Protein AF-A0A7R8WV50-F1 (afdb_monomer)

Secondary structure (DSSP, 8-state):
-PPPPPPPPPSEEEEE---HHHHHHTTT--HHHHHHHHHHHHHHHHHHHHHHT-SEEEEEEEEGGGGGS-HHHHHHHHHHHHHHHHHHHHHHHHTTEEEEEES-GGGS-HHHHHHHHHHHHHHTT--SEEEEEEEEE-HHHHHHHHHHHHHHHHHTTSS-GGG--HHHHHHHSTTTTSPPPSEEEE-SS--S-TTSSTTGGGGPEEEE-SPPTTT--HHHHHHHHHHHHTHHHHHHHHTTS-HHHHHHHHHHHHHHHHHHHHHHTT--SHHHHHHHHHHHHHHHHHHHTS-IIIIIHHHHHHHHHHHHHHHHHHHHHTT-SS-HHHHHHHHHHHHHHHHHHHHHHHHHHHHH-HHHHHHHHHHHHHHHHHHHHHHHHH--SEEETTTEEEEEHHHHHHHHHHHHHHHHHHHHHTT--HHHHHHHHHHHHHHHHHHHHHHHHHHHHHHHTT-S-S-SSSTTSS-SGGGTHHHHHHHHHHHHHHHTT-----HHHHHHHHHHHT-TTT----EEEESS-HHHHHHHHHHH--SEEEESSGGGHHHHHHHHHHTT-TTSEEEEHHHHHHHHHH-TT--EEEE---SGGGHHHHHHHHHTT-EEEE--HHHHHHHHHHHHHHHHHHT-EEEE-SHHHHHHHHHS-SS--S-GGGGTEEEEEEEE---TTTTS-GGGGGG--HHHHH--SS----HHHHHHHHTTHHHHHHHHHHHHHTT--GGGEEEEE-TT--EEEEEEETTS-EEEEE--S-THHHHHHHHHTTS-----PPPP-GGG------B---TTT-THHHHHHHHHHH-TTHHHHHHHHHHHHHHHHHTTSS-TTHHHHHHHHHHHT-------SHHHHHHHHHHHHHHHHHHHHHHTS-SEEEEE-TTS-EEEEE--TT---EEES-S------GGGGGG-S----

Solvent-accessible surface area (backbone atoms only — not comparable to full-atom values): 48234 Å² total; per-residue (Å²): 141,80,84,79,81,82,73,54,74,59,50,19,38,31,37,42,70,32,29,19,47,59,50,13,50,79,67,79,40,59,48,66,57,14,50,59,48,30,54,56,31,50,49,52,52,52,55,48,39,47,74,71,63,25,46,29,39,37,36,54,74,34,49,56,70,52,76,78,50,59,65,73,59,49,52,49,52,50,53,50,50,44,53,48,48,69,69,41,35,66,56,33,34,75,67,26,24,19,47,45,78,32,53,59,57,85,82,48,58,68,72,45,48,50,51,50,53,54,40,28,63,66,6,63,86,32,81,50,27,38,35,33,39,28,35,42,25,36,22,70,59,35,53,53,50,20,52,54,50,50,53,52,33,34,77,69,71,75,40,62,74,92,69,68,45,73,66,62,50,45,48,51,28,80,64,32,92,50,78,59,34,49,33,34,40,29,30,37,62,49,95,68,68,82,53,51,54,60,74,50,48,43,83,25,43,81,43,70,36,66,52,30,19,41,75,51,49,69,68,60,46,49,52,55,41,47,69,60,23,52,59,72,54,47,63,57,48,46,57,67,44,61,62,71,60,35,43,52,56,52,45,54,52,52,27,52,21,38,34,27,50,30,47,41,37,68,34,54,56,70,66,44,24,50,48,49,13,51,52,44,40,50,49,35,59,55,53,72,66,33,20,60,95,18,38,45,50,51,42,17,49,52,35,38,51,47,54,55,47,52,63,59,44,62,78,62,56,89,76,66,97,86,49,67,76,61,51,31,52,50,51,49,55,47,50,66,46,29,52,40,24,15,55,51,29,44,45,48,31,33,66,76,39,42,65,53,32,56,46,54,54,51,34,53,53,30,18,54,54,30,16,52,54,30,14,74,75,61,42,79,49,63,66,41,63,90,66,39,69,77,42,16,54,44,5,53,56,28,8,37,53,32,20,50,53,51,47,51,54,48,37,62,72,69,68,50,55,68,86,56,39,53,61,48,49,53,43,48,48,49,33,38,56,39,26,59,50,26,46,48,53,54,40,43,45,27,56,76,52,72,38,92,49,60,46,66,89,42,75,70,49,39,14,61,42,70,73,45,42,33,43,40,39,23,31,13,43,51,53,54,53,57,66,74,75,72,62,39,80,58,68,62,64,52,40,50,52,54,31,41,70,73,40,58,94,80,54,79,61,58,62,49,76,34,43,54,27,38,67,59,50,49,54,50,40,72,77,58,62,24,52,30,38,28,20,49,38,53,87,38,32,67,59,36,46,50,53,32,44,78,68,76,38,71,77,42,44,68,35,39,24,67,68,30,46,26,48,63,44,41,35,87,91,50,65,68,42,79,34,63,43,74,46,70,80,30,30,63,30,48,50,32,16,23,58,57,34,20,36,37,37,38,52,30,57,50,31,47,38,44,38,38,68,52,51,52,48,34,23,67,76,39,63,23,43,82,35,46,32,42,58,38,56,26,18,35,59,72,44,51,71,82,84,79,81,78,47,46,64,82,74,42,38,60,33,36,38,47,40,39,52,43,37,55,46,62,87,55,61,63,90,52,42,60,71,53,39,48,29,56,28,46,56,38,85,87,56,94,67,60,67,66,59,24,38,25,31,32,40,34,35,44,58,14,51,49,49,43,32,46,30,57,78,54,61,50,54,76,90,38,51,46,67,34,26,22,64,79,44,35,60,31,12,26,31,31,32,74,87,72,50,72,38,67,31,71,44,59,91,51,70,35,52,28,44,28,38,51,75,38,54,98,48,78,62,74,35,90,70,74,82,71,61,74,89,77,56,94,71,88,58,78,45,74,71,54,62,86,70,29,51,27,39,57,51,31,53,48,24,56,74,71,36,55,35,36,34,18,25,41,50,28,13,39,55,48,29,48,54,34,25,38,46,64,57,33,42,55,58,40,31,50,52,36,27,49,50,31,65,76,70,51,82,91,44,70,41,85,44,72,68,49,31,52,49,39,25,52,53,19,38,54,48,27,53,54,48,46,53,71,72,57,48,71,61,54,50,79,48,71,47,48,81,73,50,51,33,52,47,40,71,48,96,94,64,67,60,79,55,78,75,82,69,87,73,71,85,75,55,81,91,52,56,91,77,54,91,77,89,75,134

InterPro domains:
  IPR000374 Phosphatidate cytidylyltransferase [PS01315] (443-469)
  IPR001441 Decaprenyl diphosphate synthase-like [MF_01139] (9-237)
  IPR001441 Decaprenyl diphosphate synthase-like [PF01255] (16-232)
  IPR001441 Decaprenyl diphosphate synthase-like [TIGR00055] (9-233)
  IPR001441 Decaprenyl diphosphate synthase-like [cd00475] (12-230)
  IPR003821 1-deox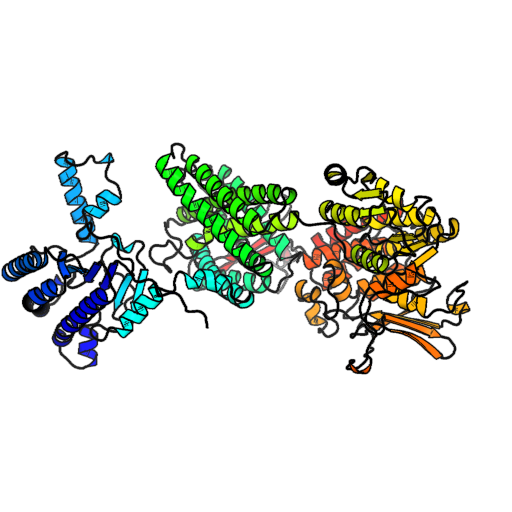y-D-xylulose 5-phosphate reductoisomerase [MF_00183] (483-867)
  IPR003821 1-deoxy-D-xylulose 5-phosphate reductoisomerase [PTHR30525] (485-868)
  IPR003821 1-deoxy-D-xylulose 5-phosphate reductoisomerase [TIGR00243] (485-868)
  IPR013512 1-deoxy-D-xylulose 5-phosphate reductoisomerase, N-terminal [PF02670] (485-612)
  IPR013644 1-deoxy-D-xylulose 5-phosphate reductoisomerase, C-terminal [PF08436] (626-714)
  IPR018520 Di-trans-poly-cis-decaprenylcistransferase-like, conserved site [PS01066] (182-199)
  IPR026877 DXP reductoisomerase, C-terminal domain [PF13288] (746-862)
  IPR036169 DXP reductoisomerase, C-terminal domain superfamily [SSF69055] (777-870)
  IPR036291 NAD(P)-binding domain superfamily [SSF51735] (484-630)
  IPR036424 Decaprenyl diphosphate synthase-like superfamily [G3DSA:3.40.1180.10] (1-231)
  IPR036424 Decaprenyl diphosphate synthase-like superfamily [SSF64005] (8-231)

Radius of gyration: 37.75 Å; Cα contacts (8 Å, |Δi|>4): 1512; chains: 1; bounding box: 99×75×97 Å

Organism: NCBI:txid163714

Nearest PDB structures (foldseek):
  3r0i-assembly1_B  TM=9.668E-01  e=1.989E-35  Escherichia coli K-12
  3r0i-assembly1_A  TM=9.668E-01  e=4.224E-35  Escherichia coli K-12
  1x07-assembly1_A  TM=9.832E-01  e=1.249E-21  Escherichia coli
  1x09-assembly1_A  TM=9.628E-01  e=3.774E-22  Escherichia coli
  6szg-assembly1_A  TM=9.791E-01  e=2.656E-20  Acinetobacter baumannii

Mean predicted aligned error: 19.86 Å

Sequence (921 aa):
MQKQPSPTIPQHVAIIMDGNGRWARSRMLPRTAGHKQGVSSAKKAIEYCSAKGVKALTLFAFSSENWKRPESEVSTLMELFMSALKREARHMAANNIKLRVVGDISRFPESLQATIAETQALTEGATGLRLQIAANYGGRADILQATKKLAKKALNGAVDIETIDEELFGRELYVGDLPDPDLFIRTGGETRISNFLLWQLAYTELYFTEVLWPAFGSENMDDAFEVFANRASLVLGIGFLETPWLALGLAFLFFIGSWEWAALTGVVGLYRRATYAGSVALLMMVLYFAPQWRLGGLFFSLATLCWLGILLFESAYEQSDDSAPRWQMVLRVTGFLLLPAAWLAMVELHRQHPSFLLFLLAISAAADSFAYFAGKRFGRTKLAPELSPGKSREGVLGGLAGVFLITLLFIVYMNMPLDRAIPFVLLCLLCGLVSVVGDLFESLMKREAGVKDSGWIIPGHGGILDRFDSHIAVAPVFVVGLQWIAGATGTIGVNTLDVISRNKDRFRVEALTANQNWQKLHQQCKEWRPRFAVLADETYAPALQKALVDSGLDDVQVLAGSAGLEHVASLPSVDQVMAGIVGAAGLLPTLAAARAGKRVLLANKEALVMSGSLFKQAIKTHGAELLPIDSEHNAIFQCLPFPHEGCLPQLGVERILLTGSGGPFRTVPVETLAKVTPEQACAHPNWVMGRKISVDSASMMNKGLEFIEACYLFGTTPSAIEIVVHPESIVHSMVSYEDGSVLAQMGNPDMRTPIAHAMAWPDRMQAGVEPLDFYSLSGLHFERPDPQRFPCLDLAQRAFSEGGSASAVLNAANEIAVQSFLDGEIPFTGIPETISNALDHRTQAEADSLEEILRADEESRMLSRRYIENTYKPLWKKVSGPDQTEYAIAAIPLGGYVKMLDEREADVPVAEQNRAFNRKP

pLDDT: mean 83.54, std 15.44, range [25.7, 98.19]

Foldseek 3Di:
DDDDDDFDFWQEEEEEQFFLQVVCVVVVHHSLVSLLLLLVLVVQVQVLCLVVQHAEYEYEQAELVCVPPPPVVVVSSLVSLLVSLVVCLVVCQVSLEQEAEFADCVPHDPSSVVSRVVSNVSNVPRRTYHYYYYHSDFLVVQLVQLVVVVVVCCVVVNDPPVPDDLLSSLCSGRVSVDQQTQEYEYEQQDDDPRRPPVSSCLNHHYHYYNHHPPSDHSVNVVVRSNVSGCVVVVVVVLLPPDLVSNLVVLLVLLLFVQLLLCLLLPQDDPVLSNVRSVLLSVVLVVCQLFDDVAQLLVLLVVLQVVLVVLVVVVVVVPPDDPCLNVVSVVSSVNSSRLSSNLSSLLSVLVVVPSVSNVLLVQLLVQLQVQLQVQQVVPFPAADDCVLDVSGGPSSLVRSLVSLLVSLVVVCVVVVPDPLLSVLLSVLSSVLSVQLVSLVSVVSVSCVSSVHDASDPPRRSQSGSCSVCSSSSRRSSSNSNSVVVRDDWQDDVLVLLVVQCVQVVVQDAAQEAETAAPLVVLLVVCVVRVHQEYEYQAQVCQVVNCVSCVVVVSNSYHYYYHLVSLLDVLLDPPAAEDEQPDEAPSSQNNQLSNLLSQHAYADPHLNNCLLQQPVSVCSNVVRVHHYAYLQLQVLFVVVQFDPPDDDACVVSQWQAKEQEAQLALCNPPDLVCQLPDHLSSLQPGPQDNDDSLVSNCSPLVLVVLSVLSSNCRVRVHAPVRYAYKYKNQCQFRIWIAGNVGDIDTDGDRPDSLQSSQPSVQPVDGDDSVGDGDDPVPDPDIDIDHRDCSSRVSNVQSNVLSVVAASSSLLLSLQLVLQSSCRSNVLGGSVVNNVLSVQSSVPFDRDGSNDPVVSVVSSVVSNVSSVVCSCVPRPDQWDWDAGSVRFIWIWGDDPPDTDIDTPPDPDDDDPPVCVVPDPDDDD

Structure (mmCIF, N/CA/C/O backbone):
data_AF-A0A7R8WV50-F1
#
_entry.id   AF-A0A7R8WV50-F1
#
loop_
_atom_site.group_PDB
_atom_site.id
_atom_site.type_symbol
_atom_site.label_atom_id
_atom_site.label_alt_id
_atom_site.label_comp_id
_atom_site.label_asym_id
_atom_site.label_entity_id
_atom_site.label_seq_id
_atom_site.pdbx_PDB_ins_code
_atom_site.Cartn_x
_atom_site.Cartn_y
_atom_site.Cartn_z
_atom_site.occupancy
_atom_site.B_iso_or_equiv
_atom_site.auth_seq_id
_atom_site.auth_comp_id
_atom_site.auth_asym_id
_atom_site.auth_atom_id
_atom_site.pdbx_PDB_model_num
ATOM 1 N N . MET A 1 1 ? -34.521 6.502 -8.819 1.00 30.41 1 MET A N 1
ATOM 2 C CA . MET A 1 1 ? -35.240 6.889 -7.584 1.00 30.41 1 MET A CA 1
ATOM 3 C C . MET A 1 1 ? -35.641 5.626 -6.829 1.00 30.41 1 MET A C 1
ATOM 5 O O . MET A 1 1 ? -36.692 5.065 -7.106 1.00 30.41 1 MET A O 1
ATOM 9 N N . GLN A 1 2 ? -34.780 5.130 -5.940 1.00 25.70 2 GLN A N 1
ATOM 10 C CA . GLN A 1 2 ? -35.126 4.053 -5.004 1.00 25.70 2 GLN A CA 1
ATOM 11 C C . GLN A 1 2 ? -35.484 4.692 -3.654 1.00 25.70 2 GLN A C 1
ATOM 13 O O . GLN A 1 2 ? -34.800 5.611 -3.210 1.00 25.70 2 GLN A O 1
ATOM 18 N N . LYS A 1 3 ? -36.610 4.269 -3.065 1.00 29.69 3 LYS A N 1
ATOM 19 C CA . LYS A 1 3 ? -37.169 4.782 -1.802 1.00 29.69 3 LYS A CA 1
ATOM 20 C C . LYS A 1 3 ? -36.171 4.602 -0.650 1.00 29.69 3 LYS A C 1
ATOM 22 O O . LYS A 1 3 ? -35.746 3.478 -0.401 1.00 29.69 3 LYS A O 1
ATOM 27 N N . GLN A 1 4 ? -35.858 5.686 0.063 1.00 25.70 4 GLN A N 1
ATOM 28 C CA . GLN A 1 4 ? -35.146 5.628 1.344 1.00 25.70 4 GLN A CA 1
ATOM 29 C C . GLN A 1 4 ? -35.989 4.871 2.396 1.00 25.70 4 GLN A C 1
ATOM 31 O O . GLN A 1 4 ? -37.218 5.002 2.390 1.00 25.70 4 GLN A O 1
ATOM 36 N N . PRO A 1 5 ? -35.367 4.070 3.282 1.00 33.59 5 PRO A N 1
ATOM 37 C CA . PRO A 1 5 ? -36.057 3.403 4.387 1.00 33.59 5 PRO A CA 1
ATOM 38 C C . PRO A 1 5 ? -36.622 4.419 5.397 1.00 33.59 5 PRO A C 1
ATOM 40 O O . PRO A 1 5 ? -36.073 5.503 5.574 1.00 33.59 5 PRO A O 1
ATOM 43 N N . SER A 1 6 ? -37.737 4.077 6.053 1.00 41.94 6 SER A N 1
ATOM 44 C CA . SER A 1 6 ? -38.395 4.933 7.051 1.00 41.94 6 SER A CA 1
ATOM 45 C C . SER A 1 6 ? -37.529 5.118 8.309 1.00 41.94 6 SER A C 1
ATOM 47 O O . SER A 1 6 ? -36.989 4.119 8.789 1.00 41.94 6 SER A O 1
ATOM 49 N N . PRO A 1 7 ? -37.444 6.335 8.881 1.00 53.47 7 PRO A N 1
ATOM 50 C CA . PRO A 1 7 ? -36.626 6.611 10.063 1.00 53.47 7 PRO A CA 1
ATOM 51 C C . PRO A 1 7 ? -37.070 5.797 11.294 1.00 53.47 7 PRO A C 1
ATOM 53 O O . PRO A 1 7 ? -38.265 5.638 11.551 1.00 53.47 7 PRO A O 1
ATOM 56 N N . THR A 1 8 ? -36.106 5.282 12.061 1.00 74.62 8 THR A N 1
ATOM 57 C CA . THR A 1 8 ? -36.300 4.579 13.342 1.00 74.62 8 THR A CA 1
ATOM 58 C C . THR A 1 8 ? -36.869 5.519 14.414 1.00 74.62 8 THR A C 1
ATOM 60 O O . THR A 1 8 ? -36.314 6.583 14.663 1.00 74.62 8 THR A O 1
ATOM 63 N N . ILE A 1 9 ? -37.972 5.134 15.071 1.00 86.81 9 ILE A N 1
ATOM 64 C CA . ILE A 1 9 ? -38.672 5.943 16.094 1.00 86.81 9 ILE A CA 1
ATOM 65 C C . ILE A 1 9 ? -38.293 5.455 17.507 1.00 86.81 9 ILE A C 1
ATOM 67 O O . ILE A 1 9 ? -38.348 4.239 17.737 1.00 86.81 9 ILE A O 1
ATOM 71 N N . PRO A 1 10 ? -37.953 6.349 18.464 1.00 91.56 10 PRO A N 1
ATOM 72 C CA . PRO A 1 10 ? -37.599 5.947 19.828 1.00 91.56 10 PRO A CA 1
ATOM 73 C C . PRO A 1 10 ? -38.803 5.330 20.556 1.00 91.56 10 PRO A C 1
ATOM 75 O O . PRO A 1 10 ? -39.929 5.825 20.461 1.00 91.56 10 PRO A O 1
ATOM 78 N N . GLN A 1 11 ? -38.583 4.244 21.296 1.00 93.94 11 GLN A N 1
ATOM 79 C CA . GLN A 1 11 ? -39.619 3.562 22.076 1.00 93.94 11 GLN A CA 1
ATOM 80 C C . GLN A 1 11 ? -39.887 4.270 23.407 1.00 93.94 11 GLN A C 1
ATOM 82 O O . GLN A 1 11 ? -41.048 4.349 23.817 1.00 93.94 11 GLN A O 1
ATOM 87 N N . HIS A 1 12 ? -38.861 4.810 24.067 1.00 96.25 12 HIS A N 1
ATOM 88 C CA . HIS A 1 12 ? -38.993 5.590 25.294 1.00 96.25 12 HIS A CA 1
ATOM 89 C C . HIS A 1 12 ? -38.264 6.936 25.185 1.00 96.25 12 HIS A C 1
ATOM 91 O O . HIS A 1 12 ? -37.058 6.993 24.967 1.00 96.25 12 HIS A O 1
ATOM 97 N N . VAL A 1 13 ? -39.003 8.034 25.364 1.00 97.31 13 VAL A N 1
ATOM 98 C CA . VAL A 1 13 ? -38.464 9.401 25.350 1.00 97.31 13 VAL A CA 1
ATOM 99 C C . VAL A 1 13 ? -38.528 10.014 26.751 1.00 97.31 13 VAL A C 1
ATOM 101 O O . VAL A 1 13 ? -39.569 9.960 27.399 1.00 97.31 13 VAL A O 1
ATOM 104 N N . ALA A 1 14 ? -37.456 10.640 27.228 1.00 97.81 14 ALA A N 1
ATOM 105 C CA . ALA A 1 14 ? -37.427 11.389 28.486 1.00 97.81 14 ALA A CA 1
ATOM 106 C C . ALA A 1 14 ? -37.185 12.881 28.216 1.00 97.81 14 ALA A C 1
ATOM 108 O O . ALA A 1 14 ? -36.289 13.216 27.456 1.00 97.81 14 ALA A O 1
ATOM 109 N N . ILE A 1 15 ? -37.946 13.802 28.819 1.00 97.56 15 ILE A N 1
ATOM 110 C CA . ILE A 1 15 ? -37.840 15.242 28.515 1.00 97.56 15 ILE A CA 1
ATOM 111 C C . ILE A 1 15 ? -37.695 16.091 29.780 1.00 97.56 15 ILE A C 1
ATOM 113 O O . ILE A 1 15 ? -38.551 16.061 30.667 1.00 97.56 15 ILE A O 1
ATOM 117 N N . ILE A 1 16 ? -36.659 16.934 29.823 1.00 96.62 16 ILE A N 1
ATOM 118 C CA . ILE A 1 16 ? -36.549 18.056 30.764 1.00 96.62 16 ILE A CA 1
ATOM 119 C C . ILE A 1 16 ? -37.072 19.328 30.096 1.00 96.62 16 ILE A C 1
ATOM 121 O O . ILE A 1 16 ? -36.431 19.895 29.210 1.00 96.62 16 ILE A O 1
ATOM 125 N N . MET A 1 17 ? -38.216 19.808 30.583 1.00 94.69 17 MET A N 1
ATOM 126 C CA . MET A 1 17 ? -38.926 20.986 30.072 1.00 94.69 17 MET A CA 1
ATOM 127 C C . MET A 1 17 ? -38.371 22.300 30.664 1.00 94.69 17 MET A C 1
ATOM 129 O O . MET A 1 17 ? -39.077 23.046 31.355 1.00 94.69 17 MET A O 1
ATOM 133 N N . ASP A 1 18 ? -37.084 22.585 30.450 1.00 92.50 18 ASP A N 1
ATOM 134 C CA . ASP A 1 18 ? -36.416 23.781 30.982 1.00 92.50 18 ASP A CA 1
ATOM 135 C C . ASP A 1 18 ? -36.512 25.003 30.039 1.00 92.50 18 ASP A C 1
ATOM 137 O O . ASP A 1 18 ? -36.657 24.893 28.822 1.00 92.50 18 ASP A O 1
ATOM 141 N N . GLY A 1 19 ? -36.476 26.205 30.618 1.00 91.75 19 GLY A N 1
ATOM 142 C CA . GLY A 1 19 ? -36.563 27.477 29.892 1.00 91.75 19 GLY A CA 1
ATOM 143 C C . GLY A 1 19 ? -37.815 28.309 30.182 1.00 91.75 19 GLY A C 1
ATOM 144 O O . GLY A 1 19 ? -37.794 29.506 29.905 1.00 91.75 19 GLY A O 1
ATOM 145 N N . ASN A 1 20 ? -38.838 27.745 30.843 1.00 91.00 20 ASN A N 1
ATOM 146 C CA . ASN A 1 20 ? -40.138 28.397 31.109 1.00 91.00 20 ASN A CA 1
ATOM 147 C C . ASN A 1 20 ? -40.016 29.850 31.597 1.00 91.00 20 ASN A C 1
ATOM 149 O O . ASN A 1 20 ? -40.611 30.778 31.048 1.00 91.00 20 ASN A O 1
ATOM 153 N N . GLY A 1 21 ? -39.205 30.066 32.633 1.00 89.44 21 GLY A N 1
ATOM 154 C CA . GLY A 1 21 ? -39.032 31.395 33.208 1.00 89.44 21 GLY A CA 1
ATOM 155 C C . GLY A 1 21 ? -38.160 32.340 32.381 1.00 89.44 21 GLY A C 1
ATOM 156 O O . GLY A 1 21 ? -38.382 33.548 32.417 1.00 89.44 21 GLY A O 1
ATOM 157 N N . ARG A 1 22 ? -37.188 31.808 31.627 1.00 92.62 22 ARG A N 1
ATOM 158 C CA . ARG A 1 22 ? -36.354 32.593 30.701 1.00 92.62 22 ARG A CA 1
ATOM 159 C C . ARG A 1 22 ? -37.180 33.057 29.499 1.00 92.62 22 ARG A C 1
ATOM 161 O O . ARG A 1 22 ? -37.076 34.215 29.112 1.00 92.62 22 ARG A O 1
ATOM 168 N N . TRP A 1 23 ? -38.067 32.199 28.998 1.00 95.06 23 TRP A N 1
ATOM 169 C CA . TRP A 1 23 ? -39.014 32.520 27.932 1.00 95.06 23 TRP A CA 1
ATOM 170 C C . TRP A 1 23 ? -40.013 33.608 28.341 1.00 95.06 23 TRP A C 1
ATOM 172 O O . TRP A 1 23 ? -40.304 34.503 27.550 1.00 95.06 23 TRP A O 1
ATOM 182 N N . ALA A 1 24 ? -40.511 33.563 29.582 1.00 92.19 24 ALA A N 1
ATOM 183 C CA . ALA A 1 24 ? -41.388 34.608 30.107 1.00 92.19 24 ALA A CA 1
ATOM 184 C C . ALA A 1 24 ? -40.639 35.941 30.262 1.00 92.19 24 ALA A C 1
ATOM 186 O O . ALA A 1 24 ? -41.128 36.980 29.823 1.00 92.19 24 ALA A O 1
ATOM 187 N N . ARG A 1 25 ? -39.415 35.901 30.813 1.00 91.12 25 ARG A N 1
ATOM 188 C CA . ARG A 1 25 ? -38.573 37.091 31.002 1.00 91.12 25 ARG A CA 1
ATOM 189 C C . ARG A 1 25 ? -38.247 37.783 29.679 1.00 91.12 25 ARG A C 1
ATOM 191 O O . ARG A 1 25 ? -38.365 39.001 29.612 1.00 91.12 25 ARG A O 1
ATOM 198 N N . SER A 1 26 ? -37.889 37.034 28.632 1.00 91.50 26 SER A N 1
ATOM 199 C CA . SER A 1 26 ? -37.591 37.618 27.313 1.00 91.50 26 SER A CA 1
ATOM 200 C C . SER A 1 26 ? -38.800 38.285 26.649 1.00 91.50 26 SER A C 1
ATOM 202 O O . SER A 1 26 ? -38.633 39.055 25.711 1.00 91.50 26 SER A O 1
ATOM 204 N N . ARG A 1 27 ? -40.011 38.030 27.158 1.00 93.12 27 ARG A N 1
ATOM 205 C CA . ARG A 1 27 ? -41.277 38.628 26.708 1.00 93.12 27 ARG A CA 1
ATOM 206 C C . ARG A 1 27 ? -41.862 39.627 27.706 1.00 93.12 27 ARG A C 1
ATOM 208 O O . ARG A 1 27 ? -43.009 40.025 27.549 1.00 93.12 27 ARG A O 1
ATOM 215 N N . MET A 1 28 ? -41.100 40.010 28.734 1.00 92.88 28 MET A N 1
ATOM 216 C CA . MET A 1 28 ? -41.555 40.896 29.816 1.00 92.88 28 MET A CA 1
ATOM 217 C C . MET A 1 28 ? -42.817 40.385 30.540 1.00 92.88 28 MET A C 1
ATOM 219 O O . MET A 1 28 ? -43.615 41.166 31.053 1.00 92.88 28 MET A O 1
ATOM 223 N N . LEU A 1 29 ? -43.000 39.063 30.606 1.00 91.50 29 LEU A N 1
ATOM 224 C CA . LEU A 1 29 ? -44.106 38.419 31.313 1.00 91.50 29 LEU A CA 1
ATOM 225 C C . LEU A 1 29 ? -43.658 37.895 32.690 1.00 91.50 29 LEU A C 1
ATOM 227 O O . LEU A 1 29 ? -42.493 37.519 32.864 1.00 91.50 29 LEU A O 1
ATOM 231 N N . PRO A 1 30 ? -44.579 37.778 33.668 1.00 85.00 30 PRO A N 1
ATOM 232 C CA . PRO A 1 30 ? -44.301 37.093 34.926 1.00 85.00 30 PRO A CA 1
ATOM 233 C C . PRO A 1 30 ? -43.836 35.650 34.691 1.00 85.00 30 PRO A C 1
ATOM 235 O O . PRO A 1 30 ? -44.359 34.950 33.824 1.00 85.00 30 PRO A O 1
ATOM 238 N N . ARG A 1 31 ? -42.903 35.155 35.514 1.00 82.62 31 ARG A N 1
ATOM 239 C CA . ARG A 1 31 ? -42.351 33.787 35.411 1.00 82.62 31 ARG A CA 1
ATOM 240 C C . ARG A 1 31 ? -43.440 32.701 35.391 1.00 82.62 31 ARG A C 1
ATOM 242 O O . ARG A 1 31 ? -43.314 31.705 34.681 1.00 82.62 31 ARG A O 1
ATOM 249 N N . THR A 1 32 ? -44.531 32.924 36.123 1.00 82.62 32 THR A N 1
ATOM 250 C CA . THR A 1 32 ? -45.709 32.045 36.193 1.00 82.62 32 THR A CA 1
ATOM 251 C C . THR A 1 32 ? -46.451 31.917 34.859 1.00 82.62 32 THR A C 1
ATOM 253 O O . THR A 1 32 ? -47.003 30.855 34.576 1.00 82.62 32 THR A O 1
ATOM 256 N N . ALA A 1 33 ? -46.424 32.944 34.001 1.00 86.75 33 ALA A N 1
ATOM 257 C CA . ALA A 1 33 ? -47.000 32.883 32.657 1.00 86.75 33 ALA A CA 1
ATOM 258 C C . ALA A 1 33 ? -46.249 31.882 31.764 1.00 86.75 33 ALA A C 1
ATOM 260 O O . ALA A 1 33 ? -46.875 31.140 31.010 1.00 86.75 33 ALA A O 1
ATOM 261 N N . GLY A 1 34 ? -44.921 31.795 31.915 1.00 88.94 34 GLY A N 1
ATOM 262 C CA . GLY A 1 34 ? -44.101 30.790 31.237 1.00 88.94 34 GLY A CA 1
ATOM 263 C C . GLY A 1 34 ? -44.505 29.369 31.618 1.00 88.94 34 GLY A C 1
ATOM 264 O O . GLY A 1 34 ? -44.779 28.561 30.741 1.00 88.94 34 GLY A O 1
ATOM 265 N N . HIS A 1 35 ? -44.647 29.090 32.919 1.00 86.56 35 HIS A N 1
ATOM 266 C CA . HIS A 1 35 ? -45.087 27.778 33.411 1.00 86.56 35 HIS A CA 1
ATOM 267 C C . HIS A 1 35 ? -46.504 27.401 32.948 1.00 86.56 35 HIS A C 1
ATOM 269 O O . HIS A 1 35 ? -46.731 26.253 32.570 1.00 86.56 35 HIS A O 1
ATOM 275 N N . LYS A 1 36 ? -47.442 28.359 32.911 1.00 87.50 36 LYS A N 1
ATOM 276 C CA . LYS A 1 36 ? -48.792 28.148 32.354 1.00 87.50 36 LYS A CA 1
ATOM 277 C C . LYS A 1 36 ? -48.743 27.723 30.888 1.00 87.50 36 LYS A C 1
ATOM 279 O O . LYS A 1 36 ? -49.382 26.743 30.514 1.00 87.50 36 LYS A O 1
ATOM 284 N N . GLN A 1 37 ? -47.959 28.428 30.075 1.00 89.81 37 GLN A N 1
ATOM 285 C CA . GLN A 1 37 ? -47.778 28.079 28.669 1.00 89.81 37 GLN A CA 1
ATOM 286 C C . GLN A 1 37 ? -47.025 26.747 28.508 1.00 89.81 37 GLN A C 1
ATOM 288 O O . GLN A 1 37 ? -47.336 25.970 27.607 1.00 89.81 37 GLN A O 1
ATOM 293 N N . GLY A 1 38 ? -46.104 26.439 29.424 1.00 90.81 38 GLY A N 1
ATOM 294 C CA . GLY A 1 38 ? -45.378 25.173 29.485 1.00 90.81 38 GLY A CA 1
ATOM 295 C C . GLY A 1 38 ? -46.272 23.940 29.564 1.00 90.81 38 GLY A C 1
ATOM 296 O O . GLY A 1 38 ? -45.954 22.934 28.934 1.00 90.81 38 GLY A O 1
ATOM 297 N N . VAL A 1 39 ? -47.413 24.027 30.255 1.00 90.00 39 VAL A N 1
ATOM 298 C CA . VAL A 1 39 ? -48.407 22.939 30.311 1.00 90.00 39 VAL A CA 1
ATOM 299 C C . VAL A 1 39 ? -48.997 22.647 28.927 1.00 90.00 39 VAL A C 1
ATOM 301 O O . VAL A 1 39 ? -49.196 21.487 28.574 1.00 90.00 39 VAL A O 1
ATOM 304 N N . SER A 1 40 ? -49.246 23.683 28.120 1.00 88.81 40 SER A N 1
ATOM 305 C CA . SER A 1 40 ? -49.772 23.524 26.757 1.00 88.81 40 SER A CA 1
ATOM 306 C C . SER A 1 40 ? -48.763 22.824 25.843 1.00 88.81 40 SER A C 1
ATOM 308 O O . SER A 1 40 ? -49.121 21.898 25.118 1.00 88.81 40 SER A O 1
ATOM 310 N N . SER A 1 41 ? -47.483 23.193 25.925 1.00 91.75 41 SER A N 1
ATOM 311 C CA . SER A 1 41 ? -46.432 22.510 25.159 1.00 91.75 41 SER A CA 1
ATOM 312 C C . SER A 1 41 ? -46.223 21.066 25.617 1.00 91.75 41 SER A C 1
ATOM 314 O O . SER A 1 41 ? -45.968 20.201 24.785 1.00 91.75 41 SER A O 1
ATOM 316 N N . ALA A 1 42 ? -46.415 20.769 26.909 1.00 92.62 42 ALA A N 1
ATOM 317 C CA . ALA A 1 42 ? -46.307 19.401 27.424 1.00 92.62 42 ALA A CA 1
ATOM 318 C C . ALA A 1 42 ? -47.402 18.512 26.835 1.00 92.62 42 ALA A C 1
ATOM 320 O O . ALA A 1 42 ? -47.118 17.415 26.364 1.00 92.62 42 ALA A O 1
ATOM 321 N N . LYS A 1 43 ? -48.633 19.031 26.771 1.00 91.56 43 LYS A N 1
ATOM 322 C CA . LYS A 1 43 ? -49.747 18.366 26.092 1.00 91.56 43 LYS A CA 1
ATOM 323 C C . LYS A 1 43 ? -49.421 18.057 24.628 1.00 91.56 43 LYS A C 1
ATOM 325 O O . LYS A 1 43 ? -49.562 16.912 24.213 1.00 91.56 43 LYS A O 1
ATOM 330 N N . LYS A 1 44 ? -48.919 19.043 23.878 1.00 91.56 44 LYS A N 1
ATOM 331 C CA . LYS A 1 44 ? -48.532 18.849 22.471 1.00 91.56 44 LYS A CA 1
ATOM 332 C C . LYS A 1 44 ? -47.451 17.782 22.312 1.00 91.56 44 LYS A C 1
ATOM 334 O O . LYS A 1 44 ? -47.552 16.954 21.417 1.00 91.56 44 LYS A O 1
ATOM 339 N N . ALA A 1 45 ? -46.446 17.768 23.187 1.00 93.12 45 ALA A N 1
ATOM 340 C CA . ALA A 1 45 ? -45.396 16.752 23.164 1.00 93.12 45 ALA A CA 1
ATOM 341 C C . ALA A 1 45 ? -45.942 15.341 23.451 1.00 93.12 45 ALA A C 1
ATOM 343 O O . ALA A 1 45 ? -45.543 14.388 22.784 1.00 93.12 45 ALA A O 1
ATOM 344 N N . ILE A 1 46 ? -46.880 15.209 24.396 1.00 94.81 46 ILE A N 1
ATOM 345 C CA . ILE A 1 46 ? -47.555 13.942 24.718 1.00 94.81 46 ILE A CA 1
ATOM 346 C C . ILE A 1 46 ? -48.350 13.426 23.512 1.00 94.81 46 ILE A C 1
ATOM 348 O O . ILE A 1 46 ? -48.174 12.277 23.106 1.00 94.81 46 ILE A O 1
ATOM 352 N N . GLU A 1 47 ? -49.194 14.276 22.923 1.00 92.44 47 GLU A N 1
ATOM 353 C CA . GLU A 1 47 ? -50.007 13.940 21.745 1.00 92.44 47 GLU A CA 1
ATOM 354 C C . GLU A 1 47 ? -49.126 13.546 20.560 1.00 92.44 47 GLU A C 1
ATOM 356 O O . GLU A 1 47 ? -49.378 12.548 19.889 1.00 92.44 47 GLU A O 1
ATOM 361 N N . TYR A 1 48 ? -48.046 14.292 20.352 1.00 93.75 48 TYR A N 1
ATOM 362 C CA . TYR A 1 48 ? -47.088 14.031 19.296 1.00 93.75 48 TYR A CA 1
ATOM 363 C C . TYR A 1 48 ? -46.375 12.681 19.460 1.00 93.75 48 TYR A C 1
ATOM 365 O O . TYR A 1 48 ? -46.332 11.887 18.520 1.00 93.75 48 TYR A O 1
ATOM 373 N N . CYS A 1 49 ? -45.856 12.386 20.658 1.00 94.31 49 CYS A N 1
ATOM 374 C CA . CYS A 1 49 ? -45.201 11.105 20.943 1.00 94.31 49 CYS A CA 1
ATOM 375 C C . CYS A 1 49 ? -46.176 9.934 20.772 1.00 94.31 49 CYS A C 1
ATOM 377 O O . CYS A 1 49 ? -45.825 8.917 20.173 1.00 94.31 49 CYS A O 1
ATOM 379 N N . SER A 1 50 ? -47.415 10.100 21.241 1.00 92.62 50 SER A N 1
ATOM 380 C CA . SER A 1 50 ? -48.478 9.114 21.048 1.00 92.62 50 SER A CA 1
ATOM 381 C C . SER A 1 50 ? -48.756 8.870 19.558 1.00 92.62 50 SER A C 1
ATOM 383 O O . SER A 1 50 ? -48.767 7.717 19.126 1.00 92.62 50 SER A O 1
ATOM 385 N N . ALA A 1 51 ? -48.880 9.933 18.754 1.00 90.94 51 ALA A N 1
ATOM 386 C CA . ALA A 1 51 ? -49.152 9.844 17.319 1.00 90.94 51 ALA A CA 1
ATOM 387 C C . ALA A 1 51 ? -48.008 9.198 16.516 1.00 90.94 51 ALA A C 1
ATOM 389 O O . ALA A 1 51 ? -48.265 8.449 15.575 1.00 90.94 51 ALA A O 1
ATOM 390 N N . LYS A 1 52 ? -46.747 9.450 16.892 1.00 90.38 52 LYS A N 1
ATOM 391 C CA . LYS A 1 52 ? -45.571 8.820 16.264 1.00 90.38 52 LYS A CA 1
ATOM 392 C C . LYS A 1 52 ? -45.346 7.371 16.719 1.00 90.38 52 LYS A C 1
ATOM 394 O O . LYS A 1 52 ? -44.502 6.691 16.151 1.00 90.38 52 LYS A O 1
ATOM 399 N N . GLY A 1 53 ? -46.094 6.875 17.706 1.00 92.12 53 GLY A N 1
ATOM 400 C CA . GLY A 1 53 ? -46.003 5.487 18.166 1.00 92.12 53 GLY A CA 1
ATOM 401 C C . GLY A 1 53 ? -44.935 5.223 19.231 1.00 92.12 53 GLY A C 1
ATOM 402 O O . GLY A 1 53 ? -44.575 4.063 19.444 1.00 92.12 53 GLY A O 1
ATOM 403 N N . VAL A 1 54 ? -44.466 6.265 19.925 1.00 94.56 54 VAL A N 1
ATOM 404 C CA . VAL A 1 54 ? -43.609 6.134 21.113 1.00 94.56 54 VAL A CA 1
ATOM 405 C C . VAL A 1 54 ? -44.367 5.346 22.189 1.00 94.56 54 VAL A C 1
ATOM 407 O O . VAL A 1 54 ? -45.556 5.573 22.424 1.00 94.56 54 VAL A O 1
ATOM 410 N N . LYS A 1 55 ? -43.700 4.396 22.851 1.00 95.38 55 LYS A N 1
ATOM 411 C CA . LYS A 1 55 ? -44.322 3.501 23.844 1.00 95.38 55 LYS A CA 1
ATOM 412 C C . LYS A 1 55 ? -44.291 4.061 25.257 1.00 95.38 55 LYS A C 1
ATOM 414 O O . LYS A 1 55 ? -45.191 3.761 26.044 1.00 95.38 55 LYS A O 1
ATOM 419 N N . ALA A 1 56 ? -43.285 4.862 25.588 1.00 97.25 56 ALA A N 1
ATOM 420 C CA . ALA A 1 56 ? -43.166 5.511 26.883 1.00 97.25 56 ALA A CA 1
ATOM 421 C C . ALA A 1 56 ? -42.643 6.948 26.763 1.00 97.25 56 ALA A C 1
ATOM 423 O O . ALA A 1 56 ? -41.769 7.241 25.952 1.00 97.25 56 ALA A O 1
ATOM 424 N N . LEU A 1 57 ? -43.168 7.851 27.589 1.00 97.56 57 LEU A N 1
ATOM 425 C CA . LEU A 1 57 ? -42.729 9.244 27.665 1.00 97.56 57 LEU A CA 1
ATOM 426 C C . LEU A 1 57 ? -42.565 9.639 29.130 1.00 97.56 57 LEU A C 1
ATOM 428 O O . LEU A 1 57 ? -43.536 9.578 29.876 1.00 97.56 57 LEU A O 1
ATOM 432 N N . THR A 1 58 ? -41.382 10.092 29.538 1.00 98.00 58 THR A N 1
ATOM 433 C CA . THR A 1 58 ? -41.111 10.521 30.917 1.00 98.00 58 THR A CA 1
ATOM 434 C C . THR A 1 58 ? -40.789 12.013 30.975 1.00 98.00 58 THR A C 1
ATOM 436 O O . THR A 1 58 ? -39.753 12.456 30.491 1.00 98.00 58 THR A O 1
ATOM 439 N N . LEU A 1 59 ? -41.670 12.819 31.569 1.00 97.12 59 LEU A N 1
ATOM 440 C CA . LEU A 1 59 ? -41.529 14.278 31.652 1.00 97.12 59 LEU A CA 1
ATOM 441 C C . LEU A 1 59 ? -41.034 14.715 33.033 1.00 97.12 59 LEU A C 1
ATOM 443 O O . LEU A 1 59 ? -41.643 14.375 34.050 1.00 97.12 59 LEU A O 1
ATOM 447 N N . PHE A 1 60 ? -39.984 15.539 33.084 1.00 95.25 60 PHE A N 1
ATOM 448 C CA . PHE A 1 60 ? -39.503 16.118 34.337 1.00 95.25 60 PHE A CA 1
ATOM 449 C C . PHE A 1 60 ? -40.282 17.387 34.693 1.00 95.25 60 PHE A C 1
ATOM 451 O O . PHE A 1 60 ? -39.988 18.475 34.194 1.00 95.25 60 PHE A O 1
ATOM 458 N N . ALA A 1 61 ? -41.301 17.246 35.543 1.00 89.75 61 ALA A N 1
ATOM 459 C CA . ALA A 1 61 ? -42.229 18.329 35.864 1.00 89.75 61 ALA A CA 1
ATOM 460 C C . ALA A 1 61 ? -41.833 19.126 37.115 1.00 89.75 61 ALA A C 1
ATOM 462 O O . ALA A 1 61 ? -41.953 20.352 37.122 1.00 89.75 61 ALA A O 1
ATOM 463 N N . PHE A 1 62 ? -41.361 18.457 38.173 1.00 89.44 62 PHE A N 1
ATOM 464 C CA . PHE A 1 62 ? -40.971 19.125 39.418 1.00 89.44 62 PHE A CA 1
ATOM 465 C C . PHE A 1 62 ? -39.810 18.394 40.099 1.00 89.44 62 PHE A C 1
ATOM 467 O O . PHE A 1 62 ? -39.950 17.253 40.541 1.00 89.44 62 PHE A O 1
ATOM 474 N N . SER A 1 63 ? -38.665 19.064 40.220 1.00 89.94 63 SER A N 1
ATOM 475 C CA . SER A 1 63 ? -37.484 18.514 40.889 1.00 89.94 63 SER A CA 1
ATOM 476 C C . SER A 1 63 ? -37.619 18.604 42.408 1.00 89.94 63 SER A C 1
ATOM 478 O O . SER A 1 63 ? -38.121 19.599 42.933 1.00 89.94 63 SER A O 1
ATOM 480 N N . SER A 1 64 ? -37.069 17.629 43.134 1.00 86.31 64 SER A N 1
ATOM 481 C CA . SER A 1 64 ? -36.944 17.688 44.596 1.00 86.31 64 SER A CA 1
ATOM 482 C C . SER A 1 64 ? -36.126 18.889 45.096 1.00 86.31 64 SER A C 1
ATOM 484 O O . SER A 1 64 ? -36.225 19.280 46.256 1.00 86.31 64 SER A O 1
ATOM 486 N N . GLU A 1 65 ? -35.335 19.530 44.236 1.00 85.56 65 GLU A N 1
ATOM 487 C CA . GLU A 1 65 ? -34.601 20.755 44.570 1.00 85.56 65 GLU A CA 1
ATOM 488 C C . GLU A 1 65 ? -35.471 22.018 44.461 1.00 85.56 65 GLU A C 1
ATOM 490 O O . GLU A 1 65 ? -35.099 23.077 44.968 1.00 85.56 65 GLU A O 1
ATOM 495 N N . ASN A 1 66 ? -36.647 21.936 43.826 1.00 86.06 66 ASN A N 1
ATOM 496 C CA . ASN A 1 66 ? -37.530 23.089 43.628 1.00 86.06 66 ASN A CA 1
ATOM 497 C C . ASN A 1 66 ? -38.216 23.560 44.914 1.00 86.06 66 ASN A C 1
ATOM 499 O O . ASN A 1 66 ? -38.660 24.701 44.957 1.00 86.06 66 ASN A O 1
ATOM 503 N N . TRP A 1 67 ? -38.196 22.764 45.985 1.00 87.12 67 TRP A N 1
ATOM 504 C CA . TRP A 1 67 ? -38.629 23.202 47.317 1.00 87.12 67 TRP A CA 1
ATOM 505 C C . TRP A 1 67 ? -37.807 24.366 47.887 1.00 87.12 67 TRP A C 1
ATOM 507 O O . TRP A 1 67 ? -38.256 25.015 48.821 1.00 87.12 67 TRP A O 1
ATOM 517 N N . LYS A 1 68 ? -36.617 24.648 47.337 1.00 86.94 68 LYS A N 1
ATOM 518 C CA . LYS A 1 68 ? -35.789 25.802 47.730 1.00 86.94 68 LYS A CA 1
ATOM 519 C C . LYS A 1 68 ? -36.256 27.130 47.110 1.00 86.94 68 LYS A C 1
ATOM 521 O O . LYS A 1 68 ? -35.660 28.167 47.387 1.00 86.94 68 LYS A O 1
ATOM 526 N N . ARG A 1 69 ? -37.250 27.105 46.215 1.00 85.50 69 ARG A N 1
ATOM 527 C CA . ARG A 1 69 ? -37.800 28.304 45.560 1.00 85.50 69 ARG A CA 1
ATOM 528 C C . ARG A 1 69 ? -38.755 29.059 46.497 1.00 85.50 69 ARG A C 1
ATOM 530 O O . ARG A 1 69 ? -39.207 28.474 47.479 1.00 85.50 69 ARG A O 1
ATOM 537 N N . PRO A 1 70 ? -39.093 30.329 46.196 1.00 84.94 70 PRO A N 1
ATOM 538 C CA . PRO A 1 70 ? -40.078 31.075 46.975 1.00 84.94 70 PRO A CA 1
ATOM 539 C C . PRO A 1 70 ? -41.406 30.319 47.097 1.00 84.94 70 PRO A C 1
ATOM 541 O O . PRO A 1 70 ? -41.892 29.752 46.118 1.00 84.94 70 PRO A O 1
ATOM 544 N N . GLU A 1 71 ? -42.011 30.349 48.285 1.00 84.44 71 GLU A N 1
ATOM 545 C CA . GLU A 1 71 ? -43.232 29.598 48.612 1.00 84.44 71 GLU A CA 1
ATOM 546 C C . GLU A 1 71 ? -44.389 29.904 47.649 1.00 84.44 71 GLU A C 1
ATOM 548 O O . GLU A 1 71 ? -45.067 28.996 47.177 1.00 84.44 71 GLU A O 1
ATOM 553 N N . SER A 1 72 ? -44.544 31.168 47.247 1.00 80.62 72 SER A N 1
ATOM 554 C CA . SER A 1 72 ? -45.544 31.586 46.258 1.00 80.62 72 SER A CA 1
ATOM 555 C C . SER A 1 72 ? -45.345 30.946 44.875 1.00 80.62 72 SER A C 1
ATOM 557 O O . SER A 1 72 ? -46.326 30.626 44.199 1.00 80.62 72 SER A O 1
ATOM 559 N N . GLU A 1 73 ? -44.098 30.711 44.447 1.00 80.25 73 GLU A N 1
ATOM 560 C CA . GLU A 1 73 ? -43.792 30.008 43.193 1.00 80.25 73 GLU A CA 1
ATOM 561 C C . GLU A 1 73 ? -44.120 28.517 43.318 1.00 80.25 73 GLU A C 1
ATOM 563 O O . GLU A 1 73 ? -44.737 27.950 42.416 1.00 80.25 73 GLU A O 1
ATOM 568 N N . VAL A 1 74 ? -43.756 27.892 44.442 1.00 86.44 74 VAL A N 1
ATOM 569 C CA . VAL A 1 74 ? -44.034 26.471 44.695 1.00 86.44 74 VAL A CA 1
ATOM 570 C C . VAL A 1 74 ? -45.540 26.210 44.743 1.00 86.44 74 VAL A C 1
ATOM 572 O O . VAL A 1 74 ? -46.014 25.333 44.021 1.00 86.44 74 VAL A O 1
ATOM 575 N N . SER A 1 75 ? -46.304 27.006 45.497 1.00 85.94 75 SER A N 1
ATOM 576 C CA . SER A 1 75 ? -47.767 26.887 45.579 1.00 85.94 75 SER A CA 1
ATOM 577 C C . SER A 1 75 ? -48.429 27.051 44.209 1.00 85.94 75 SER A C 1
ATOM 579 O O . SER A 1 75 ? -49.268 26.236 43.827 1.00 85.94 75 SER A O 1
ATOM 581 N N . THR A 1 76 ? -47.969 28.018 43.406 1.00 84.31 76 THR A N 1
ATOM 582 C CA . THR A 1 76 ? -48.464 28.203 42.032 1.00 84.31 76 THR A CA 1
ATOM 583 C C . THR A 1 76 ? -48.185 26.979 41.149 1.00 84.31 76 THR A C 1
ATOM 585 O O . THR A 1 76 ? -49.040 26.579 40.360 1.00 84.31 76 THR A O 1
ATOM 588 N N . LEU A 1 77 ? -47.002 26.362 41.255 1.00 86.25 77 LEU A N 1
ATOM 589 C CA . LEU A 1 77 ? -46.671 25.152 40.491 1.00 86.25 77 LEU A CA 1
ATOM 590 C C . LEU A 1 77 ? -47.550 23.960 40.896 1.00 86.25 77 LEU A C 1
ATOM 592 O O . LEU A 1 77 ? -47.984 23.215 40.018 1.00 86.25 77 LEU A O 1
ATOM 596 N N . MET A 1 78 ? -47.857 23.808 42.189 1.00 90.38 78 MET A N 1
ATOM 597 C CA . MET A 1 78 ? -48.758 22.757 42.680 1.00 90.38 78 MET A CA 1
ATOM 598 C C . MET A 1 78 ? -50.187 22.945 42.161 1.00 90.38 78 MET A C 1
ATOM 600 O O . MET A 1 78 ? -50.792 21.991 41.671 1.00 90.38 78 MET A O 1
ATOM 604 N N . GLU A 1 79 ? -50.713 24.173 42.199 1.00 88.75 79 GLU A N 1
ATOM 605 C CA . GLU A 1 79 ? -52.033 24.495 41.643 1.00 88.75 79 GLU A CA 1
ATOM 606 C C . GLU A 1 79 ? -52.102 24.236 40.135 1.00 88.75 79 GLU A C 1
ATOM 608 O O . GLU A 1 79 ? -53.068 23.642 39.646 1.00 88.75 79 GLU A O 1
ATOM 613 N N . LEU A 1 80 ? -51.064 24.633 39.389 1.00 88.19 80 LEU A N 1
ATOM 614 C CA . LEU A 1 80 ? -50.973 24.372 37.953 1.00 88.19 80 LEU A CA 1
ATOM 615 C C . LEU A 1 80 ? -50.925 22.876 37.650 1.00 88.19 80 LEU A C 1
ATOM 617 O O . LEU A 1 80 ? -51.602 22.432 36.722 1.00 88.19 80 LEU A O 1
ATOM 621 N N . PHE A 1 81 ? -50.170 22.102 38.431 1.00 90.38 81 PHE A N 1
ATOM 622 C CA . PHE A 1 81 ? -50.085 20.658 38.253 1.00 90.38 81 PHE A CA 1
ATOM 623 C C . PHE A 1 81 ? -51.429 19.978 38.547 1.00 90.38 81 PHE A C 1
ATOM 625 O O . PHE A 1 81 ? -51.922 19.217 37.715 1.00 90.38 81 PHE A O 1
ATOM 632 N N . MET A 1 82 ? -52.086 20.336 39.657 1.00 91.25 82 MET A N 1
ATOM 633 C CA . MET A 1 82 ? -53.426 19.843 39.996 1.00 91.25 82 MET A CA 1
ATOM 634 C C . MET A 1 82 ? -54.451 20.180 38.903 1.00 91.25 82 MET A C 1
ATOM 636 O O . MET A 1 82 ? -55.235 19.323 38.493 1.00 91.25 82 MET A O 1
ATOM 640 N N . SER A 1 83 ? -54.445 21.423 38.412 1.00 89.62 83 SER A N 1
ATOM 641 C CA . SER A 1 83 ? -55.350 21.879 37.351 1.00 89.62 83 SER A CA 1
ATOM 642 C C . SER A 1 83 ? -55.111 21.135 36.033 1.00 89.62 83 SER A C 1
ATOM 644 O O . SER A 1 83 ? -56.070 20.730 35.372 1.00 89.62 83 SER A O 1
ATOM 646 N N . ALA A 1 84 ? -53.843 20.913 35.668 1.00 90.00 84 ALA A N 1
ATOM 647 C CA . ALA A 1 84 ? -53.473 20.164 34.473 1.00 90.00 84 ALA A CA 1
ATOM 648 C C . ALA A 1 84 ? -53.948 18.705 34.549 1.00 90.00 84 ALA A C 1
ATOM 650 O O . ALA A 1 84 ? -54.588 18.237 33.611 1.00 90.00 84 ALA A O 1
ATOM 651 N N . LEU A 1 85 ? -53.721 18.018 35.676 1.00 91.06 85 LEU A N 1
ATOM 652 C CA . LEU A 1 85 ? -54.177 16.638 35.872 1.00 91.06 85 LEU A CA 1
ATOM 653 C C . LEU A 1 85 ? -55.699 16.522 35.732 1.00 91.06 85 LEU A C 1
ATOM 655 O O . LEU A 1 85 ? -56.175 15.733 34.920 1.00 91.06 85 LEU A O 1
ATOM 659 N N . LYS A 1 86 ? -56.466 17.371 36.432 1.00 88.81 86 LYS A N 1
ATOM 660 C CA . LYS A 1 86 ? -57.941 17.350 36.371 1.00 88.81 86 LYS A CA 1
ATOM 661 C C . LYS A 1 86 ? -58.480 17.579 34.961 1.00 88.81 86 LYS A C 1
ATOM 663 O O . LYS A 1 86 ? -59.450 16.936 34.564 1.00 88.81 86 LYS A O 1
ATOM 668 N N . ARG A 1 87 ? -57.870 18.499 34.209 1.00 89.12 87 ARG A N 1
ATOM 669 C CA . ARG A 1 87 ? -58.321 18.840 32.855 1.00 89.12 87 ARG A CA 1
ATOM 670 C C . ARG A 1 87 ? -57.987 17.746 31.843 1.00 89.12 87 ARG A C 1
ATOM 672 O O . ARG A 1 87 ? -58.817 17.442 30.991 1.00 89.12 87 ARG A O 1
ATOM 679 N N . GLU A 1 88 ? -56.795 17.164 31.931 1.00 89.19 88 GLU A N 1
ATOM 680 C CA . GLU A 1 88 ? -56.311 16.219 30.923 1.00 89.19 88 GLU A CA 1
ATOM 681 C C . GLU A 1 88 ? -56.653 14.752 31.251 1.00 89.19 88 GLU A C 1
ATOM 683 O O . GLU A 1 88 ? -56.556 13.910 30.364 1.00 89.19 88 GLU A O 1
ATOM 688 N N . ALA A 1 89 ? -57.104 14.426 32.471 1.00 86.56 89 ALA A N 1
ATOM 689 C CA . ALA A 1 89 ? -57.398 13.056 32.917 1.00 86.56 89 ALA A CA 1
ATOM 690 C C . ALA A 1 89 ? -58.261 12.249 31.928 1.00 86.56 89 ALA A C 1
ATOM 692 O O . ALA A 1 89 ? -57.867 11.175 31.471 1.00 86.56 89 ALA A O 1
ATOM 693 N N . ARG A 1 90 ? -59.429 12.787 31.546 1.00 87.31 90 ARG A N 1
ATOM 694 C CA . ARG A 1 90 ? -60.342 12.126 30.594 1.00 87.31 90 ARG A CA 1
ATOM 695 C C . ARG A 1 90 ? -59.771 12.075 29.180 1.00 87.31 90 ARG A C 1
ATOM 697 O O . ARG A 1 90 ? -60.002 11.108 28.464 1.00 87.31 90 ARG A O 1
ATOM 704 N N . HIS A 1 91 ? -59.030 13.109 28.789 1.00 89.06 91 HIS A N 1
ATOM 705 C CA . HIS A 1 91 ? -58.399 13.184 27.477 1.00 89.06 91 HIS A CA 1
ATOM 706 C C . HIS A 1 91 ? -57.310 12.117 27.320 1.00 89.06 91 HIS A C 1
ATOM 708 O O . HIS A 1 91 ? -57.244 11.461 26.286 1.00 89.06 91 HIS A O 1
ATOM 714 N N . MET A 1 92 ? -56.494 11.899 28.353 1.00 90.69 92 MET A N 1
ATOM 715 C CA . MET A 1 92 ? -55.475 10.847 28.365 1.00 90.69 92 MET A CA 1
ATOM 716 C C . MET A 1 92 ? -56.108 9.457 28.250 1.00 90.69 92 MET A C 1
ATOM 718 O O . MET A 1 92 ? -55.710 8.688 27.379 1.00 90.69 92 MET A O 1
ATOM 722 N N . ALA A 1 93 ? -57.154 9.172 29.034 1.00 88.50 93 ALA A N 1
ATOM 723 C CA . ALA A 1 93 ? -57.874 7.900 28.946 1.00 88.50 93 ALA A CA 1
ATOM 724 C C . ALA A 1 93 ? -58.482 7.665 27.547 1.00 88.50 93 ALA A C 1
ATOM 726 O O . ALA A 1 93 ? -58.332 6.584 26.982 1.00 88.50 93 ALA A O 1
ATOM 727 N N . ALA A 1 94 ? -59.105 8.690 26.951 1.00 89.25 94 ALA A N 1
ATOM 728 C CA . ALA A 1 94 ? -59.702 8.603 25.616 1.00 89.25 94 ALA A CA 1
ATOM 729 C C . ALA A 1 94 ? -58.670 8.388 24.492 1.00 89.25 94 ALA A C 1
ATOM 731 O O . ALA A 1 94 ? -58.978 7.731 23.502 1.00 89.25 94 ALA A O 1
ATOM 732 N N . ASN A 1 95 ? -57.446 8.901 24.651 1.00 89.81 95 ASN A N 1
ATOM 733 C CA . ASN A 1 95 ? -56.353 8.740 23.685 1.00 89.81 95 ASN A CA 1
ATOM 734 C C . ASN A 1 95 ? -55.431 7.553 24.008 1.00 89.81 95 ASN A C 1
ATOM 736 O O . ASN A 1 95 ? -54.313 7.477 23.502 1.00 89.81 95 ASN A O 1
ATOM 740 N N . ASN A 1 96 ? -55.892 6.617 24.845 1.00 92.62 96 ASN A N 1
ATOM 741 C CA . ASN A 1 96 ? -55.149 5.414 25.214 1.00 92.62 96 ASN A CA 1
ATOM 742 C C . ASN A 1 96 ? -53.771 5.720 25.846 1.00 92.62 96 ASN A C 1
ATOM 744 O O . ASN A 1 96 ? -52.785 5.039 25.569 1.00 92.62 96 ASN A O 1
ATOM 748 N N . ILE A 1 97 ? -53.695 6.744 26.701 1.00 95.75 97 ILE A N 1
ATOM 749 C CA . ILE A 1 97 ? -52.478 7.151 27.417 1.00 95.75 97 ILE A CA 1
ATOM 750 C C . ILE A 1 97 ? -52.605 6.757 28.888 1.00 95.75 97 ILE A C 1
ATOM 752 O O . ILE A 1 97 ? -53.515 7.218 29.579 1.00 95.75 97 ILE A O 1
ATOM 756 N N . LYS A 1 98 ? -51.668 5.938 29.373 1.00 95.75 98 LYS A N 1
ATOM 757 C CA . LYS A 1 98 ? -51.577 5.526 30.778 1.00 95.75 98 LYS A CA 1
ATOM 758 C C . LYS A 1 98 ? -50.672 6.485 31.538 1.00 95.75 98 LYS A C 1
ATOM 760 O O . LYS A 1 98 ? -49.479 6.534 31.245 1.00 95.75 98 LYS A O 1
ATOM 765 N N . LEU A 1 99 ? -51.213 7.235 32.499 1.00 95.25 99 LEU A N 1
ATOM 766 C CA . LEU A 1 99 ? -50.437 8.163 33.320 1.00 95.25 99 LEU A CA 1
ATOM 767 C C . LEU A 1 99 ? -49.966 7.488 34.609 1.00 95.25 99 LEU A C 1
ATOM 769 O O . LEU A 1 99 ? -50.754 6.865 35.317 1.00 95.25 99 LEU A O 1
ATOM 773 N N . ARG A 1 100 ? -48.714 7.741 34.988 1.00 95.56 100 ARG A N 1
ATOM 774 C CA . ARG A 1 100 ? -48.214 7.513 36.342 1.00 95.56 100 ARG A CA 1
ATOM 775 C C . ARG A 1 100 ? -47.320 8.672 36.789 1.00 95.56 100 ARG A C 1
ATOM 777 O O . ARG A 1 100 ? -46.525 9.212 36.027 1.00 95.56 100 ARG A O 1
ATOM 784 N N . VAL A 1 101 ? -47.496 9.115 38.029 1.00 95.56 101 VAL A N 1
ATOM 785 C CA . VAL A 1 101 ? -46.666 10.145 38.657 1.00 95.56 101 VAL A CA 1
ATOM 786 C C . VAL A 1 101 ? -45.599 9.447 39.487 1.00 95.56 101 VAL A C 1
ATOM 788 O O . VAL A 1 101 ? -45.894 8.555 40.283 1.00 95.56 101 VAL A O 1
ATOM 791 N N . VAL A 1 102 ? -44.348 9.841 39.283 1.00 94.19 102 VAL A N 1
ATOM 792 C CA . VAL A 1 102 ? -43.175 9.203 39.884 1.00 94.19 102 VAL A CA 1
ATOM 793 C C . VAL A 1 102 ? -42.371 10.205 40.710 1.00 94.19 102 VAL A C 1
ATOM 795 O O . VAL A 1 102 ? -42.206 11.355 40.310 1.00 94.19 102 VAL A O 1
ATOM 798 N N . GLY A 1 103 ? -41.871 9.773 41.869 1.00 92.62 103 GLY A N 1
ATOM 799 C CA . GLY A 1 103 ? -41.229 10.633 42.868 1.00 92.62 103 GLY A CA 1
ATOM 800 C C . GLY A 1 103 ? -41.921 10.576 44.232 1.00 92.62 103 GLY A C 1
ATOM 801 O O . GLY A 1 103 ? -42.847 9.792 44.446 1.00 92.62 103 GLY A O 1
ATOM 802 N N . ASP A 1 104 ? -41.449 11.392 45.175 1.00 91.81 104 ASP A N 1
ATOM 803 C CA . ASP A 1 104 ? -41.986 11.420 46.539 1.00 91.81 104 ASP A CA 1
ATOM 804 C C . ASP A 1 104 ? -43.203 12.354 46.638 1.00 91.81 104 ASP A C 1
ATOM 806 O O . ASP A 1 104 ? -43.079 13.556 46.866 1.00 91.81 104 ASP A O 1
ATOM 810 N N . ILE A 1 105 ? -44.406 11.810 46.485 1.00 90.88 105 ILE A N 1
ATOM 811 C CA . ILE A 1 105 ? -45.638 12.612 46.537 1.00 90.88 105 ILE A CA 1
ATOM 812 C C . ILE A 1 105 ? -46.090 12.970 47.961 1.00 90.88 105 ILE A C 1
ATOM 814 O O . ILE A 1 105 ? -46.995 13.787 48.111 1.00 90.88 105 ILE A O 1
ATOM 818 N N . SER A 1 106 ? -45.467 12.411 49.007 1.00 89.75 106 SER A N 1
ATOM 819 C CA . SER A 1 106 ? -45.913 12.598 50.401 1.00 89.75 106 SER A CA 1
ATOM 820 C C . SER A 1 106 ? -45.845 14.054 50.870 1.00 89.75 106 SER A C 1
ATOM 822 O O . SER A 1 106 ? -46.574 14.462 51.771 1.00 89.75 106 SER A O 1
ATOM 824 N N . ARG A 1 107 ? -44.986 14.855 50.229 1.00 88.31 107 ARG A N 1
ATOM 825 C CA . ARG A 1 107 ? -44.807 16.284 50.508 1.00 88.31 107 ARG A CA 1
ATOM 826 C C . ARG A 1 107 ? -45.806 17.189 49.784 1.00 88.31 107 ARG A C 1
ATOM 828 O O . ARG A 1 107 ? -45.778 18.399 49.998 1.00 88.31 107 ARG A O 1
ATOM 835 N N . PHE A 1 108 ? -46.644 16.647 48.904 1.00 92.50 108 PHE A N 1
ATOM 836 C CA . PHE A 1 108 ? -47.674 17.424 48.219 1.00 92.50 108 PHE A CA 1
ATOM 837 C C . PHE A 1 108 ? -48.920 17.611 49.092 1.00 92.50 108 PHE A C 1
ATOM 839 O O . PHE A 1 108 ? -49.186 16.774 49.953 1.00 92.50 108 PHE A O 1
ATOM 846 N N . PRO A 1 109 ? -49.722 18.669 48.864 1.00 92.38 109 PRO A N 1
ATOM 847 C CA . PRO A 1 109 ? -51.016 18.818 49.526 1.00 92.38 109 PRO A CA 1
ATOM 848 C C . PRO A 1 109 ? -51.907 17.589 49.306 1.00 92.38 109 PRO A C 1
ATOM 850 O O . PRO A 1 109 ? -51.930 17.038 48.203 1.00 92.38 109 PRO A O 1
ATOM 853 N N . GLU A 1 110 ? -52.682 17.190 50.318 1.00 92.88 110 GLU A N 1
ATOM 854 C CA . GLU A 1 110 ? -53.568 16.011 50.249 1.00 92.88 110 GLU A CA 1
ATOM 855 C C . GLU A 1 110 ? -54.526 16.065 49.050 1.00 92.88 110 GLU A C 1
ATOM 857 O O . GLU A 1 110 ? -54.763 15.059 48.385 1.00 92.88 110 GLU A O 1
ATOM 862 N N . SER A 1 111 ? -55.010 17.260 48.703 1.00 92.12 111 SER A N 1
ATOM 863 C CA . SER A 1 111 ? -55.861 17.487 47.531 1.00 92.12 111 SER A CA 1
ATOM 864 C C . SER A 1 111 ? -55.179 17.133 46.202 1.00 92.12 111 SER A C 1
ATOM 866 O O . SER A 1 111 ? -55.824 16.595 45.297 1.00 92.12 111 SER A O 1
ATOM 868 N N . LEU A 1 112 ? -53.875 17.396 46.074 1.00 93.06 112 LEU A N 1
ATOM 869 C CA . LEU A 1 112 ? -53.083 17.017 44.904 1.00 93.06 112 LEU A CA 1
ATOM 870 C C . LEU A 1 112 ? -52.769 15.516 44.920 1.00 93.06 112 LEU A C 1
ATOM 872 O O . LEU A 1 112 ? -52.875 14.882 43.874 1.00 93.06 112 LEU A O 1
ATOM 876 N N . GLN A 1 113 ? -52.463 14.932 46.083 1.00 94.69 113 GLN A N 1
ATOM 877 C CA . GLN A 1 113 ? -52.260 13.481 46.212 1.00 94.69 113 GLN A CA 1
ATOM 878 C C . GLN A 1 113 ? -53.512 12.695 45.786 1.00 94.69 113 GLN A C 1
ATOM 880 O O . GLN A 1 113 ? -53.412 11.777 44.972 1.00 94.69 113 GLN A O 1
ATOM 885 N N . ALA A 1 114 ? -54.696 13.110 46.253 1.00 93.25 114 ALA A N 1
ATOM 886 C CA . ALA A 1 114 ? -55.974 12.526 45.846 1.00 93.25 114 ALA A CA 1
ATOM 887 C C . ALA A 1 114 ? -56.208 12.670 44.332 1.00 93.25 114 ALA A C 1
ATOM 889 O O . ALA A 1 114 ? -56.533 11.696 43.657 1.00 93.25 114 ALA A O 1
ATOM 890 N N . THR A 1 115 ? -55.941 13.857 43.773 1.00 94.31 115 THR A N 1
ATOM 891 C CA . THR A 1 115 ? -56.073 14.107 42.325 1.00 94.31 115 THR A CA 1
ATOM 892 C C . THR A 1 115 ? -55.144 13.208 41.495 1.00 94.31 115 THR A C 1
ATOM 894 O O . THR A 1 115 ? -55.546 12.708 40.442 1.00 94.31 115 THR A O 1
ATOM 897 N N . ILE A 1 116 ? -53.904 12.989 41.947 1.00 94.94 116 ILE A N 1
ATOM 898 C CA . ILE A 1 116 ? -52.951 12.077 41.296 1.00 94.94 116 ILE A CA 1
ATOM 899 C C . ILE A 1 116 ? -53.504 10.647 41.306 1.00 94.94 116 ILE A C 1
ATOM 901 O O . ILE A 1 116 ? -53.549 10.013 40.252 1.00 94.94 116 ILE A O 1
ATOM 905 N N . ALA A 1 117 ? -53.967 10.163 42.463 1.00 94.12 117 ALA A N 1
ATOM 906 C CA . ALA A 1 117 ? -54.515 8.815 42.606 1.00 94.12 117 ALA A CA 1
ATOM 907 C C . ALA A 1 117 ? -55.743 8.588 41.705 1.00 94.12 117 ALA A C 1
ATOM 909 O O . ALA A 1 117 ? -55.790 7.602 40.969 1.00 94.12 117 ALA A O 1
ATOM 910 N N . GLU A 1 118 ? -56.688 9.533 41.695 1.00 93.62 118 GLU A N 1
ATOM 911 C CA . GLU A 1 118 ? -57.870 9.496 40.824 1.00 93.62 118 GLU A CA 1
ATOM 912 C C . GLU A 1 118 ? -57.488 9.469 39.335 1.00 93.62 118 GLU A C 1
ATOM 914 O O . GLU A 1 118 ? -58.044 8.689 38.560 1.00 93.62 118 GLU A O 1
ATOM 919 N N . THR A 1 119 ? -56.513 10.288 38.925 1.00 93.44 119 THR A N 1
ATOM 920 C CA . THR A 1 119 ? -56.093 10.377 37.516 1.00 93.44 119 THR A CA 1
ATOM 921 C C . THR A 1 119 ? -55.371 9.109 37.052 1.00 93.44 119 THR A C 1
ATOM 923 O O . THR A 1 119 ? -55.613 8.630 35.942 1.00 93.44 119 THR A O 1
ATOM 926 N N . GLN A 1 120 ? -54.507 8.534 37.894 1.00 95.56 120 GLN A N 1
ATOM 927 C CA . GLN A 1 120 ? -53.848 7.262 37.590 1.00 95.56 120 GLN A CA 1
ATOM 928 C C . GLN A 1 120 ? -54.870 6.128 37.465 1.00 95.56 120 GLN A C 1
ATOM 930 O O . GLN A 1 120 ? -54.853 5.410 36.471 1.00 95.56 120 GLN A O 1
ATOM 935 N N . ALA A 1 121 ? -55.820 6.029 38.402 1.00 93.94 121 ALA A N 1
ATOM 936 C CA . ALA A 1 121 ? -56.875 5.017 38.352 1.00 93.94 121 ALA A CA 1
ATOM 937 C C . ALA A 1 121 ? -57.732 5.126 37.078 1.00 93.94 121 ALA A C 1
ATOM 939 O O . ALA A 1 121 ? -58.058 4.113 36.462 1.00 93.94 121 ALA A O 1
ATOM 940 N N . LEU A 1 122 ? -58.047 6.350 36.638 1.00 93.38 122 LEU A N 1
ATOM 941 C CA . LEU A 1 122 ? -58.817 6.583 35.413 1.00 93.38 122 LEU A CA 1
ATOM 942 C C . LEU A 1 122 ? -58.077 6.134 34.140 1.00 93.38 122 LEU A C 1
ATOM 944 O O . LEU A 1 122 ? -58.716 5.762 33.158 1.00 93.38 122 LEU A O 1
ATOM 948 N N . THR A 1 123 ? -56.743 6.176 34.144 1.00 94.38 123 THR A N 1
ATOM 949 C CA . THR A 1 123 ? -55.908 5.836 32.978 1.00 94.38 123 THR A CA 1
ATOM 950 C C . THR A 1 123 ? -55.295 4.432 33.052 1.00 94.38 123 THR A C 1
ATOM 952 O O . THR A 1 123 ? -54.623 4.010 32.114 1.00 94.38 123 THR A O 1
ATOM 955 N N . GLU A 1 124 ? -55.559 3.674 34.120 1.00 91.75 124 GLU A N 1
ATOM 956 C CA . GLU A 1 124 ? -54.924 2.379 34.407 1.00 91.75 124 GLU A CA 1
ATOM 957 C C . GLU A 1 124 ? -55.136 1.331 33.299 1.00 91.75 124 GLU A C 1
ATOM 959 O O . GLU A 1 124 ? -54.225 0.551 33.007 1.00 91.75 124 GLU A O 1
ATOM 964 N N . GLY A 1 125 ? -56.318 1.347 32.665 1.00 88.44 125 GLY A N 1
ATOM 965 C CA . GLY A 1 125 ? -56.706 0.435 31.582 1.00 88.44 125 GLY A CA 1
ATOM 966 C C . GLY A 1 125 ? -56.168 0.800 30.193 1.00 88.44 125 GLY A C 1
ATOM 967 O O . GLY A 1 125 ? -56.386 0.046 29.246 1.00 88.44 125 GLY A O 1
ATOM 968 N N . ALA A 1 126 ? -55.482 1.937 30.046 1.00 91.06 126 ALA A N 1
ATOM 969 C CA . ALA A 1 126 ? -54.868 2.318 28.781 1.00 91.06 126 ALA A CA 1
ATOM 970 C C . ALA A 1 126 ? -53.631 1.453 28.476 1.00 91.06 126 ALA A C 1
ATOM 972 O O . ALA A 1 126 ? -52.805 1.168 29.343 1.00 91.06 126 ALA A O 1
ATOM 973 N N . THR A 1 127 ? -53.494 1.056 27.213 1.00 89.44 127 THR A N 1
ATOM 974 C CA . THR A 1 127 ? -52.432 0.176 26.690 1.00 89.44 127 THR A CA 1
ATOM 975 C C . THR A 1 127 ? -51.493 0.873 25.705 1.00 89.44 127 THR A C 1
ATOM 977 O O . THR A 1 127 ? -50.533 0.261 25.242 1.00 89.44 127 THR A O 1
ATOM 980 N N . GLY A 1 128 ? -51.776 2.131 25.353 1.00 91.06 128 GLY A N 1
ATOM 981 C CA . GLY A 1 128 ? -50.985 2.920 24.411 1.00 91.06 128 GLY A CA 1
ATOM 982 C C . GLY A 1 128 ? -49.768 3.561 25.077 1.00 91.06 128 GLY A C 1
ATOM 983 O O . GLY A 1 128 ? -48.931 2.869 25.654 1.00 91.06 128 GLY A O 1
ATOM 984 N N . LEU A 1 129 ? -49.627 4.885 24.971 1.00 95.94 129 LEU A N 1
ATOM 985 C CA . LEU A 1 129 ? -48.455 5.590 25.501 1.00 95.94 129 LEU A CA 1
ATOM 986 C C . LEU A 1 129 ? -48.423 5.511 27.037 1.00 95.94 129 LEU A C 1
ATOM 988 O O . LEU A 1 129 ? -49.356 5.958 27.703 1.00 95.94 129 LEU A O 1
ATOM 992 N N . ARG A 1 130 ? -47.323 5.009 27.607 1.00 97.19 130 ARG A N 1
ATOM 993 C CA . ARG A 1 130 ? -47.059 5.052 29.054 1.00 97.19 130 ARG A CA 1
ATOM 994 C C . ARG A 1 130 ? -46.394 6.382 29.420 1.00 97.19 130 ARG A C 1
ATOM 996 O O . ARG A 1 130 ? -45.197 6.558 29.211 1.00 97.19 130 ARG A O 1
ATOM 1003 N N . LEU A 1 131 ? -47.175 7.326 29.933 1.00 96.69 131 LEU A N 1
ATOM 1004 C CA . LEU A 1 131 ? -46.721 8.649 30.354 1.00 96.69 131 LEU A CA 1
ATOM 1005 C C . LEU A 1 131 ? -46.310 8.637 31.831 1.00 96.69 131 LEU A C 1
ATOM 1007 O O . LEU A 1 131 ? -47.144 8.431 32.710 1.00 96.69 131 LEU A O 1
ATOM 1011 N N . GLN A 1 132 ? -45.047 8.941 32.108 1.00 96.69 132 GLN A N 1
ATOM 1012 C CA . GLN A 1 132 ? -44.529 9.161 33.452 1.00 96.69 132 GLN A CA 1
ATOM 1013 C C . GLN A 1 132 ? -44.329 10.656 33.696 1.00 96.69 132 GLN A C 1
ATOM 1015 O O . GLN A 1 132 ? -43.637 11.334 32.936 1.00 96.69 132 GLN A O 1
ATOM 1020 N N . ILE A 1 133 ? -44.889 11.190 34.778 1.00 96.06 133 ILE A N 1
ATOM 1021 C CA . ILE A 1 133 ? -44.613 12.562 35.217 1.00 96.06 133 ILE A CA 1
ATOM 1022 C C . ILE A 1 133 ? -43.749 12.506 36.471 1.00 96.06 133 ILE A C 1
ATOM 1024 O O . ILE A 1 133 ? -44.220 12.146 37.548 1.00 96.06 133 ILE A O 1
ATOM 1028 N N . ALA A 1 134 ? -42.484 12.893 36.339 1.00 95.62 134 ALA A N 1
ATOM 1029 C CA . ALA A 1 134 ? -41.560 12.967 37.457 1.00 95.62 134 ALA A CA 1
ATOM 1030 C C . ALA A 1 134 ? -41.789 14.254 38.263 1.00 95.62 134 ALA A C 1
ATOM 1032 O O . ALA A 1 134 ? -41.484 15.363 37.804 1.00 95.62 134 ALA A O 1
ATOM 1033 N N . ALA A 1 135 ? -42.346 14.099 39.464 1.00 93.25 135 ALA A N 1
ATOM 1034 C CA . ALA A 1 135 ? -42.771 15.182 40.342 1.00 93.25 135 ALA A CA 1
ATOM 1035 C C . ALA A 1 135 ? -42.269 14.956 41.775 1.00 93.25 135 ALA A C 1
ATOM 1037 O O . ALA A 1 135 ? -42.389 13.869 42.328 1.00 93.25 135 ALA A O 1
ATOM 1038 N N . ASN A 1 136 ? -41.672 15.996 42.365 1.00 93.19 136 ASN A N 1
ATOM 1039 C CA . ASN A 1 136 ? -40.815 15.878 43.551 1.00 93.19 136 ASN A CA 1
ATOM 1040 C C . ASN A 1 136 ? -39.796 14.736 43.397 1.00 93.19 136 ASN A C 1
ATOM 1042 O O . ASN A 1 136 ? -39.598 13.896 44.277 1.00 93.19 136 ASN A O 1
ATOM 1046 N N . TYR A 1 137 ? -39.179 14.701 42.219 1.00 94.69 137 TYR A N 1
ATOM 1047 C CA . TYR A 1 137 ? -38.263 13.651 41.813 1.00 94.69 137 TYR A CA 1
ATOM 1048 C C . TYR A 1 137 ? -36.819 14.163 41.807 1.00 94.69 137 TYR A C 1
ATOM 1050 O O . TYR A 1 137 ? -36.547 15.311 41.442 1.00 94.69 137 TYR A O 1
ATOM 1058 N N . GLY A 1 138 ? -35.887 13.287 42.170 1.00 94.12 138 GLY A N 1
ATOM 1059 C CA . GLY A 1 138 ? -34.458 13.466 41.942 1.00 94.12 138 GLY A CA 1
ATOM 1060 C C . GLY A 1 138 ? -33.781 12.101 41.874 1.00 94.12 138 GLY A C 1
ATOM 1061 O O . GLY A 1 138 ? -34.036 11.253 42.723 1.00 94.12 138 GLY A O 1
ATOM 1062 N N . GLY A 1 139 ? -32.908 11.880 40.897 1.00 94.31 139 GLY A N 1
ATOM 1063 C CA . GLY A 1 139 ? -32.279 10.586 40.631 1.00 94.31 139 GLY A CA 1
ATOM 1064 C C . GLY A 1 139 ? -31.452 10.064 41.805 1.00 94.31 139 GLY A C 1
ATOM 1065 O O . GLY A 1 139 ? -31.520 8.885 42.125 1.00 94.31 139 GLY A O 1
ATOM 1066 N N . ARG A 1 140 ? -30.759 10.938 42.546 1.00 94.62 140 ARG A N 1
ATOM 1067 C CA . ARG A 1 140 ? -30.088 10.550 43.803 1.00 94.62 140 ARG A CA 1
ATOM 1068 C C . ARG A 1 140 ? -31.077 10.049 44.859 1.00 94.62 140 ARG A C 1
ATOM 1070 O O . ARG A 1 140 ? -30.773 9.107 45.583 1.00 94.62 140 ARG A O 1
ATOM 1077 N N . ALA A 1 141 ? -32.250 10.676 44.955 1.00 91.56 141 ALA A N 1
ATOM 1078 C CA . ALA A 1 141 ? -33.302 10.237 45.868 1.00 91.56 141 ALA A CA 1
ATOM 1079 C C . ALA A 1 141 ? -33.968 8.937 45.384 1.00 91.56 141 ALA A C 1
ATOM 1081 O O . ALA A 1 141 ? -34.354 8.120 46.215 1.00 91.56 141 ALA A O 1
ATOM 1082 N N . ASP A 1 142 ? -34.059 8.731 44.067 1.00 94.75 142 ASP A N 1
ATOM 1083 C CA . ASP A 1 142 ? -34.568 7.505 43.445 1.00 94.75 142 ASP A CA 1
ATOM 1084 C C . ASP A 1 142 ? -33.657 6.296 43.728 1.00 94.75 142 ASP A C 1
ATOM 1086 O O . ASP A 1 142 ? -34.105 5.271 44.237 1.00 94.75 142 ASP A O 1
ATOM 1090 N N . ILE A 1 143 ? -32.346 6.456 43.530 1.00 96.00 143 ILE A N 1
ATOM 1091 C CA . ILE A 1 143 ? -31.346 5.441 43.898 1.00 96.00 143 ILE A CA 1
ATOM 1092 C C . ILE A 1 143 ? -31.442 5.140 45.399 1.00 96.00 143 ILE A C 1
ATOM 1094 O O . ILE A 1 143 ? -31.568 3.986 45.797 1.00 96.00 143 ILE A O 1
ATOM 1098 N N . LEU A 1 144 ? -31.475 6.177 46.245 1.00 95.31 144 LEU A N 1
ATOM 1099 C CA . LEU A 1 144 ? -31.570 5.999 47.694 1.00 95.31 144 LEU A CA 1
ATOM 1100 C C . LEU A 1 144 ? -32.855 5.266 48.122 1.00 95.31 144 LEU A C 1
ATOM 1102 O O . LEU A 1 144 ? -32.809 4.454 49.050 1.00 95.31 144 LEU A O 1
ATOM 1106 N N . GLN A 1 145 ? -34.006 5.548 47.500 1.00 93.75 145 GLN A N 1
ATOM 1107 C CA . GLN A 1 145 ? -35.252 4.853 47.843 1.00 93.75 145 GLN A CA 1
ATOM 1108 C C . GLN A 1 145 ? -35.244 3.397 47.371 1.00 93.75 145 GLN A C 1
ATOM 1110 O O . GLN A 1 145 ? -35.685 2.534 48.132 1.00 93.75 145 GLN A O 1
ATOM 1115 N N . ALA A 1 146 ? -34.677 3.110 46.195 1.00 95.50 146 ALA A N 1
ATOM 1116 C CA . ALA A 1 146 ? -34.510 1.747 45.695 1.00 95.50 146 ALA A CA 1
ATOM 1117 C C . ALA A 1 146 ? -33.602 0.930 46.627 1.00 95.50 146 ALA A C 1
ATOM 1119 O O . ALA A 1 146 ? -33.993 -0.147 47.080 1.00 95.50 146 ALA A O 1
ATOM 1120 N N . THR A 1 147 ? -32.463 1.494 47.050 1.00 95.94 147 THR A N 1
ATOM 1121 C CA . THR A 1 147 ? -31.582 0.867 48.049 1.00 95.94 147 THR A CA 1
ATOM 1122 C C . THR A 1 147 ? -32.323 0.585 49.358 1.00 95.94 147 THR A C 1
ATOM 1124 O O . THR A 1 147 ? -32.232 -0.516 49.897 1.00 95.94 147 THR A O 1
ATOM 1127 N N . LYS A 1 148 ? -33.110 1.544 49.870 1.00 94.81 148 LYS A N 1
ATOM 1128 C CA . LYS A 1 148 ? -33.908 1.344 51.094 1.00 94.81 148 LYS A CA 1
ATOM 1129 C C . LYS A 1 148 ? -34.975 0.257 50.930 1.00 94.81 148 LYS A C 1
ATOM 1131 O O . LYS A 1 148 ? -35.236 -0.467 51.891 1.00 94.81 148 LYS A O 1
ATOM 1136 N N . LYS A 1 149 ? -35.607 0.141 49.757 1.00 94.00 149 LYS A N 1
ATOM 1137 C CA . LYS A 1 149 ? -36.578 -0.924 49.457 1.00 94.00 149 LYS A CA 1
ATOM 1138 C C . LYS A 1 149 ? -35.908 -2.291 49.435 1.00 94.00 149 LYS A C 1
ATOM 1140 O O . LYS A 1 149 ? -36.393 -3.191 50.114 1.00 94.00 149 LYS A O 1
ATOM 1145 N N . LEU A 1 150 ? -34.786 -2.423 48.733 1.00 94.75 150 LEU A N 1
ATOM 1146 C CA . LEU A 1 150 ? -34.025 -3.670 48.672 1.00 94.75 150 LEU A CA 1
ATOM 1147 C C . LEU A 1 150 ? -33.511 -4.092 50.042 1.00 94.75 150 LEU A C 1
ATOM 1149 O O . LEU A 1 150 ? -33.714 -5.235 50.427 1.00 94.75 150 LEU A O 1
ATOM 1153 N N . ALA A 1 151 ? -32.960 -3.161 50.824 1.00 94.19 151 ALA A N 1
ATOM 1154 C CA . ALA A 1 151 ? -32.519 -3.447 52.186 1.00 94.19 151 ALA A CA 1
ATOM 1155 C C . ALA A 1 151 ? -33.670 -3.972 53.062 1.00 94.19 151 ALA A C 1
ATOM 1157 O O . ALA A 1 151 ? -33.500 -4.945 53.789 1.00 94.19 151 ALA A O 1
ATOM 1158 N N . LYS A 1 152 ? -34.871 -3.382 52.960 1.00 94.81 152 LYS A N 1
ATOM 1159 C CA . LYS A 1 152 ? -36.064 -3.888 53.663 1.00 94.81 152 LYS A CA 1
ATOM 1160 C C . LYS A 1 152 ? -36.496 -5.268 53.166 1.00 94.81 152 LYS A C 1
ATOM 1162 O O . LYS A 1 152 ? -36.872 -6.103 53.981 1.00 94.81 152 LYS A O 1
ATOM 1167 N N . LYS A 1 153 ? -36.455 -5.516 51.853 1.00 93.56 153 LYS A N 1
ATOM 1168 C CA . LYS A 1 153 ? -36.777 -6.832 51.280 1.00 93.56 153 LYS A CA 1
ATOM 1169 C C . LYS A 1 153 ? -35.782 -7.896 51.741 1.00 93.56 153 LYS A C 1
ATOM 1171 O O . LYS A 1 153 ? -36.217 -8.975 52.123 1.00 93.56 153 LYS A O 1
ATOM 1176 N N . ALA A 1 154 ? -34.495 -7.564 51.791 1.00 92.69 154 ALA A N 1
ATOM 1177 C CA . ALA A 1 154 ? -33.449 -8.443 52.293 1.00 92.69 154 ALA A CA 1
ATOM 1178 C C . ALA A 1 154 ? -33.608 -8.748 53.788 1.00 92.69 154 ALA A C 1
ATOM 1180 O O . ALA A 1 154 ? -33.617 -9.912 54.178 1.00 92.69 154 ALA A O 1
ATOM 1181 N N . LEU A 1 155 ? -33.847 -7.726 54.620 1.00 93.44 155 LEU A N 1
ATOM 1182 C CA . LEU A 1 155 ? -34.116 -7.906 56.055 1.00 93.44 155 LEU A CA 1
ATOM 1183 C C . LEU A 1 155 ? -35.342 -8.790 56.326 1.00 93.44 155 LEU A C 1
ATOM 1185 O O . LEU A 1 155 ? -35.366 -9.524 57.308 1.00 93.44 155 LEU A O 1
ATOM 1189 N N . ASN A 1 156 ? -36.343 -8.737 55.447 1.00 93.69 156 ASN A N 1
ATOM 1190 C CA . ASN A 1 156 ? -37.558 -9.543 55.552 1.00 93.69 156 ASN A CA 1
ATOM 1191 C C . ASN A 1 156 ? -37.436 -10.921 54.868 1.00 93.69 156 ASN A C 1
ATOM 1193 O O . ASN A 1 156 ? -38.439 -11.624 54.758 1.00 93.69 156 ASN A O 1
ATOM 1197 N N . GLY A 1 157 ? -36.250 -11.297 54.371 1.00 90.19 157 GLY A N 1
ATOM 1198 C CA . GLY A 1 157 ? -36.006 -12.569 53.682 1.00 90.19 157 GLY A CA 1
ATOM 1199 C C . GLY A 1 157 ? -36.671 -12.701 52.305 1.00 90.19 157 GLY A C 1
ATOM 1200 O O . GLY A 1 157 ? -36.752 -13.802 51.771 1.00 90.19 157 GLY A O 1
ATOM 1201 N N . ALA A 1 158 ? -37.168 -11.604 51.724 1.00 90.56 158 ALA A N 1
ATOM 1202 C CA . ALA A 1 158 ? -37.842 -11.598 50.423 1.00 90.56 158 ALA A CA 1
ATOM 1203 C C . ALA A 1 158 ? -36.871 -11.532 49.229 1.00 90.56 158 ALA A C 1
ATOM 1205 O O . ALA A 1 158 ? -37.276 -11.813 48.103 1.00 90.56 158 ALA A O 1
ATOM 1206 N N . VAL A 1 159 ? -35.620 -11.126 49.460 1.00 91.50 159 VAL A N 1
ATOM 1207 C CA . VAL A 1 159 ? -34.538 -11.057 48.465 1.00 91.50 159 VAL A CA 1
ATOM 1208 C C . VAL A 1 159 ? -33.240 -11.473 49.151 1.00 91.50 159 VAL A C 1
ATOM 1210 O O . VAL A 1 159 ? -32.963 -11.002 50.251 1.00 91.50 159 VAL A O 1
ATOM 1213 N N . ASP A 1 160 ? -32.444 -12.326 48.515 1.00 91.31 160 ASP A N 1
ATOM 1214 C CA . ASP A 1 160 ? -31.096 -12.642 48.990 1.00 91.31 160 ASP A CA 1
ATOM 1215 C C . ASP A 1 160 ? -30.123 -11.533 48.558 1.00 91.31 160 ASP A C 1
ATOM 1217 O O . ASP A 1 160 ? -30.133 -11.114 47.398 1.00 91.31 160 ASP A O 1
ATOM 1221 N N . ILE A 1 161 ? -29.292 -11.049 49.484 1.00 91.19 161 ILE A N 1
ATOM 1222 C CA . ILE A 1 161 ? -28.336 -9.957 49.245 1.00 91.19 161 ILE A CA 1
ATOM 1223 C C . ILE A 1 161 ? -27.361 -10.330 48.125 1.00 91.19 161 ILE A C 1
ATOM 1225 O O . ILE A 1 161 ? -27.065 -9.487 47.280 1.00 91.19 161 ILE A O 1
ATOM 1229 N N . GLU A 1 162 ? -26.944 -11.595 48.066 1.00 91.50 162 GLU A N 1
ATOM 1230 C CA . GLU A 1 162 ? -26.022 -12.100 47.040 1.00 91.50 162 GLU A CA 1
ATOM 1231 C C . GLU A 1 162 ? -26.655 -12.140 45.637 1.00 91.50 162 GLU A C 1
ATOM 1233 O O . GLU A 1 162 ? -25.956 -12.259 44.633 1.00 91.50 162 GLU A O 1
ATOM 1238 N N . THR A 1 163 ? -27.984 -12.023 45.550 1.00 88.62 163 THR A N 1
ATOM 1239 C CA . THR A 1 163 ? -28.737 -12.035 44.284 1.00 88.62 163 THR A CA 1
ATOM 1240 C C . THR A 1 163 ? -29.112 -10.641 43.784 1.00 88.62 163 THR A C 1
ATOM 1242 O O . THR A 1 163 ? -29.768 -10.521 42.750 1.00 88.62 163 THR A O 1
ATOM 1245 N N . ILE A 1 164 ? -28.725 -9.578 44.499 1.00 91.75 164 ILE A N 1
ATOM 1246 C CA . ILE A 1 164 ? -28.991 -8.201 44.072 1.00 91.75 164 ILE A CA 1
ATOM 1247 C C . ILE A 1 164 ? -28.032 -7.830 42.938 1.00 91.75 164 ILE A C 1
ATOM 1249 O O . ILE A 1 164 ? -26.857 -7.552 43.165 1.00 91.75 164 ILE A O 1
ATOM 1253 N N . ASP A 1 165 ? -28.563 -7.779 41.720 1.00 90.38 165 ASP A N 1
ATOM 1254 C CA . ASP A 1 165 ? -27.864 -7.345 40.512 1.00 90.38 165 ASP A CA 1
ATOM 1255 C C . ASP A 1 165 ? -28.448 -6.036 39.939 1.00 90.38 165 ASP A C 1
ATOM 1257 O O . ASP A 1 165 ? -29.363 -5.430 40.506 1.00 90.38 165 ASP A O 1
ATOM 1261 N N . GLU A 1 166 ? -27.891 -5.558 38.820 1.00 88.88 166 GLU A N 1
ATOM 1262 C CA . GLU A 1 166 ? -28.323 -4.315 38.160 1.00 88.88 166 GLU A CA 1
ATOM 1263 C C . GLU A 1 166 ? -29.789 -4.357 37.709 1.00 88.88 166 GLU A C 1
ATOM 1265 O O . GLU A 1 166 ? -30.480 -3.338 37.769 1.00 88.88 166 GLU A O 1
ATOM 1270 N N . GLU A 1 167 ? -30.283 -5.524 37.286 1.00 89.06 167 GLU A N 1
ATOM 1271 C CA . GLU A 1 167 ? -31.659 -5.688 36.820 1.00 89.06 167 GLU A CA 1
ATOM 1272 C C . GLU A 1 167 ? -32.637 -5.595 37.992 1.00 89.06 167 GLU A C 1
ATOM 1274 O O . GLU A 1 167 ? -33.612 -4.835 37.941 1.00 89.06 167 GLU A O 1
ATOM 1279 N N . LEU A 1 168 ? -32.363 -6.326 39.076 1.00 90.56 168 LEU A N 1
ATOM 1280 C CA . LEU A 1 168 ? -33.172 -6.258 40.285 1.00 90.56 168 LEU A CA 1
ATOM 1281 C C . LEU A 1 168 ? -33.135 -4.851 40.886 1.00 90.56 168 LEU A C 1
ATOM 1283 O O . LEU A 1 168 ? -34.175 -4.345 41.304 1.00 90.56 168 LEU A O 1
ATOM 1287 N N . PHE A 1 169 ? -31.974 -4.193 40.884 1.00 94.44 169 PHE A N 1
ATOM 1288 C CA . PHE A 1 169 ? -31.854 -2.811 41.336 1.00 94.44 169 PHE A CA 1
ATOM 1289 C C . PHE A 1 169 ? -32.678 -1.845 40.477 1.00 94.44 169 PHE A C 1
ATOM 1291 O O . PHE A 1 169 ? -33.456 -1.051 41.015 1.00 94.44 169 PHE A O 1
ATOM 1298 N N . GLY A 1 170 ? -32.561 -1.949 39.149 1.00 92.12 170 GLY A N 1
ATOM 1299 C CA . GLY A 1 170 ? -33.289 -1.119 38.192 1.00 92.12 170 GLY A CA 1
ATOM 1300 C C . GLY A 1 170 ? -34.808 -1.209 38.360 1.00 92.12 170 GLY A C 1
ATOM 1301 O O . GLY A 1 170 ? -35.492 -0.183 38.350 1.00 92.12 170 GLY A O 1
ATOM 1302 N N . ARG A 1 171 ? -35.335 -2.413 38.627 1.00 91.56 171 ARG A N 1
ATOM 1303 C CA . ARG A 1 171 ? -36.771 -2.656 38.874 1.00 91.56 171 ARG A CA 1
ATOM 1304 C C . ARG A 1 171 ? -37.318 -1.949 40.120 1.00 91.56 171 ARG A C 1
ATOM 1306 O O . ARG A 1 171 ? -38.520 -1.697 40.195 1.00 91.56 171 ARG A O 1
ATOM 1313 N N . GLU A 1 172 ? -36.474 -1.619 41.097 1.00 94.50 172 GLU A N 1
ATOM 1314 C CA . GLU A 1 172 ? -36.895 -0.963 42.347 1.00 94.50 172 GLU A CA 1
ATOM 1315 C C . GLU A 1 172 ? -36.905 0.573 42.268 1.00 94.50 172 GLU A C 1
ATOM 1317 O O . GLU A 1 172 ? -37.433 1.249 43.169 1.00 94.50 172 GLU A O 1
ATOM 1322 N N . LEU A 1 173 ? -36.355 1.135 41.188 1.00 95.25 173 LEU A N 1
ATOM 1323 C CA . LEU A 1 173 ? -36.438 2.560 40.874 1.00 95.25 173 LEU A CA 1
ATOM 1324 C C . LEU A 1 173 ? -37.874 2.955 40.513 1.00 95.25 173 LEU A C 1
ATOM 1326 O O . LEU A 1 173 ? -38.706 2.122 40.148 1.00 95.25 173 LEU A O 1
ATOM 1330 N N . TYR A 1 174 ? -38.193 4.246 40.601 1.00 92.44 174 TYR A N 1
ATOM 1331 C CA . TYR A 1 174 ? -39.569 4.706 40.402 1.00 92.44 174 TYR A CA 1
ATOM 1332 C C . TYR A 1 174 ? -40.165 4.359 39.026 1.00 92.44 174 TYR A C 1
ATOM 1334 O O . TYR A 1 174 ? -41.373 4.129 38.950 1.00 92.44 174 TYR A O 1
ATOM 1342 N N . VAL A 1 175 ? -39.338 4.324 37.975 1.00 91.69 175 VAL A N 1
ATOM 1343 C CA . VAL A 1 175 ? -39.729 3.969 36.595 1.00 91.69 175 VAL A CA 1
ATOM 1344 C C . VAL A 1 175 ? -39.211 2.591 36.157 1.00 91.69 175 VAL A C 1
ATOM 1346 O O . VAL A 1 175 ? -39.113 2.332 34.964 1.00 91.69 175 VAL A O 1
ATOM 1349 N N . GLY A 1 176 ? -38.874 1.704 37.102 1.00 87.88 176 GLY A N 1
ATOM 1350 C CA . GLY A 1 176 ? -38.276 0.388 36.822 1.00 87.88 176 GLY A CA 1
ATOM 1351 C C . GLY A 1 176 ? -39.160 -0.606 36.047 1.00 87.88 176 GLY A C 1
ATOM 1352 O O . GLY A 1 176 ? -38.704 -1.687 35.693 1.00 87.88 176 GLY A O 1
ATOM 1353 N N . ASP A 1 177 ? -40.424 -0.263 35.786 1.00 88.69 177 ASP A N 1
ATOM 1354 C CA . ASP A 1 177 ? -41.372 -1.006 34.941 1.00 88.69 177 ASP A CA 1
ATOM 1355 C C . ASP A 1 177 ? -41.332 -0.599 33.453 1.00 88.69 177 ASP A C 1
ATOM 1357 O O . ASP A 1 177 ? -42.029 -1.181 32.609 1.00 88.69 177 ASP A O 1
ATOM 1361 N N . LEU A 1 178 ? -40.547 0.426 33.119 1.00 90.94 178 LEU A N 1
ATOM 1362 C CA . LEU A 1 178 ? -40.277 0.849 31.751 1.00 90.94 178 LEU A CA 1
ATOM 1363 C C . LEU A 1 178 ? -38.884 0.381 31.315 1.00 90.94 178 LEU A C 1
ATOM 1365 O O . LEU A 1 178 ? -37.999 0.270 32.160 1.00 90.94 178 LEU A O 1
ATOM 1369 N N . PRO A 1 179 ? -38.662 0.151 30.006 1.00 88.25 179 PRO A N 1
ATOM 1370 C CA . PRO A 1 179 ? -37.297 0.107 29.493 1.00 88.25 179 PRO A CA 1
ATOM 1371 C C . PRO A 1 179 ? -36.611 1.452 29.753 1.00 88.25 179 PRO A C 1
ATOM 1373 O O . PRO A 1 179 ? -37.288 2.473 29.915 1.00 88.25 179 PRO A O 1
ATOM 1376 N N . ASP A 1 180 ? -35.284 1.473 29.747 1.00 92.81 180 ASP A N 1
ATOM 1377 C CA . ASP A 1 180 ? -34.536 2.727 29.802 1.00 92.81 180 ASP A CA 1
ATOM 1378 C C . ASP A 1 180 ? -34.912 3.643 28.618 1.00 92.81 180 ASP A C 1
ATOM 1380 O O . ASP A 1 180 ? -35.359 3.153 27.575 1.00 92.81 180 ASP A O 1
ATOM 1384 N N . PRO A 1 181 ? -34.837 4.979 28.763 1.00 95.19 181 PRO A N 1
ATOM 1385 C CA . PRO A 1 181 ? -35.115 5.879 27.653 1.00 95.19 181 PRO A CA 1
ATOM 1386 C C . PRO A 1 181 ? -34.151 5.641 26.484 1.00 95.19 181 PRO A C 1
ATOM 1388 O O . PRO A 1 181 ? -32.941 5.569 26.679 1.00 95.19 181 PRO A O 1
ATOM 1391 N N . ASP A 1 182 ? -34.669 5.600 25.260 1.00 93.56 182 ASP A N 1
ATOM 1392 C CA . ASP A 1 182 ? -33.839 5.596 24.051 1.00 93.56 182 ASP A CA 1
ATOM 1393 C C . ASP A 1 182 ? -33.331 7.007 23.741 1.00 93.56 182 ASP A C 1
ATOM 1395 O O . ASP A 1 182 ? -32.211 7.184 23.274 1.00 93.56 182 ASP A O 1
ATOM 1399 N N . LEU A 1 183 ? -34.161 8.023 24.017 1.00 95.00 183 LEU A N 1
ATOM 1400 C CA . LEU A 1 183 ? -33.874 9.425 23.728 1.00 95.00 183 LEU A CA 1
ATOM 1401 C C . LEU A 1 183 ? -34.235 10.320 24.917 1.00 95.00 183 LEU A C 1
ATOM 1403 O O . LEU A 1 183 ? -35.379 10.377 25.362 1.00 95.00 183 LEU A O 1
ATOM 1407 N N . PHE A 1 184 ? -33.269 11.088 25.391 1.00 96.88 184 PHE A N 1
ATOM 1408 C CA . PHE A 1 184 ? -33.428 12.166 26.351 1.00 96.88 184 PHE A CA 1
ATOM 1409 C C . PHE A 1 184 ? -33.390 13.507 25.624 1.00 96.88 184 PHE A C 1
ATOM 1411 O O . PHE A 1 184 ? -32.492 13.767 24.834 1.00 96.88 184 PHE A O 1
ATOM 1418 N N . ILE A 1 185 ? -34.328 14.394 25.929 1.00 96.81 185 ILE A N 1
ATOM 1419 C CA . ILE A 1 185 ? -34.418 15.738 25.365 1.00 96.81 185 ILE A CA 1
ATOM 1420 C C . ILE A 1 185 ? -34.345 16.744 26.506 1.00 96.81 185 ILE A C 1
ATOM 1422 O O . ILE A 1 185 ? -35.124 16.689 27.460 1.00 96.81 185 ILE A O 1
ATOM 1426 N N . ARG A 1 186 ? -33.458 17.726 26.393 1.00 96.31 186 ARG A N 1
ATOM 1427 C CA . ARG A 1 186 ? -33.421 18.860 27.314 1.00 96.31 186 ARG A CA 1
ATOM 1428 C C . ARG A 1 186 ? -33.460 20.181 26.576 1.00 96.31 186 ARG A C 1
ATOM 1430 O O . ARG A 1 186 ? -32.621 20.470 25.727 1.00 96.31 186 ARG A O 1
ATOM 1437 N N . THR A 1 187 ? -34.410 21.012 26.983 1.00 95.31 187 THR A N 1
ATOM 1438 C CA . THR A 1 187 ? -34.621 22.341 26.417 1.00 95.31 187 THR A CA 1
ATOM 1439 C C . THR A 1 187 ? -33.899 23.435 27.204 1.00 95.31 187 THR A C 1
ATOM 1441 O O . THR A 1 187 ? -33.541 23.267 28.370 1.00 95.31 187 THR A O 1
ATOM 1444 N N . GLY A 1 188 ? -33.706 24.587 26.568 1.00 88.62 188 GLY A N 1
ATOM 1445 C CA . GLY A 1 188 ? -33.175 25.800 27.178 1.00 88.62 188 GLY A CA 1
ATOM 1446 C C . GLY A 1 188 ? -31.657 25.870 27.369 1.00 88.62 188 GLY A C 1
ATOM 1447 O O . GLY A 1 188 ? -31.210 26.506 28.322 1.00 88.62 188 GLY A O 1
ATOM 1448 N N . GLY A 1 189 ? -30.869 25.249 26.493 1.00 82.19 189 GLY A N 1
ATOM 1449 C CA . GLY A 1 189 ? -29.427 25.528 26.349 1.00 82.19 189 GLY A CA 1
ATOM 1450 C C . GLY A 1 189 ? -28.537 25.016 27.486 1.00 82.19 189 GLY A C 1
ATOM 1451 O O . GLY A 1 189 ? -27.392 25.420 27.632 1.00 82.19 189 GLY A O 1
ATOM 1452 N N . GLU A 1 190 ? -29.059 24.140 28.341 1.00 83.75 190 GLU A N 1
ATOM 1453 C CA . GLU A 1 190 ? -28.308 23.551 29.451 1.00 83.75 190 GLU A CA 1
ATOM 1454 C C . GLU A 1 190 ? -27.871 22.129 29.088 1.00 83.75 190 GLU A C 1
ATOM 1456 O O . GLU A 1 190 ? -28.711 21.299 28.755 1.00 83.75 190 GLU A O 1
ATOM 1461 N N . THR A 1 191 ? -26.582 21.815 29.222 1.00 86.94 191 THR A N 1
ATOM 1462 C CA . THR A 1 191 ? -25.967 20.546 28.779 1.00 86.94 191 THR A CA 1
ATOM 1463 C C . THR A 1 191 ? -25.726 19.559 29.927 1.00 86.94 191 THR A C 1
ATOM 1465 O O . THR A 1 191 ? -24.681 18.927 30.044 1.00 86.94 191 THR A O 1
ATOM 1468 N N . ARG A 1 192 ? -26.703 19.433 30.833 1.00 85.50 192 ARG A N 1
ATOM 1469 C CA . ARG A 1 192 ? -26.652 18.505 31.980 1.00 85.50 192 ARG A CA 1
ATOM 1470 C C . ARG A 1 192 ? -27.972 17.773 32.160 1.00 85.50 192 ARG A C 1
ATOM 1472 O O . ARG A 1 192 ? -29.020 18.285 31.791 1.00 85.50 192 ARG A O 1
ATOM 1479 N N . ILE A 1 193 ? -27.966 16.631 32.835 1.00 89.88 193 ILE A N 1
ATOM 1480 C CA . ILE A 1 193 ? -29.194 15.862 33.120 1.00 89.88 193 ILE A CA 1
ATOM 1481 C C . ILE A 1 193 ? -29.941 16.331 34.384 1.00 89.88 193 ILE A C 1
ATOM 1483 O O . ILE A 1 193 ? -31.037 15.873 34.662 1.00 89.88 193 ILE A O 1
ATOM 1487 N N . SER A 1 194 ? -29.380 17.269 35.162 1.00 90.38 194 SER A N 1
ATOM 1488 C CA . SER A 1 194 ? -29.996 17.866 36.371 1.00 90.38 194 SER A CA 1
ATOM 1489 C C . SER A 1 194 ? -30.660 16.872 37.330 1.00 90.38 194 SER A C 1
ATOM 1491 O O . SER A 1 194 ? -31.790 17.091 37.765 1.00 90.38 194 SER A O 1
ATOM 1493 N N . ASN A 1 195 ? -29.939 15.808 37.701 1.00 92.44 195 ASN A N 1
ATOM 1494 C CA . ASN A 1 195 ? -30.428 14.828 38.674 1.00 92.44 195 ASN A CA 1
ATOM 1495 C C . ASN A 1 195 ? -31.760 14.180 38.227 1.00 92.44 195 ASN A C 1
ATOM 1497 O O . ASN A 1 195 ? -32.615 13.887 39.057 1.00 92.44 195 ASN A O 1
ATOM 1501 N N . PHE A 1 196 ? -31.958 13.985 36.922 1.00 95.69 196 PHE A N 1
ATOM 1502 C CA . PHE A 1 196 ? -33.107 13.291 36.341 1.00 95.69 196 PHE A CA 1
ATOM 1503 C C . PHE A 1 196 ? -32.661 11.921 35.822 1.00 95.69 196 PHE A C 1
ATOM 1505 O O . PHE A 1 196 ? -31.639 11.859 35.149 1.00 95.69 196 PHE A O 1
ATOM 1512 N N . LEU A 1 197 ? -33.389 10.851 36.176 1.00 95.00 197 LEU A N 1
ATOM 1513 C CA . LEU A 1 197 ? -33.180 9.474 35.698 1.00 95.00 197 LEU A CA 1
ATOM 1514 C C . LEU A 1 197 ? -31.707 9.003 35.695 1.00 95.00 197 LEU A C 1
ATOM 1516 O O . LEU A 1 197 ? -31.235 8.415 34.732 1.00 95.00 197 LEU A O 1
ATOM 1520 N N . LEU A 1 198 ? -30.957 9.279 36.773 1.00 93.19 198 LEU A N 1
ATOM 1521 C CA . LEU A 1 198 ? -29.498 9.056 36.824 1.00 93.19 198 LEU A CA 1
ATOM 1522 C C . LEU A 1 198 ? -29.060 7.630 36.468 1.00 93.19 198 LEU A C 1
ATOM 1524 O O . LEU A 1 198 ? -27.976 7.459 35.925 1.00 93.19 198 LEU A O 1
ATOM 1528 N N . TRP A 1 199 ? -29.871 6.634 36.823 1.00 93.56 199 TRP A N 1
ATOM 1529 C CA . TRP A 1 199 ? -29.589 5.233 36.529 1.00 93.56 199 TRP A CA 1
ATOM 1530 C C . TRP A 1 199 ? -29.979 4.882 35.092 1.00 93.56 199 TRP A C 1
ATOM 1532 O O . TRP A 1 199 ? -29.174 4.340 34.348 1.00 93.56 199 TRP A O 1
ATOM 1542 N N . GLN A 1 200 ? -31.198 5.250 34.690 1.00 93.94 200 GLN A N 1
ATOM 1543 C CA . GLN A 1 200 ? -31.772 4.866 33.401 1.00 93.94 200 GLN A CA 1
ATOM 1544 C C . GLN A 1 200 ? -31.109 5.578 32.216 1.00 93.94 200 GLN A C 1
ATOM 1546 O O . GLN A 1 200 ? -31.127 5.065 31.108 1.00 93.94 200 GLN A O 1
ATOM 1551 N N . LEU A 1 201 ? -30.505 6.754 32.432 1.00 92.25 201 LEU A N 1
ATOM 1552 C CA . LEU A 1 201 ? -29.831 7.509 31.371 1.00 92.25 201 LEU A CA 1
ATOM 1553 C C . LEU A 1 201 ? -28.431 6.990 31.016 1.00 92.25 201 LEU A C 1
ATOM 1555 O O . LEU A 1 201 ? -27.760 7.617 30.201 1.00 92.25 201 LEU A O 1
ATOM 1559 N N . ALA A 1 202 ? -27.972 5.883 31.611 1.00 86.44 202 ALA A N 1
ATOM 1560 C CA . ALA A 1 202 ? -26.614 5.373 31.414 1.00 86.44 202 ALA A CA 1
ATOM 1561 C C . ALA A 1 202 ? -26.267 5.119 29.935 1.00 86.44 202 ALA A C 1
ATOM 1563 O O . ALA A 1 202 ? -25.144 5.401 29.525 1.00 86.44 202 ALA A O 1
ATOM 1564 N N . TYR A 1 203 ? -27.239 4.659 29.142 1.00 82.00 203 TYR A N 1
ATOM 1565 C CA . TYR A 1 203 ? -27.085 4.359 27.711 1.00 82.00 203 TYR A CA 1
ATOM 1566 C C . TYR A 1 203 ? -28.107 5.101 26.832 1.00 82.00 203 TYR A C 1
ATOM 1568 O O . TYR A 1 203 ? -28.329 4.734 25.682 1.00 82.00 203 TYR A O 1
ATOM 1576 N N . THR A 1 204 ? -28.754 6.135 27.376 1.00 86.44 204 THR A N 1
ATOM 1577 C CA . THR A 1 204 ? -29.747 6.940 26.655 1.00 86.44 204 THR A CA 1
ATOM 1578 C C . THR A 1 204 ? -29.074 7.972 25.764 1.00 86.44 204 THR A C 1
ATOM 1580 O O . THR A 1 204 ? -28.145 8.665 26.184 1.00 86.44 204 THR A O 1
ATOM 1583 N N . GLU A 1 205 ? -29.626 8.187 24.574 1.00 90.19 205 GLU A N 1
ATOM 1584 C CA . GLU A 1 205 ? -29.152 9.240 23.687 1.00 90.19 205 GLU A CA 1
ATOM 1585 C C . GLU A 1 205 ? -29.563 10.626 24.158 1.00 90.19 205 GLU A C 1
ATOM 1587 O O . GLU A 1 205 ? -30.740 10.889 24.381 1.00 90.19 205 GLU A O 1
ATOM 1592 N N . LEU A 1 206 ? -28.605 11.542 24.294 1.00 92.00 206 LEU A N 1
ATOM 1593 C CA . LEU A 1 206 ? -28.872 12.871 24.836 1.00 92.00 206 LEU A CA 1
ATOM 1594 C C . LEU A 1 206 ? -28.990 13.912 23.717 1.00 92.00 206 LEU A C 1
ATOM 1596 O O . LEU A 1 206 ? -28.042 14.167 22.978 1.00 92.00 206 LEU A O 1
ATOM 1600 N N . TYR A 1 207 ? -30.142 14.567 23.638 1.00 93.25 207 TYR A N 1
ATOM 1601 C CA . TYR A 1 207 ? -30.413 15.686 22.747 1.00 93.25 207 TYR A CA 1
ATOM 1602 C C . TYR A 1 207 ? -30.615 16.968 23.564 1.00 93.25 207 TYR A C 1
ATOM 1604 O O . TYR A 1 207 ? -31.530 17.080 24.385 1.00 93.25 207 TYR A O 1
ATOM 1612 N N . PHE A 1 208 ? -29.757 17.960 23.333 1.00 92.62 208 PHE A N 1
ATOM 1613 C CA . PHE A 1 208 ? -29.810 19.265 23.991 1.00 92.62 208 PHE A CA 1
ATOM 1614 C C . PHE A 1 208 ? -30.162 20.343 22.971 1.00 92.62 208 PHE A C 1
ATOM 1616 O O . PHE A 1 208 ? -29.596 20.375 21.882 1.00 92.62 208 PHE A O 1
ATOM 1623 N N . THR A 1 209 ? -31.067 21.252 23.330 1.00 90.94 209 THR A N 1
ATOM 1624 C CA . THR A 1 209 ? -31.464 22.354 22.449 1.00 90.94 209 THR A CA 1
ATOM 1625 C C . THR A 1 209 ? -31.511 23.688 23.182 1.00 90.94 209 THR A C 1
ATOM 1627 O O . THR A 1 209 ? -31.977 23.781 24.320 1.00 90.94 209 THR A O 1
ATOM 1630 N N . GLU A 1 210 ? -31.063 24.744 22.504 1.00 93.38 210 GLU A N 1
ATOM 1631 C CA . GLU A 1 210 ? -31.177 26.143 22.941 1.00 93.38 210 GLU A CA 1
ATOM 1632 C C . GLU A 1 210 ? -32.637 26.622 22.995 1.00 93.38 210 GLU A C 1
ATOM 1634 O O . GLU A 1 210 ? -32.959 27.601 23.675 1.00 93.38 210 GLU A O 1
ATOM 1639 N N . VAL A 1 211 ? -33.554 25.919 22.318 1.00 95.06 211 VAL A N 1
ATOM 1640 C CA . VAL A 1 211 ? -34.976 26.269 22.301 1.00 95.06 211 VAL A CA 1
ATOM 1641 C C . VAL A 1 211 ? -35.521 26.228 23.727 1.00 95.06 211 VAL A C 1
ATOM 1643 O O . VAL A 1 211 ? -35.526 25.191 24.386 1.00 95.06 211 VAL A O 1
ATOM 1646 N N . LEU A 1 212 ? -35.983 27.374 24.227 1.00 95.56 212 LEU A N 1
ATOM 1647 C CA . LEU A 1 212 ? -36.579 27.487 25.557 1.00 95.56 212 LEU A CA 1
ATOM 1648 C C . LEU A 1 212 ? -37.954 26.815 25.570 1.00 95.56 212 LEU A C 1
ATOM 1650 O O . LEU A 1 212 ? -38.797 27.135 24.733 1.00 95.56 212 LEU A O 1
ATOM 1654 N N . TRP A 1 213 ? -38.264 25.997 26.575 1.00 94.94 213 TRP A N 1
ATOM 1655 C CA . TRP A 1 213 ? -39.664 25.668 26.857 1.00 94.94 213 TRP A CA 1
ATOM 1656 C C . TRP A 1 213 ? -40.411 26.950 27.247 1.00 94.94 213 TRP A C 1
ATOM 1658 O O . TRP A 1 213 ? -39.854 27.733 28.025 1.00 94.94 213 TRP A O 1
ATOM 1668 N N . PRO A 1 214 ? -41.639 27.226 26.772 1.00 93.06 214 PRO A N 1
ATOM 1669 C CA . PRO A 1 214 ? -42.568 26.421 25.963 1.00 93.06 214 PRO A CA 1
ATOM 1670 C C . PRO A 1 214 ? -42.421 26.497 24.430 1.00 93.06 214 PRO A C 1
ATOM 1672 O O . PRO A 1 214 ? -43.269 25.943 23.736 1.00 93.06 214 PRO A O 1
ATOM 1675 N N . ALA A 1 215 ? -41.435 27.207 23.876 1.00 93.06 215 ALA A N 1
ATOM 1676 C CA . ALA A 1 215 ? -41.306 27.373 22.421 1.00 93.06 215 ALA A CA 1
ATOM 1677 C C . ALA A 1 215 ? -40.980 26.065 21.677 1.00 93.06 215 ALA A C 1
ATOM 1679 O O . ALA A 1 215 ? -41.212 25.991 20.477 1.00 93.06 215 ALA A O 1
ATOM 1680 N N . PHE A 1 216 ? -40.489 25.048 22.388 1.00 93.81 216 PHE A N 1
ATOM 1681 C CA . PHE A 1 216 ? -40.236 23.717 21.845 1.00 93.81 216 PHE A CA 1
ATOM 1682 C C . PHE A 1 216 ? -41.539 23.055 21.366 1.00 93.81 216 PHE A C 1
ATOM 1684 O O . PHE A 1 216 ? -42.464 22.844 22.158 1.00 93.81 216 PHE A O 1
ATOM 1691 N N . GLY A 1 217 ? -41.611 22.764 20.065 1.00 90.75 217 GLY A N 1
ATOM 1692 C CA . GLY A 1 217 ? -42.795 22.235 19.382 1.00 90.75 217 GLY A CA 1
ATOM 1693 C C . GLY A 1 217 ? -42.549 20.915 18.646 1.00 90.75 217 GLY A C 1
ATOM 1694 O O . GLY A 1 217 ? -41.538 20.253 18.853 1.00 90.75 217 GLY A O 1
ATOM 1695 N N . SER A 1 218 ? -43.492 20.532 17.779 1.00 89.00 218 SER A N 1
ATOM 1696 C CA . SER A 1 218 ? -43.419 19.297 16.983 1.00 89.00 218 SER A CA 1
ATOM 1697 C C . SER A 1 218 ? -42.237 19.277 16.018 1.00 89.00 218 SER A C 1
ATOM 1699 O O . SER A 1 218 ? -41.594 18.246 15.914 1.00 89.00 218 SER A O 1
ATOM 1701 N N . GLU A 1 219 ? -41.907 20.408 15.387 1.00 87.06 219 GLU A N 1
ATOM 1702 C CA . GLU A 1 219 ? -40.744 20.522 14.489 1.00 87.06 219 GLU A CA 1
ATOM 1703 C C . GLU A 1 219 ? -39.442 20.201 15.231 1.00 87.06 219 GLU A C 1
ATOM 1705 O O . GLU A 1 219 ? -38.658 19.374 14.791 1.00 87.06 219 GLU A O 1
ATOM 1710 N N . ASN A 1 220 ? -39.268 20.746 16.439 1.00 92.25 220 ASN A N 1
ATOM 1711 C CA . ASN A 1 220 ? -38.091 20.445 17.258 1.00 92.25 220 ASN A CA 1
ATOM 1712 C C . ASN A 1 220 ? -38.073 18.995 17.766 1.00 92.25 220 ASN A C 1
ATOM 1714 O O . ASN A 1 220 ? -37.016 18.467 18.108 1.00 92.25 220 ASN A O 1
ATOM 1718 N N . MET A 1 221 ? -39.242 18.356 17.858 1.00 90.75 221 MET A N 1
ATOM 1719 C CA . MET A 1 221 ? -39.345 16.938 18.186 1.00 90.75 221 MET A CA 1
ATOM 1720 C C . MET A 1 221 ? -39.007 16.056 16.977 1.00 90.75 221 MET A C 1
ATOM 1722 O O . MET A 1 221 ? -38.358 15.031 17.162 1.00 90.75 221 MET A O 1
ATOM 1726 N N . ASP A 1 222 ? -39.413 16.445 15.761 1.00 89.50 222 ASP A N 1
ATOM 1727 C CA . ASP A 1 222 ? -38.955 15.820 14.512 1.00 89.50 222 ASP A CA 1
ATOM 1728 C C . ASP A 1 222 ? -37.426 15.922 14.402 1.00 89.50 222 ASP A C 1
ATOM 1730 O O . ASP A 1 222 ? -36.796 14.891 14.194 1.00 89.50 222 ASP A O 1
ATOM 1734 N N . ASP A 1 223 ? -36.822 17.087 14.675 1.00 85.81 223 ASP A N 1
ATOM 1735 C CA . ASP A 1 223 ? -35.356 17.250 14.685 1.00 85.81 223 ASP A CA 1
ATOM 1736 C C . ASP A 1 223 ? -34.684 16.264 15.659 1.00 85.81 223 ASP A C 1
ATOM 1738 O O . ASP A 1 223 ? -33.709 15.585 15.325 1.00 85.81 223 ASP A O 1
ATOM 1742 N N . ALA A 1 224 ? -35.218 16.153 16.880 1.00 87.94 224 ALA A N 1
ATOM 1743 C CA . ALA A 1 224 ? -34.695 15.233 17.887 1.00 87.94 224 ALA A CA 1
ATOM 1744 C C . ALA A 1 224 ? -34.847 13.760 17.460 1.00 87.94 224 ALA A C 1
ATOM 1746 O O . ALA A 1 224 ? -33.957 12.944 17.710 1.00 87.94 224 ALA A O 1
ATOM 1747 N N . PHE A 1 225 ? -35.955 13.413 16.798 1.00 90.88 225 PHE A N 1
ATOM 1748 C CA . PHE A 1 225 ? -36.218 12.058 16.309 1.00 90.88 225 PHE A CA 1
ATOM 1749 C C . PHE A 1 225 ? -35.402 11.731 15.057 1.00 90.88 225 PHE A C 1
ATOM 1751 O O . PHE A 1 225 ? -34.998 10.588 14.892 1.00 90.88 225 PHE A O 1
ATOM 1758 N N . GLU A 1 226 ? -35.109 12.704 14.200 1.00 83.19 226 GLU A N 1
ATOM 1759 C CA . GLU A 1 226 ? -34.261 12.526 13.023 1.00 83.19 226 GLU A CA 1
ATOM 1760 C C . GLU A 1 226 ? -32.797 12.299 13.424 1.00 83.19 226 GLU A C 1
ATOM 1762 O O . GLU A 1 226 ? -32.151 11.375 12.920 1.00 83.19 226 GLU A O 1
ATOM 1767 N N . VAL A 1 227 ? -32.299 13.057 14.409 1.00 75.62 227 VAL A N 1
ATOM 1768 C CA . VAL A 1 227 ? -30.990 12.802 15.036 1.00 75.62 227 VAL A CA 1
ATOM 1769 C C . VAL A 1 227 ? -30.951 11.413 15.679 1.00 75.62 227 VAL A C 1
ATOM 1771 O O . VAL A 1 227 ? -29.915 10.749 15.659 1.00 75.62 227 VAL A O 1
ATOM 1774 N N . PHE A 1 228 ? -32.067 10.935 16.233 1.00 80.75 228 PHE A N 1
ATOM 1775 C CA . PHE A 1 228 ? -32.191 9.558 16.714 1.00 80.75 228 PHE A CA 1
ATOM 1776 C C . PHE A 1 228 ? -32.231 8.523 15.566 1.00 80.75 228 PHE A C 1
ATOM 1778 O O . PHE A 1 228 ? -31.597 7.474 15.656 1.00 80.75 228 PHE A O 1
ATOM 1785 N N . ALA A 1 229 ? -32.918 8.817 14.463 1.00 73.31 229 ALA A N 1
ATOM 1786 C CA . ALA A 1 229 ? -33.172 7.870 13.381 1.00 73.31 229 ALA A CA 1
ATOM 1787 C C . ALA A 1 229 ? -31.986 7.645 12.429 1.00 73.31 229 ALA A C 1
ATOM 1789 O O . ALA A 1 229 ? -31.751 6.522 11.981 1.00 73.31 229 ALA A O 1
ATOM 1790 N N . ASN A 1 230 ? -31.201 8.682 12.128 1.00 60.31 230 ASN A N 1
ATOM 1791 C CA . ASN A 1 230 ? -30.108 8.625 11.143 1.00 60.31 230 ASN A CA 1
ATOM 1792 C C . ASN A 1 230 ? -28.853 7.870 11.624 1.00 60.31 230 ASN A C 1
ATOM 1794 O O . ASN A 1 230 ? -27.769 7.988 11.053 1.00 60.31 230 ASN A O 1
ATOM 1798 N N . ARG A 1 231 ? -28.988 7.050 12.667 1.00 54.28 231 ARG A N 1
ATOM 1799 C CA . ARG A 1 231 ? -27.869 6.394 13.348 1.00 54.28 231 ARG A CA 1
ATOM 1800 C C . ARG A 1 231 ? -27.436 5.081 12.696 1.00 54.28 231 ARG A C 1
ATOM 1802 O O . ARG A 1 231 ? -26.274 4.714 12.818 1.00 54.28 231 ARG A O 1
ATOM 1809 N N . ALA A 1 232 ? -28.311 4.430 11.922 1.00 43.22 232 ALA A N 1
ATOM 1810 C CA . ALA A 1 232 ? -27.941 3.252 11.123 1.00 43.22 232 ALA A CA 1
ATOM 1811 C C . ALA A 1 232 ? -27.323 3.618 9.756 1.00 43.22 232 ALA A C 1
ATOM 1813 O O . ALA A 1 232 ? -26.523 2.864 9.206 1.00 43.22 232 ALA A O 1
ATOM 1814 N N . SER A 1 233 ? -27.662 4.789 9.213 1.00 45.38 233 SER A N 1
ATOM 1815 C CA . SER A 1 233 ? -27.168 5.291 7.926 1.00 45.38 233 SER A CA 1
ATOM 1816 C C . SER A 1 233 ? -25.878 6.101 8.049 1.00 45.38 233 SER A C 1
ATOM 1818 O O . SER A 1 233 ? -25.138 6.164 7.072 1.00 45.38 233 SER A O 1
ATOM 1820 N N . LEU A 1 234 ? -25.556 6.667 9.220 1.00 41.81 234 LEU A N 1
ATOM 1821 C CA . LEU A 1 234 ? -24.294 7.390 9.387 1.00 41.81 234 LEU A CA 1
ATOM 1822 C C . LEU A 1 234 ? -23.086 6.447 9.345 1.00 41.81 234 LEU A C 1
ATOM 1824 O O . LEU A 1 234 ? -22.141 6.728 8.627 1.00 41.81 234 LEU A O 1
ATOM 1828 N N . VAL A 1 235 ? -23.112 5.308 10.045 1.00 41.62 235 VAL A N 1
ATOM 1829 C CA . VAL A 1 235 ? -21.940 4.409 10.129 1.00 41.62 235 VAL A CA 1
ATOM 1830 C C . VAL A 1 235 ? -21.683 3.679 8.805 1.00 41.62 235 VAL A C 1
ATOM 1832 O O . VAL A 1 235 ? -20.539 3.605 8.360 1.00 41.62 235 VAL A O 1
ATOM 1835 N N . LEU A 1 236 ? -22.740 3.213 8.125 1.00 46.66 236 LEU A N 1
ATOM 1836 C CA . LEU A 1 236 ? -22.612 2.624 6.787 1.00 46.66 236 LEU A CA 1
ATOM 1837 C C . LEU A 1 236 ? -22.325 3.696 5.726 1.00 46.66 236 LEU A C 1
ATOM 1839 O O . LEU A 1 236 ? -21.451 3.495 4.897 1.00 46.66 236 LEU A O 1
ATOM 1843 N N . GLY A 1 237 ? -22.990 4.855 5.776 1.00 46.94 237 GLY A N 1
ATOM 1844 C CA . GLY A 1 237 ? -22.774 5.956 4.832 1.00 46.94 237 GLY A CA 1
ATOM 1845 C C . GLY A 1 237 ? -21.381 6.585 4.928 1.00 46.94 237 GLY A C 1
ATOM 1846 O O . GLY A 1 237 ? -20.796 6.890 3.894 1.00 46.94 237 GLY A O 1
ATOM 1847 N N . ILE A 1 238 ? -20.817 6.710 6.138 1.00 51.00 238 ILE A N 1
ATOM 1848 C CA . ILE A 1 238 ? -19.437 7.168 6.373 1.00 51.00 238 ILE A CA 1
ATOM 1849 C C . ILE A 1 238 ? -18.439 6.178 5.768 1.00 51.00 238 ILE A C 1
ATOM 1851 O O . ILE A 1 238 ? -17.508 6.600 5.090 1.00 51.00 238 ILE A O 1
ATOM 1855 N N . GLY A 1 239 ? -18.676 4.872 5.926 1.00 50.59 239 GLY A N 1
ATOM 1856 C CA . GLY A 1 239 ? -17.861 3.821 5.313 1.00 50.59 239 GLY A CA 1
ATOM 1857 C C . GLY A 1 239 ? -17.941 3.740 3.783 1.00 50.59 239 GLY A C 1
ATOM 1858 O O . GLY A 1 239 ? -17.185 2.970 3.209 1.00 50.59 239 GLY A O 1
ATOM 1859 N N . PHE A 1 240 ? -18.829 4.502 3.129 1.00 59.47 240 PHE A N 1
ATOM 1860 C CA . PHE A 1 240 ? -18.919 4.634 1.666 1.00 59.47 240 PHE A CA 1
ATOM 1861 C C . PHE A 1 240 ? -18.633 6.063 1.168 1.00 59.47 240 PHE A C 1
ATOM 1863 O O . PHE A 1 240 ? -18.826 6.349 -0.015 1.00 59.47 240 PHE A O 1
ATOM 1870 N N . LEU A 1 241 ? -18.183 6.972 2.043 1.00 66.50 241 LEU A N 1
ATOM 1871 C CA . LEU A 1 241 ? -17.648 8.262 1.611 1.00 66.50 241 LEU A CA 1
ATOM 1872 C C . LEU A 1 241 ? -16.399 8.043 0.755 1.00 66.50 241 LEU A C 1
ATOM 1874 O O . LEU A 1 241 ? -15.661 7.080 0.951 1.00 66.50 241 LEU A O 1
ATOM 1878 N N . GLU A 1 242 ? -16.104 8.967 -0.160 1.00 76.12 242 GLU A N 1
ATOM 1879 C CA . GLU A 1 242 ? -14.793 8.957 -0.811 1.00 76.12 242 GLU A CA 1
ATOM 1880 C C . GLU A 1 242 ? -13.695 9.033 0.264 1.00 76.12 242 GLU A C 1
ATOM 1882 O O . GLU A 1 242 ? -13.816 9.782 1.240 1.00 76.12 242 GLU A O 1
ATOM 1887 N N . THR A 1 243 ? -12.614 8.266 0.083 1.00 79.88 243 THR A N 1
ATOM 1888 C CA . THR A 1 243 ? -11.532 8.095 1.070 1.00 79.88 243 THR A CA 1
ATOM 1889 C C . THR A 1 243 ? -11.041 9.402 1.719 1.00 79.88 243 THR A C 1
ATOM 1891 O O . THR A 1 243 ? -10.813 9.382 2.929 1.00 79.88 243 THR A O 1
ATOM 1894 N N . PRO A 1 244 ? -10.928 10.549 1.013 1.00 81.44 244 PRO A N 1
ATOM 1895 C CA . PRO A 1 244 ? -10.540 11.814 1.642 1.00 81.44 244 PRO A CA 1
ATOM 1896 C C . PRO A 1 244 ? -11.511 12.325 2.713 1.00 81.44 244 PRO A C 1
ATOM 1898 O O . PRO A 1 244 ? -11.074 12.819 3.753 1.00 81.44 244 PRO A O 1
ATOM 1901 N N . TRP A 1 245 ? -12.821 12.183 2.500 1.00 82.31 245 TRP A N 1
ATOM 1902 C CA . TRP A 1 245 ? -13.839 12.646 3.447 1.00 82.31 245 TRP A CA 1
ATOM 1903 C C . TRP A 1 245 ? -13.939 11.729 4.664 1.00 82.31 245 TRP A C 1
ATOM 1905 O O . TRP A 1 245 ? -14.049 12.211 5.793 1.00 82.31 245 TRP A O 1
ATOM 1915 N N . LEU A 1 246 ? -13.823 10.416 4.450 1.00 83.69 246 LEU A N 1
ATOM 1916 C CA . LEU A 1 246 ? -13.723 9.448 5.539 1.00 83.69 246 LEU A CA 1
ATOM 1917 C C . LEU A 1 246 ? -12.458 9.680 6.379 1.00 83.69 246 LEU A C 1
ATOM 1919 O O . LEU A 1 246 ? -12.539 9.700 7.606 1.00 83.69 246 LEU A O 1
ATOM 1923 N N . ALA A 1 247 ? -11.303 9.886 5.738 1.00 84.25 247 ALA A N 1
ATOM 1924 C CA . ALA A 1 247 ? -10.043 10.139 6.433 1.00 84.25 247 ALA A CA 1
ATOM 1925 C C . ALA A 1 247 ? -10.123 11.394 7.309 1.00 84.25 247 ALA A C 1
ATOM 1927 O O . ALA A 1 247 ? -9.689 11.362 8.461 1.00 84.25 247 ALA A O 1
ATOM 1928 N N . LEU A 1 248 ? -10.747 12.463 6.802 1.00 85.25 248 LEU A N 1
ATOM 1929 C CA . LEU A 1 248 ? -10.991 13.690 7.559 1.00 85.25 248 LEU A CA 1
ATOM 1930 C C . LEU A 1 248 ? -11.918 13.453 8.764 1.00 85.25 248 LEU A C 1
ATOM 1932 O O . LEU A 1 248 ? -11.620 13.910 9.868 1.00 85.25 248 LEU A O 1
ATOM 1936 N N . GLY A 1 249 ? -13.011 12.706 8.575 1.00 84.62 249 GLY A N 1
ATOM 1937 C CA . GLY A 1 249 ? -13.937 12.350 9.654 1.00 84.62 249 GLY A CA 1
ATOM 1938 C C . GLY A 1 249 ? -13.280 11.498 10.745 1.00 84.62 249 GLY A C 1
ATOM 1939 O O . GLY A 1 249 ? -13.401 11.803 11.931 1.00 84.62 249 GLY A O 1
ATOM 1940 N N . LEU A 1 250 ? -12.513 10.477 10.352 1.00 86.44 250 LEU A N 1
ATOM 1941 C CA . LEU A 1 250 ? -11.740 9.655 11.284 1.00 86.44 250 LEU A CA 1
ATOM 1942 C C . LEU A 1 250 ? -10.645 10.477 11.984 1.00 86.44 250 LEU A C 1
ATOM 1944 O O . LEU A 1 250 ? -10.426 10.295 13.177 1.00 86.44 250 LEU A O 1
ATOM 1948 N N . ALA A 1 251 ? -9.996 11.423 11.296 1.00 86.75 251 ALA A N 1
ATOM 1949 C CA . ALA A 1 251 ? -8.950 12.257 11.896 1.00 86.75 251 ALA A CA 1
ATOM 1950 C C . ALA A 1 251 ? -9.513 13.148 13.008 1.00 86.75 251 ALA A C 1
ATOM 1952 O O . ALA A 1 251 ? -8.867 13.341 14.036 1.00 86.75 251 ALA A O 1
ATOM 1953 N N . PHE A 1 252 ? -10.738 13.648 12.834 1.00 88.94 252 PHE A N 1
ATOM 1954 C CA . PHE A 1 252 ? -11.431 14.409 13.868 1.00 88.94 252 PHE A CA 1
ATOM 1955 C C . PHE A 1 252 ? -11.700 13.566 15.126 1.00 88.94 252 PHE A C 1
ATOM 1957 O O . PHE A 1 252 ? -11.431 14.021 16.237 1.00 88.94 252 PHE A O 1
ATOM 1964 N N . LEU A 1 253 ? -12.160 12.319 14.969 1.00 87.25 253 LEU A N 1
ATOM 1965 C CA . LEU A 1 253 ? -12.379 11.404 16.097 1.00 87.25 253 LEU A CA 1
ATOM 1966 C C . LEU A 1 253 ? -11.070 11.075 16.822 1.00 87.25 253 LEU A C 1
ATOM 1968 O O . LEU A 1 253 ? -10.984 11.174 18.045 1.00 87.25 253 LEU A O 1
ATOM 1972 N N . PHE A 1 254 ? -10.024 10.749 16.069 1.00 89.88 254 PHE A N 1
ATOM 1973 C CA . PHE A 1 254 ? -8.724 10.416 16.634 1.00 89.88 254 PHE A CA 1
ATOM 1974 C C . PHE A 1 254 ? -8.003 11.623 17.263 1.00 89.88 254 PHE A C 1
ATOM 1976 O O . PHE A 1 254 ? -7.282 11.456 18.249 1.00 89.88 254 PHE A O 1
ATOM 1983 N N . PHE A 1 255 ? -8.239 12.846 16.776 1.00 90.25 255 PHE A N 1
ATOM 1984 C CA . PHE A 1 255 ? -7.801 14.075 17.444 1.00 90.25 255 PHE A CA 1
ATOM 1985 C C . PHE A 1 255 ? -8.418 14.187 18.840 1.00 90.25 255 PHE A C 1
ATOM 1987 O O . PHE A 1 255 ? -7.712 14.449 19.816 1.00 90.25 255 PHE A O 1
ATOM 1994 N N . ILE A 1 256 ? -9.716 13.919 18.968 1.00 88.44 256 ILE A N 1
ATOM 1995 C CA . ILE A 1 256 ? -10.368 13.944 20.276 1.00 88.44 256 ILE A CA 1
ATOM 1996 C C . ILE A 1 256 ? -9.865 12.798 21.168 1.00 88.44 256 ILE A C 1
ATOM 1998 O O . ILE A 1 256 ? -9.545 13.035 22.331 1.00 88.44 256 ILE A O 1
ATOM 2002 N N . GLY A 1 257 ? -9.682 11.591 20.628 1.00 88.56 257 GLY A N 1
ATOM 2003 C CA . GLY A 1 257 ? -9.097 10.488 21.397 1.00 88.56 257 GLY A CA 1
ATOM 2004 C C . GLY A 1 257 ? -7.680 10.797 21.891 1.00 88.56 257 GLY A C 1
ATOM 2005 O O . GLY A 1 257 ? -7.327 10.508 23.028 1.00 88.56 257 GLY A O 1
ATOM 2006 N N . SER A 1 258 ? -6.869 11.491 21.094 1.00 88.81 258 SER A N 1
ATOM 2007 C CA . SER A 1 258 ? -5.532 11.912 21.526 1.00 88.81 258 SER A CA 1
ATOM 2008 C C . SER A 1 258 ? -5.552 12.953 22.649 1.00 88.81 258 SER A C 1
ATOM 2010 O O . SER A 1 258 ? -4.669 12.959 23.507 1.00 88.81 258 SER A O 1
ATOM 2012 N N . TRP A 1 259 ? -6.584 13.798 22.702 1.00 89.06 259 TRP A N 1
ATOM 2013 C CA . TRP A 1 259 ? -6.802 14.709 23.822 1.00 89.06 259 TRP A CA 1
ATOM 2014 C C . TRP A 1 259 ? -7.080 13.952 25.127 1.00 89.06 259 TRP A C 1
ATOM 2016 O O . TRP A 1 259 ? -6.537 14.299 26.180 1.00 89.06 259 TRP A O 1
ATOM 2026 N N . GLU A 1 260 ? -7.908 12.911 25.058 1.00 89.31 260 GLU A N 1
ATOM 2027 C CA . GLU A 1 260 ? -8.223 12.030 26.189 1.00 89.31 260 GLU A CA 1
ATOM 2028 C C . GLU A 1 260 ? -7.001 11.198 26.604 1.00 89.31 260 GLU A C 1
ATOM 2030 O O . GLU A 1 260 ? -6.686 11.113 27.791 1.00 89.31 260 GLU A O 1
ATOM 2035 N N . TRP A 1 261 ? -6.216 10.706 25.642 1.00 89.56 261 TRP A N 1
ATOM 2036 C CA . TRP A 1 261 ? -4.964 9.986 25.899 1.00 89.56 261 TRP A CA 1
ATOM 2037 C C . TRP A 1 261 ? -3.959 10.867 26.645 1.00 89.56 261 TRP A C 1
ATOM 2039 O O . TRP A 1 261 ? -3.322 10.446 27.614 1.00 89.56 261 TRP A O 1
ATOM 2049 N N . ALA A 1 262 ? -3.843 12.135 26.244 1.00 84.94 262 ALA A N 1
ATOM 2050 C CA . ALA A 1 262 ? -3.023 13.108 26.953 1.00 84.94 262 ALA A CA 1
ATOM 2051 C C . ALA A 1 262 ? -3.502 13.283 28.404 1.00 84.94 262 ALA A C 1
ATOM 2053 O O . ALA A 1 262 ? -2.700 13.322 29.337 1.00 84.94 262 ALA A O 1
ATOM 2054 N N . ALA A 1 263 ? -4.817 13.369 28.609 1.00 85.06 263 ALA A N 1
ATOM 2055 C CA . ALA A 1 263 ? -5.390 13.509 29.939 1.00 85.06 263 ALA A CA 1
ATOM 2056 C C . ALA A 1 263 ? -5.085 12.296 30.834 1.00 85.06 263 ALA A C 1
ATOM 2058 O O . ALA A 1 263 ? -4.627 12.500 31.960 1.00 85.06 263 ALA A O 1
ATOM 2059 N N . LEU A 1 264 ? -5.270 11.075 30.320 1.00 82.56 264 LEU A N 1
ATOM 2060 C CA . LEU A 1 264 ? -4.977 9.817 31.020 1.00 82.56 264 LEU A CA 1
ATOM 2061 C C . LEU A 1 264 ? -3.503 9.688 31.389 1.00 82.56 264 LEU A C 1
ATOM 2063 O O . LEU A 1 264 ? -3.143 9.206 32.453 1.00 82.56 264 LEU A O 1
ATOM 2067 N N . THR A 1 265 ? -2.622 10.196 30.543 1.00 83.44 265 THR A N 1
ATOM 2068 C CA . THR A 1 265 ? -1.186 10.109 30.793 1.00 83.44 265 THR A CA 1
ATOM 2069 C C . THR A 1 265 ? -0.649 11.251 31.654 1.00 83.44 265 THR A C 1
ATOM 2071 O O . THR A 1 265 ? 0.560 11.460 31.714 1.00 83.44 265 THR A O 1
ATOM 2074 N N . GLY A 1 266 ? -1.512 12.022 32.323 1.00 74.94 266 GLY A N 1
ATOM 2075 C CA . GLY A 1 266 ? -1.108 13.069 33.264 1.00 74.94 266 GLY A CA 1
ATOM 2076 C C . GLY A 1 266 ? -0.693 14.393 32.611 1.00 74.94 266 GLY A C 1
ATOM 2077 O O . GLY A 1 266 ? -0.016 15.200 33.247 1.00 74.94 266 GLY A O 1
ATOM 2078 N N . VAL A 1 267 ? -1.070 14.654 31.350 1.00 78.62 267 VAL A N 1
ATOM 2079 C CA . VAL A 1 267 ? -0.852 15.965 30.714 1.00 78.62 267 VAL A CA 1
ATOM 2080 C C . VAL A 1 267 ? -1.844 16.969 31.302 1.00 78.62 267 VAL A C 1
ATOM 2082 O O . VAL A 1 267 ? -3.054 16.833 31.117 1.00 78.62 267 VAL A O 1
ATOM 2085 N N . VAL A 1 268 ? -1.363 17.990 32.018 1.00 74.50 268 VAL A N 1
ATOM 2086 C CA . VAL A 1 268 ? -2.212 18.981 32.706 1.00 74.50 268 VAL A CA 1
ATOM 2087 C C . VAL A 1 268 ? -2.147 20.342 32.008 1.00 74.50 268 VAL A C 1
ATOM 2089 O O . VAL A 1 268 ? -1.074 20.830 31.663 1.00 74.50 268 VAL A O 1
ATOM 2092 N N . GLY A 1 269 ? -3.307 20.979 31.831 1.00 74.69 269 GLY A N 1
ATOM 2093 C CA . GLY A 1 269 ? -3.438 22.307 31.226 1.00 74.69 269 GLY A CA 1
ATOM 2094 C C . GLY A 1 269 ? -3.931 22.268 29.778 1.00 74.69 269 GLY A C 1
ATOM 2095 O O . GLY A 1 269 ? -3.467 21.470 28.964 1.00 74.69 269 GLY A O 1
ATOM 2096 N N . LEU A 1 270 ? -4.875 23.165 29.464 1.00 80.38 270 LEU A N 1
ATOM 2097 C CA . LEU A 1 270 ? -5.560 23.239 28.168 1.00 80.38 270 LEU A CA 1
ATOM 2098 C C . LEU A 1 270 ? -4.568 23.305 27.000 1.00 80.38 270 LEU A C 1
ATOM 2100 O O . LEU A 1 270 ? -4.687 22.545 26.046 1.00 80.38 270 LEU A O 1
ATOM 2104 N N . TYR A 1 271 ? -3.557 24.168 27.114 1.00 75.75 271 TYR A N 1
ATOM 2105 C CA . TYR A 1 271 ? -2.561 24.367 26.067 1.00 75.75 271 TYR A CA 1
ATOM 2106 C C . TYR A 1 271 ? -1.728 23.115 25.809 1.00 75.75 271 TYR A C 1
ATOM 2108 O O . TYR A 1 271 ? -1.592 22.732 24.660 1.00 75.75 271 TYR A O 1
ATOM 2116 N N . ARG A 1 272 ? -1.237 22.417 26.844 1.00 74.81 272 ARG A N 1
ATOM 2117 C CA . ARG A 1 272 ? -0.404 21.216 26.647 1.00 74.81 272 ARG A CA 1
ATOM 2118 C C . ARG A 1 272 ? -1.196 20.032 26.095 1.00 74.81 272 ARG A C 1
ATOM 2120 O O . ARG A 1 272 ? -0.662 19.279 25.286 1.00 74.81 272 ARG A O 1
ATOM 2127 N N . ARG A 1 273 ? -2.475 19.896 26.463 1.00 82.94 273 ARG A N 1
ATOM 2128 C CA . ARG A 1 273 ? -3.374 18.903 25.847 1.00 82.94 273 ARG A CA 1
ATOM 2129 C C . ARG A 1 273 ? -3.687 19.244 24.393 1.00 82.94 273 ARG A C 1
ATOM 2131 O O . ARG A 1 273 ? -3.620 18.359 23.549 1.00 82.94 273 ARG A O 1
ATOM 2138 N N . ALA A 1 274 ? -3.932 20.520 24.087 1.00 80.94 274 ALA A N 1
ATOM 2139 C CA . ALA A 1 274 ? -4.108 20.989 22.713 1.00 80.94 274 ALA A CA 1
ATOM 2140 C C . ALA A 1 274 ? -2.844 20.763 21.883 1.00 80.94 274 ALA A C 1
ATOM 2142 O O . ALA A 1 274 ? -2.934 20.354 20.731 1.00 80.94 274 ALA A O 1
ATOM 2143 N N . THR A 1 275 ? -1.668 20.969 22.480 1.00 78.75 275 THR A N 1
ATOM 2144 C CA . THR A 1 275 ? -0.384 20.680 21.845 1.00 78.75 275 THR A CA 1
ATOM 2145 C C . THR A 1 275 ? -0.221 19.186 21.595 1.00 78.75 275 THR A C 1
ATOM 2147 O O . THR A 1 275 ? 0.162 18.823 20.489 1.00 78.75 275 THR A O 1
ATOM 2150 N N . TYR A 1 276 ? -0.550 18.316 22.556 1.00 84.50 276 TYR A N 1
ATOM 2151 C CA . TYR A 1 276 ? -0.491 16.865 22.353 1.00 84.50 276 TYR A CA 1
ATOM 2152 C C . TYR A 1 276 ? -1.428 16.425 21.224 1.00 84.50 276 TYR A C 1
ATOM 2154 O O . TYR A 1 276 ? -0.977 15.836 20.244 1.00 84.50 276 TYR A O 1
ATOM 2162 N N . ALA A 1 277 ? -2.710 16.785 21.313 1.00 85.31 277 ALA A N 1
ATOM 2163 C CA . ALA A 1 277 ? -3.705 16.379 20.330 1.00 85.31 277 ALA A CA 1
ATOM 2164 C C . ALA A 1 277 ? -3.433 16.974 18.943 1.00 85.31 277 ALA A C 1
ATOM 2166 O O . ALA A 1 277 ? -3.498 16.281 17.930 1.00 85.31 277 ALA A O 1
ATOM 2167 N N . GLY A 1 278 ? -3.031 18.246 18.896 1.00 81.88 278 GLY A N 1
ATOM 2168 C CA . GLY A 1 278 ? -2.593 18.914 17.673 1.00 81.88 278 GLY A CA 1
ATOM 2169 C C . GLY A 1 278 ? -1.365 18.250 17.058 1.00 81.88 278 GLY A C 1
ATOM 2170 O O . GLY A 1 278 ? -1.291 18.137 15.840 1.00 81.88 278 GLY A O 1
ATOM 2171 N N . SER A 1 279 ? -0.446 17.737 17.881 1.00 78.00 279 SER A N 1
ATOM 2172 C CA . SER A 1 279 ? 0.728 16.997 17.406 1.00 78.00 279 SER A CA 1
ATOM 2173 C C . SER A 1 279 ? 0.351 15.621 16.848 1.00 78.00 279 SER A C 1
ATOM 2175 O O . SER A 1 279 ? 0.931 15.190 15.855 1.00 78.00 279 SER A O 1
ATOM 2177 N N . VAL A 1 280 ? -0.649 14.950 17.429 1.00 86.69 280 VAL A N 1
ATOM 2178 C CA . VAL A 1 280 ? -1.180 13.680 16.907 1.00 86.69 280 VAL A CA 1
ATOM 2179 C C . VAL A 1 280 ? -1.947 13.885 15.594 1.00 86.69 280 VAL A C 1
ATOM 2181 O O . VAL A 1 280 ? -1.708 13.151 14.639 1.00 86.69 280 VAL A O 1
ATOM 2184 N N . ALA A 1 281 ? -2.799 14.909 15.483 1.00 85.69 281 ALA A N 1
ATOM 2185 C CA . ALA A 1 281 ? -3.496 15.220 14.227 1.00 85.69 281 ALA A CA 1
ATOM 2186 C C . ALA A 1 281 ? -2.549 15.711 13.126 1.00 85.69 281 ALA A C 1
ATOM 2188 O O . ALA A 1 281 ? -2.729 15.367 11.958 1.00 85.69 281 ALA A O 1
ATOM 2189 N N . LEU A 1 282 ? -1.512 16.469 13.492 1.00 82.00 282 LEU A N 1
ATOM 2190 C CA . LEU A 1 282 ? -0.445 16.827 12.564 1.00 82.00 282 LEU A CA 1
ATOM 2191 C C . LEU A 1 282 ? 0.261 15.566 12.051 1.00 82.00 282 LEU A C 1
ATOM 2193 O O . LEU A 1 282 ? 0.486 15.451 10.849 1.00 82.00 282 LEU A O 1
ATOM 2197 N N . LEU A 1 283 ? 0.542 14.599 12.932 1.00 80.62 283 LEU A N 1
ATOM 2198 C CA . LEU A 1 283 ? 1.135 13.317 12.552 1.00 80.62 283 LEU A CA 1
ATOM 2199 C C . LEU A 1 283 ? 0.210 12.504 11.630 1.00 80.62 283 LEU A C 1
ATOM 2201 O O . LEU A 1 283 ? 0.679 11.954 10.642 1.00 80.62 283 LEU A O 1
ATOM 2205 N N . MET A 1 284 ? -1.102 12.499 11.869 1.00 86.56 284 MET A N 1
ATOM 2206 C CA . MET A 1 284 ? -2.084 11.887 10.961 1.00 86.56 284 MET A CA 1
ATOM 2207 C C . MET A 1 284 ? -2.096 12.564 9.584 1.00 86.56 284 MET A C 1
ATOM 2209 O O . MET A 1 284 ? -1.965 11.897 8.562 1.00 86.56 284 MET A O 1
ATOM 2213 N N . MET A 1 285 ? -2.170 13.895 9.527 1.00 82.31 285 MET A N 1
ATOM 2214 C CA . MET A 1 285 ? -2.147 14.629 8.257 1.00 82.31 285 MET A CA 1
ATOM 2215 C C . MET A 1 285 ? -0.866 14.349 7.461 1.00 82.31 285 MET A C 1
ATOM 2217 O O . MET A 1 285 ? -0.931 14.135 6.252 1.00 82.31 285 MET A O 1
ATOM 2221 N N . VAL A 1 286 ? 0.282 14.298 8.145 1.00 76.00 286 VAL A N 1
ATOM 2222 C CA . VAL A 1 286 ? 1.566 13.930 7.535 1.00 76.00 286 VAL A CA 1
ATOM 2223 C C . VAL A 1 286 ? 1.513 12.508 6.977 1.00 76.00 286 VAL A C 1
ATOM 2225 O O . VAL A 1 286 ? 1.918 12.299 5.839 1.00 76.00 286 VAL A O 1
ATOM 2228 N N . LEU A 1 287 ? 0.971 11.550 7.733 1.00 78.31 287 LEU A N 1
ATOM 2229 C CA . LEU A 1 287 ? 0.895 10.146 7.330 1.00 78.31 287 LEU A CA 1
ATOM 2230 C C . LEU A 1 287 ? -0.094 9.867 6.182 1.00 78.31 287 LEU A C 1
ATOM 2232 O O . LEU A 1 287 ? 0.062 8.880 5.475 1.00 78.31 287 LEU A O 1
ATOM 2236 N N . TYR A 1 288 ? -1.105 10.708 5.962 1.00 76.44 288 TYR A N 1
ATOM 2237 C CA . TYR A 1 288 ? -2.117 10.492 4.915 1.00 76.44 288 TYR A CA 1
ATOM 2238 C C . TYR A 1 288 ? -1.680 10.852 3.499 1.00 76.44 288 TYR A C 1
ATOM 2240 O O . TYR A 1 288 ? -2.153 10.242 2.542 1.00 76.44 288 TYR A O 1
ATOM 2248 N N . PHE A 1 289 ? -0.779 11.824 3.378 1.00 73.81 289 PHE A N 1
ATOM 2249 C CA . PHE A 1 289 ? -0.074 12.134 2.133 1.00 73.81 289 PHE A CA 1
ATOM 2250 C C . PHE A 1 289 ? 1.303 11.439 2.088 1.00 73.81 289 PHE A C 1
ATOM 2252 O O . PHE A 1 289 ? 2.163 11.814 1.272 1.00 73.81 289 PHE A O 1
ATOM 2259 N N . ALA A 1 290 ? 1.514 10.467 3.002 1.00 61.72 290 ALA A N 1
ATOM 2260 C CA . ALA A 1 290 ? 2.709 9.644 3.080 1.00 61.72 290 ALA A CA 1
ATOM 2261 C C . ALA A 1 290 ? 2.599 8.208 2.472 1.00 61.72 290 ALA A C 1
ATOM 2263 O O . ALA A 1 290 ? 1.729 7.421 2.841 1.00 61.72 290 ALA A O 1
ATOM 2264 N N . PRO A 1 291 ? 3.576 7.822 1.631 1.00 49.69 291 PRO A N 1
ATOM 2265 C CA . PRO A 1 291 ? 3.671 6.639 0.742 1.00 49.69 291 PRO A CA 1
ATOM 2266 C C . PRO A 1 291 ? 3.318 5.243 1.272 1.00 49.69 291 PRO A C 1
ATOM 2268 O O . PRO A 1 291 ? 4.171 4.565 1.844 1.00 49.69 291 PRO A O 1
ATOM 2271 N N . GLN A 1 292 ? 2.184 4.700 0.829 1.00 52.00 292 GLN A N 1
ATOM 2272 C CA . GLN A 1 292 ? 1.615 3.338 0.975 1.00 52.00 292 GLN A CA 1
ATOM 2273 C C . GLN A 1 292 ? 2.588 2.163 1.341 1.00 52.00 292 GLN A C 1
ATOM 2275 O O . GLN A 1 292 ? 2.830 1.951 2.520 1.00 52.00 292 GLN A O 1
ATOM 2280 N N . TRP A 1 293 ? 3.170 1.375 0.400 1.00 48.28 293 TRP A N 1
ATOM 2281 C CA . TRP A 1 293 ? 4.229 0.331 0.633 1.00 48.28 293 TRP A CA 1
ATOM 2282 C C . TRP A 1 293 ? 5.419 0.642 1.546 1.00 48.28 293 TRP A C 1
ATOM 2284 O O . TRP A 1 293 ? 6.187 -0.294 1.733 1.00 48.28 293 TRP A O 1
ATOM 2294 N N . ARG A 1 294 ? 5.631 1.839 2.108 1.00 45.94 294 ARG A N 1
ATOM 2295 C CA . ARG A 1 294 ? 6.816 2.012 2.952 1.00 45.94 294 ARG A CA 1
ATOM 2296 C C . ARG A 1 294 ? 6.642 2.813 4.247 1.00 45.94 294 ARG A C 1
ATOM 2298 O O . ARG A 1 294 ? 6.983 2.293 5.303 1.00 45.94 294 ARG A O 1
ATOM 2305 N N . LEU A 1 295 ? 5.985 3.975 4.241 1.00 47.88 295 LEU A N 1
ATOM 2306 C CA . LEU A 1 295 ? 5.674 4.680 5.499 1.00 47.88 295 LEU A CA 1
ATOM 2307 C C . LEU A 1 295 ? 4.455 4.078 6.210 1.00 47.88 295 LEU A C 1
ATOM 2309 O O . LEU A 1 295 ? 4.476 3.916 7.425 1.00 47.88 295 LEU A O 1
ATOM 2313 N N . GLY A 1 296 ? 3.436 3.652 5.459 1.00 56.56 296 GLY A N 1
ATOM 2314 C CA . GLY A 1 296 ? 2.304 2.915 6.025 1.00 56.56 296 GLY A CA 1
ATOM 2315 C C . GLY A 1 296 ? 2.735 1.555 6.580 1.00 56.56 296 GLY A C 1
ATOM 2316 O O . GLY A 1 296 ? 2.510 1.266 7.750 1.00 56.56 296 GLY A O 1
ATOM 2317 N N . GLY A 1 297 ? 3.433 0.747 5.772 1.00 60.03 297 GLY A N 1
ATOM 2318 C CA . GLY A 1 297 ? 3.871 -0.607 6.148 1.00 60.03 297 GLY A CA 1
ATOM 2319 C C . GLY A 1 297 ? 4.779 -0.667 7.386 1.00 60.03 297 GLY A C 1
ATOM 2320 O O . GLY A 1 297 ? 4.523 -1.466 8.294 1.00 60.03 297 GLY A O 1
ATOM 2321 N N . LEU A 1 298 ? 5.798 0.200 7.475 1.00 63.91 298 LEU A N 1
ATOM 2322 C CA . LEU A 1 298 ? 6.691 0.264 8.640 1.00 63.91 298 LEU A CA 1
ATOM 2323 C C . LEU A 1 298 ? 5.962 0.782 9.886 1.00 63.91 298 LEU A C 1
ATOM 2325 O O . LEU A 1 298 ? 6.172 0.265 10.980 1.00 63.91 298 LEU A O 1
ATOM 2329 N N . PHE A 1 299 ? 5.067 1.758 9.735 1.00 71.00 299 PHE A N 1
ATOM 2330 C CA . PHE A 1 299 ? 4.317 2.319 10.855 1.00 71.00 299 PHE A CA 1
ATOM 2331 C C . PHE A 1 299 ? 3.290 1.329 11.419 1.00 71.00 299 PHE A C 1
ATOM 2333 O O . PHE A 1 299 ? 3.160 1.204 12.638 1.00 71.00 299 PHE A O 1
ATOM 2340 N N . PHE A 1 300 ? 2.648 0.535 10.557 1.00 68.56 300 PHE A N 1
ATOM 2341 C CA . PHE A 1 300 ? 1.814 -0.581 10.999 1.00 68.56 300 PHE A CA 1
ATOM 2342 C C . PHE A 1 300 ? 2.635 -1.677 11.683 1.00 68.56 300 PHE A C 1
ATOM 2344 O O . PHE A 1 300 ? 2.196 -2.227 12.693 1.00 68.56 300 PHE A O 1
ATOM 2351 N N . SER A 1 301 ? 3.849 -1.949 11.194 1.00 75.06 301 SER A N 1
ATOM 2352 C CA . SER A 1 301 ? 4.763 -2.933 11.790 1.00 75.06 301 SER A CA 1
ATOM 2353 C C . SER A 1 301 ? 5.295 -2.477 13.156 1.00 75.06 301 SER A C 1
ATOM 2355 O O . SER A 1 301 ? 5.308 -3.264 14.097 1.00 75.06 301 SER A O 1
ATOM 2357 N N . LEU A 1 302 ? 5.656 -1.199 13.312 1.00 74.06 302 LEU A N 1
ATOM 2358 C CA . LEU A 1 302 ? 6.093 -0.613 14.586 1.00 74.06 302 LEU A CA 1
ATOM 2359 C C . LEU A 1 302 ? 4.955 -0.524 15.603 1.00 74.06 302 LEU A C 1
ATOM 2361 O O . LEU A 1 302 ? 5.170 -0.825 16.775 1.00 74.06 302 LEU A O 1
ATOM 2365 N N . ALA A 1 303 ? 3.743 -0.167 15.176 1.00 77.69 303 ALA A N 1
ATOM 2366 C CA . ALA A 1 303 ? 2.571 -0.217 16.046 1.00 77.69 303 ALA A CA 1
ATOM 2367 C C . ALA A 1 303 ? 2.255 -1.661 16.475 1.00 77.69 303 ALA A C 1
ATOM 2369 O O . ALA A 1 303 ? 2.027 -1.909 17.656 1.00 77.69 303 ALA A O 1
ATOM 2370 N N . THR A 1 304 ? 2.342 -2.626 15.553 1.00 75.12 304 THR A N 1
ATOM 2371 C CA . THR A 1 304 ? 2.182 -4.062 15.846 1.00 75.12 304 THR A CA 1
ATOM 2372 C C . THR A 1 304 ? 3.226 -4.557 16.854 1.00 75.12 304 THR A C 1
ATOM 2374 O O . THR A 1 304 ? 2.881 -5.214 17.834 1.00 75.12 304 THR A O 1
ATOM 2377 N N . LEU A 1 305 ? 4.500 -4.195 16.670 1.00 76.94 305 LEU A N 1
ATOM 2378 C CA . LEU A 1 305 ? 5.586 -4.536 17.596 1.00 76.94 305 LEU A CA 1
ATOM 2379 C C . LEU A 1 305 ? 5.443 -3.833 18.952 1.00 76.94 305 LEU A C 1
ATOM 2381 O O . LEU A 1 305 ? 5.776 -4.416 19.979 1.00 76.94 305 LEU A O 1
ATOM 2385 N N . CYS A 1 306 ? 4.918 -2.607 18.978 1.00 79.25 306 CYS A N 1
ATOM 2386 C CA . CYS A 1 306 ? 4.623 -1.889 20.215 1.00 79.25 306 CYS A CA 1
ATOM 2387 C C . CYS A 1 306 ? 3.534 -2.602 21.026 1.00 79.25 306 CYS A C 1
ATOM 2389 O O . CYS A 1 306 ? 3.703 -2.775 22.231 1.00 79.25 306 CYS A O 1
ATOM 2391 N N . TRP A 1 307 ? 2.486 -3.109 20.372 1.00 76.38 307 TRP A N 1
ATOM 2392 C CA . TRP A 1 307 ? 1.463 -3.932 21.022 1.00 76.38 307 TRP A CA 1
ATOM 2393 C C . TRP A 1 307 ? 2.008 -5.264 21.553 1.00 76.38 307 TRP A C 1
ATOM 2395 O O . TRP A 1 307 ? 1.658 -5.671 22.660 1.00 76.38 307 TRP A O 1
ATOM 2405 N N . LEU A 1 308 ? 2.936 -5.900 20.829 1.00 69.94 308 LEU A N 1
ATOM 2406 C CA . LEU A 1 308 ? 3.673 -7.070 21.326 1.00 69.94 308 LEU A CA 1
ATOM 2407 C C . LEU A 1 308 ? 4.587 -6.724 22.518 1.00 69.94 308 LEU A C 1
ATOM 2409 O O . LEU A 1 308 ? 4.737 -7.529 23.432 1.00 69.94 308 LEU A O 1
ATOM 2413 N N . GLY A 1 309 ? 5.172 -5.525 22.543 1.00 65.44 309 GLY A N 1
ATOM 2414 C CA . GLY A 1 309 ? 5.977 -5.035 23.664 1.00 65.44 309 GLY A CA 1
ATOM 2415 C C . GLY A 1 309 ? 5.147 -4.725 24.912 1.00 65.44 309 GLY A C 1
ATOM 2416 O O . GLY A 1 309 ? 5.556 -5.072 26.016 1.00 65.44 309 GLY A O 1
ATOM 2417 N N . ILE A 1 310 ? 3.963 -4.135 24.740 1.00 69.69 310 ILE A N 1
ATOM 2418 C CA . ILE A 1 310 ? 3.005 -3.860 25.821 1.00 69.69 310 ILE A CA 1
ATOM 2419 C C . ILE A 1 310 ? 2.543 -5.169 26.481 1.00 69.69 310 ILE A C 1
ATOM 2421 O O . ILE A 1 310 ? 2.563 -5.269 27.705 1.00 69.69 310 ILE A O 1
ATOM 2425 N N . LEU A 1 311 ? 2.242 -6.194 25.674 1.00 61.81 311 LEU A N 1
ATOM 2426 C CA . LEU A 1 311 ? 1.935 -7.558 26.127 1.00 61.81 311 LEU A CA 1
ATOM 2427 C C . LEU A 1 311 ? 3.009 -8.159 27.040 1.00 61.81 311 LEU A C 1
ATOM 2429 O O . LEU A 1 311 ? 2.703 -8.826 28.026 1.00 61.81 311 LEU A O 1
ATOM 2433 N N . LEU A 1 312 ? 4.278 -7.958 26.685 1.00 62.84 312 LEU A N 1
ATOM 2434 C CA . LEU A 1 312 ? 5.412 -8.503 27.430 1.00 62.84 312 LEU A CA 1
ATOM 2435 C C . LEU A 1 312 ? 5.718 -7.672 28.684 1.00 62.84 312 LEU A C 1
ATOM 2437 O O . LEU A 1 312 ? 6.110 -8.232 29.706 1.00 62.84 312 LEU A O 1
ATOM 2441 N N . PHE A 1 313 ? 5.512 -6.354 28.629 1.00 60.00 313 PHE A N 1
ATOM 2442 C CA . PHE A 1 313 ? 5.785 -5.435 29.734 1.00 60.00 313 PHE A CA 1
ATOM 2443 C C . PHE A 1 313 ? 4.764 -5.545 30.876 1.00 60.00 313 PHE A C 1
ATOM 2445 O O . PHE A 1 313 ? 5.157 -5.462 32.039 1.00 60.00 313 PHE A O 1
ATOM 2452 N N . GLU A 1 314 ? 3.487 -5.811 30.575 1.00 56.00 314 GLU A N 1
ATOM 2453 C CA . GLU A 1 314 ? 2.444 -6.036 31.594 1.00 56.00 314 GLU A CA 1
ATOM 2454 C C . GLU A 1 314 ? 2.835 -7.175 32.555 1.00 56.00 314 GLU A C 1
ATOM 2456 O O . GLU A 1 314 ? 2.685 -7.045 33.766 1.00 56.00 314 GLU A O 1
ATOM 2461 N N . SER A 1 315 ? 3.468 -8.238 32.042 1.00 54.47 315 SER A N 1
ATOM 2462 C CA . SER A 1 315 ? 3.935 -9.372 32.856 1.00 54.47 315 SER A CA 1
ATOM 2463 C C . SER A 1 315 ? 5.095 -9.052 33.816 1.00 54.47 315 SER A C 1
ATOM 2465 O O . SER A 1 315 ? 5.382 -9.842 34.714 1.00 54.47 315 SER A O 1
ATOM 2467 N N . ALA A 1 316 ? 5.770 -7.911 33.631 1.00 52.72 316 ALA A N 1
ATOM 2468 C CA . ALA A 1 316 ? 6.950 -7.501 34.396 1.00 52.72 316 ALA A CA 1
ATOM 2469 C C . ALA A 1 316 ? 6.703 -6.290 35.320 1.00 52.72 316 ALA A C 1
ATOM 2471 O O . ALA A 1 316 ? 7.475 -6.072 36.255 1.00 52.72 316 ALA A O 1
ATOM 2472 N N . TYR A 1 317 ? 5.652 -5.498 35.073 1.00 57.06 317 TYR A N 1
ATOM 2473 C CA . TYR A 1 317 ? 5.378 -4.242 35.784 1.00 57.06 317 TYR A CA 1
ATOM 2474 C C . TYR A 1 317 ? 4.759 -4.426 37.182 1.00 57.06 317 TYR A C 1
ATOM 2476 O O . TYR A 1 317 ? 4.903 -3.543 38.023 1.00 57.06 317 TYR A O 1
ATOM 2484 N N . GLU A 1 318 ? 4.181 -5.594 37.490 1.00 53.50 318 GLU A N 1
ATOM 2485 C CA . GLU A 1 318 ? 3.603 -5.934 38.809 1.00 53.50 318 GLU A CA 1
ATOM 2486 C C . GLU A 1 318 ? 4.603 -5.888 39.998 1.00 53.50 318 GLU A C 1
ATOM 2488 O O . GLU A 1 318 ? 4.223 -6.181 41.129 1.00 53.50 318 GLU A O 1
ATOM 2493 N N . GLN A 1 319 ? 5.878 -5.519 39.796 1.00 49.91 319 GLN A N 1
ATOM 2494 C CA . GLN A 1 319 ? 6.932 -5.592 40.823 1.00 49.91 319 GLN A CA 1
ATOM 2495 C C . GLN A 1 319 ? 7.636 -4.267 41.199 1.00 49.91 319 GLN A C 1
ATOM 2497 O O . GLN A 1 319 ? 8.608 -4.324 41.954 1.00 49.91 319 GLN A O 1
ATOM 2502 N N . SER A 1 320 ? 7.207 -3.075 40.748 1.00 49.75 320 SER A N 1
ATOM 2503 C CA . SER A 1 320 ? 7.902 -1.816 41.119 1.00 49.75 320 SER A CA 1
ATOM 2504 C C . SER A 1 320 ? 6.982 -0.685 41.602 1.00 49.75 320 SER A C 1
ATOM 2506 O O . SER A 1 320 ? 6.157 -0.203 40.835 1.00 49.75 320 SER A O 1
ATOM 2508 N N . ASP A 1 321 ? 7.195 -0.210 42.835 1.00 51.97 321 ASP A N 1
ATOM 2509 C CA . ASP A 1 321 ? 6.363 0.799 43.529 1.00 51.97 321 ASP A CA 1
ATOM 2510 C C . ASP A 1 321 ? 6.855 2.262 43.329 1.00 51.97 321 ASP A C 1
ATOM 2512 O O . ASP A 1 321 ? 6.223 3.209 43.782 1.00 51.97 321 ASP A O 1
ATOM 2516 N N . ASP A 1 322 ? 7.980 2.483 42.625 1.00 48.62 322 ASP A N 1
ATOM 2517 C CA . ASP A 1 322 ? 8.714 3.774 42.632 1.00 48.62 322 ASP A CA 1
ATOM 2518 C C . ASP A 1 322 ? 8.908 4.422 41.232 1.00 48.62 322 ASP A C 1
ATOM 2520 O O . ASP A 1 322 ? 9.742 5.310 41.039 1.00 48.62 322 ASP A O 1
ATOM 2524 N N . SER A 1 323 ? 8.172 3.973 40.201 1.00 55.19 323 SER A N 1
ATOM 2525 C CA . SER A 1 323 ? 8.444 4.309 38.782 1.00 55.19 323 SER A CA 1
ATOM 2526 C C . SER A 1 323 ? 7.361 5.128 38.049 1.00 55.19 323 SER A C 1
ATOM 2528 O O . SER A 1 323 ? 7.536 5.468 36.870 1.00 55.19 323 SER A O 1
ATOM 2530 N N . ALA A 1 324 ? 6.293 5.540 38.741 1.00 57.28 324 ALA A N 1
ATOM 2531 C CA . ALA A 1 324 ? 5.092 6.148 38.148 1.00 57.28 324 ALA A CA 1
ATOM 2532 C C . ALA A 1 324 ? 5.327 7.340 37.175 1.00 57.28 324 ALA A C 1
ATOM 2534 O O . ALA A 1 324 ? 4.699 7.368 36.112 1.00 57.28 324 ALA A O 1
ATOM 2535 N N . PRO A 1 325 ? 6.246 8.304 37.424 1.00 57.12 325 PRO A N 1
ATOM 2536 C CA . PRO A 1 325 ? 6.471 9.425 36.498 1.00 57.12 325 PRO A CA 1
ATOM 2537 C C . PRO A 1 325 ? 7.121 9.006 35.169 1.00 57.12 325 PRO A C 1
ATOM 2539 O O . PRO A 1 325 ? 6.860 9.607 34.125 1.00 57.12 325 PRO A O 1
ATOM 2542 N N . ARG A 1 326 ? 7.972 7.968 35.192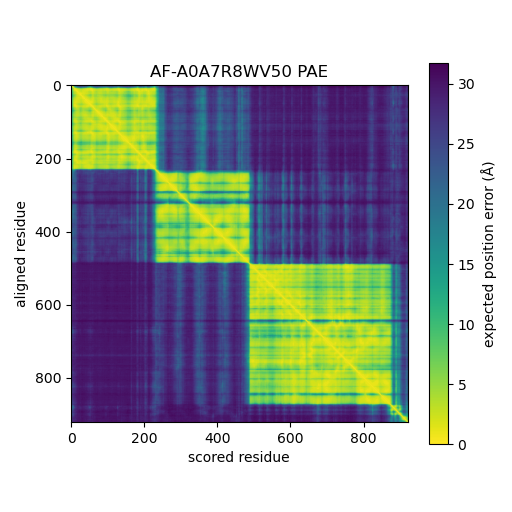 1.00 65.75 326 ARG A N 1
ATOM 2543 C CA . ARG A 1 326 ? 8.652 7.448 33.992 1.00 65.75 326 ARG A CA 1
ATOM 2544 C C . ARG A 1 326 ? 7.682 6.670 33.117 1.00 65.75 326 ARG A C 1
ATOM 2546 O O . ARG A 1 326 ? 7.722 6.794 31.896 1.00 65.75 326 ARG A O 1
ATOM 2553 N N . TRP A 1 327 ? 6.778 5.928 33.739 1.00 72.19 327 TRP A N 1
ATOM 2554 C CA . TRP A 1 327 ? 5.781 5.145 33.030 1.00 72.19 327 TRP A CA 1
ATOM 2555 C C . TRP A 1 327 ? 4.721 6.013 32.332 1.00 72.19 327 TRP A C 1
ATOM 2557 O O . TRP A 1 327 ? 4.446 5.814 31.150 1.00 72.19 327 TRP A O 1
ATOM 2567 N N . GLN A 1 328 ? 4.245 7.091 32.966 1.00 73.31 328 GLN A N 1
ATOM 2568 C CA . GLN A 1 328 ? 3.363 8.062 32.298 1.00 73.31 328 GLN A CA 1
ATOM 2569 C C . GLN A 1 328 ? 4.012 8.701 31.059 1.00 73.31 328 GLN A C 1
ATOM 2571 O O . GLN A 1 328 ? 3.336 8.977 30.067 1.00 73.31 328 GLN A O 1
ATOM 2576 N N . MET A 1 329 ? 5.331 8.916 31.080 1.00 71.38 329 MET A N 1
ATOM 2577 C CA . MET A 1 329 ? 6.076 9.391 29.912 1.00 71.38 329 MET A CA 1
ATOM 2578 C C . MET A 1 329 ? 6.105 8.344 28.787 1.00 71.38 329 MET A C 1
ATOM 2580 O O . MET A 1 329 ? 5.923 8.705 27.624 1.00 71.38 329 MET A O 1
ATOM 2584 N N . VAL A 1 330 ? 6.256 7.058 29.120 1.00 77.00 330 VAL A N 1
ATOM 2585 C CA . VAL A 1 330 ? 6.171 5.943 28.158 1.00 77.00 330 VAL A CA 1
ATOM 2586 C C . VAL A 1 330 ? 4.774 5.861 27.536 1.00 77.00 330 VAL A C 1
ATOM 2588 O O . VAL A 1 330 ? 4.654 5.758 26.314 1.00 77.00 330 VAL A O 1
ATOM 2591 N N . LEU A 1 331 ? 3.715 6.003 28.337 1.00 78.69 331 LEU A N 1
ATOM 2592 C CA . LEU A 1 331 ? 2.332 6.022 27.853 1.00 78.69 331 LEU A CA 1
ATOM 2593 C C . LEU A 1 331 ? 2.046 7.215 26.917 1.00 78.69 331 LEU A C 1
ATOM 2595 O O . LEU A 1 331 ? 1.358 7.076 25.905 1.00 78.69 331 LEU A O 1
ATOM 2599 N N . ARG A 1 332 ? 2.612 8.401 27.192 1.00 81.69 332 ARG A N 1
ATOM 2600 C CA . ARG A 1 332 ? 2.499 9.568 26.285 1.00 81.69 332 ARG A CA 1
ATOM 2601 C C . ARG A 1 332 ? 3.114 9.271 24.925 1.00 81.69 332 ARG A C 1
ATOM 2603 O O . ARG A 1 332 ? 2.512 9.598 23.903 1.00 81.69 332 ARG A O 1
ATOM 2610 N N . VAL A 1 333 ? 4.307 8.677 24.928 1.00 78.00 333 VAL A N 1
ATOM 2611 C CA . VAL A 1 333 ? 5.079 8.361 23.719 1.00 78.00 333 VAL A CA 1
ATOM 2612 C C . VAL A 1 333 ? 4.419 7.242 22.914 1.00 78.00 333 VAL A C 1
ATOM 2614 O O . VAL A 1 333 ? 4.378 7.328 21.690 1.00 78.00 333 VAL A O 1
ATOM 2617 N N . THR A 1 334 ? 3.848 6.234 23.571 1.00 82.62 334 THR A N 1
ATOM 2618 C CA . THR A 1 334 ? 3.116 5.155 22.886 1.00 82.62 334 THR A CA 1
ATOM 2619 C C . THR A 1 334 ? 1.843 5.665 22.210 1.00 82.62 334 THR A C 1
ATOM 2621 O O . THR A 1 334 ? 1.606 5.311 21.059 1.00 82.62 334 THR A O 1
ATOM 2624 N N . GLY A 1 335 ? 1.090 6.590 22.815 1.00 82.75 335 GLY A N 1
ATOM 2625 C CA . GLY A 1 335 ? -0.071 7.215 22.154 1.00 82.75 335 GLY A CA 1
ATOM 2626 C C . GLY A 1 335 ? 0.261 7.934 20.840 1.00 82.75 335 GLY A C 1
ATOM 2627 O O . GLY A 1 335 ? -0.529 7.894 19.898 1.00 82.75 335 GLY A O 1
ATOM 2628 N N . PHE A 1 336 ? 1.466 8.507 20.726 1.00 81.25 336 PHE A N 1
ATOM 2629 C CA . PHE A 1 336 ? 1.961 9.115 19.483 1.00 81.25 336 PHE A CA 1
ATOM 2630 C C . PHE A 1 336 ? 2.245 8.106 18.366 1.00 81.25 336 PHE A C 1
ATOM 2632 O O . PHE A 1 336 ? 2.290 8.495 17.202 1.00 81.25 336 PHE A O 1
ATOM 2639 N N . LEU A 1 337 ? 2.453 6.835 18.701 1.00 84.06 337 LEU A N 1
ATOM 2640 C CA . LEU A 1 337 ? 2.663 5.765 17.730 1.00 84.06 337 LEU A CA 1
ATOM 2641 C C . LEU A 1 337 ? 1.339 5.083 17.382 1.00 84.06 337 LEU A C 1
ATOM 2643 O O . LEU A 1 337 ? 1.008 4.906 16.215 1.00 84.06 337 LEU A O 1
ATOM 2647 N N . LEU A 1 338 ? 0.570 4.725 18.404 1.00 88.38 338 LEU A N 1
ATOM 2648 C CA . LEU A 1 338 ? -0.566 3.831 18.256 1.00 88.38 338 LEU A CA 1
ATOM 2649 C C . LEU A 1 338 ? -1.797 4.527 17.655 1.00 88.38 338 LEU A C 1
ATOM 2651 O O . LEU A 1 338 ? -2.419 3.983 16.741 1.00 88.38 338 LEU A O 1
ATOM 2655 N N . LEU A 1 339 ? -2.120 5.750 18.096 1.00 89.75 339 LEU A N 1
ATOM 2656 C CA . LEU A 1 339 ? -3.312 6.469 17.624 1.00 89.75 339 LEU A CA 1
ATOM 2657 C C . LEU A 1 339 ? -3.247 6.797 16.122 1.00 89.75 339 LEU A C 1
ATOM 2659 O O . LEU A 1 339 ? -4.193 6.471 15.404 1.00 89.75 339 LEU A O 1
ATOM 2663 N N . PRO A 1 340 ? -2.156 7.376 15.584 1.00 89.25 340 PRO A N 1
ATOM 2664 C CA . PRO A 1 340 ? -2.067 7.606 14.145 1.00 89.25 340 PRO A CA 1
ATOM 2665 C C . PRO A 1 340 ? -1.973 6.314 13.337 1.00 89.25 340 PRO A C 1
ATOM 2667 O O . PRO A 1 340 ? -2.438 6.295 12.200 1.00 89.25 340 PRO A O 1
ATOM 2670 N N . ALA A 1 341 ? -1.379 5.244 13.885 1.00 87.88 341 ALA A N 1
ATOM 2671 C CA . ALA A 1 341 ? -1.191 3.997 13.139 1.00 87.88 341 ALA A CA 1
ATOM 2672 C C . ALA A 1 341 ? -2.525 3.323 12.880 1.00 87.88 341 ALA A C 1
ATOM 2674 O O . ALA A 1 341 ? -2.797 2.865 11.774 1.00 87.88 341 ALA A O 1
ATOM 2675 N N . ALA A 1 342 ? -3.384 3.327 13.887 1.00 90.31 342 ALA A N 1
ATOM 2676 C CA . ALA A 1 342 ? -4.724 2.807 13.759 1.00 90.31 342 ALA A CA 1
ATOM 2677 C C . ALA A 1 342 ? -5.587 3.644 12.819 1.00 90.31 342 ALA A C 1
ATOM 2679 O O . ALA A 1 342 ? -6.230 3.086 11.932 1.00 90.31 342 ALA A O 1
ATOM 2680 N N . TRP A 1 343 ? -5.530 4.974 12.934 1.00 92.06 343 TRP A N 1
ATOM 2681 C CA . TRP A 1 343 ? -6.216 5.860 11.996 1.00 92.06 343 TRP A CA 1
ATOM 2682 C C . TRP A 1 343 ? -5.787 5.600 10.546 1.00 92.06 343 TRP A C 1
ATOM 2684 O O . TRP A 1 343 ? -6.628 5.384 9.672 1.00 92.06 343 TRP A O 1
ATOM 2694 N N . LEU A 1 344 ? -4.477 5.556 10.291 1.00 88.62 344 LEU A N 1
ATOM 2695 C CA . LEU A 1 344 ? -3.934 5.336 8.954 1.00 88.62 344 LEU A CA 1
ATOM 2696 C C . LEU A 1 344 ? -4.294 3.944 8.424 1.00 88.62 344 LEU A C 1
ATOM 2698 O O . LEU A 1 344 ? -4.621 3.813 7.248 1.00 88.62 344 LEU A O 1
ATOM 2702 N N . ALA A 1 345 ? -4.277 2.920 9.280 1.00 88.44 345 ALA A N 1
ATOM 2703 C CA . ALA A 1 345 ? -4.641 1.559 8.905 1.00 88.44 345 ALA A CA 1
ATOM 2704 C C . ALA A 1 345 ? -6.105 1.489 8.472 1.00 88.44 345 ALA A C 1
ATOM 2706 O O . ALA A 1 345 ? -6.427 0.885 7.453 1.00 88.44 345 ALA A O 1
ATOM 2707 N N . MET A 1 346 ? -6.994 2.170 9.194 1.00 90.06 346 MET A N 1
ATOM 2708 C CA . MET A 1 346 ? -8.409 2.241 8.837 1.00 90.06 346 MET A CA 1
ATOM 2709 C C . MET A 1 346 ? -8.630 2.965 7.502 1.00 90.06 346 MET A C 1
ATOM 2711 O O . MET A 1 346 ? -9.412 2.498 6.671 1.00 90.06 346 MET A O 1
ATOM 2715 N N . VAL A 1 347 ? -7.903 4.060 7.254 1.00 87.44 347 VAL A N 1
ATOM 2716 C CA . VAL A 1 347 ? -7.927 4.761 5.959 1.00 87.44 347 VAL A CA 1
ATOM 2717 C C . VAL A 1 347 ? -7.379 3.879 4.833 1.00 87.44 347 VAL A C 1
ATOM 2719 O O . VAL A 1 347 ? -7.930 3.873 3.734 1.00 87.44 347 VAL A O 1
ATOM 2722 N N . GLU A 1 348 ? -6.320 3.117 5.096 1.00 81.25 348 GLU A N 1
ATOM 2723 C CA . GLU A 1 348 ? -5.679 2.229 4.126 1.00 81.25 348 GLU A CA 1
ATOM 2724 C C . GLU A 1 348 ? -6.582 1.075 3.706 1.00 81.25 348 GLU A C 1
ATOM 2726 O O . GLU A 1 348 ? -6.753 0.812 2.517 1.00 81.25 348 GLU A O 1
ATOM 2731 N N . LEU A 1 349 ? -7.224 0.427 4.676 1.00 82.81 349 LEU A N 1
ATOM 2732 C CA . LEU A 1 349 ? -8.190 -0.630 4.401 1.00 82.81 349 LEU A CA 1
ATOM 2733 C C . LEU A 1 349 ? -9.327 -0.105 3.526 1.00 82.81 349 LEU A C 1
ATOM 2735 O O . LEU A 1 349 ? -9.706 -0.765 2.562 1.00 82.81 349 LEU A O 1
ATOM 2739 N N . HIS A 1 350 ? -9.811 1.109 3.799 1.00 86.19 350 HIS A N 1
ATOM 2740 C CA . HIS A 1 350 ? -10.826 1.744 2.965 1.00 86.19 350 HIS A CA 1
ATOM 2741 C C . HIS A 1 350 ? -10.320 2.073 1.552 1.00 86.19 350 HIS A C 1
ATOM 2743 O O . HIS A 1 350 ? -11.037 1.855 0.577 1.00 86.19 350 HIS A O 1
ATOM 2749 N N . ARG A 1 351 ? -9.081 2.567 1.430 1.00 76.56 351 ARG A N 1
ATOM 2750 C CA . ARG A 1 351 ? -8.438 2.885 0.147 1.00 76.56 351 ARG A CA 1
ATOM 2751 C C . ARG A 1 351 ? -8.260 1.645 -0.732 1.00 76.56 351 ARG A C 1
ATOM 2753 O O . ARG A 1 351 ? -8.420 1.750 -1.944 1.00 76.56 351 ARG A O 1
ATOM 2760 N N . GLN A 1 352 ? -7.957 0.494 -0.131 1.00 70.75 352 GLN A N 1
ATOM 2761 C CA . GLN A 1 352 ? -7.886 -0.785 -0.839 1.00 70.75 352 GLN A CA 1
ATOM 2762 C C . GLN A 1 352 ? -9.275 -1.258 -1.270 1.00 70.75 352 GLN A C 1
ATOM 2764 O O . GLN A 1 352 ? -9.480 -1.556 -2.445 1.00 70.75 352 GLN A O 1
ATOM 2769 N N . HIS A 1 353 ? -10.226 -1.323 -0.332 1.00 75.94 353 HIS A N 1
ATOM 2770 C CA . HIS A 1 353 ? -11.645 -1.522 -0.619 1.00 75.94 353 HIS A CA 1
ATOM 2771 C C . HIS A 1 353 ? -12.488 -1.240 0.645 1.00 75.94 353 HIS A C 1
ATOM 2773 O O . HIS A 1 353 ? -12.199 -1.825 1.692 1.00 75.94 353 HIS A O 1
ATOM 2779 N N . PRO A 1 354 ? -13.591 -0.466 0.581 1.00 80.81 354 PRO A N 1
ATOM 2780 C CA . PRO A 1 354 ? -14.409 -0.120 1.754 1.00 80.81 354 PRO A CA 1
ATOM 2781 C C . PRO A 1 354 ? -14.846 -1.308 2.629 1.00 80.81 354 PRO A C 1
ATOM 2783 O O . PRO A 1 354 ? -14.949 -1.195 3.852 1.00 80.81 354 PRO A O 1
ATOM 2786 N N . SER A 1 355 ? -15.050 -2.483 2.023 1.00 81.94 355 SER A N 1
ATOM 2787 C CA . SER A 1 355 ? -15.425 -3.703 2.748 1.00 81.94 355 SER A CA 1
ATOM 2788 C C . SER A 1 355 ? -14.367 -4.196 3.737 1.00 81.94 355 SER A C 1
ATOM 2790 O O . SER A 1 355 ? -14.746 -4.836 4.710 1.00 81.94 355 SER A O 1
ATOM 2792 N N . PHE A 1 356 ? -13.074 -3.913 3.534 1.00 84.19 356 PHE A N 1
ATOM 2793 C CA . PHE A 1 356 ? -12.026 -4.313 4.480 1.00 84.19 356 PHE A CA 1
ATOM 2794 C C . PHE A 1 356 ? -12.093 -3.512 5.781 1.00 84.19 356 PHE A C 1
ATOM 2796 O O . PHE A 1 356 ? -11.922 -4.086 6.855 1.00 84.19 356 PHE A O 1
ATOM 2803 N N . LEU A 1 357 ? -12.402 -2.213 5.704 1.00 87.50 357 LEU A N 1
ATOM 2804 C CA . LEU A 1 357 ? -12.628 -1.393 6.893 1.00 87.50 357 LEU A CA 1
ATOM 2805 C C . LEU A 1 357 ? -13.903 -1.833 7.628 1.00 87.50 357 LEU A C 1
ATOM 2807 O O . LEU A 1 357 ? -13.870 -2.046 8.836 1.00 87.50 357 LEU A O 1
ATOM 2811 N N . LEU A 1 358 ? -15.013 -2.021 6.907 1.00 86.25 358 LEU A N 1
ATOM 2812 C CA . LEU A 1 358 ? -16.270 -2.491 7.506 1.00 86.25 358 LEU A CA 1
ATOM 2813 C C . LEU A 1 358 ? -16.119 -3.875 8.151 1.00 86.25 358 LEU A C 1
ATOM 2815 O O . LEU A 1 358 ? -16.689 -4.134 9.209 1.00 86.25 358 LEU A O 1
ATOM 2819 N N . PHE A 1 359 ? -15.324 -4.750 7.537 1.00 89.69 359 PHE A N 1
ATOM 2820 C CA . PHE A 1 359 ? -15.000 -6.057 8.090 1.00 89.69 359 PHE A CA 1
ATOM 2821 C C . PHE A 1 359 ? -14.160 -5.963 9.365 1.00 89.69 359 PHE A C 1
ATOM 2823 O O . PHE A 1 359 ? -14.505 -6.620 10.344 1.00 89.69 359 PHE A O 1
ATOM 2830 N N . LEU A 1 360 ? -13.122 -5.117 9.387 1.00 89.56 360 LEU A N 1
ATOM 2831 C CA . LEU A 1 360 ? -12.319 -4.860 10.587 1.00 89.56 360 LEU A CA 1
ATOM 2832 C C . LEU A 1 360 ? -13.204 -4.411 11.765 1.00 89.56 360 LEU A C 1
ATOM 2834 O O . LEU A 1 360 ? -13.082 -4.938 12.867 1.00 89.56 360 LEU A O 1
ATOM 2838 N N . LEU A 1 361 ? -14.134 -3.482 11.521 1.00 88.56 361 LEU A N 1
ATOM 2839 C CA . LEU A 1 361 ? -15.082 -3.018 12.541 1.00 88.56 361 LEU A CA 1
ATOM 2840 C C . LEU A 1 361 ? -16.011 -4.150 13.020 1.00 88.56 361 LEU A C 1
ATOM 2842 O O . LEU A 1 361 ? -16.298 -4.267 14.212 1.00 88.56 361 LEU A O 1
ATOM 2846 N N . ALA A 1 362 ? -16.472 -5.005 12.101 1.00 87.25 362 ALA A N 1
ATOM 2847 C CA . ALA A 1 362 ? -17.360 -6.122 12.417 1.00 87.25 362 ALA A CA 1
ATOM 2848 C C . ALA A 1 362 ? -16.677 -7.210 13.262 1.00 87.25 362 ALA A C 1
ATOM 2850 O O . ALA A 1 362 ? -17.321 -7.773 14.151 1.00 87.25 362 ALA A O 1
ATOM 2851 N N . ILE A 1 363 ? -15.394 -7.506 13.017 1.00 88.81 363 ILE A N 1
ATOM 2852 C CA . ILE A 1 363 ? -14.664 -8.503 13.815 1.00 88.81 363 ILE A CA 1
ATOM 2853 C C . ILE A 1 363 ? -14.371 -8.001 15.234 1.00 88.81 363 ILE A C 1
ATOM 2855 O O . ILE A 1 363 ? -14.545 -8.782 16.166 1.00 88.81 363 ILE A O 1
ATOM 2859 N N . SER A 1 364 ? -14.026 -6.721 15.425 1.00 84.56 364 SER A N 1
ATOM 2860 C CA . SER A 1 364 ? -13.838 -6.142 16.767 1.00 84.56 364 SER A CA 1
ATOM 2861 C C . SER A 1 364 ? -15.152 -6.135 17.555 1.00 84.56 364 SER A C 1
ATOM 2863 O O . SER A 1 364 ? -15.211 -6.635 18.674 1.00 84.56 364 SER A O 1
ATOM 2865 N N . ALA A 1 365 ? -16.255 -5.695 16.935 1.00 85.06 365 ALA A N 1
ATOM 2866 C CA . ALA A 1 365 ? -17.571 -5.693 17.581 1.00 85.06 365 ALA A CA 1
ATOM 2867 C C . ALA A 1 365 ? -18.047 -7.107 17.974 1.00 85.06 365 ALA A C 1
ATOM 2869 O O . ALA A 1 365 ? -18.686 -7.302 19.017 1.00 85.06 365 ALA A O 1
ATOM 2870 N N . ALA A 1 366 ? -17.739 -8.110 17.144 1.00 85.31 366 ALA A N 1
ATOM 2871 C CA . ALA A 1 366 ? -18.030 -9.505 17.449 1.00 85.31 366 ALA A CA 1
ATOM 2872 C C . ALA A 1 366 ? -17.147 -10.053 18.578 1.00 85.31 366 ALA A C 1
ATOM 2874 O O . ALA A 1 366 ? -17.657 -10.805 19.412 1.00 85.31 366 ALA A O 1
ATOM 2875 N N . ALA A 1 367 ? -15.869 -9.664 18.639 1.00 86.38 367 ALA A N 1
ATOM 2876 C CA . ALA A 1 367 ? -14.964 -10.060 19.714 1.00 86.38 367 ALA A CA 1
ATOM 2877 C C . ALA A 1 367 ? -15.517 -9.639 21.087 1.00 86.38 367 ALA A C 1
ATOM 2879 O O . ALA A 1 367 ? -15.690 -10.494 21.959 1.00 86.38 367 ALA A O 1
ATOM 2880 N N . ASP A 1 368 ? -15.899 -8.370 21.245 1.00 82.44 368 ASP A N 1
ATOM 2881 C CA . ASP A 1 368 ? -16.375 -7.820 22.523 1.00 82.44 368 ASP A CA 1
ATOM 2882 C C . ASP A 1 368 ? -17.722 -8.410 22.946 1.00 82.44 368 ASP A C 1
ATOM 2884 O O . ASP A 1 368 ? -17.906 -8.847 24.088 1.00 82.44 368 ASP A O 1
ATOM 2888 N N . SER A 1 369 ? -18.663 -8.486 21.999 1.00 84.94 369 SER A N 1
ATOM 2889 C CA . SER A 1 369 ? -20.015 -8.991 22.253 1.00 84.94 369 SER A CA 1
ATOM 2890 C C . SER A 1 369 ? -19.981 -10.446 22.720 1.00 84.94 369 SER A C 1
ATOM 2892 O O . SER A 1 369 ? -20.580 -10.803 23.739 1.00 84.94 369 SER A O 1
ATOM 2894 N N . PHE A 1 370 ? -19.254 -11.302 21.999 1.00 88.38 370 PHE A N 1
ATOM 2895 C CA . PHE A 1 370 ? -19.164 -12.715 22.351 1.00 88.38 370 PHE A CA 1
ATOM 2896 C C . PHE A 1 370 ? -18.328 -12.934 23.616 1.00 88.38 370 PHE A C 1
ATOM 2898 O O . PHE A 1 370 ? -18.669 -13.815 24.413 1.00 88.38 370 PHE A O 1
ATOM 2905 N N . ALA A 1 371 ? -17.294 -12.118 23.851 1.00 86.38 371 ALA A N 1
ATOM 2906 C CA . ALA A 1 371 ? -16.514 -12.187 25.079 1.00 86.38 371 ALA A CA 1
ATOM 2907 C C . ALA A 1 371 ? -17.335 -11.834 26.324 1.00 86.38 371 ALA A C 1
ATOM 2909 O O . ALA A 1 371 ? -17.226 -12.528 27.342 1.00 86.38 371 ALA A O 1
ATOM 2910 N N . TYR A 1 372 ? -18.212 -10.829 26.238 1.00 84.75 372 TYR A N 1
ATOM 2911 C CA . TYR A 1 372 ? -19.132 -10.469 27.317 1.00 84.75 372 TYR A CA 1
ATOM 2912 C C . TYR A 1 372 ? -20.091 -11.616 27.665 1.00 84.75 372 TYR A C 1
ATOM 2914 O O . TYR A 1 372 ? -20.169 -12.032 28.826 1.00 84.75 372 TYR A O 1
ATOM 2922 N N . PHE A 1 373 ? -20.797 -12.177 26.675 1.00 85.38 373 PHE A N 1
ATOM 2923 C CA . PHE A 1 373 ? -21.776 -13.242 26.927 1.00 85.38 373 PHE A CA 1
ATOM 2924 C C . PHE A 1 373 ? -21.125 -14.524 27.452 1.00 85.38 373 PHE A C 1
ATOM 2926 O O . PHE A 1 373 ? -21.621 -15.118 28.415 1.00 85.38 373 PHE A O 1
ATOM 2933 N N . ALA A 1 374 ? -20.000 -14.938 26.863 1.00 86.00 374 ALA A N 1
ATOM 2934 C CA . ALA A 1 374 ? -19.271 -16.117 27.318 1.00 86.00 374 ALA A CA 1
ATOM 2935 C C . ALA A 1 374 ? -18.677 -15.907 28.718 1.00 86.00 374 ALA A C 1
ATOM 2937 O O . ALA A 1 374 ? -18.814 -16.778 29.579 1.00 86.00 374 ALA A O 1
ATOM 2938 N N . GLY A 1 375 ? -18.102 -14.731 28.985 1.00 85.81 375 GLY A N 1
ATOM 2939 C CA . GLY A 1 375 ? -17.546 -14.390 30.290 1.00 85.81 375 GLY A CA 1
ATOM 2940 C C . GLY A 1 375 ? -18.602 -14.317 31.393 1.00 85.81 375 GLY A C 1
ATOM 2941 O O . GLY A 1 375 ? -18.384 -14.845 32.480 1.00 85.81 375 GLY A O 1
ATOM 2942 N N . LYS A 1 376 ? -19.784 -13.754 31.117 1.00 83.75 376 LYS A N 1
ATOM 2943 C CA . LYS A 1 376 ? -20.897 -13.707 32.082 1.00 83.75 376 LYS A CA 1
ATOM 2944 C C . LYS A 1 376 ? -21.464 -15.098 32.387 1.00 83.75 376 LYS A C 1
ATOM 2946 O O . LYS A 1 376 ? -21.844 -15.376 33.520 1.00 83.75 376 LYS A O 1
ATOM 2951 N N . ARG A 1 377 ? -21.548 -15.971 31.377 1.00 85.50 377 ARG A N 1
ATOM 2952 C CA . ARG A 1 377 ? -22.180 -17.297 31.488 1.00 85.50 377 ARG A CA 1
ATOM 2953 C C . ARG A 1 377 ? -21.239 -18.370 32.047 1.00 85.50 377 ARG A C 1
ATOM 2955 O O . ARG A 1 377 ? -21.699 -19.252 32.771 1.00 85.50 377 ARG A O 1
ATOM 2962 N N . PHE A 1 378 ? -19.957 -18.312 31.686 1.00 85.31 378 PHE A N 1
ATOM 2963 C CA . PHE A 1 378 ? -18.978 -19.378 31.928 1.00 85.31 378 PHE A CA 1
ATOM 2964 C C . PHE A 1 378 ? -17.673 -18.896 32.578 1.00 85.31 378 PHE A C 1
ATOM 2966 O O . PHE A 1 378 ? -16.843 -19.734 32.923 1.00 85.31 378 PHE A O 1
ATOM 2973 N N . GLY A 1 379 ? -17.480 -17.586 32.760 1.00 83.19 379 GLY A N 1
ATOM 2974 C CA . GLY A 1 379 ? -16.245 -17.000 33.278 1.00 83.19 379 GLY A CA 1
ATOM 2975 C C . GLY A 1 379 ? -15.966 -17.382 34.724 1.00 83.19 379 GLY A C 1
ATOM 2976 O O . GLY A 1 379 ? -16.479 -16.760 35.654 1.00 83.19 379 GLY A O 1
ATOM 2977 N N . ARG A 1 380 ? -15.118 -18.394 34.911 1.00 81.31 380 ARG A N 1
ATOM 2978 C CA . ARG A 1 380 ? -14.637 -18.845 36.225 1.00 81.31 380 ARG A CA 1
ATOM 2979 C C . ARG A 1 380 ? -13.214 -18.372 36.477 1.00 81.31 380 ARG A C 1
ATOM 2981 O O . ARG A 1 380 ? -12.868 -18.066 37.615 1.00 81.31 380 ARG A O 1
ATOM 2988 N N . THR A 1 381 ? -12.413 -18.266 35.418 1.00 85.19 381 THR A N 1
ATOM 2989 C CA . THR A 1 381 ? -10.996 -17.926 35.516 1.00 85.19 381 THR A CA 1
ATOM 2990 C C . THR A 1 381 ? -10.783 -16.479 35.100 1.00 85.19 381 THR A C 1
ATOM 2992 O O . THR A 1 381 ? -10.833 -16.145 33.915 1.00 85.19 381 THR A O 1
ATOM 2995 N N . LYS A 1 382 ? -10.561 -15.598 36.075 1.00 83.12 382 LYS A N 1
ATOM 2996 C CA . LYS A 1 382 ? -10.324 -14.173 35.818 1.00 83.12 382 LYS A CA 1
ATOM 2997 C C . LYS A 1 382 ? -8.987 -13.959 35.109 1.00 83.12 382 LYS A C 1
ATOM 2999 O O . LYS A 1 382 ? -8.019 -14.660 35.392 1.00 83.12 382 LYS A O 1
ATOM 3004 N N . LEU A 1 383 ? -8.976 -13.029 34.154 1.00 76.81 383 LEU A N 1
ATOM 3005 C CA . LEU A 1 383 ? -7.809 -12.769 33.310 1.00 76.81 383 LEU A CA 1
ATOM 3006 C C . LEU A 1 383 ? -6.819 -11.820 33.996 1.00 76.81 383 LEU A C 1
ATOM 3008 O O . LEU A 1 383 ? -5.659 -12.175 34.140 1.00 76.81 383 LEU A O 1
ATOM 3012 N N . ALA A 1 384 ? -7.306 -10.670 34.465 1.00 73.38 384 ALA A N 1
ATOM 3013 C CA . ALA A 1 384 ? -6.538 -9.681 35.220 1.00 73.38 384 ALA A CA 1
ATOM 3014 C C . ALA A 1 384 ? -7.450 -9.080 36.310 1.00 73.38 384 ALA A C 1
ATOM 3016 O O . ALA A 1 384 ? -8.108 -8.068 36.065 1.00 73.38 384 ALA A O 1
ATOM 3017 N N . PRO A 1 385 ? -7.587 -9.734 37.481 1.00 73.06 385 PRO A N 1
ATOM 3018 C CA . PRO A 1 385 ? -8.578 -9.371 38.499 1.00 73.06 385 PRO A CA 1
ATOM 3019 C C . PRO A 1 385 ? -8.437 -7.940 39.027 1.00 73.06 385 PRO A C 1
ATOM 3021 O O . PRO A 1 385 ? -9.445 -7.321 39.353 1.00 73.06 385 PRO A O 1
ATOM 3024 N N . GLU A 1 386 ? -7.207 -7.426 39.093 1.00 67.00 386 GLU A N 1
ATOM 3025 C CA . GLU A 1 386 ? -6.893 -6.096 39.630 1.00 67.00 386 GLU A CA 1
ATOM 3026 C C . GLU A 1 386 ? -7.112 -4.977 38.595 1.00 67.00 386 GLU A C 1
ATOM 3028 O O . GLU A 1 386 ? -7.577 -3.891 38.939 1.00 67.00 386 GLU A O 1
ATOM 3033 N N . LEU A 1 387 ? -6.871 -5.260 37.309 1.00 68.50 387 LEU A N 1
ATOM 3034 C CA . LEU A 1 387 ? -7.021 -4.296 36.209 1.00 68.50 387 LEU A CA 1
ATOM 3035 C C . LEU A 1 387 ? -8.441 -4.281 35.631 1.00 68.50 387 LEU A C 1
ATOM 3037 O O . LEU A 1 387 ? -9.046 -3.221 35.433 1.00 68.50 387 LEU A O 1
ATOM 3041 N N . SER A 1 388 ? -8.996 -5.470 35.381 1.00 72.38 388 SER A N 1
ATOM 3042 C CA . SER A 1 388 ? -10.308 -5.670 34.767 1.00 72.38 388 SER A CA 1
ATOM 3043 C C . SER A 1 388 ? -11.034 -6.882 35.380 1.00 72.38 388 SER A C 1
ATOM 3045 O O . SER A 1 388 ? -11.028 -7.984 34.817 1.00 72.38 388 SER A O 1
ATOM 3047 N N . PRO A 1 389 ? -11.739 -6.690 36.514 1.00 65.69 389 PRO A N 1
ATOM 3048 C CA . PRO A 1 389 ? -12.412 -7.770 37.250 1.00 65.69 389 PRO A CA 1
ATOM 3049 C C . PRO A 1 389 ? -13.473 -8.532 36.432 1.00 65.69 389 PRO A C 1
ATOM 3051 O O . PRO A 1 389 ? -13.855 -9.661 36.761 1.00 65.69 389 PRO A O 1
ATOM 3054 N N . GLY A 1 390 ? -13.984 -7.906 35.367 1.00 70.12 390 GLY A N 1
ATOM 3055 C CA . GLY A 1 390 ? -15.003 -8.468 34.481 1.00 70.12 390 GLY A CA 1
ATOM 3056 C C . GLY A 1 390 ? -14.467 -9.464 33.448 1.00 70.12 390 GLY A C 1
ATOM 3057 O O . GLY A 1 390 ? -15.218 -10.339 33.018 1.00 70.12 390 GLY A O 1
ATOM 3058 N N . LYS A 1 391 ? -13.181 -9.391 33.074 1.00 80.69 391 LYS A N 1
ATOM 3059 C CA . LYS A 1 391 ? -12.611 -10.215 31.996 1.00 80.69 391 LYS A CA 1
ATOM 3060 C C . LYS A 1 391 ? -12.210 -11.606 32.489 1.00 80.69 391 LYS A C 1
ATOM 3062 O O . LYS A 1 391 ? -11.601 -11.770 33.547 1.00 80.69 391 LYS A O 1
ATOM 3067 N N . SER A 1 392 ? -12.547 -12.627 31.704 1.00 86.94 392 SER A N 1
ATOM 3068 C CA . SER A 1 392 ? -12.262 -14.036 32.003 1.00 86.94 392 SER A CA 1
ATOM 3069 C C . SER A 1 392 ? -11.655 -14.748 30.800 1.00 86.94 392 SER A C 1
ATOM 3071 O O . SER A 1 392 ? -11.890 -14.346 29.658 1.00 86.94 392 SER A O 1
ATOM 3073 N N . ARG A 1 393 ? -10.901 -15.826 31.044 1.00 88.50 393 ARG A N 1
ATOM 3074 C CA . ARG A 1 393 ? -10.321 -16.660 29.976 1.00 88.50 393 ARG A CA 1
ATOM 3075 C C . ARG A 1 393 ? -11.407 -17.284 29.102 1.00 88.50 393 ARG A C 1
ATOM 3077 O O . ARG A 1 393 ? -11.264 -17.352 27.886 1.00 88.50 393 ARG A O 1
ATOM 3084 N N . GLU A 1 394 ? -12.514 -17.686 29.717 1.00 90.31 394 GLU A N 1
ATOM 3085 C CA . GLU A 1 394 ? -13.674 -18.228 29.012 1.00 90.31 394 GLU A CA 1
ATOM 3086 C C . GLU A 1 394 ? -14.360 -17.158 28.141 1.00 90.31 394 GLU A C 1
ATOM 3088 O O . GLU A 1 394 ? -14.839 -17.468 27.052 1.00 90.31 394 GLU A O 1
ATOM 3093 N N . GLY A 1 395 ? -14.327 -15.888 28.564 1.00 87.56 395 GLY A N 1
ATOM 3094 C CA . GLY A 1 395 ? -14.715 -14.743 27.737 1.00 87.56 395 GLY A CA 1
ATOM 3095 C C . GLY A 1 395 ? -13.825 -14.577 26.502 1.00 87.56 395 GLY A C 1
ATOM 3096 O O . GLY A 1 395 ? -14.341 -14.479 25.395 1.00 87.56 395 GLY A O 1
ATOM 3097 N N . VAL A 1 396 ? -12.496 -14.640 26.647 1.00 89.50 396 VAL A N 1
ATOM 3098 C CA . VAL A 1 396 ? -11.563 -14.543 25.502 1.00 89.50 396 VAL A CA 1
ATOM 3099 C C . VAL A 1 396 ? -11.842 -15.628 24.456 1.00 89.50 396 VAL A C 1
ATOM 3101 O O . VAL A 1 396 ? -11.926 -15.331 23.266 1.00 89.50 396 VAL A O 1
ATOM 3104 N N . LEU A 1 397 ? -12.068 -16.873 24.889 1.00 91.75 397 LEU A N 1
ATOM 3105 C CA . LEU A 1 397 ? -12.437 -17.970 23.985 1.00 91.75 397 LEU A CA 1
ATOM 3106 C C . LEU A 1 397 ? -13.773 -17.717 23.269 1.00 91.75 397 LEU A C 1
ATOM 3108 O O . LEU A 1 397 ? -13.896 -18.017 22.081 1.00 91.75 397 LEU A O 1
ATOM 3112 N N . GLY A 1 398 ? -14.754 -17.134 23.966 1.00 90.75 398 GLY A N 1
ATOM 3113 C CA . GLY A 1 398 ? -16.007 -16.685 23.361 1.00 90.75 398 GLY A CA 1
ATOM 3114 C C . GLY A 1 398 ? -15.788 -15.630 22.277 1.00 90.75 398 GLY A C 1
ATOM 3115 O O . GLY A 1 398 ? -16.297 -15.785 21.168 1.00 90.75 398 GLY A O 1
ATOM 3116 N N . GLY A 1 399 ? -14.979 -14.607 22.562 1.00 89.88 399 GLY A N 1
ATOM 3117 C CA . GLY A 1 399 ? -14.628 -13.554 21.604 1.00 89.88 399 GLY A CA 1
ATOM 3118 C C . GLY A 1 399 ? -13.960 -14.096 20.337 1.00 89.88 399 GLY A C 1
ATOM 3119 O O . GLY A 1 399 ? -14.378 -13.763 19.229 1.00 89.88 399 GLY A O 1
ATOM 3120 N N . LEU A 1 400 ? -12.999 -15.018 20.475 1.00 94.31 400 LEU A N 1
ATOM 3121 C CA . LEU A 1 400 ? -12.340 -15.660 19.327 1.00 94.31 400 LEU A CA 1
ATOM 3122 C C . LEU A 1 400 ? -13.303 -16.494 18.474 1.00 94.31 400 LEU A C 1
ATOM 3124 O O . LEU A 1 400 ? -13.181 -16.502 17.249 1.00 94.31 400 LEU A O 1
ATOM 3128 N N . ALA A 1 401 ? -14.280 -17.163 19.092 1.00 93.44 401 ALA A N 1
ATOM 3129 C CA . ALA A 1 401 ? -15.322 -17.876 18.355 1.00 93.44 401 ALA A CA 1
ATOM 3130 C C . ALA A 1 401 ? -16.210 -16.912 17.544 1.00 93.44 401 ALA A C 1
ATOM 3132 O O . ALA A 1 401 ? -16.562 -17.218 16.402 1.00 93.44 401 ALA A O 1
ATOM 3133 N N . GLY A 1 402 ? -16.520 -15.733 18.098 1.00 92.00 402 GLY A N 1
ATOM 3134 C CA . GLY A 1 402 ? -17.217 -14.657 17.386 1.00 92.00 402 GLY A CA 1
ATOM 3135 C C . GLY A 1 402 ? -16.421 -14.141 16.183 1.00 92.00 402 GLY A C 1
ATOM 3136 O O . GLY A 1 402 ? -16.947 -14.079 15.070 1.00 92.00 402 GLY A O 1
ATOM 3137 N N . VAL A 1 403 ? -15.128 -13.859 16.375 1.00 94.50 403 VAL A N 1
ATOM 3138 C CA . VAL A 1 403 ? -14.211 -13.430 15.302 1.00 94.50 403 VAL A CA 1
ATOM 3139 C C . VAL A 1 403 ? -14.110 -14.481 14.197 1.00 94.50 403 VAL A C 1
ATOM 3141 O O . VAL A 1 403 ? -14.205 -14.143 13.016 1.00 94.50 403 VAL A O 1
ATOM 3144 N N . PHE A 1 404 ? -13.974 -15.760 14.556 1.00 95.25 404 PHE A N 1
ATOM 3145 C CA . PHE A 1 404 ? -13.935 -16.861 13.595 1.00 95.25 404 PHE A CA 1
ATOM 3146 C C . PHE A 1 404 ? -15.205 -16.917 12.736 1.00 95.25 404 PHE A C 1
ATOM 3148 O O . PHE A 1 404 ? -15.114 -17.010 11.512 1.00 95.25 404 PHE A O 1
ATOM 3155 N N . LEU A 1 405 ? -16.386 -16.793 13.355 1.00 94.75 405 LEU A N 1
ATOM 3156 C CA . LEU A 1 405 ? -17.666 -16.810 12.646 1.00 94.75 405 LEU A CA 1
ATOM 3157 C C . LEU A 1 405 ? -17.774 -15.663 11.628 1.00 94.75 405 LEU A C 1
ATOM 3159 O O . LEU A 1 405 ? -18.101 -15.910 10.467 1.00 94.75 405 LEU A O 1
ATOM 3163 N N . ILE A 1 406 ? -17.464 -14.427 12.035 1.00 92.06 406 ILE A N 1
ATOM 3164 C CA . ILE A 1 406 ? -17.499 -13.262 11.134 1.00 92.06 406 ILE A CA 1
ATOM 3165 C C . ILE A 1 406 ? -16.455 -13.391 10.017 1.00 92.06 406 ILE A C 1
ATOM 3167 O O . ILE A 1 406 ? -16.736 -13.058 8.866 1.00 92.06 406 ILE A O 1
ATOM 3171 N N . THR A 1 407 ? -15.283 -13.950 10.320 1.00 93.94 407 THR A N 1
ATOM 3172 C CA . THR A 1 407 ? -14.228 -14.197 9.329 1.00 93.94 407 THR A CA 1
ATOM 3173 C C . THR A 1 407 ? -14.658 -15.208 8.270 1.00 93.94 407 THR A C 1
ATOM 3175 O O . THR A 1 407 ? -14.448 -14.969 7.082 1.00 93.94 407 THR A O 1
ATOM 3178 N N . LEU A 1 408 ? -15.314 -16.305 8.664 1.00 92.25 408 LEU A N 1
ATOM 3179 C CA . LEU A 1 408 ? -15.862 -17.275 7.711 1.00 92.25 408 LEU A CA 1
ATOM 3180 C C . LEU A 1 408 ? -16.909 -16.635 6.794 1.00 92.25 408 LEU A C 1
ATOM 3182 O O . LEU A 1 408 ? -16.880 -16.858 5.585 1.00 92.25 408 LEU A O 1
ATOM 3186 N N . LEU A 1 409 ? -17.794 -15.800 7.347 1.00 91.06 409 LEU A N 1
ATOM 3187 C CA . LEU A 1 409 ? -18.783 -15.071 6.551 1.00 91.06 409 LEU A CA 1
ATOM 3188 C C . LEU A 1 409 ? -18.116 -14.119 5.546 1.00 91.06 409 LEU A C 1
ATOM 3190 O O . LEU A 1 409 ? -18.553 -14.045 4.398 1.00 91.06 409 LEU A O 1
ATOM 3194 N N . PHE A 1 410 ? -17.033 -13.442 5.931 1.00 87.19 410 PHE A N 1
ATOM 3195 C CA . PHE A 1 410 ? -16.294 -12.552 5.033 1.00 87.19 410 PHE A CA 1
ATOM 3196 C C . PHE A 1 410 ? -15.484 -13.291 3.964 1.00 87.19 410 PHE A C 1
ATOM 3198 O O . PHE A 1 410 ? -15.436 -12.842 2.824 1.00 87.19 410 PHE A O 1
ATOM 3205 N N . ILE A 1 411 ? -14.897 -14.447 4.287 1.00 85.62 411 ILE A N 1
ATOM 3206 C CA . ILE A 1 411 ? -14.234 -15.326 3.308 1.00 85.62 411 ILE A CA 1
ATOM 3207 C C . ILE A 1 411 ? -15.228 -15.778 2.238 1.00 85.62 411 ILE A C 1
ATOM 3209 O O . ILE A 1 411 ? -14.906 -15.734 1.049 1.00 85.62 411 ILE A O 1
ATOM 3213 N N . VAL A 1 412 ? -16.443 -16.157 2.653 1.00 84.38 412 VAL A N 1
ATOM 3214 C CA . VAL A 1 412 ? -17.541 -16.503 1.739 1.00 84.38 412 VAL A CA 1
ATOM 3215 C C . VAL A 1 412 ? -17.959 -15.285 0.908 1.00 84.38 412 VAL A C 1
ATOM 3217 O O . VAL A 1 412 ? -18.114 -15.408 -0.303 1.00 84.38 412 VAL A O 1
ATOM 3220 N N . TYR A 1 413 ? -18.076 -14.101 1.521 1.00 78.56 413 TYR A N 1
ATOM 3221 C CA . TYR A 1 413 ? -18.425 -12.852 0.829 1.00 78.56 413 TYR A CA 1
ATOM 3222 C C . TYR A 1 413 ? -17.378 -12.420 -0.215 1.00 78.56 413 TYR A C 1
ATOM 3224 O O . TYR A 1 413 ? -17.737 -12.040 -1.326 1.00 78.56 413 TYR A O 1
ATOM 3232 N N . MET A 1 414 ? -16.088 -12.517 0.112 1.00 71.81 414 MET A N 1
ATOM 3233 C CA . MET A 1 414 ? -14.974 -12.169 -0.781 1.00 71.81 414 MET A CA 1
ATOM 3234 C C . MET A 1 414 ? -14.619 -13.288 -1.771 1.00 71.81 414 MET A C 1
ATOM 3236 O O . MET A 1 414 ? -13.709 -13.110 -2.581 1.00 71.81 414 MET A O 1
ATOM 3240 N N . ASN A 1 415 ? -15.300 -14.439 -1.698 1.00 71.19 415 ASN A N 1
ATOM 3241 C CA . ASN A 1 415 ? -15.001 -15.642 -2.478 1.00 71.19 415 ASN A CA 1
ATOM 3242 C C . ASN A 1 415 ? -13.503 -16.025 -2.423 1.00 71.19 415 ASN A C 1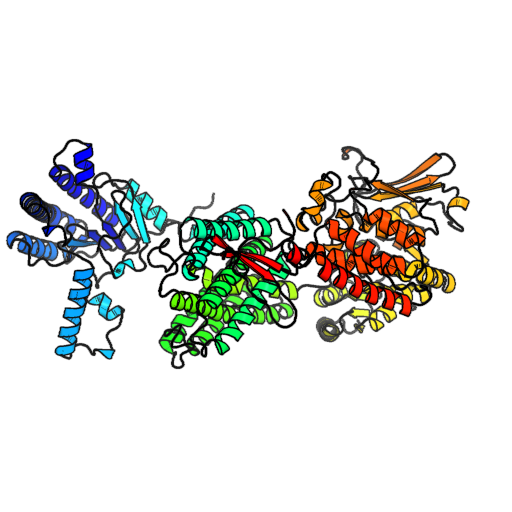
ATOM 3244 O O . ASN A 1 415 ? -12.861 -16.276 -3.446 1.00 71.19 415 ASN A O 1
ATOM 3248 N N . MET A 1 416 ? -12.916 -15.992 -1.220 1.00 68.31 416 MET A N 1
ATOM 3249 C CA . MET A 1 416 ? -11.472 -16.152 -1.024 1.00 68.31 416 MET A CA 1
ATOM 3250 C C . MET A 1 416 ? -11.054 -17.636 -1.115 1.00 68.31 416 MET A C 1
ATOM 3252 O O . MET A 1 416 ? -11.659 -18.478 -0.448 1.00 68.31 416 MET A O 1
ATOM 3256 N N . PRO A 1 417 ? -10.013 -17.985 -1.900 1.00 55.09 417 PRO A N 1
ATOM 3257 C CA . PRO A 1 417 ? -9.587 -19.373 -2.070 1.00 55.09 417 PRO A CA 1
ATOM 3258 C C . PRO A 1 417 ? -8.914 -19.916 -0.797 1.00 55.09 417 PRO A C 1
ATOM 3260 O O . PRO A 1 417 ? -8.318 -19.158 -0.035 1.00 55.09 417 PRO A O 1
ATOM 3263 N N . LEU A 1 418 ? -9.021 -21.229 -0.556 1.00 61.75 418 LEU A N 1
ATOM 3264 C CA . LEU A 1 418 ? -8.654 -21.898 0.709 1.00 61.75 418 LEU A CA 1
ATOM 3265 C C . LEU A 1 418 ? -7.211 -21.637 1.181 1.00 61.75 418 LEU A C 1
ATOM 3267 O O . LEU A 1 418 ? -6.963 -21.491 2.375 1.00 61.75 418 LEU A O 1
ATOM 3271 N N . ASP A 1 419 ? -6.272 -21.545 0.248 1.00 48.62 419 ASP A N 1
ATOM 3272 C CA . ASP A 1 419 ? -4.850 -21.273 0.477 1.00 48.62 419 ASP A CA 1
ATOM 3273 C C . ASP A 1 419 ? -4.578 -19.853 0.996 1.00 48.62 419 ASP A C 1
ATOM 3275 O O . ASP A 1 419 ? -3.621 -19.648 1.738 1.00 48.62 419 ASP A O 1
ATOM 3279 N N . ARG A 1 420 ? -5.443 -18.886 0.662 1.00 61.59 420 ARG A N 1
ATOM 3280 C CA . ARG A 1 420 ? -5.448 -17.542 1.262 1.00 61.59 420 ARG A CA 1
ATOM 3281 C C . ARG A 1 420 ? -6.389 -17.453 2.456 1.00 61.59 420 ARG A C 1
ATOM 3283 O O . ARG A 1 420 ? -6.100 -16.726 3.398 1.00 61.59 420 ARG A O 1
ATOM 3290 N N . ALA A 1 421 ? -7.473 -18.223 2.448 1.00 75.12 421 ALA A N 1
ATOM 3291 C CA . ALA A 1 421 ? -8.458 -18.252 3.518 1.00 75.12 421 ALA A CA 1
ATOM 3292 C C . ALA A 1 421 ? -7.844 -18.735 4.836 1.00 75.12 421 ALA A C 1
ATOM 3294 O O . ALA A 1 421 ? -8.133 -18.158 5.872 1.00 75.12 421 ALA A O 1
ATOM 3295 N N . ILE A 1 422 ? -6.962 -19.740 4.820 1.00 78.88 422 ILE A N 1
ATOM 3296 C CA . ILE A 1 422 ? -6.310 -20.251 6.038 1.00 78.88 422 ILE A CA 1
ATOM 3297 C C . ILE A 1 422 ? -5.398 -19.200 6.706 1.00 78.88 422 ILE A C 1
ATOM 3299 O O . ILE A 1 422 ? -5.645 -18.893 7.874 1.00 78.88 422 ILE A O 1
ATOM 3303 N N . PRO A 1 423 ? -4.390 -18.597 6.036 1.00 73.62 423 PRO A N 1
ATOM 3304 C CA . PRO A 1 423 ? -3.589 -17.536 6.652 1.00 73.62 423 PRO A CA 1
ATOM 3305 C C . PRO A 1 423 ? -4.433 -16.303 6.997 1.00 73.62 423 PRO A C 1
ATOM 3307 O O . PRO A 1 423 ? -4.164 -15.645 7.998 1.00 73.62 423 PRO A O 1
ATOM 3310 N N . PHE A 1 424 ? -5.504 -16.032 6.244 1.00 84.25 424 PHE A N 1
ATOM 3311 C CA . PHE A 1 424 ? -6.442 -14.958 6.560 1.00 84.25 424 PHE A CA 1
ATOM 3312 C C . PHE A 1 424 ? -7.280 -15.241 7.822 1.00 84.25 424 PHE A C 1
ATOM 3314 O O . PHE A 1 424 ? -7.444 -14.350 8.652 1.00 84.25 424 PHE A O 1
ATOM 3321 N N . VAL A 1 425 ? -7.745 -16.479 8.036 1.00 91.62 425 VAL A N 1
ATOM 3322 C CA . VAL A 1 425 ? -8.380 -16.913 9.295 1.00 91.62 425 VAL A CA 1
ATOM 3323 C C . VAL A 1 425 ? -7.411 -16.760 10.462 1.00 91.62 425 VAL A C 1
ATOM 3325 O O . VAL A 1 425 ? -7.791 -16.221 11.499 1.00 91.62 425 VAL A O 1
ATOM 3328 N N . LEU A 1 426 ? -6.164 -17.211 10.300 1.00 89.12 426 LEU A N 1
ATOM 3329 C CA . LEU A 1 426 ? -5.143 -17.112 11.345 1.00 89.12 426 LEU A CA 1
ATOM 3330 C C . LEU A 1 426 ? -4.837 -15.652 11.702 1.00 89.12 426 LEU A C 1
ATOM 3332 O O . LEU A 1 426 ? -4.754 -15.322 12.884 1.00 89.12 426 LEU A O 1
ATOM 3336 N N . LEU A 1 427 ? -4.752 -14.773 10.701 1.00 90.50 427 LEU A N 1
ATOM 3337 C CA . LEU A 1 427 ? -4.632 -13.331 10.901 1.00 90.50 427 LEU A CA 1
ATOM 3338 C C . LEU A 1 427 ? -5.823 -12.764 11.681 1.00 90.50 427 LEU A C 1
ATOM 3340 O O . LEU A 1 427 ? -5.625 -12.040 12.651 1.00 90.50 427 LEU A O 1
ATOM 3344 N N . CYS A 1 428 ? -7.055 -13.109 11.302 1.00 93.25 428 CYS A N 1
ATOM 3345 C CA . CYS A 1 428 ? -8.242 -12.600 11.990 1.00 93.25 428 CYS A CA 1
ATOM 3346 C C . CYS A 1 428 ? -8.320 -13.098 13.441 1.00 93.25 428 CYS A C 1
ATOM 3348 O O . CYS A 1 428 ? -8.669 -12.334 14.335 1.00 93.25 428 CYS A O 1
ATOM 3350 N N . LEU A 1 429 ? -7.935 -14.348 13.712 1.00 93.19 429 LEU A N 1
ATOM 3351 C CA . LEU A 1 429 ? -7.842 -14.872 15.078 1.00 93.19 429 LEU A CA 1
ATOM 3352 C C . LEU A 1 429 ? -6.751 -14.164 15.899 1.00 93.19 429 LEU A C 1
ATOM 3354 O O . LEU A 1 429 ? -6.980 -13.865 17.071 1.00 93.19 429 LEU A O 1
ATOM 3358 N N . LEU A 1 430 ? -5.602 -13.842 15.290 1.00 89.44 430 LEU A N 1
ATOM 3359 C CA . LEU A 1 430 ? -4.567 -13.016 15.921 1.00 89.44 430 LEU A CA 1
ATOM 3360 C C . LEU A 1 430 ? -5.102 -11.614 16.240 1.00 89.44 430 LEU A C 1
ATOM 3362 O O . LEU A 1 430 ? -4.901 -11.122 17.346 1.00 89.44 430 LEU A O 1
ATOM 3366 N N . CYS A 1 431 ? -5.845 -11.006 15.317 1.00 91.19 431 CYS A N 1
ATOM 3367 C CA . CYS A 1 431 ? -6.550 -9.745 15.533 1.00 91.19 431 CYS A CA 1
ATOM 3368 C C . CYS A 1 431 ? -7.526 -9.828 16.721 1.00 91.19 431 CYS A C 1
ATOM 3370 O O . CYS A 1 431 ? -7.517 -8.945 17.573 1.00 91.19 431 CYS A O 1
ATOM 3372 N N . GLY A 1 432 ? -8.295 -10.914 16.848 1.00 88.06 432 GLY A N 1
ATOM 3373 C CA . GLY A 1 432 ? -9.170 -11.145 18.003 1.00 88.06 432 GLY A CA 1
ATOM 3374 C C . GLY A 1 432 ? -8.421 -11.233 19.339 1.00 88.06 432 GLY A C 1
ATOM 3375 O O . GLY A 1 432 ? -8.890 -10.702 20.342 1.00 88.06 432 GLY A O 1
ATOM 3376 N N . LEU A 1 433 ? -7.234 -11.850 19.360 1.00 87.31 433 LEU A N 1
ATOM 3377 C CA . LEU A 1 433 ? -6.370 -11.885 20.548 1.00 87.31 433 LEU A CA 1
ATOM 3378 C C . LEU A 1 433 ? -5.802 -10.499 20.884 1.00 87.31 433 LEU A C 1
ATOM 3380 O O . LEU A 1 433 ? -5.841 -10.087 22.040 1.00 87.31 433 LEU A O 1
ATOM 3384 N N . VAL A 1 434 ? -5.307 -9.776 19.877 1.00 85.06 434 VAL A N 1
ATOM 3385 C CA . VAL A 1 434 ? -4.745 -8.422 20.022 1.00 85.06 434 VAL A CA 1
ATOM 3386 C C . VAL A 1 434 ? -5.806 -7.415 20.486 1.00 85.06 434 VAL A C 1
ATOM 3388 O O . VAL A 1 434 ? -5.485 -6.511 21.252 1.00 85.06 434 VAL A O 1
ATOM 3391 N N . SER A 1 435 ? -7.075 -7.606 20.115 1.00 86.94 435 SER A N 1
ATOM 3392 C CA . SER A 1 435 ? -8.199 -6.801 20.617 1.00 86.94 435 SER A CA 1
ATOM 3393 C C . SER A 1 435 ? -8.280 -6.816 22.148 1.00 86.94 435 SER A C 1
ATOM 3395 O O . SER A 1 435 ? -8.352 -5.768 22.779 1.00 86.94 435 SER A O 1
ATOM 3397 N N . VAL A 1 436 ? -8.169 -8.000 22.767 1.00 83.69 436 VAL A N 1
ATOM 3398 C CA . VAL A 1 436 ? -8.256 -8.161 24.232 1.00 83.69 436 VAL A CA 1
ATOM 3399 C C . VAL A 1 436 ? -7.138 -7.406 24.953 1.00 83.69 436 VAL A C 1
ATOM 3401 O O . VAL A 1 436 ? -7.356 -6.862 26.039 1.00 83.69 436 VAL A O 1
ATOM 3404 N N . VAL A 1 437 ? -5.954 -7.382 24.342 1.00 80.62 437 VAL A N 1
ATOM 3405 C CA . VAL A 1 437 ? -4.767 -6.671 24.828 1.00 80.62 437 VAL A CA 1
ATOM 3406 C C . VAL A 1 437 ? -4.979 -5.169 24.765 1.00 80.62 437 VAL A C 1
ATOM 3408 O O . VAL A 1 437 ? -4.691 -4.483 25.744 1.00 80.62 437 VAL A O 1
ATOM 3411 N N . GLY A 1 438 ? -5.503 -4.676 23.638 1.00 82.62 438 GLY A N 1
ATOM 3412 C CA . GLY A 1 438 ? -5.834 -3.267 23.438 1.00 82.62 438 GLY A CA 1
ATOM 3413 C C . GLY A 1 438 ? -6.659 -2.710 24.588 1.00 82.62 438 GLY A C 1
ATOM 3414 O O . GLY A 1 438 ? -6.260 -1.763 25.268 1.00 82.62 438 GLY A O 1
ATOM 3415 N N . ASP A 1 439 ? -7.752 -3.397 24.886 1.00 80.31 439 ASP A N 1
ATOM 3416 C CA . ASP A 1 439 ? -8.672 -3.004 25.943 1.00 80.31 439 ASP A CA 1
ATOM 3417 C C . ASP A 1 439 ? -8.091 -3.149 27.367 1.00 80.31 439 ASP A C 1
ATOM 3419 O O . ASP A 1 439 ? -8.494 -2.438 28.293 1.00 80.31 439 ASP A O 1
ATOM 3423 N N . LEU A 1 440 ? -7.221 -4.141 27.613 1.00 79.75 440 LEU A N 1
ATOM 3424 C CA . LEU A 1 440 ? -6.560 -4.309 28.918 1.00 79.75 440 LEU A CA 1
ATOM 3425 C C . LEU A 1 440 ? -5.556 -3.183 29.167 1.00 79.75 440 LEU A C 1
ATOM 3427 O O . LEU A 1 440 ? -5.534 -2.620 30.261 1.00 79.75 440 LEU A O 1
ATOM 3431 N N . PHE A 1 441 ? -4.795 -2.809 28.141 1.00 81.00 441 PHE A N 1
ATOM 3432 C CA . PHE A 1 441 ? -3.863 -1.693 28.203 1.00 81.00 441 PHE A CA 1
ATOM 3433 C C . PHE A 1 441 ? -4.580 -0.366 28.465 1.00 81.00 441 PHE A C 1
ATOM 3435 O O . PHE A 1 441 ? -4.175 0.403 29.336 1.00 81.00 441 PHE A O 1
ATOM 3442 N N . GLU A 1 442 ? -5.691 -0.114 27.777 1.00 81.50 442 GLU A N 1
ATOM 3443 C CA . GLU A 1 442 ? -6.481 1.091 28.024 1.00 81.50 442 GLU A CA 1
ATOM 3444 C C . GLU A 1 442 ? -7.067 1.100 29.454 1.00 81.50 442 GLU A C 1
ATOM 3446 O O . GLU A 1 442 ? -7.041 2.124 30.147 1.00 81.50 442 GLU A O 1
ATOM 3451 N N . SER A 1 443 ? -7.511 -0.063 29.949 1.00 80.56 443 SER A N 1
ATOM 3452 C CA . SER A 1 443 ? -7.951 -0.227 31.341 1.00 80.56 443 SER A CA 1
ATOM 3453 C C . SER A 1 443 ? -6.828 0.079 32.340 1.00 80.56 443 SER A C 1
ATOM 3455 O O . SER A 1 443 ? -7.073 0.778 33.323 1.00 80.56 443 SER A O 1
ATOM 3457 N N . LEU A 1 444 ? -5.603 -0.391 32.087 1.00 79.38 444 LEU A N 1
ATOM 3458 C CA . LEU A 1 444 ? -4.421 -0.106 32.907 1.00 79.38 444 LEU A CA 1
ATOM 3459 C C . LEU A 1 444 ? -4.149 1.404 32.981 1.00 79.38 444 LEU A C 1
ATOM 3461 O O . LEU A 1 444 ? -4.045 1.954 34.078 1.00 79.38 444 LEU A O 1
ATOM 3465 N N . MET A 1 445 ? -4.139 2.093 31.835 1.00 80.25 445 MET A N 1
ATOM 3466 C CA . MET A 1 445 ? -3.923 3.544 31.778 1.00 80.25 445 MET A CA 1
ATOM 3467 C C . MET A 1 445 ? -4.950 4.327 32.607 1.00 80.25 445 MET A C 1
ATOM 3469 O O . MET A 1 445 ? -4.601 5.283 33.302 1.00 80.25 445 MET A O 1
ATOM 3473 N N . LYS A 1 446 ? -6.223 3.916 32.562 1.00 80.62 446 LYS A N 1
ATOM 3474 C CA . LYS A 1 446 ? -7.300 4.516 33.366 1.00 80.62 446 LYS A CA 1
ATOM 3475 C C . LYS A 1 446 ? -7.031 4.357 34.866 1.00 80.62 446 LYS A C 1
ATOM 3477 O O . LYS A 1 446 ? -7.136 5.330 35.616 1.00 80.62 446 LYS A O 1
ATOM 3482 N N . ARG A 1 447 ? -6.624 3.158 35.305 1.00 79.75 447 ARG A N 1
ATOM 3483 C CA . ARG A 1 447 ? -6.333 2.874 36.723 1.00 79.75 447 ARG A CA 1
ATOM 3484 C C . ARG A 1 447 ? -5.179 3.706 37.258 1.00 79.75 447 ARG A C 1
ATOM 3486 O O . ARG A 1 447 ? -5.306 4.262 38.346 1.00 79.75 447 ARG A O 1
ATOM 3493 N N . GLU A 1 448 ? -4.115 3.869 36.485 1.00 72.94 448 GLU A N 1
ATOM 3494 C CA . GLU A 1 448 ? -2.968 4.686 36.893 1.00 72.94 448 GLU A CA 1
ATOM 3495 C C . GLU A 1 448 ? -3.262 6.183 36.926 1.00 72.94 448 GLU A C 1
ATOM 3497 O O . GLU A 1 448 ? -2.738 6.911 37.768 1.00 72.94 448 GLU A O 1
ATOM 3502 N N . ALA A 1 449 ? -4.140 6.646 36.041 1.00 74.75 449 ALA A N 1
ATOM 3503 C CA . ALA A 1 449 ? -4.646 8.009 36.059 1.00 74.75 449 ALA A CA 1
ATOM 3504 C C . ALA A 1 449 ? -5.635 8.266 37.214 1.00 74.75 449 ALA A C 1
ATOM 3506 O O . ALA A 1 449 ? -6.058 9.405 37.421 1.00 74.75 449 ALA A O 1
ATOM 3507 N N . GLY A 1 450 ? -6.034 7.221 37.950 1.00 71.94 450 GLY A N 1
ATOM 3508 C CA . GLY A 1 450 ? -7.036 7.294 39.012 1.00 71.94 450 GLY A CA 1
ATOM 3509 C C . GLY A 1 450 ? -8.442 7.620 38.501 1.00 71.94 450 GLY A C 1
ATOM 3510 O O . GLY A 1 450 ? -9.284 8.075 39.278 1.00 71.94 450 GLY A O 1
ATOM 3511 N N . VAL A 1 451 ? -8.711 7.409 37.207 1.00 74.25 451 VAL A N 1
ATOM 3512 C CA . VAL A 1 451 ? -10.011 7.676 36.579 1.00 74.25 451 VAL A CA 1
ATOM 3513 C C . VAL A 1 451 ? -10.633 6.387 36.051 1.00 74.25 451 VAL A C 1
ATOM 3515 O O . VAL A 1 451 ? -9.955 5.402 35.779 1.00 74.25 451 VAL A O 1
ATOM 3518 N N . LYS A 1 452 ? -11.961 6.358 35.939 1.00 72.00 452 LYS A N 1
ATOM 3519 C CA . LYS A 1 452 ? -12.671 5.240 35.301 1.00 72.00 452 LYS A CA 1
ATOM 3520 C C . LYS 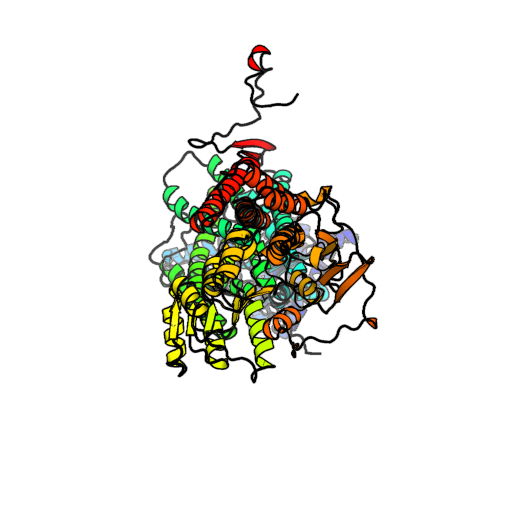A 1 452 ? -12.867 5.475 33.803 1.00 72.00 452 LYS A C 1
ATOM 3522 O O . LYS A 1 452 ? -12.782 4.529 33.034 1.00 72.00 452 LYS A O 1
ATOM 3527 N N . ASP A 1 453 ? -13.102 6.727 33.435 1.00 76.62 453 ASP A N 1
ATOM 3528 C CA . ASP A 1 453 ? -13.527 7.163 32.111 1.00 76.62 453 ASP A CA 1
ATOM 3529 C C . ASP A 1 453 ? -12.442 8.077 31.517 1.00 76.62 453 ASP A C 1
ATOM 3531 O O . ASP A 1 453 ? -11.856 8.899 32.232 1.00 76.62 453 ASP A O 1
ATOM 3535 N N . SER A 1 454 ? -12.140 7.905 30.228 1.00 76.31 454 SER A N 1
ATOM 3536 C CA . SER A 1 454 ? -11.086 8.639 29.511 1.00 76.31 454 SER A CA 1
ATOM 3537 C C . SER A 1 454 ? -11.489 10.083 29.162 1.00 76.31 454 SER A C 1
ATOM 3539 O O . SER A 1 454 ? -10.636 10.969 29.039 1.00 76.31 454 SER A O 1
ATOM 3541 N N . GLY A 1 455 ? -12.794 10.351 29.092 1.00 76.94 455 GLY A N 1
ATOM 3542 C CA . GLY A 1 455 ? -13.383 11.643 28.777 1.00 76.94 455 GLY A CA 1
ATOM 3543 C C . GLY A 1 455 ? -14.872 11.734 29.124 1.00 76.94 455 GLY A C 1
ATOM 3544 O O . GLY A 1 455 ? -15.435 10.937 29.864 1.00 76.94 455 GLY A O 1
ATOM 3545 N N . TRP A 1 456 ? -15.526 12.787 28.636 1.00 65.88 456 TRP A N 1
ATOM 3546 C CA . TRP A 1 456 ? -16.949 13.060 28.910 1.00 65.88 456 TRP A CA 1
ATOM 3547 C C . TRP A 1 456 ? -17.707 13.566 27.678 1.00 65.88 456 TRP A C 1
ATOM 3549 O O . TRP A 1 456 ? -18.863 13.973 27.784 1.00 65.88 456 TRP A O 1
ATOM 3559 N N . ILE A 1 457 ? -17.049 13.560 26.512 1.00 59.78 457 ILE A N 1
ATOM 3560 C CA . ILE A 1 457 ? -17.564 14.142 25.265 1.00 59.78 457 ILE A CA 1
ATOM 3561 C C . ILE A 1 457 ? -18.774 13.359 24.750 1.00 59.78 457 ILE A C 1
ATOM 3563 O O . ILE A 1 457 ? -19.692 13.957 24.193 1.00 59.78 457 ILE A O 1
ATOM 3567 N N . ILE A 1 458 ? -18.813 12.050 25.007 1.00 56.03 458 ILE A N 1
ATOM 3568 C CA . ILE A 1 458 ? -19.980 11.201 24.772 1.00 56.03 458 ILE A CA 1
ATOM 3569 C C . ILE A 1 458 ? -20.466 10.695 26.140 1.00 56.03 458 ILE A C 1
ATOM 3571 O O . ILE A 1 458 ? -19.877 9.771 26.709 1.00 56.03 458 ILE A O 1
ATOM 3575 N N . PRO A 1 459 ? -21.504 11.318 26.724 1.00 46.22 459 PRO A N 1
ATOM 3576 C CA . PRO A 1 459 ? -22.033 10.914 28.023 1.00 46.22 459 PRO A CA 1
ATOM 3577 C C . PRO A 1 459 ? -22.439 9.431 28.038 1.00 46.22 459 PRO A C 1
ATOM 3579 O O . PRO A 1 459 ? -23.037 8.944 27.083 1.00 46.22 459 PRO A O 1
ATOM 3582 N N . GLY A 1 460 ? -22.089 8.704 29.104 1.00 52.06 460 GLY A N 1
ATOM 3583 C CA . GLY A 1 460 ? -22.397 7.271 29.256 1.00 52.06 460 GLY A CA 1
ATOM 3584 C C . GLY A 1 460 ? -21.424 6.303 28.568 1.00 52.06 460 GLY A C 1
ATOM 3585 O O . GLY A 1 460 ? -21.514 5.101 28.789 1.00 52.06 460 GLY A O 1
ATOM 3586 N N . HIS A 1 461 ? -20.467 6.806 27.781 1.00 57.78 461 HIS A N 1
ATOM 3587 C CA . HIS A 1 461 ? -19.612 5.982 26.916 1.00 57.78 461 HIS A CA 1
ATOM 3588 C C . HIS A 1 461 ? -18.125 5.964 27.316 1.00 57.78 461 HIS A C 1
ATOM 3590 O O . HIS A 1 461 ? -17.311 5.439 26.568 1.00 57.78 461 HIS A O 1
ATOM 3596 N N . GLY A 1 462 ? -17.758 6.540 28.467 1.00 68.19 462 GLY A N 1
ATOM 3597 C CA . GLY A 1 462 ? -16.377 6.585 28.974 1.00 68.19 462 GLY A CA 1
ATOM 3598 C C . GLY A 1 462 ? -15.484 7.638 28.303 1.00 68.19 462 GLY A C 1
ATOM 3599 O O . GLY A 1 462 ? -14.735 8.322 28.989 1.00 68.19 462 GLY A O 1
ATOM 3600 N N . GLY A 1 463 ? -15.620 7.839 26.991 1.00 77.12 463 GLY A N 1
ATOM 3601 C CA . GLY A 1 463 ? -14.850 8.789 26.184 1.00 77.12 463 GLY A CA 1
ATOM 3602 C C . GLY A 1 463 ? -14.888 8.420 24.699 1.00 77.12 463 GLY A C 1
ATOM 3603 O O . GLY A 1 463 ? -15.585 7.490 24.293 1.00 77.12 463 GLY A O 1
ATOM 3604 N N . ILE A 1 464 ? -14.177 9.170 23.862 1.00 80.56 464 ILE A N 1
ATOM 3605 C CA . ILE A 1 464 ? -13.991 8.841 22.443 1.00 80.56 464 ILE A CA 1
ATOM 3606 C C . ILE A 1 464 ? -12.943 7.738 22.251 1.00 80.56 464 ILE A C 1
ATOM 3608 O O . ILE A 1 464 ? -13.111 6.923 21.345 1.00 80.56 464 ILE A O 1
ATOM 3612 N N . LEU A 1 465 ? -11.922 7.652 23.110 1.00 78.12 465 LEU A N 1
ATOM 3613 C CA . LEU A 1 465 ? -10.974 6.530 23.110 1.00 78.12 465 LEU A CA 1
ATOM 3614 C C . LEU A 1 465 ? -11.672 5.183 23.303 1.00 78.12 465 LEU A C 1
ATOM 3616 O O . LEU A 1 465 ? -11.406 4.259 22.543 1.00 78.12 465 LEU A O 1
ATOM 3620 N N . ASP A 1 466 ? -12.657 5.126 24.198 1.00 76.94 466 ASP A N 1
ATOM 3621 C CA . ASP A 1 466 ? -13.502 3.953 24.450 1.00 76.94 466 ASP A CA 1
ATOM 3622 C C . ASP A 1 466 ? -14.328 3.494 23.223 1.00 76.94 466 ASP A C 1
ATOM 3624 O O . ASP A 1 466 ? -15.120 2.559 23.328 1.00 76.94 466 ASP A O 1
ATOM 3628 N N . ARG A 1 467 ? -14.291 4.205 22.082 1.00 77.81 467 ARG A N 1
ATOM 3629 C CA . ARG A 1 467 ? -15.000 3.822 20.840 1.00 77.81 467 ARG A CA 1
ATOM 3630 C C . ARG A 1 467 ? -14.103 3.141 19.810 1.00 77.81 467 ARG A C 1
ATOM 3632 O O . ARG A 1 467 ? -14.628 2.545 18.871 1.00 77.81 467 ARG A O 1
ATOM 3639 N N . PHE A 1 468 ? -12.785 3.260 19.938 1.00 75.00 468 PHE A N 1
ATOM 3640 C CA . PHE A 1 468 ? -11.829 2.647 19.014 1.00 75.00 468 PHE A CA 1
ATOM 3641 C C . PHE A 1 468 ? -10.586 2.077 19.713 1.00 75.00 468 PHE A C 1
ATOM 3643 O O . PHE A 1 468 ? -9.626 1.738 19.033 1.00 75.00 468 PHE A O 1
ATOM 3650 N N . ASP A 1 469 ? -10.612 1.925 21.033 1.00 74.31 469 ASP A N 1
ATOM 3651 C CA . ASP A 1 469 ? -9.606 1.297 21.903 1.00 74.31 469 ASP A CA 1
ATOM 3652 C C . ASP A 1 469 ? -9.010 -0.006 21.343 1.00 74.31 469 ASP A C 1
ATOM 3654 O O . ASP A 1 469 ? -7.804 -0.082 21.089 1.00 74.31 469 ASP A O 1
ATOM 3658 N N . SER A 1 470 ? -9.849 -0.992 21.040 1.00 81.69 470 SER A N 1
ATOM 3659 C CA . SER A 1 470 ? -9.451 -2.247 20.399 1.00 81.69 470 SER A CA 1
ATOM 3660 C C . SER A 1 470 ? -8.867 -2.013 19.007 1.00 81.69 470 SER A C 1
ATOM 3662 O O . SER A 1 470 ? -7.859 -2.606 18.625 1.00 81.69 470 SER A O 1
ATOM 3664 N N . HIS A 1 471 ? -9.442 -1.088 18.239 1.00 87.06 471 HIS A N 1
ATOM 3665 C CA . HIS A 1 471 ? -9.015 -0.777 16.875 1.00 87.06 471 HIS A CA 1
ATOM 3666 C C . HIS A 1 471 ? -7.636 -0.112 16.834 1.00 87.06 471 HIS A C 1
ATOM 3668 O O . HIS A 1 471 ? -6.923 -0.283 15.841 1.00 87.06 471 HIS A O 1
ATOM 3674 N N . ILE A 1 472 ? -7.229 0.563 17.921 1.00 87.31 472 ILE A N 1
ATOM 3675 C CA . ILE A 1 472 ? -5.863 1.073 18.095 1.00 87.31 472 ILE A CA 1
ATOM 3676 C C . ILE A 1 472 ? -4.843 -0.072 17.982 1.00 87.31 472 ILE A C 1
ATOM 3678 O O . ILE A 1 472 ? -3.745 0.104 17.444 1.00 87.31 472 ILE A O 1
ATOM 3682 N N . ALA A 1 473 ? -5.228 -1.259 18.449 1.00 85.81 473 ALA A N 1
ATOM 3683 C CA . ALA A 1 473 ? -4.431 -2.474 18.385 1.00 85.81 473 ALA A CA 1
ATOM 3684 C C . ALA A 1 473 ? -4.652 -3.287 17.113 1.00 85.81 473 ALA A C 1
ATOM 3686 O O . ALA A 1 473 ? -3.695 -3.72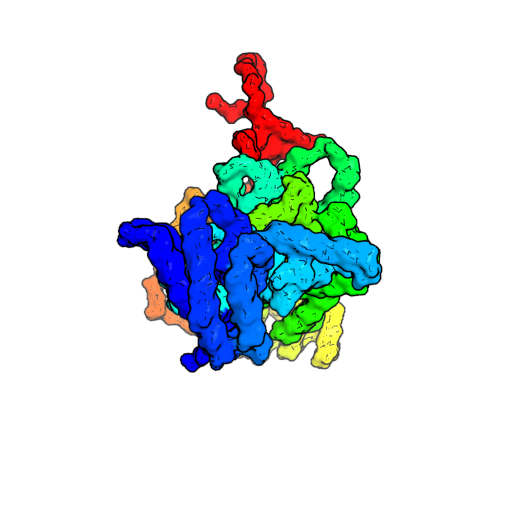2 16.472 1.00 85.81 473 ALA A O 1
ATOM 3687 N N . VAL A 1 474 ? -5.906 -3.478 16.716 1.00 88.56 474 VAL A N 1
ATOM 3688 C CA . VAL A 1 474 ? -6.262 -4.459 15.691 1.00 88.56 474 VAL A CA 1
ATOM 3689 C C . VAL A 1 474 ? -6.011 -3.951 14.268 1.00 88.56 474 VAL A C 1
ATOM 3691 O O . VAL A 1 474 ? -5.540 -4.721 13.426 1.00 88.56 474 VAL A O 1
ATOM 3694 N N . ALA A 1 475 ? -6.282 -2.672 13.982 1.00 89.94 475 ALA A N 1
ATOM 3695 C CA . ALA A 1 475 ? -6.200 -2.139 12.619 1.00 89.94 475 ALA A CA 1
ATOM 3696 C C . ALA A 1 475 ? -4.788 -2.253 12.005 1.00 89.94 475 ALA A C 1
ATOM 3698 O O . ALA A 1 475 ? -4.676 -2.746 10.878 1.00 89.94 475 ALA A O 1
ATOM 3699 N N . PRO A 1 476 ? -3.703 -1.885 12.719 1.00 86.38 476 PRO A N 1
ATOM 3700 C CA . PRO A 1 476 ? -2.345 -2.024 12.195 1.00 86.38 476 PRO A CA 1
ATOM 3701 C C . PRO A 1 476 ? -1.949 -3.483 11.923 1.00 86.38 476 PRO A C 1
ATOM 3703 O O . PRO A 1 476 ? -1.388 -3.781 10.869 1.00 86.38 476 PRO A O 1
ATOM 3706 N N . VAL A 1 477 ? -2.294 -4.403 12.832 1.00 86.88 477 VAL A N 1
ATOM 3707 C CA . VAL A 1 477 ? -1.978 -5.838 12.697 1.00 86.88 477 VAL A CA 1
ATOM 3708 C C . VAL A 1 477 ? -2.656 -6.433 11.464 1.00 86.88 477 VAL A C 1
ATOM 3710 O O . VAL A 1 477 ? -2.038 -7.181 10.704 1.00 86.88 477 VAL A O 1
ATOM 3713 N N . PHE A 1 478 ? -3.914 -6.057 11.231 1.00 85.81 478 PHE A N 1
ATOM 3714 C CA . PHE A 1 478 ? -4.707 -6.551 10.112 1.00 85.81 478 PHE A CA 1
ATOM 3715 C C . PHE A 1 478 ? -4.132 -6.133 8.746 1.00 85.81 478 PHE A C 1
ATOM 3717 O O . PHE A 1 478 ? -4.044 -6.959 7.835 1.00 85.81 478 PHE A O 1
ATOM 3724 N N . VAL A 1 479 ? -3.670 -4.883 8.602 1.00 78.81 479 VAL A N 1
ATOM 3725 C CA . VAL A 1 479 ? -3.039 -4.407 7.355 1.00 78.81 479 VAL A CA 1
ATOM 3726 C C . VAL A 1 479 ? -1.721 -5.133 7.075 1.00 78.81 479 VAL A C 1
ATOM 3728 O O . VAL A 1 479 ? -1.491 -5.557 5.940 1.00 78.81 479 VAL A O 1
ATOM 3731 N N . VAL A 1 480 ? -0.874 -5.320 8.092 1.00 71.00 480 VAL A N 1
ATOM 3732 C CA . VAL A 1 480 ? 0.410 -6.029 7.936 1.00 71.00 480 VAL A CA 1
ATOM 3733 C C . VAL A 1 480 ? 0.180 -7.473 7.497 1.00 71.00 480 VAL A C 1
ATOM 3735 O O . VAL A 1 480 ? 0.812 -7.938 6.551 1.00 71.00 480 VAL A O 1
ATOM 3738 N N . GLY A 1 481 ? -0.766 -8.177 8.121 1.00 68.56 481 GLY A N 1
ATOM 3739 C CA . GLY A 1 481 ? -1.058 -9.561 7.754 1.00 68.56 481 GLY A CA 1
ATOM 3740 C C . GLY A 1 481 ? -1.631 -9.720 6.343 1.00 68.56 481 GLY A C 1
ATOM 3741 O O . GLY A 1 481 ? -1.296 -10.684 5.658 1.00 68.56 481 GLY A O 1
ATOM 3742 N N . LEU A 1 482 ? -2.442 -8.768 5.868 1.00 68.88 482 LEU A N 1
ATOM 3743 C CA . LEU A 1 482 ? -2.955 -8.767 4.493 1.00 68.88 482 LEU A CA 1
ATOM 3744 C C . LEU A 1 482 ? -1.837 -8.616 3.451 1.00 68.88 482 LEU A C 1
ATOM 3746 O O . LEU A 1 482 ? -1.856 -9.295 2.422 1.00 68.88 482 LEU A O 1
ATOM 3750 N N . GLN A 1 483 ? -0.845 -7.763 3.722 1.00 62.94 483 GLN A N 1
ATOM 3751 C CA . GLN A 1 483 ? 0.292 -7.529 2.823 1.00 62.94 483 GLN A CA 1
ATOM 3752 C C . GLN A 1 483 ? 1.144 -8.789 2.607 1.00 62.94 483 GLN A C 1
ATOM 3754 O O . GLN A 1 483 ? 1.697 -8.985 1.525 1.00 62.94 483 GLN A O 1
ATOM 3759 N N . TRP A 1 484 ? 1.207 -9.677 3.599 1.00 53.84 484 TRP A N 1
ATOM 3760 C CA . TRP A 1 484 ? 2.009 -10.901 3.544 1.00 53.84 484 TRP A CA 1
ATOM 3761 C C . TRP A 1 484 ? 1.413 -12.005 2.645 1.00 53.84 484 TRP A C 1
ATOM 3763 O O . TRP A 1 484 ? 2.102 -12.968 2.324 1.00 53.84 484 TRP A O 1
ATOM 3773 N N . ILE A 1 485 ? 0.164 -11.875 2.176 1.00 53.91 485 ILE A N 1
ATOM 3774 C CA . ILE A 1 485 ? -0.580 -12.946 1.478 1.00 53.91 485 ILE A CA 1
ATOM 3775 C C . ILE A 1 485 ? -0.451 -12.882 -0.086 1.00 53.91 485 ILE A C 1
ATOM 3777 O O . ILE A 1 485 ? -1.057 -13.694 -0.788 1.00 53.91 485 ILE A O 1
ATOM 3781 N N . ALA A 1 486 ? 0.341 -11.970 -0.697 1.00 43.03 486 ALA A N 1
ATOM 3782 C CA . ALA A 1 486 ? 0.088 -11.500 -2.088 1.00 43.03 486 ALA A CA 1
ATOM 3783 C C . ALA A 1 486 ? 1.067 -11.746 -3.307 1.00 43.03 486 ALA A C 1
ATOM 3785 O O . ALA A 1 486 ? 0.667 -11.359 -4.406 1.00 43.03 486 ALA A O 1
ATOM 3786 N N . GLY A 1 487 ? 2.277 -12.353 -3.291 1.00 34.31 487 GLY A N 1
ATOM 3787 C CA . GLY A 1 487 ? 3.289 -12.091 -4.382 1.00 34.31 487 GLY A CA 1
ATOM 3788 C C . GLY A 1 487 ? 3.834 -13.207 -5.326 1.00 34.31 487 GLY A C 1
ATOM 3789 O O . GLY A 1 487 ? 4.379 -14.171 -4.822 1.00 34.31 487 GLY A O 1
ATOM 3790 N N . ALA A 1 488 ? 3.734 -13.055 -6.686 1.00 32.09 488 ALA A N 1
ATOM 3791 C CA . ALA A 1 488 ? 4.625 -13.499 -7.832 1.00 32.09 488 ALA A CA 1
ATOM 3792 C C . ALA A 1 488 ? 3.989 -13.552 -9.265 1.00 32.09 488 ALA A C 1
ATOM 3794 O O . ALA A 1 488 ? 3.999 -14.564 -9.957 1.00 32.09 488 ALA A O 1
ATOM 3795 N N . THR A 1 489 ? 3.457 -12.424 -9.748 1.00 46.44 489 THR A N 1
ATOM 3796 C CA . THR A 1 489 ? 2.537 -12.292 -10.899 1.00 46.44 489 THR A CA 1
ATOM 3797 C C . THR A 1 489 ? 2.944 -11.205 -11.912 1.00 46.44 489 THR A C 1
ATOM 3799 O O . THR A 1 489 ? 2.062 -10.524 -12.440 1.00 46.44 489 THR A O 1
ATOM 3802 N N . GLY A 1 490 ? 4.248 -10.987 -12.116 1.00 60.12 490 GLY A N 1
ATOM 3803 C CA . GLY A 1 490 ? 4.825 -9.730 -12.630 1.00 60.12 490 GLY A CA 1
ATOM 3804 C C . GLY A 1 490 ? 4.387 -9.265 -14.031 1.00 60.12 490 GLY A C 1
ATOM 3805 O O . GLY A 1 490 ? 4.070 -10.071 -14.903 1.00 60.12 490 GLY A O 1
ATOM 3806 N N . THR A 1 491 ? 4.408 -7.944 -14.249 1.00 67.31 491 THR A N 1
ATOM 3807 C CA . THR A 1 491 ? 3.873 -7.251 -15.440 1.00 67.31 491 THR A CA 1
ATOM 3808 C C . THR A 1 491 ? 4.555 -7.638 -16.759 1.00 67.31 491 THR A C 1
ATOM 3810 O O . THR A 1 491 ? 3.856 -7.903 -17.731 1.00 67.31 491 THR A O 1
ATOM 3813 N N . ILE A 1 492 ? 5.893 -7.746 -16.806 1.00 80.44 492 ILE A N 1
ATOM 3814 C CA . ILE A 1 492 ? 6.622 -8.141 -18.031 1.00 80.44 492 ILE A CA 1
ATOM 3815 C C . ILE A 1 492 ? 6.234 -9.554 -18.472 1.00 80.44 492 ILE A C 1
ATOM 3817 O O . ILE A 1 492 ? 5.886 -9.754 -19.628 1.00 80.44 492 ILE A O 1
ATOM 3821 N N . GLY A 1 493 ? 6.201 -10.519 -17.547 1.00 82.81 493 GLY A N 1
ATOM 3822 C CA . GLY A 1 493 ? 5.802 -11.893 -17.867 1.00 82.81 493 GLY A CA 1
ATOM 3823 C C . GLY A 1 493 ? 4.371 -11.990 -18.407 1.00 82.81 493 GLY A C 1
ATOM 3824 O O . GLY A 1 493 ? 4.119 -12.738 -19.347 1.00 82.81 493 GLY A O 1
ATOM 3825 N N . VAL A 1 494 ? 3.440 -11.195 -17.864 1.00 82.19 494 VAL A N 1
ATOM 3826 C CA . VAL A 1 494 ? 2.062 -11.111 -18.383 1.00 82.19 494 VAL A CA 1
ATOM 3827 C C . VAL A 1 494 ? 2.035 -10.522 -19.794 1.00 82.19 494 VAL A C 1
ATOM 3829 O O . VAL A 1 494 ? 1.390 -11.097 -20.666 1.00 82.19 494 VAL A O 1
ATOM 3832 N N . ASN A 1 495 ? 2.761 -9.429 -20.042 1.00 84.56 495 ASN A N 1
ATOM 3833 C CA . ASN A 1 495 ? 2.812 -8.788 -21.358 1.00 84.56 495 ASN A CA 1
ATOM 3834 C C . ASN A 1 495 ? 3.474 -9.685 -22.417 1.00 84.56 495 ASN A C 1
ATOM 3836 O O . ASN A 1 495 ? 3.021 -9.720 -23.558 1.00 84.56 495 ASN A O 1
ATOM 3840 N N . THR A 1 496 ? 4.496 -10.459 -22.047 1.00 90.31 496 THR A N 1
ATOM 3841 C CA . THR A 1 496 ? 5.112 -11.448 -22.941 1.00 90.31 496 THR A CA 1
ATOM 3842 C C . THR A 1 496 ? 4.119 -12.535 -23.339 1.00 90.31 496 THR A C 1
ATOM 3844 O O . THR A 1 496 ? 3.994 -12.843 -24.522 1.00 90.31 496 THR A O 1
ATOM 3847 N N . LEU A 1 497 ? 3.358 -13.083 -22.384 1.00 90.69 497 LEU A N 1
ATOM 3848 C CA . LEU A 1 497 ? 2.308 -14.061 -22.692 1.00 90.69 497 LEU A CA 1
ATOM 3849 C C . LEU A 1 497 ? 1.182 -13.453 -23.544 1.00 90.69 497 LEU A C 1
ATOM 3851 O O . LEU A 1 497 ? 0.673 -14.119 -24.446 1.00 90.69 497 LEU A O 1
ATOM 3855 N N . ASP A 1 498 ? 0.843 -12.178 -23.328 1.00 90.69 498 ASP A N 1
ATOM 3856 C CA . ASP A 1 498 ? -0.106 -11.433 -24.165 1.00 90.69 498 ASP A CA 1
ATOM 3857 C C . ASP A 1 498 ? 0.387 -11.368 -25.626 1.00 90.69 498 ASP A C 1
ATOM 3859 O O . ASP A 1 498 ? -0.333 -11.764 -26.547 1.00 90.69 498 ASP A O 1
ATOM 3863 N N . VAL A 1 499 ? 1.645 -10.986 -25.858 1.00 91.94 499 VAL A N 1
ATOM 3864 C CA . VAL A 1 499 ? 2.252 -10.965 -27.201 1.00 91.94 499 VAL A CA 1
ATOM 3865 C C . VAL A 1 499 ? 2.293 -12.366 -27.832 1.00 91.94 499 VAL A C 1
ATOM 3867 O O . VAL A 1 499 ? 1.904 -12.526 -28.991 1.00 91.94 499 VAL A O 1
ATOM 3870 N N . ILE A 1 500 ? 2.681 -13.400 -27.076 1.00 93.06 500 ILE A N 1
ATOM 3871 C CA . ILE A 1 500 ? 2.691 -14.794 -27.559 1.00 93.06 500 ILE A CA 1
ATOM 3872 C C . ILE A 1 500 ? 1.282 -15.244 -27.961 1.00 93.06 500 ILE A C 1
ATOM 3874 O O . ILE A 1 500 ? 1.114 -15.909 -28.982 1.00 93.06 500 ILE A O 1
ATOM 3878 N N . SER A 1 501 ? 0.247 -14.858 -27.211 1.00 93.38 501 SER A N 1
ATOM 3879 C CA . SER A 1 501 ? -1.132 -15.305 -27.473 1.00 93.38 501 SER A CA 1
ATOM 3880 C C . SER A 1 501 ? -1.682 -14.845 -28.822 1.00 93.38 501 SER A C 1
ATOM 3882 O O . SER A 1 501 ? -2.580 -15.493 -29.362 1.00 93.38 501 SER A O 1
ATOM 3884 N N . ARG A 1 502 ? -1.106 -13.776 -29.381 1.00 91.69 502 ARG A N 1
ATOM 3885 C CA . ARG A 1 502 ? -1.427 -13.218 -30.702 1.00 91.69 502 ARG A CA 1
ATOM 3886 C C . ARG A 1 502 ? -0.584 -13.811 -31.832 1.00 91.69 502 ARG A C 1
ATOM 3888 O O . ARG A 1 502 ? -0.910 -13.594 -32.990 1.00 91.69 502 ARG A O 1
ATOM 3895 N N . ASN A 1 503 ? 0.475 -14.551 -31.502 1.00 93.38 503 ASN A N 1
ATOM 3896 C CA . ASN A 1 503 ? 1.458 -15.096 -32.443 1.00 93.38 503 ASN A CA 1
ATOM 3897 C C . ASN A 1 503 ? 1.737 -16.587 -32.141 1.00 93.38 503 ASN A C 1
ATOM 3899 O O . ASN A 1 503 ? 2.884 -17.038 -32.165 1.00 93.38 503 ASN A O 1
ATOM 3903 N N . LYS A 1 504 ? 0.695 -17.358 -31.784 1.00 90.62 504 LYS A N 1
ATOM 3904 C CA . LYS A 1 504 ? 0.812 -18.756 -31.306 1.00 90.62 504 LYS A CA 1
ATOM 3905 C C . LYS A 1 504 ? 1.404 -19.724 -32.332 1.00 90.62 504 LYS A C 1
ATOM 3907 O O . LYS A 1 504 ? 1.906 -20.775 -31.958 1.00 90.62 504 LYS A O 1
ATOM 3912 N N . ASP A 1 505 ? 1.328 -19.387 -33.612 1.00 92.00 505 ASP A N 1
ATOM 3913 C CA . ASP A 1 505 ? 1.936 -20.133 -34.713 1.00 92.00 505 ASP A CA 1
ATOM 3914 C C . ASP A 1 505 ? 3.471 -20.025 -34.730 1.00 92.00 505 ASP A C 1
ATOM 3916 O O . ASP A 1 505 ? 4.136 -20.881 -35.311 1.00 92.00 505 ASP A O 1
ATOM 3920 N N . ARG A 1 506 ? 4.037 -19.009 -34.063 1.00 92.88 506 ARG A N 1
ATOM 3921 C CA . ARG A 1 506 ? 5.477 -18.710 -34.062 1.00 92.88 506 ARG A CA 1
ATOM 3922 C C . ARG A 1 506 ? 6.198 -19.089 -32.773 1.00 92.88 506 ARG A C 1
ATOM 3924 O O . ARG A 1 506 ? 7.411 -19.269 -32.801 1.00 92.88 506 ARG A O 1
ATOM 3931 N N . PHE A 1 507 ? 5.486 -19.183 -31.650 1.00 93.44 507 PHE A N 1
ATOM 3932 C CA . PHE A 1 507 ? 6.099 -19.361 -30.333 1.00 93.44 507 PHE A CA 1
ATOM 3933 C C . PHE A 1 507 ? 5.436 -20.477 -29.535 1.00 93.44 507 PHE A C 1
ATOM 3935 O O . PHE A 1 507 ? 4.212 -20.600 -29.493 1.00 93.44 507 PHE A O 1
ATOM 3942 N N . ARG A 1 508 ? 6.264 -21.232 -28.811 1.00 93.19 508 ARG A N 1
ATOM 3943 C CA . ARG A 1 508 ? 5.835 -22.199 -27.801 1.00 93.19 508 ARG A CA 1
ATOM 3944 C C . ARG A 1 508 ? 6.448 -21.828 -26.457 1.00 93.19 508 ARG A C 1
ATOM 3946 O O . ARG A 1 508 ? 7.642 -21.558 -26.376 1.00 93.19 508 ARG A O 1
ATOM 3953 N N . VAL A 1 509 ? 5.641 -21.849 -25.400 1.00 94.81 509 VAL A N 1
ATOM 3954 C CA . VAL A 1 509 ? 6.125 -21.645 -24.031 1.00 94.81 509 VAL A CA 1
ATOM 3955 C C . VAL A 1 509 ? 6.679 -22.970 -23.505 1.00 94.81 509 VAL A C 1
ATOM 3957 O O . VAL A 1 509 ? 5.919 -23.892 -23.234 1.00 94.81 509 VAL A O 1
ATOM 3960 N N . GLU A 1 510 ? 8.001 -23.083 -23.379 1.00 94.81 510 GLU A N 1
ATOM 3961 C CA . GLU A 1 510 ? 8.652 -24.293 -22.845 1.00 94.81 510 GLU A CA 1
ATOM 3962 C C . GLU A 1 510 ? 8.658 -24.314 -21.308 1.00 94.81 510 GLU A C 1
ATOM 3964 O O . GLU A 1 510 ? 8.447 -25.364 -20.700 1.00 94.81 510 GLU A O 1
ATOM 3969 N N . ALA A 1 511 ? 8.873 -23.156 -20.676 1.00 94.56 511 ALA A N 1
ATOM 3970 C CA . ALA A 1 511 ? 8.948 -23.014 -19.227 1.00 94.56 511 ALA A CA 1
ATOM 3971 C C . ALA A 1 511 ? 8.290 -21.713 -18.746 1.00 94.56 511 ALA A C 1
ATOM 3973 O O . ALA A 1 511 ? 8.370 -20.683 -19.418 1.00 94.56 511 ALA A O 1
ATOM 3974 N N . LEU A 1 512 ? 7.677 -21.752 -17.561 1.00 94.06 512 LEU A N 1
ATOM 3975 C CA . LEU A 1 512 ? 7.186 -20.575 -16.841 1.00 94.06 512 LEU A CA 1
ATOM 3976 C C . LEU A 1 512 ? 7.832 -20.489 -15.461 1.00 94.06 512 LEU A C 1
ATOM 3978 O O . LEU A 1 512 ? 8.028 -21.503 -14.799 1.00 94.06 512 LEU A O 1
ATOM 3982 N N . THR A 1 513 ? 8.129 -19.277 -15.002 1.00 90.12 513 THR A N 1
ATOM 3983 C CA . THR A 1 513 ? 8.818 -19.062 -13.724 1.00 90.12 513 THR A CA 1
ATOM 3984 C C . THR A 1 513 ? 8.120 -17.998 -12.886 1.00 90.12 513 THR A C 1
ATOM 3986 O O . THR A 1 513 ? 7.668 -16.987 -13.425 1.00 90.12 513 THR A O 1
ATOM 3989 N N . ALA A 1 514 ? 8.094 -18.173 -11.568 1.00 86.19 514 ALA A N 1
ATOM 3990 C CA . ALA A 1 514 ? 7.621 -17.179 -10.608 1.00 86.19 514 ALA A CA 1
ATOM 3991 C C . ALA A 1 514 ? 8.482 -17.213 -9.334 1.00 86.19 514 ALA A C 1
ATOM 3993 O O . ALA A 1 514 ? 9.275 -18.124 -9.147 1.00 86.19 514 ALA A O 1
ATOM 3994 N N . ASN A 1 515 ? 8.338 -16.225 -8.447 1.00 79.88 515 ASN A N 1
ATOM 3995 C CA . ASN A 1 515 ? 8.970 -16.260 -7.124 1.00 79.88 515 ASN A CA 1
ATOM 3996 C C . ASN A 1 515 ? 8.179 -17.155 -6.141 1.00 79.88 515 ASN A C 1
ATOM 3998 O O . ASN A 1 515 ? 8.591 -18.276 -5.884 1.00 79.88 515 ASN A O 1
ATOM 4002 N N . GLN A 1 516 ? 7.016 -16.691 -5.659 1.00 79.25 516 GLN A N 1
ATOM 4003 C CA . GLN A 1 516 ? 6.181 -17.339 -4.628 1.00 79.25 516 GLN A CA 1
ATOM 4004 C C . GLN A 1 516 ? 4.708 -17.621 -5.020 1.00 79.25 516 GLN A C 1
ATOM 4006 O O . GLN A 1 516 ? 4.144 -18.617 -4.583 1.00 79.25 516 GLN A O 1
ATOM 4011 N N . ASN A 1 517 ? 4.050 -16.786 -5.836 1.00 76.44 517 ASN A N 1
ATOM 4012 C CA . ASN A 1 517 ? 2.657 -16.938 -6.314 1.00 76.44 517 ASN A CA 1
ATOM 4013 C C . ASN A 1 517 ? 2.506 -18.068 -7.328 1.00 76.44 517 ASN A C 1
ATOM 4015 O O . ASN A 1 517 ? 2.299 -17.896 -8.535 1.00 76.44 517 ASN A O 1
ATOM 4019 N N . TRP A 1 518 ? 2.576 -19.256 -6.759 1.00 85.06 518 TRP A N 1
ATOM 4020 C CA . TRP A 1 518 ? 2.310 -20.520 -7.392 1.00 85.06 518 TRP A CA 1
ATOM 4021 C C . TRP A 1 518 ? 0.877 -20.610 -7.929 1.00 85.06 518 TRP A C 1
ATOM 4023 O O . TRP A 1 518 ? 0.643 -21.330 -8.890 1.00 85.06 518 TRP A O 1
ATOM 4033 N N . GLN A 1 519 ? -0.085 -19.858 -7.381 1.00 87.00 519 GLN A N 1
ATOM 4034 C CA . GLN A 1 519 ? -1.487 -19.892 -7.808 1.00 87.00 519 GLN A CA 1
ATOM 4035 C C . GLN A 1 519 ? -1.671 -19.313 -9.215 1.00 87.00 519 GLN A C 1
ATOM 4037 O O . GLN A 1 519 ? -2.329 -19.923 -10.059 1.00 87.00 519 GLN A O 1
ATOM 4042 N N . LYS A 1 520 ? -1.083 -18.145 -9.497 1.00 78.81 520 LYS A N 1
ATOM 4043 C CA . LYS A 1 520 ? -1.108 -17.566 -10.844 1.00 78.81 520 LYS A CA 1
ATOM 4044 C C . LYS A 1 520 ? -0.228 -18.372 -11.788 1.00 78.81 520 LYS A C 1
ATOM 4046 O O . LYS A 1 520 ? -0.648 -18.607 -12.916 1.00 78.81 520 LYS A O 1
ATOM 4051 N N . LEU A 1 521 ? 0.937 -18.839 -11.331 1.00 87.44 521 LEU A N 1
ATOM 4052 C CA . LEU A 1 521 ? 1.784 -19.721 -12.135 1.00 87.44 521 LEU A CA 1
ATOM 4053 C C . LEU A 1 521 ? 1.019 -20.991 -12.543 1.00 87.44 521 LEU A C 1
ATOM 4055 O O . LEU A 1 521 ? 1.047 -21.377 -13.705 1.00 87.44 521 LEU A O 1
ATOM 4059 N N . HIS A 1 522 ? 0.239 -21.573 -11.632 1.00 91.75 522 HIS A N 1
ATOM 4060 C CA . HIS A 1 522 ? -0.664 -22.687 -11.906 1.00 91.75 522 HIS A CA 1
ATOM 4061 C C . HIS A 1 522 ? -1.746 -22.332 -12.942 1.00 91.75 522 HIS A C 1
ATOM 4063 O O . HIS A 1 522 ? -1.959 -23.093 -13.885 1.00 91.75 522 HIS A O 1
ATOM 4069 N N . GLN A 1 523 ? -2.407 -21.173 -12.821 1.00 89.44 523 GLN A N 1
ATOM 4070 C CA . GLN A 1 523 ? -3.370 -20.701 -13.830 1.00 89.44 523 GLN A CA 1
ATOM 4071 C C . GLN A 1 523 ? -2.725 -20.543 -15.213 1.00 89.44 523 GLN A C 1
ATOM 4073 O O . GLN A 1 523 ? -3.301 -20.964 -16.213 1.00 89.44 523 GLN A O 1
ATOM 4078 N N . GLN A 1 524 ? -1.515 -19.991 -15.273 1.00 87.19 524 GLN A N 1
ATOM 4079 C CA . GLN A 1 524 ? -0.775 -19.852 -16.525 1.00 87.19 524 GLN A CA 1
ATOM 4080 C C . GLN A 1 524 ? -0.359 -21.222 -17.080 1.00 87.19 524 GLN A C 1
ATOM 4082 O O . GLN A 1 524 ? -0.469 -21.449 -18.280 1.00 87.19 524 GLN A O 1
ATOM 4087 N N . CYS A 1 525 ? 0.020 -22.180 -16.231 1.00 94.00 525 CYS A N 1
ATOM 4088 C CA . CYS A 1 525 ? 0.299 -23.548 -16.673 1.00 94.00 525 CYS A CA 1
ATOM 4089 C C . CYS A 1 525 ? -0.936 -24.232 -17.278 1.00 94.00 525 CYS A C 1
ATOM 4091 O O . CYS A 1 525 ? -0.797 -24.976 -18.244 1.00 94.00 525 CYS A O 1
ATOM 4093 N N . LYS A 1 526 ? -2.149 -23.946 -16.779 1.00 93.44 526 LYS A N 1
ATOM 4094 C CA . LYS A 1 526 ? -3.398 -24.453 -17.381 1.00 93.44 526 LYS A CA 1
ATOM 4095 C C . LYS A 1 526 ? -3.611 -23.977 -18.807 1.00 93.44 526 LYS A C 1
ATOM 4097 O O . LYS A 1 526 ? -4.048 -24.756 -19.650 1.00 93.44 526 LYS A O 1
ATOM 4102 N N . GLU A 1 527 ? -3.330 -22.706 -19.052 1.00 91.69 527 GLU A N 1
ATOM 4103 C CA . GLU A 1 527 ? -3.528 -22.087 -20.357 1.00 91.69 527 GLU A CA 1
ATOM 4104 C C . GLU A 1 527 ? -2.430 -22.481 -21.353 1.00 91.69 527 GLU A C 1
ATOM 4106 O O . GLU A 1 527 ? -2.722 -22.800 -22.505 1.00 91.69 527 GLU A O 1
ATOM 4111 N N . TRP A 1 528 ? -1.176 -22.474 -20.902 1.00 90.94 528 TRP A N 1
ATOM 4112 C CA . TRP A 1 528 ? -0.004 -22.553 -21.774 1.00 90.94 528 TRP A CA 1
ATOM 4113 C C . TRP A 1 528 ? 0.640 -23.934 -21.839 1.00 90.94 528 TRP A C 1
ATOM 4115 O O . TRP A 1 528 ? 1.396 -24.187 -22.773 1.00 90.94 528 TRP A O 1
ATOM 4125 N N . ARG A 1 529 ? 0.337 -24.812 -20.872 1.00 94.06 529 ARG A N 1
ATOM 4126 C CA . ARG A 1 529 ? 0.879 -26.175 -20.737 1.00 94.06 529 ARG A CA 1
ATOM 4127 C C . ARG A 1 529 ? 2.392 -26.254 -21.010 1.00 94.06 529 ARG A C 1
ATOM 4129 O O . ARG A 1 529 ? 2.810 -26.987 -21.907 1.00 94.06 529 ARG A O 1
ATOM 4136 N N . PRO A 1 530 ? 3.216 -25.471 -20.286 1.00 95.38 530 PRO A N 1
ATOM 4137 C CA . PRO A 1 530 ? 4.661 -25.539 -20.444 1.00 95.38 530 PRO A CA 1
ATOM 4138 C C . PRO A 1 530 ? 5.177 -26.896 -19.968 1.00 95.38 530 PRO A C 1
ATOM 4140 O O . PRO A 1 530 ? 4.577 -27.527 -19.104 1.00 95.38 530 PRO A O 1
ATOM 4143 N N . ARG A 1 531 ? 6.341 -27.316 -20.457 1.00 96.44 531 ARG A N 1
ATOM 4144 C CA . ARG A 1 531 ? 6.994 -28.531 -19.959 1.00 96.44 531 ARG A CA 1
ATOM 4145 C C . ARG A 1 531 ? 7.498 -28.360 -18.523 1.00 96.44 531 ARG A C 1
ATOM 4147 O O . ARG A 1 531 ? 7.485 -29.319 -17.756 1.00 96.44 531 ARG A O 1
ATOM 4154 N N . PHE A 1 532 ? 7.930 -27.150 -18.166 1.00 96.19 532 PHE A N 1
ATOM 4155 C CA . PHE A 1 532 ? 8.456 -26.839 -16.838 1.00 96.19 532 PHE A CA 1
ATOM 4156 C C . PHE A 1 532 ? 7.746 -25.650 -16.187 1.00 96.19 532 PHE A C 1
ATOM 4158 O O . PHE A 1 532 ? 7.441 -24.649 -16.840 1.00 96.19 532 PHE A O 1
ATOM 4165 N N . ALA A 1 533 ? 7.561 -25.724 -14.872 1.00 95.44 533 ALA A N 1
ATOM 4166 C CA . ALA A 1 533 ? 7.149 -24.597 -14.043 1.00 95.44 533 ALA A CA 1
ATOM 4167 C C . ALA A 1 533 ? 8.134 -24.434 -12.879 1.00 95.44 533 ALA A C 1
ATOM 4169 O O . ALA A 1 533 ? 8.407 -25.396 -12.169 1.00 95.44 533 ALA A O 1
ATOM 4170 N N . VAL A 1 534 ? 8.687 -23.239 -12.676 1.00 92.94 534 VAL A N 1
ATOM 4171 C CA . VAL A 1 534 ? 9.727 -23.006 -11.660 1.00 92.94 534 VAL A CA 1
ATOM 4172 C C . VAL A 1 534 ? 9.274 -21.975 -10.638 1.00 92.94 534 VAL A C 1
ATOM 4174 O O . VAL A 1 534 ? 8.822 -20.891 -11.009 1.00 92.94 534 VAL A O 1
ATOM 4177 N N . LEU A 1 535 ? 9.443 -22.284 -9.354 1.00 89.00 535 LEU A N 1
ATOM 4178 C CA . LEU A 1 535 ? 9.319 -21.309 -8.269 1.00 89.00 535 LEU A CA 1
ATOM 4179 C C . LEU A 1 535 ? 10.690 -21.003 -7.679 1.00 89.00 535 LEU A C 1
ATOM 4181 O O . LEU A 1 535 ? 11.377 -21.907 -7.215 1.00 89.00 535 LEU A O 1
ATOM 4185 N N . ALA A 1 536 ? 11.091 -19.734 -7.699 1.00 80.38 536 ALA A N 1
ATOM 4186 C CA . ALA A 1 536 ? 12.355 -19.310 -7.104 1.00 80.38 536 ALA A CA 1
ATOM 4187 C C . ALA A 1 536 ? 12.362 -19.555 -5.585 1.00 80.38 536 ALA A C 1
ATOM 4189 O O . ALA A 1 536 ? 13.391 -19.934 -5.036 1.00 80.38 536 ALA A O 1
ATOM 4190 N N . ASP A 1 537 ? 11.211 -19.399 -4.926 1.00 81.00 537 ASP A N 1
ATOM 4191 C CA . ASP A 1 537 ? 11.019 -19.798 -3.536 1.00 81.00 537 ASP A CA 1
ATOM 4192 C C . ASP A 1 537 ? 10.583 -21.266 -3.464 1.00 81.00 537 ASP A C 1
ATOM 4194 O O . ASP A 1 537 ? 9.454 -21.639 -3.810 1.00 81.00 537 ASP A O 1
ATOM 4198 N N . GLU A 1 538 ? 11.499 -22.105 -2.992 1.00 90.00 538 GLU A N 1
ATOM 4199 C CA . GLU A 1 538 ? 11.325 -23.556 -2.943 1.00 90.00 538 GLU A CA 1
ATOM 4200 C C . GLU A 1 538 ? 10.165 -23.996 -2.046 1.00 90.00 538 GLU A C 1
ATOM 4202 O O . GLU A 1 538 ? 9.573 -25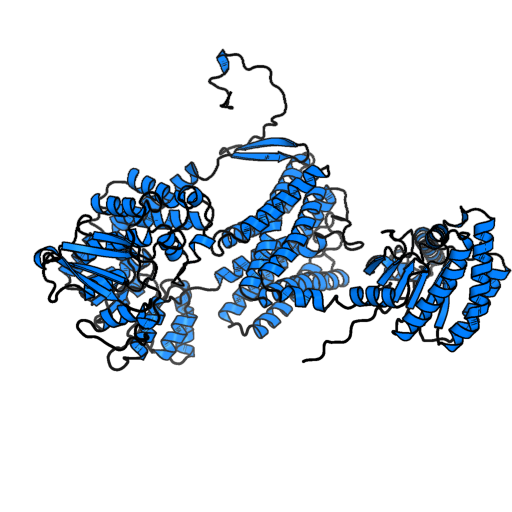.056 -2.268 1.00 90.00 538 GLU A O 1
ATOM 4207 N N . THR A 1 539 ? 9.774 -23.152 -1.088 1.00 88.81 539 THR A N 1
ATOM 4208 C CA . THR A 1 539 ? 8.709 -23.428 -0.117 1.00 88.81 539 THR A CA 1
ATOM 4209 C C . THR A 1 539 ? 7.367 -23.718 -0.796 1.00 88.81 539 THR A C 1
ATOM 4211 O O . THR A 1 539 ? 6.566 -24.507 -0.292 1.00 88.81 539 THR A O 1
ATOM 4214 N N . TYR A 1 540 ? 7.113 -23.110 -1.959 1.00 86.56 540 TYR A N 1
ATOM 4215 C CA . TYR A 1 540 ? 5.822 -23.186 -2.651 1.00 86.56 540 TYR A CA 1
ATOM 4216 C C . TYR A 1 540 ? 5.768 -24.239 -3.768 1.00 86.56 540 TYR A C 1
ATOM 4218 O O . TYR A 1 540 ? 4.680 -24.556 -4.260 1.00 86.56 540 TYR A O 1
ATOM 4226 N N . ALA A 1 541 ? 6.906 -24.825 -4.151 1.00 87.31 541 ALA A N 1
ATOM 4227 C CA . ALA A 1 541 ? 6.977 -25.832 -5.210 1.00 87.31 541 ALA A CA 1
ATOM 4228 C C . ALA A 1 541 ? 6.098 -27.077 -4.950 1.00 87.31 541 ALA A C 1
ATOM 4230 O O . ALA A 1 541 ? 5.394 -27.498 -5.874 1.00 87.31 541 ALA A O 1
ATOM 4231 N N . PRO A 1 542 ? 6.014 -27.630 -3.718 1.00 92.88 542 PRO A N 1
ATOM 4232 C CA . PRO A 1 542 ? 5.124 -28.761 -3.443 1.00 92.88 542 PRO A CA 1
ATOM 4233 C C . PRO A 1 542 ? 3.638 -28.430 -3.650 1.00 92.88 542 PRO A C 1
ATOM 4235 O O . PRO A 1 542 ? 2.879 -29.263 -4.150 1.00 92.88 542 PRO A O 1
ATOM 4238 N N . ALA A 1 543 ? 3.217 -27.209 -3.297 1.00 91.81 543 ALA A N 1
ATOM 4239 C CA . ALA A 1 543 ? 1.837 -26.759 -3.474 1.00 91.81 543 ALA A CA 1
ATOM 4240 C C . ALA A 1 543 ? 1.478 -26.622 -4.962 1.00 91.81 543 ALA A C 1
ATOM 4242 O O . ALA A 1 543 ? 0.416 -27.086 -5.382 1.00 91.81 543 ALA A O 1
ATOM 4243 N N . LEU A 1 544 ? 2.392 -26.064 -5.766 1.00 92.19 544 LEU A N 1
ATOM 4244 C CA . LEU A 1 544 ? 2.245 -25.988 -7.220 1.00 92.19 544 LEU A CA 1
ATOM 4245 C C . LEU A 1 544 ? 2.124 -27.375 -7.856 1.00 92.19 544 LEU A C 1
ATOM 4247 O O . LEU A 1 544 ? 1.201 -27.612 -8.633 1.00 92.19 544 LEU A O 1
ATOM 4251 N N . GLN A 1 545 ? 3.034 -28.288 -7.503 1.00 95.62 545 GLN A N 1
ATOM 4252 C CA . GLN A 1 545 ? 3.064 -29.644 -8.052 1.00 95.62 545 GLN A CA 1
ATOM 4253 C C . GLN A 1 545 ? 1.751 -30.375 -7.782 1.00 95.62 545 GLN A C 1
ATOM 4255 O O . GLN A 1 545 ? 1.179 -30.978 -8.690 1.00 95.62 545 GLN A O 1
ATOM 4260 N N . LYS A 1 546 ? 1.241 -30.281 -6.549 1.00 95.00 546 LYS A N 1
ATOM 4261 C CA . LYS A 1 546 ? -0.049 -30.868 -6.189 1.00 95.00 546 LYS A CA 1
ATOM 4262 C C . LYS A 1 546 ? -1.191 -30.271 -7.018 1.00 95.00 546 LYS A C 1
ATOM 4264 O O . LYS A 1 546 ? -1.982 -31.017 -7.581 1.00 95.00 546 LYS A O 1
ATOM 4269 N N . ALA A 1 547 ? -1.255 -28.945 -7.133 1.00 93.75 547 ALA A N 1
ATOM 4270 C CA . ALA A 1 547 ? -2.333 -28.270 -7.852 1.00 93.75 547 ALA A CA 1
ATOM 4271 C C . ALA A 1 547 ? -2.365 -28.595 -9.359 1.00 93.75 547 ALA A C 1
ATOM 4273 O O . ALA A 1 547 ? -3.452 -28.708 -9.936 1.00 93.75 547 ALA A O 1
ATOM 4274 N N . LEU A 1 548 ? -1.192 -28.773 -9.979 1.00 94.62 548 LEU A N 1
ATOM 4275 C CA . LEU A 1 548 ? -1.056 -29.202 -11.374 1.00 94.62 548 LEU A CA 1
ATOM 4276 C C . LEU A 1 548 ? -1.581 -30.627 -11.576 1.00 94.62 548 LEU A C 1
ATOM 4278 O O . LEU A 1 548 ? -2.412 -30.844 -12.458 1.00 94.62 548 LEU A O 1
ATOM 4282 N N . VAL A 1 549 ? -1.183 -31.566 -10.712 1.00 95.50 549 VAL A N 1
ATOM 4283 C CA . VAL A 1 549 ? -1.677 -32.955 -10.739 1.00 95.50 549 VAL A CA 1
ATOM 4284 C C . VAL A 1 549 ? -3.192 -33.002 -10.537 1.00 95.50 549 VAL A C 1
ATOM 4286 O O . VAL A 1 549 ? -3.897 -33.615 -11.337 1.00 95.50 549 VAL A O 1
ATOM 4289 N N . ASP A 1 550 ? -3.713 -32.280 -9.541 1.00 93.81 550 ASP A N 1
ATOM 4290 C CA . ASP A 1 550 ? -5.156 -32.189 -9.264 1.00 93.81 550 ASP A CA 1
ATOM 4291 C C . ASP A 1 550 ? -5.945 -31.597 -10.452 1.00 93.81 550 ASP A C 1
ATOM 4293 O O . ASP A 1 550 ? -7.152 -31.807 -10.580 1.00 93.81 550 ASP A O 1
ATOM 4297 N N . SER A 1 551 ? -5.269 -30.865 -11.341 1.00 92.38 551 SER A N 1
ATOM 4298 C CA . SER A 1 551 ? -5.847 -30.258 -12.542 1.00 92.38 551 SER A CA 1
ATOM 4299 C C . SER A 1 551 ? -5.598 -31.052 -13.832 1.00 92.38 551 SER A C 1
ATOM 4301 O O . SER A 1 551 ? -5.938 -30.552 -14.907 1.00 92.38 551 SER A O 1
ATOM 4303 N N . GLY A 1 552 ? -5.029 -32.261 -13.746 1.00 93.69 552 GLY A N 1
ATOM 4304 C CA . GLY A 1 552 ? -4.725 -33.115 -14.901 1.00 93.69 552 GLY A CA 1
ATOM 4305 C C . GLY A 1 552 ? -3.569 -32.603 -15.767 1.00 93.69 552 GLY A C 1
ATOM 4306 O O . GLY A 1 552 ? -3.626 -32.729 -16.989 1.00 93.69 552 GLY A O 1
ATOM 4307 N N . LEU A 1 553 ? -2.585 -31.954 -15.140 1.00 94.88 553 LEU A N 1
ATOM 4308 C CA . LEU A 1 553 ? -1.351 -31.435 -15.747 1.00 94.88 553 LEU A CA 1
ATOM 4309 C C . LEU A 1 553 ? -0.124 -32.088 -15.093 1.00 94.88 553 LEU A C 1
ATOM 4311 O O . LEU A 1 553 ? 0.819 -31.415 -14.679 1.00 94.88 553 LEU A O 1
ATOM 4315 N N . ASP A 1 554 ? -0.175 -33.406 -14.920 1.00 91.06 554 ASP A N 1
ATOM 4316 C CA . ASP A 1 554 ? 0.896 -34.226 -14.346 1.00 91.06 554 ASP A CA 1
ATOM 4317 C C . ASP A 1 554 ? 2.145 -34.311 -15.241 1.00 91.06 554 ASP A C 1
ATOM 4319 O O . ASP A 1 554 ? 3.217 -34.699 -14.778 1.00 91.06 554 ASP A O 1
ATOM 4323 N N . ASP A 1 555 ? 2.026 -33.883 -16.496 1.00 93.75 555 ASP A N 1
ATOM 4324 C CA . ASP A 1 555 ? 3.110 -33.745 -17.463 1.00 93.75 555 ASP A CA 1
ATOM 4325 C C . ASP A 1 555 ? 3.972 -32.483 -17.259 1.00 93.75 555 ASP A C 1
ATOM 4327 O O . ASP A 1 555 ? 5.099 -32.431 -17.758 1.00 93.75 555 ASP A O 1
ATOM 4331 N N . VAL A 1 556 ? 3.486 -31.487 -16.506 1.00 96.69 556 VAL A N 1
ATOM 4332 C CA . VAL A 1 556 ? 4.242 -30.268 -16.176 1.00 96.69 556 VAL A CA 1
ATOM 4333 C C . VAL A 1 556 ? 5.191 -30.545 -15.009 1.00 96.69 556 VAL A C 1
ATOM 4335 O O . VAL A 1 556 ? 4.765 -30.757 -13.870 1.00 96.69 556 VAL A O 1
ATOM 4338 N N . GLN A 1 557 ? 6.499 -30.493 -15.264 1.00 97.31 557 GLN A N 1
ATOM 4339 C CA . GLN A 1 557 ? 7.513 -30.739 -14.240 1.00 97.31 557 GLN A CA 1
ATOM 4340 C C . GLN A 1 557 ? 7.774 -29.480 -13.402 1.00 97.31 557 GLN A C 1
ATOM 4342 O O . GLN A 1 557 ? 8.218 -28.454 -13.928 1.00 97.31 557 GLN A O 1
ATOM 4347 N N . VAL A 1 558 ? 7.551 -29.559 -12.085 1.00 97.06 558 VAL A N 1
ATOM 4348 C CA . VAL A 1 558 ? 7.870 -28.454 -11.172 1.00 97.06 558 VAL A CA 1
ATOM 4349 C C . VAL A 1 558 ? 9.332 -28.516 -10.735 1.00 97.06 558 VAL A C 1
ATOM 4351 O O . VAL A 1 558 ? 9.800 -29.536 -10.232 1.00 97.06 558 VAL A O 1
ATOM 4354 N N . LEU A 1 559 ? 10.045 -27.404 -10.905 1.00 95.44 559 LEU A N 1
ATOM 4355 C CA . LEU A 1 559 ? 11.390 -27.180 -10.375 1.00 95.44 559 LEU A CA 1
ATOM 4356 C C . LEU A 1 559 ? 11.366 -26.031 -9.361 1.00 95.44 559 LEU A C 1
ATOM 4358 O O . LEU A 1 559 ? 10.396 -25.275 -9.273 1.00 95.44 559 LEU A O 1
ATOM 4362 N N . ALA A 1 560 ? 12.445 -25.891 -8.596 1.00 93.00 560 ALA A N 1
ATOM 4363 C CA . ALA A 1 560 ? 12.522 -24.920 -7.518 1.00 93.00 560 ALA A CA 1
ATOM 4364 C C . ALA A 1 560 ? 13.911 -24.270 -7.415 1.00 93.00 560 ALA A C 1
ATOM 4366 O O . ALA A 1 560 ? 14.907 -24.857 -7.848 1.00 93.00 560 ALA A O 1
ATOM 4367 N N . GLY A 1 561 ? 13.962 -23.065 -6.845 1.00 86.31 561 GLY A N 1
ATOM 4368 C CA . GLY A 1 561 ? 15.204 -22.379 -6.495 1.00 86.31 561 GLY A CA 1
ATOM 4369 C C . GLY A 1 561 ? 15.958 -21.780 -7.684 1.00 86.31 561 GLY A C 1
ATOM 4370 O O . GLY A 1 561 ? 15.551 -21.903 -8.844 1.00 86.31 561 GLY A O 1
ATOM 4371 N N . SER A 1 562 ? 17.105 -21.151 -7.396 1.00 85.50 562 SER A N 1
ATOM 4372 C CA . SER A 1 562 ? 18.009 -20.605 -8.428 1.00 85.50 562 SER A CA 1
ATOM 4373 C C . SER A 1 562 ? 18.459 -21.684 -9.409 1.00 85.50 562 SER A C 1
ATOM 4375 O O . SER A 1 562 ? 18.425 -21.473 -10.618 1.00 85.50 562 SER A O 1
ATOM 4377 N N . ALA A 1 563 ? 18.772 -22.880 -8.902 1.00 90.69 563 ALA A N 1
ATOM 4378 C CA . ALA A 1 563 ? 19.174 -24.009 -9.732 1.00 90.69 563 ALA A CA 1
ATOM 4379 C C . ALA A 1 563 ? 18.087 -24.396 -10.751 1.00 90.69 563 ALA A C 1
ATOM 4381 O O . ALA A 1 563 ? 18.399 -24.678 -11.907 1.00 90.69 563 ALA A O 1
ATOM 4382 N N . GLY A 1 564 ? 16.807 -24.361 -10.356 1.00 91.56 564 GLY A N 1
ATOM 4383 C CA . GLY A 1 564 ? 15.686 -24.578 -11.268 1.00 91.56 564 GLY A CA 1
ATOM 4384 C C . GLY A 1 564 ? 15.595 -23.506 -12.356 1.00 91.56 564 GLY A C 1
ATOM 4385 O O . GLY A 1 564 ? 15.369 -23.840 -13.519 1.00 91.56 564 GLY A O 1
ATOM 4386 N N . LEU A 1 565 ? 15.812 -22.234 -12.000 1.00 88.50 565 LEU A N 1
ATOM 4387 C CA . LEU A 1 565 ? 15.793 -21.109 -12.943 1.00 88.50 565 LEU A CA 1
ATOM 4388 C C . LEU A 1 565 ? 16.947 -21.193 -13.954 1.00 88.50 565 LEU A C 1
ATOM 4390 O O . LEU A 1 565 ? 16.728 -21.034 -15.154 1.00 88.50 565 LEU A O 1
ATOM 4394 N N . GLU A 1 566 ? 18.161 -21.484 -13.488 1.00 93.56 566 GLU A N 1
ATOM 4395 C CA . GLU A 1 566 ? 19.346 -21.673 -14.334 1.00 93.56 566 GLU A CA 1
ATOM 4396 C C . GLU A 1 566 ? 19.192 -22.884 -15.262 1.00 93.56 566 GLU A C 1
ATOM 4398 O O . GLU A 1 566 ? 19.560 -22.826 -16.440 1.00 93.56 566 GLU A O 1
ATOM 4403 N N . HIS A 1 567 ? 18.595 -23.970 -14.757 1.00 95.00 567 HIS A N 1
ATOM 4404 C CA . HIS A 1 567 ? 18.316 -25.158 -15.553 1.00 95.00 567 HIS A CA 1
ATOM 4405 C C . HIS A 1 567 ? 17.380 -24.842 -16.721 1.00 95.00 567 HIS A C 1
ATOM 4407 O O . HIS A 1 567 ? 17.740 -25.101 -17.868 1.00 95.00 567 HIS A O 1
ATOM 4413 N N . VAL A 1 568 ? 16.212 -24.236 -16.466 1.00 93.19 568 VAL A N 1
ATOM 4414 C CA . VAL A 1 568 ? 15.259 -23.935 -17.551 1.00 93.19 568 VAL A CA 1
ATOM 4415 C C . VAL A 1 568 ? 15.794 -22.892 -18.530 1.00 93.19 568 VAL A C 1
ATOM 4417 O O . VAL A 1 568 ? 15.530 -22.994 -19.726 1.00 93.19 568 VAL A O 1
ATOM 4420 N N . ALA A 1 569 ? 16.596 -21.935 -18.055 1.00 91.88 569 ALA A N 1
ATOM 4421 C CA . ALA A 1 569 ? 17.227 -20.913 -18.889 1.00 91.88 569 ALA A CA 1
ATOM 4422 C C . ALA A 1 569 ? 18.306 -21.476 -19.837 1.00 91.88 569 ALA A C 1
ATOM 4424 O O . ALA A 1 569 ? 18.603 -20.871 -20.866 1.00 91.88 569 ALA A O 1
ATOM 4425 N N . SER A 1 570 ? 18.881 -22.638 -19.513 1.00 95.38 570 SER A N 1
ATOM 4426 C CA . SER A 1 570 ? 19.948 -23.284 -20.291 1.00 95.38 570 SER A CA 1
ATOM 4427 C C . SER A 1 570 ? 19.480 -24.487 -21.120 1.00 95.38 570 SER A C 1
ATOM 4429 O O . SER A 1 570 ? 20.281 -25.083 -21.843 1.00 95.38 570 SER A O 1
ATOM 4431 N N . LEU A 1 571 ? 18.187 -24.835 -21.076 1.00 94.69 571 LEU A N 1
ATOM 4432 C CA . LEU A 1 571 ? 17.630 -25.985 -21.793 1.00 94.69 571 LEU A CA 1
ATOM 4433 C C . LEU A 1 571 ? 17.930 -25.932 -23.301 1.00 94.69 571 LEU A C 1
ATOM 4435 O O . LEU A 1 571 ? 17.670 -24.913 -23.942 1.00 94.69 571 LEU A O 1
ATOM 4439 N N . PRO A 1 572 ? 18.389 -27.033 -23.930 1.00 94.25 572 PRO A N 1
ATOM 4440 C CA . PRO A 1 572 ? 18.593 -27.081 -25.379 1.00 94.25 572 PRO A CA 1
ATOM 4441 C C . PRO A 1 572 ? 17.326 -26.805 -26.197 1.00 94.25 572 PRO A C 1
ATOM 4443 O O . PRO A 1 572 ? 17.437 -26.270 -27.290 1.00 94.25 572 PRO A O 1
ATOM 4446 N N . SER A 1 573 ? 16.141 -27.134 -25.665 1.00 93.44 573 SER A N 1
ATOM 4447 C CA . SER A 1 573 ? 14.841 -26.899 -26.314 1.00 93.44 573 SER A CA 1
ATOM 4448 C C . SER A 1 573 ? 14.351 -25.450 -26.257 1.00 93.44 573 SER A C 1
ATOM 4450 O O . SER A 1 573 ? 13.337 -25.140 -26.874 1.00 93.44 573 SER A O 1
ATOM 4452 N N . VAL A 1 574 ? 15.026 -24.579 -25.504 1.00 94.44 574 VAL A N 1
ATOM 4453 C CA . VAL A 1 574 ? 14.688 -23.157 -25.389 1.00 94.44 574 VAL A CA 1
ATOM 4454 C C . VAL A 1 574 ? 15.572 -22.354 -26.333 1.00 94.44 574 VAL A C 1
ATOM 4456 O O . VAL A 1 574 ? 16.795 -22.403 -26.213 1.00 94.44 574 VAL A O 1
ATOM 4459 N N . ASP A 1 575 ? 14.964 -21.583 -27.232 1.00 94.69 575 ASP A N 1
ATOM 4460 C CA . ASP A 1 575 ? 15.688 -20.698 -28.155 1.00 94.69 575 ASP A CA 1
ATOM 4461 C C . ASP A 1 575 ? 15.876 -19.289 -27.575 1.00 94.69 575 ASP A C 1
ATOM 4463 O O . ASP A 1 575 ? 16.942 -18.681 -27.699 1.00 94.69 575 ASP A O 1
ATOM 4467 N N . GLN A 1 576 ? 14.832 -18.776 -26.914 1.00 95.81 576 GLN A N 1
ATOM 4468 C CA . GLN A 1 576 ? 14.771 -17.416 -26.384 1.00 95.81 576 GLN A CA 1
ATOM 4469 C C . GLN A 1 576 ? 14.426 -17.419 -24.892 1.00 95.81 576 GLN A C 1
ATOM 4471 O O . GLN A 1 576 ? 13.541 -18.157 -24.456 1.00 95.81 576 GLN A O 1
ATOM 4476 N N . VAL A 1 577 ? 15.078 -16.552 -24.115 1.00 95.38 577 VAL A N 1
ATOM 4477 C CA . VAL A 1 577 ? 14.836 -16.388 -22.674 1.00 95.38 577 VAL A CA 1
ATOM 4478 C C . VAL A 1 577 ? 14.423 -14.949 -22.382 1.00 95.38 577 VAL A C 1
ATOM 4480 O O . VAL A 1 577 ? 15.199 -14.023 -22.598 1.00 95.38 577 VAL A O 1
ATOM 4483 N N . MET A 1 578 ? 13.210 -14.764 -21.852 1.00 94.69 578 MET A N 1
ATOM 4484 C CA . MET A 1 578 ? 12.734 -13.477 -21.333 1.00 94.69 578 MET A CA 1
ATOM 4485 C C . MET A 1 578 ? 13.278 -13.234 -19.924 1.00 94.69 578 MET A C 1
ATOM 4487 O O . MET A 1 578 ? 12.737 -13.744 -18.941 1.00 94.69 578 MET A O 1
ATOM 4491 N N . ALA A 1 579 ? 14.334 -12.431 -19.814 1.00 89.81 579 ALA A N 1
ATOM 4492 C CA . ALA A 1 579 ? 14.958 -12.073 -18.546 1.00 89.81 579 ALA A CA 1
ATOM 4493 C C . ALA A 1 579 ? 14.175 -10.942 -17.852 1.00 89.81 579 ALA A C 1
ATOM 4495 O O . ALA A 1 579 ? 14.585 -9.783 -17.858 1.00 89.81 579 ALA A O 1
ATOM 4496 N N . GLY A 1 580 ? 13.016 -11.290 -17.276 1.00 83.25 580 GLY A N 1
ATOM 4497 C CA . GLY A 1 580 ? 12.084 -10.366 -16.605 1.00 83.25 580 GLY A CA 1
ATOM 4498 C C . GLY A 1 580 ? 12.057 -10.444 -15.071 1.00 83.25 580 GLY A C 1
ATOM 4499 O O . GLY A 1 580 ? 11.137 -9.909 -14.452 1.00 83.25 580 GLY A O 1
ATOM 4500 N N . ILE A 1 581 ? 13.013 -11.143 -14.450 1.00 79.75 581 ILE A N 1
ATOM 4501 C CA . ILE A 1 581 ? 13.161 -11.205 -12.985 1.00 79.75 581 ILE A CA 1
ATOM 4502 C C . ILE A 1 581 ? 13.782 -9.890 -12.514 1.00 79.75 581 ILE A C 1
ATOM 4504 O O . ILE A 1 581 ? 14.815 -9.511 -13.039 1.00 79.75 581 ILE A O 1
ATOM 4508 N N . VAL A 1 582 ? 13.178 -9.207 -11.542 1.00 68.62 582 VAL A N 1
ATOM 4509 C CA . VAL A 1 582 ? 13.631 -7.883 -11.072 1.00 68.62 582 VAL A CA 1
ATOM 4510 C C . VAL A 1 582 ? 14.881 -7.989 -10.188 1.00 68.62 582 VAL A C 1
ATOM 4512 O O . VAL A 1 582 ? 14.942 -8.857 -9.314 1.00 68.62 582 VAL A O 1
ATOM 4515 N N . GLY A 1 583 ? 15.832 -7.065 -10.368 1.00 70.38 583 GLY A N 1
ATOM 4516 C CA . GLY A 1 583 ? 17.002 -6.896 -9.501 1.00 70.38 583 GLY A CA 1
ATOM 4517 C C . GLY A 1 583 ? 18.068 -7.984 -9.659 1.00 70.38 583 GLY A C 1
ATOM 4518 O O . GLY A 1 583 ? 18.044 -8.789 -10.595 1.00 70.38 583 GLY A O 1
ATOM 4519 N N . ALA A 1 584 ? 19.001 -8.037 -8.704 1.00 70.31 584 ALA A N 1
ATOM 4520 C CA . ALA A 1 584 ? 20.152 -8.949 -8.728 1.00 70.31 584 ALA A CA 1
ATOM 4521 C C . ALA A 1 584 ? 19.774 -10.443 -8.823 1.00 70.31 584 ALA A C 1
ATOM 4523 O O . ALA A 1 584 ? 20.523 -11.239 -9.385 1.00 70.31 584 ALA A O 1
ATOM 4524 N N . ALA A 1 585 ? 18.587 -10.831 -8.342 1.00 72.12 585 ALA A N 1
ATOM 4525 C CA . ALA A 1 585 ? 18.103 -12.213 -8.393 1.00 72.12 585 ALA A CA 1
ATOM 4526 C C . ALA A 1 585 ? 17.977 -12.767 -9.827 1.00 72.12 585 ALA A C 1
ATOM 4528 O O . ALA A 1 585 ? 18.047 -13.976 -10.036 1.00 72.12 585 ALA A O 1
ATOM 4529 N N . GLY A 1 586 ? 17.805 -11.895 -10.828 1.00 79.44 586 GLY A N 1
ATOM 4530 C CA . GLY A 1 586 ? 17.763 -12.300 -12.233 1.00 79.44 586 GLY A CA 1
ATOM 4531 C C . GLY A 1 586 ? 19.136 -12.555 -12.862 1.00 79.44 586 GLY A C 1
ATOM 4532 O O . GLY A 1 586 ? 19.189 -13.091 -13.968 1.00 79.44 586 GLY A O 1
ATOM 4533 N N . LEU A 1 587 ? 20.241 -12.208 -12.193 1.00 85.12 587 LEU A N 1
ATOM 4534 C CA . LEU A 1 587 ? 21.585 -12.270 -12.773 1.00 85.12 587 LEU A CA 1
ATOM 4535 C C . LEU A 1 587 ? 21.998 -13.696 -13.162 1.00 85.12 587 LEU A C 1
ATOM 4537 O O . LEU A 1 587 ? 22.360 -13.937 -14.313 1.00 85.12 587 LEU A O 1
ATOM 4541 N N . LEU A 1 588 ? 21.917 -14.641 -12.222 1.00 86.75 588 LEU A N 1
ATOM 4542 C CA . LEU A 1 588 ? 22.338 -16.032 -12.430 1.00 86.75 588 LEU A CA 1
ATOM 4543 C C . LEU A 1 588 ? 21.610 -16.716 -13.599 1.00 86.75 588 LEU A C 1
ATOM 4545 O O . LEU A 1 588 ? 22.293 -17.182 -14.515 1.00 86.75 588 LEU A O 1
ATOM 4549 N N . PRO A 1 589 ? 20.261 -16.734 -13.659 1.00 87.81 589 PRO A N 1
ATOM 4550 C CA . PRO A 1 589 ? 19.563 -17.366 -14.777 1.00 87.81 589 PRO A CA 1
ATOM 4551 C C . PRO A 1 589 ? 19.812 -16.654 -16.114 1.00 87.81 589 PRO A C 1
ATOM 4553 O O . PRO A 1 589 ? 19.902 -17.311 -17.150 1.00 87.81 589 PRO A O 1
ATOM 4556 N N . THR A 1 590 ? 19.993 -15.330 -16.110 1.00 89.88 590 THR A N 1
ATOM 4557 C CA . THR A 1 590 ? 20.310 -14.575 -17.335 1.00 89.88 590 THR A CA 1
ATOM 4558 C C . THR A 1 590 ? 21.709 -14.927 -17.851 1.00 89.88 590 THR A C 1
ATOM 4560 O O . THR A 1 590 ? 21.901 -15.143 -19.048 1.00 89.88 590 THR A O 1
ATOM 4563 N N . LEU A 1 591 ? 22.692 -15.056 -16.955 1.00 90.81 591 LEU A N 1
ATOM 4564 C CA . LEU A 1 591 ? 24.045 -15.482 -17.310 1.00 90.81 591 LEU A CA 1
ATOM 4565 C C . LEU A 1 591 ? 24.082 -16.951 -17.761 1.00 90.81 591 LEU A C 1
ATOM 4567 O O . LEU A 1 591 ? 24.835 -17.287 -18.674 1.00 90.81 591 LEU A O 1
ATOM 4571 N N . ALA A 1 592 ? 23.261 -17.821 -17.166 1.00 92.19 592 ALA A N 1
ATOM 4572 C CA . ALA A 1 592 ? 23.104 -19.206 -17.607 1.00 92.19 592 ALA A CA 1
ATOM 4573 C C . ALA A 1 592 ? 22.559 -19.283 -19.045 1.00 92.19 592 ALA A C 1
ATOM 4575 O O . ALA A 1 592 ? 23.104 -20.028 -19.860 1.00 92.19 592 ALA A O 1
ATOM 4576 N N . ALA A 1 593 ? 21.562 -18.458 -19.387 1.00 93.19 593 ALA A N 1
ATOM 4577 C CA . ALA A 1 593 ? 21.064 -18.334 -20.758 1.00 93.19 593 ALA A CA 1
ATOM 4578 C C . ALA A 1 593 ? 22.154 -17.835 -21.725 1.00 93.19 593 ALA A C 1
ATOM 4580 O O . ALA A 1 593 ? 22.351 -18.415 -22.794 1.00 93.19 593 ALA A O 1
ATOM 4581 N N . ALA A 1 594 ? 22.919 -16.811 -21.332 1.00 93.31 594 ALA A N 1
ATOM 4582 C CA . ALA A 1 594 ? 24.035 -16.302 -22.129 1.00 93.31 594 ALA A CA 1
ATOM 4583 C C . ALA A 1 594 ? 25.115 -17.376 -22.371 1.00 93.31 594 ALA A C 1
ATOM 4585 O O . ALA A 1 594 ? 25.549 -17.587 -23.500 1.00 93.31 594 ALA A O 1
ATOM 4586 N N . ARG A 1 595 ? 25.515 -18.116 -21.330 1.00 94.56 595 ARG A N 1
ATOM 4587 C CA . ARG A 1 595 ? 26.496 -19.214 -21.434 1.00 94.56 595 ARG A CA 1
ATOM 4588 C C . ARG A 1 595 ? 26.000 -20.387 -22.278 1.00 94.56 595 ARG A C 1
ATOM 4590 O O . ARG A 1 595 ? 26.803 -21.093 -22.881 1.00 94.56 595 ARG A O 1
ATOM 4597 N N . ALA A 1 596 ? 24.689 -20.590 -22.335 1.00 95.25 596 ALA A N 1
ATOM 4598 C CA . ALA A 1 596 ? 24.062 -21.601 -23.175 1.00 95.25 596 ALA A CA 1
ATOM 4599 C C . ALA A 1 596 ? 23.837 -21.138 -24.631 1.00 95.25 596 ALA A C 1
ATOM 4601 O O . ALA A 1 596 ? 23.201 -21.865 -25.395 1.00 95.25 596 ALA A O 1
ATOM 4602 N N . GLY A 1 597 ? 24.336 -19.955 -25.022 1.00 95.94 597 GLY A N 1
ATOM 4603 C CA . GLY A 1 597 ? 24.247 -19.455 -26.397 1.00 95.94 597 GLY A CA 1
ATOM 4604 C C . GLY A 1 597 ? 22.835 -19.027 -26.811 1.00 95.94 597 GLY A C 1
ATOM 4605 O O . GLY A 1 597 ? 22.500 -19.093 -27.990 1.00 95.94 597 GLY A O 1
ATOM 4606 N N . LYS A 1 598 ? 21.969 -18.661 -25.856 1.00 95.06 598 LYS A N 1
ATOM 4607 C CA . LYS A 1 598 ? 20.558 -18.330 -26.127 1.00 95.06 598 LYS A CA 1
ATOM 4608 C C . LYS A 1 598 ? 20.380 -16.908 -26.652 1.00 95.06 598 LYS A C 1
ATOM 4610 O O . LYS A 1 598 ? 21.233 -16.047 -26.436 1.00 95.06 598 LYS A O 1
ATOM 4615 N N . ARG A 1 599 ? 19.213 -16.634 -27.244 1.00 95.88 599 ARG A N 1
ATOM 4616 C CA . ARG A 1 599 ? 18.720 -15.261 -27.405 1.00 95.88 599 ARG A CA 1
ATOM 4617 C C . ARG A 1 599 ? 18.153 -14.772 -26.073 1.00 95.88 599 ARG A C 1
ATOM 4619 O O . ARG A 1 599 ? 17.085 -15.203 -25.640 1.00 95.88 599 ARG A O 1
ATOM 4626 N N . VAL A 1 600 ? 18.868 -13.876 -25.414 1.00 95.00 600 VAL A N 1
ATOM 4627 C CA . VAL A 1 600 ? 18.484 -13.255 -24.148 1.00 95.00 600 VAL A CA 1
ATOM 4628 C C . VAL A 1 600 ? 17.728 -11.961 -24.434 1.00 95.00 600 VAL A C 1
ATOM 4630 O O . VAL A 1 600 ? 18.287 -10.989 -24.937 1.00 95.00 600 VAL A O 1
ATOM 4633 N N . LEU A 1 601 ? 16.443 -11.958 -24.094 1.00 95.38 601 LEU A N 1
ATOM 4634 C CA . LEU A 1 601 ? 15.557 -10.804 -24.163 1.00 95.38 601 LEU A CA 1
ATOM 4635 C C . LEU A 1 601 ? 15.626 -10.080 -22.813 1.00 95.38 601 LEU A C 1
ATOM 4637 O O . LEU A 1 601 ? 14.986 -10.493 -21.841 1.00 95.38 601 LEU A O 1
ATOM 4641 N N . LEU A 1 602 ? 16.468 -9.054 -22.725 1.00 92.19 602 LEU A N 1
ATOM 4642 C CA . LEU A 1 602 ? 16.853 -8.437 -21.459 1.00 92.19 602 LEU A CA 1
ATOM 4643 C C . LEU A 1 602 ? 15.883 -7.320 -21.057 1.00 92.19 602 LEU A C 1
ATOM 4645 O O . LEU A 1 602 ? 15.918 -6.234 -21.629 1.00 92.19 602 LEU A O 1
ATOM 4649 N N . ALA A 1 603 ? 15.033 -7.591 -20.062 1.00 87.25 603 ALA A N 1
ATOM 4650 C CA . ALA A 1 603 ? 14.195 -6.583 -19.399 1.00 87.25 603 ALA A CA 1
ATOM 4651 C C . ALA A 1 603 ? 14.740 -6.174 -18.018 1.00 87.25 603 ALA A C 1
ATOM 4653 O O . ALA A 1 603 ? 14.412 -5.107 -17.507 1.00 87.25 603 ALA A O 1
ATOM 4654 N N . ASN A 1 604 ? 15.549 -7.034 -17.395 1.00 83.56 604 ASN A N 1
ATOM 4655 C CA . ASN A 1 604 ? 16.252 -6.748 -16.151 1.00 83.56 604 ASN A CA 1
ATOM 4656 C C . ASN A 1 604 ? 17.550 -5.980 -16.433 1.00 83.56 604 ASN A C 1
ATOM 4658 O O . ASN A 1 604 ? 18.589 -6.588 -16.705 1.00 83.56 604 ASN A O 1
ATOM 4662 N N . LYS A 1 605 ? 17.490 -4.653 -16.316 1.00 83.75 605 LYS A N 1
ATOM 4663 C CA . LYS A 1 605 ? 18.658 -3.779 -16.463 1.00 83.75 605 LYS A CA 1
ATOM 4664 C C . LYS A 1 605 ? 19.706 -4.005 -15.374 1.00 83.75 605 LYS A C 1
ATOM 4666 O O . LYS A 1 605 ? 20.903 -3.975 -15.658 1.00 83.75 605 LYS A O 1
ATOM 4671 N N . GLU A 1 606 ? 19.287 -4.295 -14.139 1.00 84.12 606 GLU A N 1
ATOM 4672 C CA . GLU A 1 606 ? 20.194 -4.476 -13.002 1.00 84.12 606 GLU A CA 1
ATOM 4673 C C . GLU A 1 606 ? 21.176 -5.637 -13.219 1.00 84.12 606 GLU A C 1
ATOM 4675 O O . GLU A 1 606 ? 22.355 -5.514 -12.883 1.00 84.12 606 GLU A O 1
ATOM 4680 N N . ALA A 1 607 ? 20.740 -6.728 -13.859 1.00 82.62 607 ALA A N 1
ATOM 4681 C CA . ALA A 1 607 ? 21.626 -7.840 -14.205 1.00 82.62 607 ALA A CA 1
ATOM 4682 C C . ALA A 1 607 ? 22.802 -7.384 -15.088 1.00 82.62 607 ALA A C 1
ATOM 4684 O O . ALA A 1 607 ? 23.948 -7.756 -14.817 1.00 82.62 607 ALA A O 1
ATOM 4685 N N . LEU A 1 608 ? 22.548 -6.549 -16.104 1.00 87.75 608 LEU A N 1
ATOM 4686 C CA . LEU A 1 608 ? 23.608 -6.036 -16.974 1.00 87.75 608 LEU A CA 1
ATOM 4687 C C . LEU A 1 608 ? 24.428 -4.933 -16.302 1.00 87.75 608 LEU A C 1
ATOM 4689 O O . LEU A 1 608 ? 25.644 -4.919 -16.457 1.00 87.75 608 LEU A O 1
ATOM 4693 N N . VAL A 1 609 ? 23.805 -4.049 -15.520 1.00 88.69 609 VAL A N 1
ATOM 4694 C CA . VAL A 1 609 ? 24.518 -2.992 -14.782 1.00 88.69 609 VAL A CA 1
ATOM 4695 C C . VAL A 1 609 ? 25.525 -3.585 -13.793 1.00 88.69 609 VAL A C 1
ATOM 4697 O O . VAL A 1 609 ? 26.649 -3.097 -13.695 1.00 88.69 609 VAL A O 1
ATOM 4700 N N . MET A 1 610 ? 25.154 -4.651 -13.079 1.00 85.62 610 MET A N 1
ATOM 4701 C CA . MET A 1 610 ? 26.026 -5.271 -12.077 1.00 85.62 610 MET A CA 1
ATOM 4702 C C . MET A 1 610 ? 27.148 -6.108 -12.691 1.00 85.62 610 MET A C 1
ATOM 4704 O O . MET A 1 610 ? 28.256 -6.122 -12.164 1.00 85.62 610 MET A O 1
ATOM 4708 N N . SER A 1 611 ? 26.860 -6.837 -13.774 1.00 82.88 611 SER A N 1
ATOM 4709 C CA . SER A 1 611 ? 27.793 -7.827 -14.332 1.00 82.88 611 SER A CA 1
ATOM 4710 C C . SER A 1 611 ? 28.474 -7.413 -15.634 1.00 82.88 611 SER A C 1
ATOM 4712 O O . SER A 1 611 ? 29.417 -8.080 -16.055 1.00 82.88 611 SER A O 1
ATOM 4714 N N . GLY A 1 612 ? 28.031 -6.314 -16.248 1.00 81.94 612 GLY A N 1
ATOM 4715 C CA . GLY A 1 612 ? 28.655 -5.569 -17.342 1.00 81.94 612 GLY A CA 1
ATOM 4716 C C . GLY A 1 612 ? 29.596 -6.366 -18.244 1.00 81.94 612 GLY A C 1
ATOM 4717 O O . GLY A 1 612 ? 29.176 -7.065 -19.171 1.00 81.94 612 GLY A O 1
ATOM 4718 N N . SER A 1 613 ? 30.896 -6.233 -17.976 1.00 82.38 613 SER A N 1
ATOM 4719 C CA . SER A 1 613 ? 31.983 -6.855 -18.741 1.00 82.38 613 SER A CA 1
ATOM 4720 C C . SER A 1 613 ? 31.926 -8.383 -18.742 1.00 82.38 613 SER A C 1
ATOM 4722 O O . SER A 1 613 ? 32.094 -8.989 -19.800 1.00 82.38 613 SER A O 1
ATOM 4724 N N . LEU A 1 614 ? 31.627 -9.004 -17.597 1.00 86.56 614 LEU A N 1
ATOM 4725 C CA . LEU A 1 614 ? 31.503 -10.456 -17.456 1.00 86.56 614 LEU A CA 1
ATOM 4726 C C . LEU A 1 614 ? 30.322 -10.988 -18.273 1.00 86.56 614 LEU A C 1
ATOM 4728 O O . LEU A 1 614 ? 30.439 -12.010 -18.954 1.00 86.56 614 LEU A O 1
ATOM 4732 N N . PHE A 1 615 ? 29.205 -10.260 -18.275 1.00 87.88 615 PHE A N 1
ATOM 4733 C CA . PHE A 1 615 ? 28.052 -10.608 -19.098 1.00 87.88 615 PHE A CA 1
ATOM 4734 C C . PHE A 1 615 ? 28.369 -10.494 -20.591 1.00 87.88 615 PHE A C 1
ATOM 4736 O O . PHE A 1 615 ? 28.146 -11.441 -21.345 1.00 87.88 615 PHE A O 1
ATOM 4743 N N . LYS A 1 616 ? 28.975 -9.380 -21.026 1.00 86.19 616 LYS A N 1
ATOM 4744 C CA . LYS A 1 616 ? 29.404 -9.207 -22.425 1.00 86.19 616 LYS A CA 1
ATOM 4745 C C . LYS A 1 616 ? 30.423 -10.253 -22.865 1.00 86.19 616 LYS A C 1
ATOM 4747 O O . LYS A 1 616 ? 30.353 -10.741 -23.994 1.00 86.19 616 LYS A O 1
ATOM 4752 N N . GLN A 1 617 ? 31.352 -10.624 -21.989 1.00 87.50 617 GLN A N 1
ATOM 4753 C CA . GLN A 1 617 ? 32.305 -11.691 -22.262 1.00 87.50 617 GLN A CA 1
ATOM 4754 C C . GLN A 1 617 ? 31.594 -13.035 -22.430 1.00 87.50 617 GLN A C 1
ATOM 4756 O O . GLN A 1 617 ? 31.933 -13.769 -23.358 1.00 87.50 617 GLN A O 1
ATOM 4761 N N . ALA A 1 618 ? 30.599 -13.347 -21.594 1.00 90.44 618 ALA A N 1
ATOM 4762 C CA . ALA A 1 618 ? 29.804 -14.563 -21.737 1.00 90.44 618 ALA A CA 1
ATOM 4763 C C . ALA A 1 618 ? 29.046 -14.587 -23.074 1.00 90.44 618 ALA A C 1
ATOM 4765 O O . ALA A 1 618 ? 29.157 -15.569 -23.806 1.00 90.44 618 ALA A O 1
ATOM 4766 N N . ILE A 1 619 ? 28.377 -13.488 -23.440 1.00 90.75 619 ILE A N 1
ATOM 4767 C CA . ILE A 1 619 ? 27.695 -13.337 -24.736 1.00 90.75 619 ILE A CA 1
ATOM 4768 C C . ILE A 1 619 ? 28.661 -13.617 -25.896 1.00 90.75 619 ILE A C 1
ATOM 4770 O O . ILE A 1 619 ? 28.399 -14.487 -26.725 1.00 90.75 619 ILE A O 1
ATOM 4774 N N . LYS A 1 620 ? 29.826 -12.956 -25.907 1.00 89.81 620 LYS A N 1
ATOM 4775 C CA . LYS A 1 620 ? 30.836 -13.116 -26.965 1.00 89.81 620 LYS A CA 1
ATOM 4776 C C . LYS A 1 620 ? 31.439 -14.523 -27.013 1.00 89.81 620 LYS A C 1
ATOM 4778 O O . LYS A 1 620 ? 31.645 -15.060 -28.094 1.00 89.81 620 LYS A O 1
ATOM 4783 N N . THR A 1 621 ? 31.751 -15.104 -25.856 1.00 93.38 621 THR A N 1
ATOM 4784 C CA . THR A 1 621 ? 32.420 -16.414 -25.755 1.00 93.38 621 THR A CA 1
ATOM 4785 C C . THR A 1 621 ? 31.504 -17.548 -26.199 1.00 93.38 621 THR A C 1
ATOM 4787 O O . THR A 1 621 ? 31.963 -18.497 -26.828 1.00 93.38 621 THR A O 1
ATOM 4790 N N . HIS A 1 622 ? 30.213 -17.444 -25.883 1.00 94.25 622 HIS A N 1
ATOM 4791 C CA . HIS A 1 622 ? 29.233 -18.500 -26.131 1.00 94.25 622 HIS A CA 1
ATOM 4792 C C . HIS A 1 622 ? 28.344 -18.242 -27.354 1.00 94.25 622 HIS A C 1
ATOM 4794 O O . HIS A 1 622 ? 27.500 -19.076 -27.668 1.00 94.25 622 HIS A O 1
ATOM 4800 N N . GLY A 1 623 ? 28.532 -17.115 -28.049 1.00 92.69 623 GLY A N 1
ATOM 4801 C CA . GLY A 1 623 ? 27.752 -16.760 -29.236 1.00 92.69 623 GLY A CA 1
ATOM 4802 C C . GLY A 1 623 ? 26.268 -16.529 -28.946 1.00 92.69 623 GLY A C 1
ATOM 4803 O O . GLY A 1 623 ? 25.442 -16.737 -29.828 1.00 92.69 623 GLY A O 1
ATOM 4804 N N . ALA A 1 624 ? 25.924 -16.146 -27.714 1.00 93.81 624 ALA A N 1
ATOM 4805 C CA . ALA A 1 624 ? 24.561 -15.760 -27.373 1.00 93.81 624 ALA A CA 1
ATOM 4806 C C . ALA A 1 624 ? 24.190 -14.428 -28.035 1.00 93.81 624 ALA A C 1
ATOM 4808 O O . ALA A 1 624 ? 25.048 -13.630 -28.412 1.00 93.81 624 ALA A O 1
ATOM 4809 N N . GLU A 1 625 ? 22.893 -14.177 -28.139 1.00 93.06 625 GLU A N 1
ATOM 4810 C CA . GLU A 1 625 ? 22.355 -12.946 -28.703 1.00 93.06 625 GLU A CA 1
ATOM 4811 C C . GLU A 1 625 ? 21.655 -12.147 -27.610 1.00 93.06 625 GLU A C 1
ATOM 4813 O O . GLU A 1 625 ? 20.862 -12.701 -26.855 1.00 93.06 625 GLU A O 1
ATOM 4818 N N . LEU A 1 626 ? 21.942 -10.852 -27.509 1.00 92.50 626 LEU A N 1
ATOM 4819 C CA . LEU A 1 626 ? 21.378 -9.984 -26.481 1.00 92.50 626 LEU A CA 1
ATOM 4820 C C . LEU A 1 626 ? 20.487 -8.930 -27.132 1.00 92.50 626 LEU A C 1
ATOM 4822 O O . LEU A 1 626 ? 20.977 -8.109 -27.904 1.00 92.50 626 LEU A O 1
ATOM 4826 N N . LEU A 1 627 ? 19.195 -8.942 -26.805 1.00 94.06 627 LEU A N 1
ATOM 4827 C CA . LEU A 1 627 ? 18.227 -7.982 -27.331 1.00 94.06 627 LEU A CA 1
ATOM 4828 C C . LEU A 1 627 ? 17.579 -7.191 -26.188 1.00 94.06 627 LEU A C 1
ATOM 4830 O O . LEU A 1 627 ? 17.032 -7.803 -25.264 1.00 94.06 627 LEU A O 1
ATOM 4834 N N . PRO A 1 628 ? 17.608 -5.848 -26.241 1.00 94.44 628 PRO A N 1
ATOM 4835 C CA . PRO A 1 628 ? 17.013 -5.020 -25.205 1.00 94.44 628 PRO A CA 1
ATOM 4836 C C . PRO A 1 628 ? 15.484 -5.047 -25.254 1.00 94.44 628 PRO A C 1
ATOM 4838 O O . PRO A 1 628 ? 14.874 -4.886 -26.317 1.00 94.44 628 PRO A O 1
ATOM 4841 N N . ILE A 1 629 ? 14.868 -5.200 -24.084 1.00 94.06 629 ILE A N 1
ATOM 4842 C CA . ILE A 1 629 ? 13.418 -5.070 -23.883 1.00 94.06 629 ILE A CA 1
ATOM 4843 C C . ILE A 1 629 ? 13.061 -3.732 -23.253 1.00 94.06 629 ILE A C 1
ATOM 4845 O O . ILE A 1 629 ? 11.948 -3.254 -23.465 1.00 94.06 629 ILE A O 1
ATOM 4849 N N . ASP A 1 630 ? 13.982 -3.130 -22.503 1.00 91.56 630 ASP A N 1
ATOM 4850 C CA . ASP A 1 630 ? 13.779 -1.787 -21.982 1.00 91.56 630 ASP A CA 1
ATOM 4851 C C . ASP A 1 630 ? 13.509 -0.799 -23.129 1.00 91.56 630 ASP A C 1
ATOM 4853 O O . ASP A 1 630 ? 14.082 -0.916 -24.221 1.00 91.56 630 ASP A O 1
ATOM 4857 N N . SER A 1 631 ? 12.547 0.101 -22.925 1.00 91.25 631 SER A N 1
ATOM 4858 C CA . SER A 1 631 ? 11.865 0.782 -24.030 1.00 91.25 631 SER A CA 1
ATOM 4859 C C . SER A 1 631 ? 12.807 1.698 -24.810 1.00 91.25 631 SER A C 1
ATOM 4861 O O . SER A 1 631 ? 12.794 1.718 -26.042 1.00 91.25 631 SER A O 1
ATOM 4863 N N . GLU A 1 632 ? 13.696 2.367 -24.087 1.00 95.19 632 GLU A N 1
ATOM 4864 C CA . GLU A 1 632 ? 14.705 3.280 -24.585 1.00 95.19 632 GLU A CA 1
ATOM 4865 C C . GLU A 1 632 ? 15.788 2.548 -25.381 1.00 95.19 632 GLU A C 1
ATOM 4867 O O . GLU A 1 632 ? 16.118 2.930 -26.502 1.00 95.19 632 GLU A O 1
ATOM 4872 N N . HIS A 1 633 ? 16.337 1.456 -24.849 1.00 95.69 633 HIS A N 1
ATOM 4873 C CA . HIS A 1 633 ? 17.384 0.702 -25.542 1.00 95.69 633 HIS A CA 1
ATOM 4874 C C . HIS A 1 633 ? 16.831 -0.054 -26.737 1.00 95.69 633 HIS A C 1
ATOM 4876 O O . HIS A 1 633 ? 17.505 -0.157 -27.759 1.00 95.69 633 HIS A O 1
ATOM 4882 N N . ASN A 1 634 ? 15.596 -0.543 -26.652 1.00 96.69 634 ASN A N 1
ATOM 4883 C CA . ASN A 1 634 ? 14.907 -1.112 -27.801 1.00 96.69 634 ASN A CA 1
ATOM 4884 C C . ASN A 1 634 ? 14.685 -0.055 -28.895 1.00 96.69 634 ASN A C 1
ATOM 4886 O O . ASN A 1 634 ? 14.893 -0.352 -30.071 1.00 96.69 634 ASN A O 1
ATOM 4890 N N . ALA A 1 635 ? 14.342 1.179 -28.519 1.00 97.19 635 ALA A N 1
ATOM 4891 C CA . ALA A 1 635 ? 14.247 2.310 -29.436 1.00 97.19 635 ALA A CA 1
ATOM 4892 C C . ALA A 1 635 ? 15.594 2.648 -30.093 1.00 97.19 635 ALA A C 1
ATOM 4894 O O . ALA A 1 635 ? 15.657 2.742 -31.318 1.00 97.19 635 ALA A O 1
ATOM 4895 N N . ILE A 1 636 ? 16.677 2.749 -29.311 1.00 96.12 636 ILE A N 1
ATOM 4896 C CA . ILE A 1 636 ? 18.042 2.948 -29.829 1.00 96.12 636 ILE A CA 1
ATOM 4897 C C . ILE A 1 636 ? 18.384 1.843 -30.824 1.00 96.12 636 ILE A C 1
ATOM 4899 O O . ILE A 1 636 ? 18.775 2.129 -31.951 1.00 96.12 636 ILE A O 1
ATOM 4903 N N . PHE A 1 637 ? 18.182 0.587 -30.429 1.00 95.06 637 PHE A N 1
ATOM 4904 C CA . PHE A 1 637 ? 18.496 -0.573 -31.251 1.00 95.06 637 PHE A CA 1
ATOM 4905 C C . PHE A 1 637 ? 17.743 -0.551 -32.591 1.00 95.06 637 PHE A C 1
ATOM 4907 O O . PHE A 1 637 ? 18.327 -0.844 -33.629 1.00 95.06 637 PHE A O 1
ATOM 4914 N N . GLN A 1 638 ? 16.469 -0.148 -32.595 1.00 95.19 638 GLN A N 1
ATOM 4915 C CA . GLN A 1 638 ? 15.680 0.014 -33.823 1.00 95.19 638 GLN A CA 1
ATOM 4916 C C . GLN A 1 638 ? 16.158 1.160 -34.727 1.00 95.19 638 GLN A C 1
ATOM 4918 O O . GLN A 1 638 ? 15.853 1.157 -35.919 1.00 95.19 638 GLN A O 1
ATOM 4923 N N . CYS A 1 639 ? 16.859 2.144 -34.169 1.00 95.88 639 CYS A N 1
ATOM 4924 C CA . CYS A 1 639 ? 17.398 3.290 -34.894 1.00 95.88 639 CYS A CA 1
ATOM 4925 C C . CYS A 1 639 ? 18.831 3.078 -35.398 1.00 95.88 639 CYS A C 1
ATOM 4927 O O . CYS A 1 639 ? 19.345 3.965 -36.079 1.00 95.88 639 CYS A O 1
ATOM 4929 N N . LEU A 1 640 ? 19.475 1.951 -35.075 1.00 92.88 640 LEU A N 1
ATOM 4930 C CA . LEU A 1 640 ? 20.821 1.614 -35.541 1.00 92.88 640 LEU A CA 1
ATOM 4931 C C . LEU A 1 640 ? 20.785 0.948 -36.929 1.00 92.88 640 LEU A C 1
ATOM 4933 O O . LEU A 1 640 ? 19.818 0.256 -37.260 1.00 92.88 640 LEU A O 1
ATOM 4937 N N . PRO A 1 641 ? 21.834 1.120 -37.753 1.00 85.62 641 PRO A N 1
ATOM 4938 C CA . PRO A 1 641 ? 21.906 0.469 -39.051 1.00 85.62 641 PRO A CA 1
ATOM 4939 C C . PRO A 1 641 ? 22.189 -1.028 -38.874 1.00 85.62 641 PRO A C 1
ATOM 4941 O O . PRO A 1 641 ? 22.896 -1.439 -37.953 1.00 85.62 641 PRO A O 1
ATOM 4944 N N . PHE A 1 642 ? 21.648 -1.854 -39.772 1.00 77.44 642 PHE A N 1
ATOM 4945 C CA . PHE A 1 642 ? 21.832 -3.305 -39.742 1.00 77.44 642 PHE A CA 1
ATOM 4946 C C . PHE A 1 642 ? 22.536 -3.808 -41.017 1.00 77.44 642 PHE A C 1
ATOM 4948 O O . PHE A 1 642 ? 22.141 -3.386 -42.109 1.00 77.44 642 PHE A O 1
ATOM 4955 N N . PRO A 1 643 ? 23.529 -4.721 -40.926 1.00 67.88 643 PRO A N 1
ATOM 4956 C CA . PRO A 1 643 ? 24.052 -5.371 -39.717 1.00 67.88 643 PRO A CA 1
ATOM 4957 C C . PRO A 1 643 ? 24.908 -4.444 -38.840 1.00 67.88 643 PRO A C 1
ATOM 4959 O O . PRO A 1 643 ? 25.705 -3.658 -39.341 1.00 67.88 643 PRO A O 1
ATOM 4962 N N . HIS A 1 644 ? 24.755 -4.570 -37.519 1.00 67.81 644 HIS A N 1
ATOM 4963 C CA . HIS A 1 644 ? 25.527 -3.818 -36.529 1.00 67.81 644 HIS A CA 1
ATOM 4964 C C . HIS A 1 644 ? 26.759 -4.631 -36.096 1.00 67.81 644 HIS A C 1
ATOM 4966 O O . HIS A 1 644 ? 26.778 -5.241 -35.027 1.00 67.81 644 HIS A O 1
ATOM 4972 N N . GLU A 1 645 ? 27.811 -4.639 -36.912 1.00 60.31 645 GLU A N 1
ATOM 4973 C CA . GLU A 1 645 ? 29.116 -5.193 -36.531 1.00 60.31 645 GLU A CA 1
ATOM 4974 C C . GLU A 1 645 ? 30.124 -4.054 -36.340 1.00 60.31 645 GLU A C 1
ATOM 4976 O O . GLU A 1 645 ? 30.412 -3.316 -37.277 1.00 60.31 645 GLU A O 1
ATOM 4981 N N . GLY A 1 646 ? 30.656 -3.898 -35.123 1.00 59.38 646 GLY A N 1
ATOM 4982 C CA . GLY A 1 646 ? 31.628 -2.846 -34.797 1.00 59.38 646 GLY A CA 1
ATOM 4983 C C . GLY A 1 646 ? 31.179 -1.905 -33.678 1.00 59.38 646 GLY A C 1
ATOM 4984 O O . GLY A 1 646 ? 30.130 -2.097 -33.063 1.00 59.38 646 GLY A O 1
ATOM 4985 N N . CYS A 1 647 ? 32.007 -0.905 -33.372 1.00 70.50 647 CYS A N 1
ATOM 4986 C CA . CYS A 1 647 ? 31.661 0.147 -32.410 1.00 70.50 647 CYS A CA 1
ATOM 4987 C C . CYS A 1 647 ? 30.812 1.240 -33.077 1.00 70.50 647 CYS A C 1
ATOM 4989 O O . CYS A 1 647 ? 30.942 1.471 -34.276 1.00 70.50 647 CYS A O 1
ATOM 4991 N N . LEU A 1 648 ? 29.976 1.946 -32.305 1.00 83.75 648 LEU A N 1
ATOM 4992 C CA . LEU A 1 648 ? 29.051 2.968 -32.824 1.00 83.75 648 LEU A CA 1
ATOM 4993 C C . LEU A 1 648 ? 29.672 3.966 -33.830 1.00 83.75 648 LEU A C 1
ATOM 4995 O O . LEU A 1 648 ? 29.066 4.169 -34.882 1.00 83.75 648 LEU A O 1
ATOM 4999 N N . PRO A 1 649 ? 30.887 4.517 -33.616 1.00 82.38 649 PRO A N 1
ATOM 5000 C CA . PRO A 1 649 ? 31.494 5.430 -34.589 1.00 82.38 649 PRO A CA 1
ATOM 5001 C C . PRO A 1 649 ? 31.731 4.807 -35.973 1.00 82.38 649 PRO A C 1
ATOM 5003 O O . PRO A 1 649 ? 31.641 5.488 -36.985 1.00 82.38 649 PRO A O 1
ATOM 5006 N N . GLN A 1 650 ? 31.990 3.497 -36.058 1.00 83.06 650 GLN A N 1
ATOM 5007 C CA . GLN A 1 650 ? 32.163 2.810 -37.348 1.00 83.06 650 GLN A CA 1
ATOM 5008 C C . GLN A 1 650 ? 30.860 2.735 -38.153 1.00 83.06 650 GLN A C 1
ATOM 5010 O O . GLN A 1 650 ? 30.900 2.537 -39.365 1.00 83.06 650 GLN A O 1
ATOM 5015 N N . LEU A 1 651 ? 29.719 2.908 -37.485 1.00 85.75 651 LEU A N 1
ATOM 5016 C CA . LEU A 1 651 ? 28.389 2.938 -38.085 1.00 85.75 651 LEU A CA 1
ATOM 5017 C C . LEU A 1 651 ? 27.936 4.364 -38.435 1.00 85.75 651 LEU A C 1
ATOM 5019 O O . LEU A 1 651 ? 26.775 4.562 -38.789 1.00 85.75 651 LEU A O 1
ATOM 5023 N N . GLY A 1 652 ? 28.827 5.356 -38.310 1.00 89.50 652 GLY A N 1
ATOM 5024 C CA . GLY A 1 652 ? 28.506 6.771 -38.498 1.00 89.50 652 GLY A CA 1
ATOM 5025 C C . GLY A 1 652 ? 27.626 7.346 -37.388 1.00 89.50 652 GLY A C 1
ATOM 5026 O O . GLY A 1 652 ? 27.040 8.408 -37.578 1.00 89.50 652 GLY A O 1
ATOM 5027 N N . VAL A 1 653 ? 27.497 6.650 -36.250 1.00 92.12 653 VAL A N 1
ATOM 5028 C CA . VAL A 1 653 ? 26.742 7.128 -35.088 1.00 92.12 653 VAL A CA 1
ATOM 5029 C C . VAL A 1 653 ? 27.614 8.093 -34.295 1.00 92.12 653 VAL A C 1
ATOM 5031 O O . VAL A 1 653 ? 28.645 7.708 -33.742 1.00 92.12 653 VAL A O 1
ATOM 5034 N N . GLU A 1 654 ? 27.162 9.340 -34.201 1.00 92.25 654 GLU A N 1
ATOM 5035 C CA . GLU A 1 654 ? 27.827 10.389 -33.432 1.00 92.25 654 GLU A CA 1
ATOM 5036 C C . GLU A 1 654 ? 27.443 10.318 -31.946 1.00 92.25 654 GLU A C 1
ATOM 5038 O O . GLU A 1 654 ? 28.305 10.424 -31.068 1.00 92.25 654 GLU A O 1
ATOM 5043 N N . ARG A 1 655 ? 26.146 10.152 -31.644 1.00 94.62 655 ARG A N 1
ATOM 5044 C CA . ARG A 1 655 ? 25.637 10.159 -30.265 1.00 94.62 655 ARG A CA 1
ATOM 5045 C C . ARG A 1 655 ? 24.320 9.398 -30.122 1.00 94.62 655 ARG A C 1
ATOM 5047 O O . ARG A 1 655 ? 23.482 9.375 -31.016 1.00 94.62 655 ARG A O 1
ATOM 5054 N N . ILE A 1 656 ? 24.103 8.823 -28.946 1.00 96.75 656 ILE A N 1
ATOM 5055 C CA . ILE A 1 656 ? 22.798 8.331 -28.496 1.00 96.75 656 ILE A CA 1
ATOM 5056 C C . ILE A 1 656 ? 22.101 9.437 -27.703 1.00 96.75 656 ILE A C 1
ATOM 5058 O O . ILE A 1 656 ? 22.698 10.013 -26.795 1.00 96.75 656 ILE A O 1
ATOM 5062 N N . LEU A 1 657 ? 20.825 9.695 -27.989 1.00 97.69 657 LEU A N 1
ATOM 5063 C CA . LEU A 1 657 ? 19.978 10.544 -27.158 1.00 97.69 657 LEU A CA 1
ATOM 5064 C C . LEU A 1 657 ? 19.027 9.653 -26.354 1.00 97.69 657 LEU A C 1
ATOM 5066 O O . LEU A 1 657 ? 18.046 9.111 -26.878 1.00 97.69 657 LEU A O 1
ATOM 5070 N N . LEU A 1 658 ? 19.355 9.477 -25.076 1.00 97.62 658 LEU A N 1
ATOM 5071 C CA . LEU A 1 658 ? 18.621 8.638 -24.140 1.00 97.62 658 LEU A CA 1
ATOM 5072 C C . LEU A 1 658 ? 17.492 9.453 -23.504 1.00 97.62 658 LEU A C 1
ATOM 5074 O O . LEU A 1 658 ? 17.731 10.279 -22.619 1.00 97.62 658 LEU A O 1
ATOM 5078 N N . THR A 1 659 ? 16.260 9.261 -23.971 1.00 97.06 659 THR A N 1
ATOM 5079 C CA . THR A 1 659 ? 15.118 10.050 -23.488 1.00 97.06 659 THR A CA 1
ATOM 5080 C C . THR A 1 659 ? 14.594 9.538 -22.156 1.00 97.06 659 THR A C 1
ATOM 5082 O O . THR A 1 659 ? 14.618 8.340 -21.929 1.00 97.06 659 THR A O 1
ATOM 5085 N N . GLY A 1 660 ? 14.070 10.399 -21.282 1.00 92.88 660 GLY A N 1
ATOM 5086 C CA . GLY A 1 660 ? 13.390 10.015 -20.039 1.00 92.88 660 GLY A CA 1
ATOM 5087 C C . GLY A 1 660 ? 12.230 10.938 -19.684 1.00 92.88 660 GLY A C 1
ATOM 5088 O O . GLY A 1 660 ? 12.263 12.112 -20.019 1.00 92.88 660 GLY A O 1
ATOM 5089 N N . SER A 1 661 ? 11.222 10.457 -18.951 1.00 91.19 661 SER A N 1
ATOM 5090 C CA . SER A 1 661 ? 10.041 11.273 -18.595 1.00 91.19 661 SER A CA 1
ATOM 5091 C C . SER A 1 661 ? 10.353 12.488 -17.705 1.00 91.19 661 SER A C 1
ATOM 5093 O O . SER A 1 661 ? 9.569 13.432 -17.644 1.00 91.19 661 SER A O 1
ATOM 5095 N N . GLY A 1 662 ? 11.475 12.449 -16.976 1.00 89.00 662 GLY A N 1
ATOM 5096 C CA . GLY A 1 662 ? 11.819 13.405 -15.916 1.00 89.00 662 GLY A CA 1
ATOM 5097 C C . GLY A 1 662 ? 11.118 13.131 -14.577 1.00 89.00 662 GLY A C 1
ATOM 5098 O O . GLY A 1 662 ? 11.366 13.842 -13.604 1.00 89.00 662 GLY A O 1
ATOM 5099 N N . GLY A 1 663 ? 10.259 12.106 -14.515 1.00 91.12 663 GLY A N 1
ATOM 5100 C CA . GLY A 1 663 ? 9.547 11.695 -13.306 1.00 91.12 663 GLY A CA 1
ATOM 5101 C C . GLY A 1 663 ? 8.573 12.752 -12.752 1.00 91.12 663 GLY A C 1
ATOM 5102 O O . GLY A 1 663 ? 8.409 13.837 -13.316 1.00 91.12 663 GLY A O 1
ATOM 5103 N N . PRO A 1 664 ? 7.910 12.469 -11.615 1.00 91.94 664 PRO A N 1
ATOM 5104 C CA . PRO A 1 664 ? 6.967 13.401 -10.984 1.00 91.94 664 PRO A CA 1
ATOM 5105 C C . PRO A 1 664 ? 7.615 14.705 -10.492 1.00 91.94 664 PRO A C 1
ATOM 5107 O O . PRO A 1 664 ? 6.913 15.685 -10.251 1.00 91.94 664 PRO A O 1
ATOM 5110 N N . PHE A 1 665 ? 8.943 14.741 -10.341 1.00 94.38 665 PHE A N 1
ATOM 5111 C CA . PHE A 1 665 ? 9.663 15.890 -9.786 1.00 94.38 665 PHE A CA 1
ATOM 5112 C C . PHE A 1 665 ? 10.331 16.783 -10.828 1.00 94.38 665 PHE A C 1
ATOM 5114 O O . PHE A 1 665 ? 10.935 17.782 -10.450 1.00 94.38 665 PHE A O 1
ATOM 5121 N N . ARG A 1 666 ? 10.152 16.501 -12.124 1.00 93.88 666 ARG A N 1
ATOM 5122 C CA . ARG A 1 666 ? 10.678 17.283 -13.255 1.00 93.88 666 ARG A CA 1
ATOM 5123 C C . ARG A 1 666 ? 10.578 18.797 -13.085 1.00 93.88 666 ARG A C 1
ATOM 5125 O O . ARG A 1 666 ? 11.541 19.494 -13.376 1.00 93.88 666 ARG A O 1
ATOM 5132 N N . THR A 1 667 ? 9.437 19.298 -12.611 1.00 92.50 667 THR A N 1
ATOM 5133 C CA . THR A 1 667 ? 9.149 20.736 -12.452 1.00 92.50 667 THR A CA 1
ATOM 5134 C C . THR A 1 667 ? 9.156 21.201 -10.993 1.00 92.50 667 THR A C 1
ATOM 5136 O O . THR A 1 667 ? 8.755 22.326 -10.703 1.00 92.50 667 THR A O 1
ATOM 5139 N N . VAL A 1 668 ? 9.563 20.340 -10.057 1.00 92.75 668 VAL A N 1
ATOM 5140 C CA . VAL A 1 668 ? 9.596 20.660 -8.627 1.00 92.75 668 VAL A CA 1
ATOM 5141 C C . VAL A 1 668 ? 10.864 21.475 -8.310 1.00 92.75 668 VAL A C 1
ATOM 5143 O O . VAL A 1 668 ? 11.957 21.087 -8.743 1.00 92.75 668 VAL A O 1
ATOM 5146 N N . PRO A 1 669 ? 10.757 22.598 -7.567 1.00 93.25 669 PRO A N 1
ATOM 5147 C CA . PRO A 1 669 ? 11.920 23.386 -7.152 1.00 93.25 669 PRO A CA 1
ATOM 5148 C C . PRO A 1 669 ? 12.910 22.563 -6.316 1.00 93.25 669 PRO A C 1
ATOM 5150 O O . PRO A 1 669 ? 12.498 21.825 -5.414 1.00 93.25 669 PRO A O 1
ATOM 5153 N N . VAL A 1 670 ? 14.212 22.695 -6.595 1.00 91.81 670 VAL A N 1
ATOM 5154 C CA . VAL A 1 670 ? 15.283 21.853 -6.018 1.00 91.81 670 VAL A CA 1
ATOM 5155 C C . VAL A 1 670 ? 15.298 21.918 -4.488 1.00 91.81 670 VAL A C 1
ATOM 5157 O O . VAL A 1 670 ? 15.460 20.908 -3.806 1.00 91.81 670 VAL A O 1
ATOM 5160 N N . GLU A 1 671 ? 15.013 23.090 -3.931 1.00 90.06 671 GLU A N 1
ATOM 5161 C CA . GLU A 1 671 ? 15.014 23.382 -2.494 1.00 90.06 671 GLU A CA 1
ATOM 5162 C C . GLU A 1 671 ? 13.906 22.628 -1.745 1.00 90.06 671 GLU A C 1
ATOM 5164 O O . GLU A 1 671 ? 13.942 22.483 -0.520 1.00 90.06 671 GLU A O 1
ATOM 5169 N N . THR A 1 672 ? 12.896 22.154 -2.478 1.00 90.75 672 THR A N 1
ATOM 5170 C CA . THR A 1 672 ? 11.758 21.414 -1.926 1.00 90.75 672 THR A CA 1
ATOM 5171 C C . THR A 1 672 ? 11.927 19.901 -2.025 1.00 90.75 672 THR A C 1
ATOM 5173 O O . THR A 1 672 ? 11.220 19.179 -1.321 1.00 90.75 672 THR A O 1
ATOM 5176 N N . LEU A 1 673 ? 12.905 19.411 -2.800 1.00 90.75 673 LEU A N 1
ATOM 5177 C CA . LEU A 1 673 ? 13.149 17.978 -3.002 1.00 90.75 673 LEU A CA 1
ATOM 5178 C C . LEU A 1 673 ? 13.466 17.245 -1.701 1.00 90.75 673 LEU A C 1
ATOM 5180 O O . LEU A 1 673 ? 13.020 16.124 -1.517 1.00 90.75 673 LEU A O 1
ATOM 5184 N N . ALA A 1 674 ? 14.149 17.879 -0.745 1.00 87.69 674 ALA A N 1
ATOM 5185 C CA . ALA A 1 674 ? 14.416 17.265 0.560 1.00 87.69 674 ALA A CA 1
ATOM 5186 C C . ALA A 1 674 ? 13.134 16.921 1.353 1.00 87.69 674 ALA A C 1
ATOM 5188 O O . ALA A 1 674 ? 13.189 16.151 2.309 1.00 87.69 674 ALA A O 1
ATOM 5189 N N . LYS A 1 675 ? 11.984 17.497 0.974 1.00 87.69 675 LYS A N 1
ATOM 5190 C CA . LYS A 1 675 ? 10.696 17.365 1.669 1.00 87.69 675 LYS A CA 1
ATOM 5191 C C . LYS A 1 675 ? 9.668 16.529 0.909 1.00 87.69 675 LYS A C 1
ATOM 5193 O O . LYS A 1 675 ? 8.568 16.341 1.425 1.00 87.69 675 LYS A O 1
ATOM 5198 N N . VAL A 1 676 ? 9.975 16.077 -0.308 1.00 89.38 676 VAL A N 1
ATOM 5199 C CA . VAL A 1 676 ? 9.010 15.309 -1.105 1.00 89.38 676 VAL A CA 1
ATOM 5200 C C . VAL A 1 676 ? 8.751 13.962 -0.452 1.00 89.38 676 VAL A C 1
ATOM 5202 O O . VAL A 1 676 ? 9.671 13.297 0.034 1.00 89.38 676 VAL A O 1
ATOM 5205 N N . THR A 1 677 ? 7.485 13.556 -0.432 1.00 89.88 677 THR A N 1
ATOM 5206 C CA . THR A 1 677 ? 7.131 12.260 0.118 1.00 89.88 677 THR A CA 1
ATOM 5207 C C . THR A 1 677 ? 7.360 11.191 -0.940 1.00 89.88 677 THR A C 1
ATOM 5209 O O . THR A 1 677 ? 7.161 11.397 -2.143 1.00 89.88 677 THR A O 1
ATOM 5212 N N . PRO A 1 678 ? 7.718 9.989 -0.515 1.00 88.94 678 PRO A N 1
ATOM 5213 C CA . PRO A 1 678 ? 7.747 8.864 -1.436 1.00 88.94 678 PRO A CA 1
ATOM 5214 C C . PRO A 1 678 ? 6.388 8.528 -2.113 1.00 88.94 678 PRO A C 1
ATOM 5216 O O . PRO A 1 678 ? 6.344 7.682 -3.001 1.00 88.94 678 PRO A O 1
ATOM 5219 N N . GLU A 1 679 ? 5.259 9.138 -1.720 1.00 86.88 679 GLU A N 1
ATOM 5220 C CA . GLU A 1 679 ? 3.950 8.912 -2.354 1.00 86.88 679 GLU A CA 1
ATOM 5221 C C . GLU A 1 679 ? 3.855 9.737 -3.609 1.00 86.88 679 GLU A C 1
ATOM 5223 O O . GLU A 1 679 ? 3.525 9.225 -4.675 1.00 86.88 679 GLU A O 1
ATOM 5228 N N . GLN A 1 680 ? 4.276 10.993 -3.463 1.00 86.69 680 GLN A N 1
ATOM 5229 C CA . GLN A 1 680 ? 4.490 11.918 -4.554 1.00 86.69 680 GLN A CA 1
ATOM 5230 C C . GLN A 1 680 ? 5.506 11.331 -5.537 1.00 86.69 680 GLN A C 1
ATOM 5232 O O . GLN A 1 680 ? 5.273 11.362 -6.738 1.00 86.69 680 GLN A O 1
ATOM 5237 N N . ALA A 1 681 ? 6.571 10.691 -5.041 1.00 86.06 681 ALA A N 1
ATOM 5238 C CA . ALA A 1 681 ? 7.554 10.026 -5.897 1.00 86.06 681 ALA A CA 1
ATOM 5239 C C . ALA A 1 681 ? 6.985 8.802 -6.645 1.00 86.06 681 ALA A C 1
ATOM 5241 O O . ALA A 1 681 ? 7.508 8.408 -7.681 1.00 86.06 681 ALA A O 1
ATOM 5242 N N . CYS A 1 682 ? 5.908 8.189 -6.139 1.00 85.56 682 CYS A N 1
ATOM 52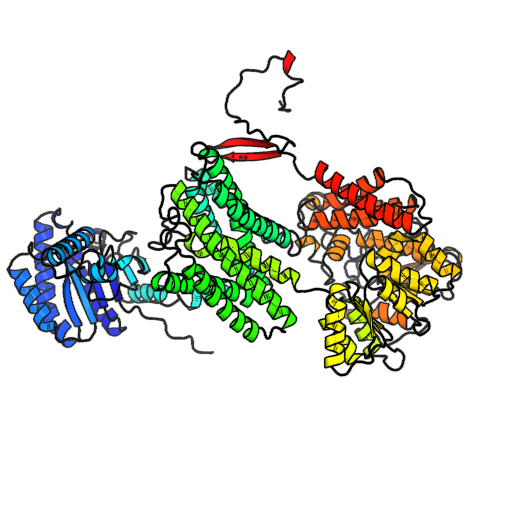43 C CA . CYS A 1 682 ? 5.270 7.031 -6.772 1.00 85.56 682 CYS A CA 1
ATOM 5244 C C . CYS A 1 682 ? 4.106 7.382 -7.695 1.00 85.56 682 CYS A C 1
ATOM 5246 O O . CYS A 1 682 ? 3.697 6.537 -8.492 1.00 85.56 682 CYS A O 1
ATOM 5248 N N . ALA A 1 683 ? 3.587 8.604 -7.598 1.00 81.50 683 ALA A N 1
ATOM 5249 C CA . ALA A 1 683 ? 2.544 9.139 -8.460 1.00 81.50 683 ALA A CA 1
ATOM 5250 C C . ALA A 1 683 ? 3.131 9.545 -9.825 1.00 81.50 683 ALA A C 1
ATOM 5252 O O . ALA A 1 683 ? 3.190 10.724 -10.171 1.00 81.50 683 ALA A O 1
ATOM 5253 N N . HIS A 1 684 ? 3.630 8.564 -10.584 1.00 78.88 684 HIS A N 1
ATOM 5254 C CA . HIS A 1 684 ? 4.258 8.815 -11.879 1.00 78.88 684 HIS A CA 1
ATOM 5255 C C . HIS A 1 684 ? 3.214 9.311 -12.905 1.00 78.88 684 HIS A C 1
ATOM 5257 O O . HIS A 1 684 ? 2.148 8.704 -13.014 1.00 78.88 684 HIS A O 1
ATOM 5263 N N . PRO A 1 685 ? 3.508 10.365 -13.693 1.00 72.12 685 PRO A N 1
ATOM 5264 C CA . PRO A 1 685 ? 2.520 11.005 -14.569 1.00 72.12 685 PRO A CA 1
ATOM 5265 C C . PRO A 1 685 ? 2.021 10.117 -15.721 1.00 72.12 685 PRO A C 1
ATOM 5267 O O . PRO A 1 685 ? 0.852 10.199 -16.080 1.00 72.12 685 PRO A O 1
ATOM 5270 N N . ASN A 1 686 ? 2.885 9.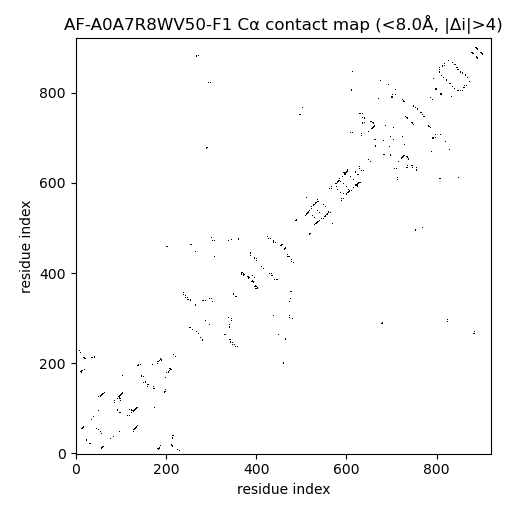254 -16.273 1.00 69.38 686 ASN A N 1
ATOM 5271 C CA . ASN A 1 686 ? 2.585 8.521 -17.517 1.00 69.38 686 ASN A CA 1
ATOM 5272 C C . ASN A 1 686 ? 2.489 6.995 -17.376 1.00 69.38 686 ASN A C 1
ATOM 5274 O O . ASN A 1 686 ? 2.028 6.328 -18.294 1.00 69.38 686 ASN A O 1
ATOM 5278 N N . TRP A 1 687 ? 2.964 6.418 -16.269 1.00 65.25 687 TRP A N 1
ATOM 5279 C CA . TRP A 1 687 ? 3.225 4.979 -16.176 1.00 65.25 687 TRP A CA 1
ATOM 5280 C C . TRP A 1 687 ? 2.766 4.442 -14.825 1.00 65.25 687 TRP A C 1
ATOM 5282 O O . TRP A 1 687 ? 3.125 4.982 -13.781 1.00 65.25 687 TRP A O 1
ATOM 5292 N N . VAL A 1 688 ? 2.023 3.336 -14.836 1.00 61.38 688 VAL A N 1
ATOM 5293 C CA . VAL A 1 688 ? 1.705 2.576 -13.621 1.00 61.38 688 VAL A CA 1
ATOM 5294 C C . VAL A 1 688 ? 2.793 1.530 -13.430 1.00 61.38 688 VAL A C 1
ATOM 5296 O O . VAL A 1 688 ? 2.875 0.567 -14.190 1.00 61.38 688 VAL A O 1
ATOM 5299 N N . MET A 1 689 ? 3.652 1.727 -12.433 1.00 67.31 689 MET A N 1
ATOM 5300 C CA . MET A 1 689 ? 4.855 0.914 -12.265 1.00 67.31 689 MET A CA 1
ATOM 5301 C C . MET A 1 689 ? 5.017 0.377 -10.847 1.00 67.31 689 MET A C 1
ATOM 5303 O O . MET A 1 689 ? 4.389 0.836 -9.890 1.00 67.31 689 MET A O 1
ATOM 5307 N N . GLY A 1 690 ? 5.897 -0.619 -10.730 1.00 64.69 690 GLY A N 1
ATOM 5308 C CA . GLY A 1 690 ? 6.372 -1.117 -9.450 1.00 64.69 690 GLY A CA 1
ATOM 5309 C C . GLY A 1 690 ? 7.020 0.003 -8.649 1.00 64.69 690 GLY A C 1
ATOM 5310 O O . GLY A 1 690 ? 7.613 0.941 -9.173 1.00 64.69 690 GLY A O 1
ATOM 5311 N N . ARG A 1 691 ? 6.890 -0.075 -7.337 1.00 78.12 691 ARG A N 1
ATOM 5312 C CA . ARG A 1 691 ? 6.996 1.142 -6.560 1.00 78.12 691 ARG A CA 1
ATOM 5313 C C . ARG A 1 691 ? 8.486 1.590 -6.396 1.00 78.12 691 ARG A C 1
ATOM 5315 O O . ARG A 1 691 ? 8.756 2.789 -6.379 1.00 78.12 691 ARG A O 1
ATOM 5322 N N . LYS A 1 692 ? 9.465 0.662 -6.482 1.00 84.19 692 LYS A N 1
ATOM 5323 C CA . LYS A 1 692 ? 10.928 0.932 -6.616 1.00 84.19 692 LYS A CA 1
ATOM 5324 C C . LYS A 1 692 ? 11.275 1.713 -7.880 1.00 84.19 692 LYS A C 1
ATOM 5326 O O . LYS A 1 692 ? 11.876 2.778 -7.777 1.00 84.19 692 LYS A O 1
ATOM 5331 N N . ILE A 1 693 ? 10.845 1.227 -9.046 1.00 82.00 693 ILE A N 1
ATOM 5332 C CA . ILE A 1 693 ? 11.122 1.896 -10.324 1.00 82.00 693 ILE A CA 1
ATOM 5333 C C . ILE A 1 693 ? 10.442 3.272 -10.401 1.00 82.00 693 ILE A C 1
ATOM 5335 O O . ILE A 1 693 ? 11.003 4.189 -10.992 1.00 82.00 693 ILE A O 1
ATOM 5339 N N . SER A 1 694 ? 9.296 3.477 -9.736 1.00 86.31 694 SER A N 1
ATOM 5340 C CA . SER A 1 694 ? 8.697 4.815 -9.645 1.00 86.31 694 SER A CA 1
ATOM 5341 C C . SER A 1 694 ? 9.615 5.822 -8.946 1.00 86.31 694 SER A C 1
ATOM 5343 O O . SER A 1 694 ? 9.716 6.961 -9.394 1.00 86.31 694 SER A O 1
ATOM 5345 N N . VAL A 1 695 ? 10.334 5.411 -7.896 1.00 92.25 695 VAL A N 1
ATOM 5346 C CA . VAL A 1 695 ? 11.297 6.296 -7.222 1.00 92.25 695 VAL A CA 1
ATOM 5347 C C . VAL A 1 695 ? 12.587 6.463 -7.988 1.00 92.25 695 VAL A C 1
ATOM 5349 O O . VAL A 1 695 ? 13.080 7.585 -8.053 1.00 92.25 695 VAL A O 1
ATOM 5352 N N . ASP A 1 696 ? 13.090 5.406 -8.617 1.00 92.00 696 ASP A N 1
ATOM 5353 C CA . ASP A 1 696 ? 14.223 5.541 -9.530 1.00 92.00 696 ASP A CA 1
ATOM 5354 C C . ASP A 1 696 ? 13.892 6.502 -10.683 1.00 92.00 696 ASP A C 1
ATOM 5356 O O . ASP A 1 696 ? 14.739 7.280 -11.114 1.00 92.00 696 ASP A O 1
ATOM 5360 N N . SER A 1 697 ? 12.654 6.491 -11.183 1.00 91.62 697 SER A N 1
ATOM 5361 C CA . SER A 1 697 ? 12.184 7.460 -12.174 1.00 91.62 697 SER A CA 1
ATOM 5362 C C . SER A 1 697 ? 12.125 8.875 -11.591 1.00 91.62 697 SER A C 1
ATOM 5364 O O . SER A 1 697 ? 12.606 9.818 -12.217 1.00 91.62 697 SER A O 1
ATOM 5366 N N . ALA A 1 698 ? 11.615 9.028 -10.364 1.00 94.50 698 ALA A N 1
ATOM 5367 C CA . ALA A 1 698 ? 11.554 10.315 -9.678 1.00 94.50 698 ALA A CA 1
ATOM 5368 C C . ALA A 1 698 ? 12.936 10.931 -9.413 1.00 94.50 698 ALA A C 1
ATOM 5370 O O . ALA A 1 698 ? 13.074 12.144 -9.539 1.00 94.50 698 ALA A O 1
ATOM 5371 N N . SER A 1 699 ? 13.950 10.129 -9.067 1.00 95.88 699 SER A N 1
ATOM 5372 C CA . SER A 1 699 ? 15.345 10.570 -8.867 1.00 95.88 699 SER A CA 1
ATOM 5373 C C . SER A 1 699 ? 16.161 10.635 -10.155 1.00 95.88 699 SER A C 1
ATOM 5375 O O . SER A 1 699 ? 17.328 11.024 -10.124 1.00 95.88 699 SER A O 1
ATOM 5377 N N . MET A 1 700 ? 15.562 10.227 -11.276 1.00 95.75 700 MET A N 1
ATOM 5378 C CA . MET A 1 700 ? 16.235 9.885 -12.526 1.00 95.75 700 MET A CA 1
ATOM 5379 C C . MET A 1 700 ? 17.353 8.837 -12.389 1.00 95.75 700 MET A C 1
ATOM 5381 O O . MET A 1 700 ? 18.053 8.578 -13.366 1.00 95.75 700 MET A O 1
ATOM 5385 N N . MET A 1 701 ? 17.489 8.146 -11.250 1.00 96.62 701 MET A N 1
ATOM 5386 C CA . MET A 1 701 ? 18.407 7.010 -11.145 1.00 96.62 701 MET A CA 1
ATOM 5387 C C . MET A 1 701 ? 18.022 5.875 -12.100 1.00 96.62 701 MET A C 1
ATOM 5389 O O . MET A 1 701 ? 18.906 5.206 -12.618 1.00 96.62 701 MET A O 1
ATOM 5393 N N . ASN A 1 702 ? 16.738 5.712 -12.440 1.00 93.56 702 ASN A N 1
ATOM 5394 C CA . ASN A 1 702 ? 16.319 4.760 -13.476 1.00 93.56 702 ASN A CA 1
ATOM 5395 C C . ASN A 1 702 ? 17.052 5.068 -14.787 1.00 93.56 702 ASN A C 1
ATOM 5397 O O . ASN A 1 702 ? 17.666 4.190 -15.376 1.00 93.56 702 ASN A O 1
ATOM 5401 N N . LYS A 1 703 ? 17.081 6.349 -15.174 1.00 95.44 703 LYS A N 1
ATOM 5402 C CA . LYS A 1 703 ? 17.787 6.814 -16.370 1.00 95.44 703 LYS A CA 1
ATOM 5403 C C . LYS A 1 703 ? 19.309 6.695 -16.235 1.00 95.44 703 LYS A C 1
ATOM 5405 O O . LYS A 1 703 ? 19.986 6.458 -17.226 1.00 95.44 703 LYS A O 1
ATOM 5410 N N . GLY A 1 704 ? 19.847 6.819 -15.021 1.00 96.00 704 GLY A N 1
ATOM 5411 C CA . GLY A 1 704 ? 21.257 6.546 -14.723 1.00 96.00 704 GLY A CA 1
ATOM 5412 C C . GLY A 1 704 ? 21.637 5.070 -14.910 1.00 96.00 704 GLY A C 1
ATOM 5413 O O . GLY A 1 704 ? 22.647 4.765 -15.541 1.00 96.00 704 GLY A O 1
ATOM 5414 N N . LEU A 1 705 ? 20.810 4.140 -14.430 1.00 94.38 705 LEU A N 1
ATOM 5415 C CA . LEU A 1 705 ? 21.004 2.703 -14.652 1.00 94.38 705 LEU A CA 1
ATOM 5416 C C . LEU A 1 705 ? 20.901 2.359 -16.143 1.00 94.38 705 LEU A C 1
ATOM 5418 O O . LEU A 1 705 ? 21.755 1.654 -16.671 1.00 94.38 705 LEU A O 1
ATOM 5422 N N . GLU A 1 706 ? 19.918 2.925 -16.839 1.00 94.75 706 GLU A N 1
ATOM 5423 C CA . GLU A 1 706 ? 19.751 2.760 -18.287 1.00 94.75 706 GLU A CA 1
ATOM 5424 C C . GLU A 1 706 ? 20.908 3.375 -19.086 1.00 94.75 706 GLU A C 1
ATOM 5426 O O . GLU A 1 706 ? 21.291 2.853 -20.129 1.00 94.75 706 GLU A O 1
ATOM 5431 N N . PHE A 1 707 ? 21.515 4.456 -18.597 1.00 96.00 707 PHE A N 1
ATOM 5432 C CA . PHE A 1 707 ? 22.727 5.019 -19.185 1.00 96.00 707 PHE A CA 1
ATOM 5433 C C . PHE A 1 707 ? 23.897 4.028 -19.109 1.00 96.00 707 PHE A C 1
ATOM 5435 O O . PHE A 1 707 ? 24.559 3.779 -20.117 1.00 96.00 707 PHE A O 1
ATOM 5442 N N . ILE A 1 708 ? 24.123 3.416 -17.939 1.00 94.69 708 ILE A N 1
ATOM 5443 C CA . ILE A 1 708 ? 25.142 2.367 -17.764 1.00 94.69 708 ILE A CA 1
ATOM 5444 C C . ILE A 1 708 ? 24.837 1.176 -18.681 1.00 94.69 708 ILE A C 1
ATOM 5446 O O . ILE A 1 708 ? 25.720 0.666 -19.374 1.00 94.69 708 ILE A O 1
ATOM 5450 N N . GLU A 1 709 ? 23.573 0.759 -18.715 1.00 93.44 709 GLU A N 1
ATOM 5451 C CA . GLU A 1 709 ? 23.091 -0.317 -19.571 1.00 93.44 709 GLU A CA 1
ATOM 5452 C C . GLU A 1 709 ? 23.356 -0.023 -21.055 1.00 93.44 709 GLU A C 1
ATOM 5454 O O . GLU A 1 709 ? 23.885 -0.884 -21.752 1.00 93.44 709 GLU A O 1
ATOM 5459 N N . ALA A 1 710 ? 23.093 1.198 -21.532 1.00 93.50 710 ALA A N 1
ATOM 5460 C CA . ALA A 1 710 ? 23.349 1.611 -22.911 1.00 93.50 710 ALA A CA 1
ATOM 5461 C C . ALA A 1 710 ? 24.846 1.584 -23.258 1.00 93.50 710 ALA A C 1
ATOM 5463 O O . ALA A 1 710 ? 25.222 1.090 -24.326 1.00 93.50 710 ALA A O 1
ATOM 5464 N N . CYS A 1 711 ? 25.716 2.034 -22.347 1.00 92.25 711 CYS A N 1
ATOM 5465 C CA . CYS A 1 711 ? 27.165 1.911 -22.516 1.00 92.25 711 CYS A CA 1
ATOM 5466 C C . CYS A 1 711 ? 27.593 0.444 -22.694 1.00 92.25 711 CYS A C 1
ATOM 5468 O O . CYS A 1 711 ? 28.425 0.124 -23.554 1.00 92.25 711 CYS A O 1
ATOM 5470 N N . TYR A 1 712 ? 27.004 -0.476 -21.921 1.00 90.50 712 TYR A N 1
ATOM 5471 C CA . TYR A 1 712 ? 27.277 -1.899 -22.080 1.00 90.50 712 TYR A CA 1
ATOM 5472 C C . TYR A 1 712 ? 26.658 -2.475 -23.361 1.00 90.50 712 TYR A C 1
ATOM 5474 O O . TYR A 1 712 ? 27.409 -3.035 -24.161 1.00 90.50 712 TYR A O 1
ATOM 5482 N N . LEU A 1 713 ? 25.358 -2.311 -23.601 1.00 89.81 713 LEU A N 1
ATOM 5483 C CA . LEU A 1 713 ? 24.648 -2.868 -24.759 1.00 89.81 713 LEU A CA 1
ATOM 5484 C C . LEU A 1 713 ? 25.265 -2.442 -26.091 1.00 89.81 713 LEU A C 1
ATOM 5486 O O . LEU A 1 713 ? 25.514 -3.287 -26.946 1.00 89.81 713 LEU A O 1
ATOM 5490 N N . PHE A 1 714 ? 25.571 -1.153 -26.243 1.00 89.25 714 PHE A N 1
ATOM 5491 C CA . PHE A 1 714 ? 26.028 -0.589 -27.516 1.00 89.25 714 PHE A CA 1
ATOM 5492 C C . PHE A 1 714 ? 27.546 -0.391 -27.587 1.00 89.25 714 PHE A C 1
ATOM 5494 O O . PHE A 1 714 ? 28.061 0.148 -28.562 1.00 89.25 714 PHE A O 1
ATOM 5501 N N . GLY A 1 715 ? 28.283 -0.826 -26.557 1.00 87.31 715 GLY A N 1
ATOM 5502 C CA . GLY A 1 715 ? 29.746 -0.745 -26.537 1.00 87.31 715 GLY A CA 1
ATOM 5503 C C . GLY A 1 715 ? 30.268 0.685 -26.678 1.00 87.31 715 GLY A C 1
ATOM 5504 O O . GLY A 1 715 ? 31.218 0.917 -27.423 1.00 87.31 715 GLY A O 1
ATOM 5505 N N . THR A 1 716 ? 29.630 1.627 -25.986 1.00 87.88 716 THR A N 1
ATOM 5506 C CA . THR A 1 716 ? 29.908 3.061 -26.105 1.00 87.88 716 THR A CA 1
ATOM 5507 C C . THR A 1 716 ? 30.430 3.664 -24.801 1.00 87.88 716 THR A C 1
ATOM 5509 O O . THR A 1 716 ? 30.459 3.004 -23.760 1.00 87.88 716 THR A O 1
ATOM 5512 N N . THR A 1 717 ? 30.890 4.912 -24.866 1.00 87.75 717 THR A N 1
ATOM 5513 C CA . THR A 1 717 ? 31.411 5.663 -23.722 1.00 87.75 717 THR A CA 1
ATOM 5514 C C . THR A 1 717 ? 30.404 6.703 -23.232 1.00 87.75 717 THR A C 1
ATOM 5516 O O . THR A 1 717 ? 29.555 7.161 -24.000 1.00 87.75 717 THR A O 1
ATOM 5519 N N . PRO A 1 718 ? 30.548 7.173 -21.980 1.00 90.38 718 PRO A N 1
ATOM 5520 C CA . PRO A 1 718 ? 29.727 8.245 -21.437 1.00 90.38 718 PRO A CA 1
ATOM 5521 C C . PRO A 1 718 ? 29.608 9.507 -22.296 1.00 90.38 718 PRO A C 1
ATOM 5523 O O . PRO A 1 718 ? 28.563 10.145 -22.306 1.00 90.38 718 PRO A O 1
ATOM 5526 N N . SER A 1 719 ? 30.667 9.873 -23.023 1.00 90.12 719 SER A N 1
ATOM 5527 C CA . SER A 1 719 ? 30.699 11.067 -23.878 1.00 90.12 719 SER A CA 1
ATOM 5528 C C . SER A 1 719 ? 29.828 10.955 -25.133 1.00 90.12 719 SER A C 1
ATOM 5530 O O . SER A 1 719 ? 29.560 11.964 -25.780 1.00 90.12 719 SER A O 1
ATOM 5532 N N . ALA A 1 720 ? 29.416 9.740 -25.493 1.00 91.31 720 ALA A N 1
ATOM 5533 C CA . ALA A 1 720 ? 28.611 9.447 -26.672 1.00 91.31 720 ALA A CA 1
ATOM 5534 C C . ALA A 1 720 ? 27.125 9.216 -26.337 1.00 91.31 720 ALA A C 1
ATOM 5536 O O . ALA A 1 720 ? 26.368 8.780 -27.204 1.00 91.31 720 ALA A O 1
ATOM 5537 N N . ILE A 1 721 ? 26.686 9.527 -25.111 1.00 94.88 721 ILE A N 1
ATOM 5538 C CA . ILE A 1 721 ? 25.277 9.473 -24.703 1.00 94.88 721 ILE A CA 1
ATOM 5539 C C . ILE A 1 721 ? 24.867 10.822 -24.098 1.00 94.88 721 ILE A C 1
ATOM 5541 O O . ILE A 1 721 ? 25.498 11.312 -23.164 1.00 94.88 721 ILE A O 1
ATOM 5545 N N . GLU A 1 722 ? 23.786 11.413 -24.604 1.00 95.69 722 GLU A N 1
ATOM 5546 C CA . GLU A 1 722 ? 23.135 12.598 -24.037 1.00 95.69 722 GLU A CA 1
ATOM 5547 C C . GLU A 1 722 ? 21.770 12.208 -23.470 1.00 95.69 722 GLU A C 1
ATOM 5549 O O . GLU A 1 722 ? 20.944 11.614 -24.158 1.00 95.69 722 GLU A O 1
ATOM 5554 N N . ILE A 1 723 ? 21.529 12.531 -22.199 1.00 97.12 723 ILE A N 1
ATOM 5555 C CA . ILE A 1 723 ? 20.231 12.296 -21.564 1.00 97.12 723 ILE A CA 1
ATOM 5556 C C . ILE A 1 723 ? 19.312 13.474 -21.885 1.00 97.12 723 ILE A C 1
ATOM 5558 O O . ILE A 1 723 ? 19.667 14.628 -21.641 1.00 97.12 723 ILE A O 1
ATOM 5562 N N . VAL A 1 724 ? 18.119 13.179 -22.401 1.00 97.19 724 VAL A N 1
ATOM 5563 C CA . VAL A 1 724 ? 17.118 14.178 -22.799 1.00 97.19 724 VAL A CA 1
ATOM 5564 C C . VAL A 1 724 ? 15.822 13.923 -22.037 1.00 97.19 724 VAL A C 1
ATOM 5566 O O . VAL A 1 724 ? 15.303 12.814 -22.027 1.00 97.19 724 VAL A O 1
ATOM 5569 N N . VAL A 1 725 ? 15.254 14.935 -21.395 1.00 96.88 725 VAL A N 1
ATOM 5570 C CA . VAL A 1 725 ? 13.937 14.808 -20.767 1.00 96.88 725 VAL A CA 1
ATOM 5571 C C . VAL A 1 725 ? 12.859 15.008 -21.833 1.00 96.88 725 VAL A C 1
ATOM 5573 O O . VAL A 1 725 ? 12.806 16.053 -22.475 1.00 96.88 725 VAL A O 1
ATOM 5576 N N . HIS A 1 726 ? 12.011 13.996 -22.012 1.00 95.81 726 HIS A N 1
ATOM 5577 C CA . HIS A 1 726 ? 10.852 13.974 -22.898 1.00 95.81 726 HIS A CA 1
ATOM 5578 C C . HIS A 1 726 ? 9.583 13.599 -22.098 1.00 95.81 726 HIS A C 1
ATOM 5580 O O . HIS A 1 726 ? 9.304 12.412 -21.885 1.00 95.81 726 HIS A O 1
ATOM 5586 N N . PRO A 1 727 ? 8.816 14.594 -21.613 1.00 92.88 727 PRO A N 1
ATOM 5587 C CA . PRO A 1 727 ? 7.731 14.388 -20.652 1.00 92.88 727 PRO A CA 1
ATOM 5588 C C . PRO A 1 727 ? 6.576 13.555 -21.191 1.00 92.88 727 PRO A C 1
ATOM 5590 O O . PRO A 1 727 ? 5.935 12.862 -20.412 1.00 92.88 727 PRO A O 1
ATOM 5593 N N . GLU A 1 728 ? 6.304 13.600 -22.494 1.00 91.12 728 GLU A N 1
ATOM 5594 C CA . GLU A 1 728 ? 5.196 12.855 -23.098 1.00 91.12 728 GLU A CA 1
ATOM 5595 C C . GLU A 1 728 ? 5.501 11.358 -23.242 1.00 91.12 728 GLU A C 1
ATOM 5597 O O . GLU A 1 728 ? 4.578 10.564 -23.391 1.00 91.12 728 GLU A O 1
ATOM 5602 N N . SER A 1 729 ? 6.778 10.956 -23.150 1.00 91.50 729 SER A N 1
ATOM 5603 C CA . SER A 1 729 ? 7.217 9.554 -23.279 1.00 91.50 729 SER A CA 1
ATOM 5604 C C . SER A 1 729 ? 6.755 8.873 -24.584 1.00 91.50 729 SER A C 1
ATOM 5606 O O . SER A 1 729 ? 6.546 7.663 -24.594 1.00 91.50 729 SER A O 1
ATOM 5608 N N . ILE A 1 730 ? 6.599 9.649 -25.667 1.00 94.19 730 ILE A N 1
ATOM 5609 C CA . ILE A 1 730 ? 6.219 9.170 -27.008 1.00 94.19 730 ILE A CA 1
ATOM 5610 C C . ILE A 1 730 ? 7.453 8.851 -27.848 1.00 94.19 730 ILE A C 1
ATOM 5612 O O . ILE A 1 730 ? 7.497 7.825 -28.524 1.00 94.19 730 ILE A O 1
ATOM 5616 N N . VAL A 1 731 ? 8.460 9.729 -27.825 1.00 96.50 731 VAL A N 1
ATOM 5617 C CA . VAL A 1 731 ? 9.792 9.419 -28.353 1.00 96.50 731 VAL A CA 1
ATOM 5618 C C . VAL A 1 731 ? 10.520 8.601 -27.296 1.00 96.50 731 VAL A C 1
ATOM 5620 O O . VAL A 1 731 ? 10.851 9.130 -26.235 1.00 96.50 731 VAL A O 1
ATOM 5623 N N . HIS A 1 732 ? 10.733 7.316 -27.568 1.00 94.81 732 HIS A N 1
ATOM 5624 C CA . HIS A 1 732 ? 11.329 6.400 -26.596 1.00 94.81 732 HIS A CA 1
ATOM 5625 C C . HIS A 1 732 ? 12.856 6.471 -26.573 1.00 94.81 732 HIS A C 1
ATOM 5627 O O . HIS A 1 732 ? 13.427 6.220 -25.523 1.00 94.81 732 HIS A O 1
ATOM 5633 N N . SER A 1 733 ? 13.517 6.824 -27.682 1.00 98.00 733 SER A N 1
ATOM 5634 C CA . SER A 1 733 ? 14.919 7.276 -27.726 1.00 98.00 733 SER A CA 1
ATOM 5635 C C . SER A 1 733 ? 15.327 7.661 -29.153 1.00 98.00 733 SER A C 1
ATOM 5637 O O . SER A 1 733 ? 14.547 7.477 -30.094 1.00 98.00 733 SER A O 1
ATOM 5639 N N . MET A 1 734 ? 16.544 8.197 -29.325 1.00 98.19 734 MET A N 1
ATOM 5640 C CA . MET A 1 734 ? 17.060 8.619 -30.632 1.00 98.19 734 MET A CA 1
ATOM 5641 C C . MET A 1 734 ? 18.557 8.314 -30.810 1.00 98.19 734 MET A C 1
ATOM 5643 O O . MET A 1 734 ? 19.295 8.150 -29.837 1.00 98.19 734 MET A O 1
ATOM 5647 N N . VAL A 1 735 ? 19.006 8.285 -32.064 1.00 97.44 735 VAL A N 1
ATOM 5648 C CA . VAL A 1 735 ? 20.406 8.098 -32.477 1.00 97.44 735 VAL A CA 1
ATOM 5649 C C . VAL A 1 735 ? 20.766 9.189 -33.483 1.00 97.44 735 VAL A C 1
ATOM 5651 O O . VAL A 1 735 ? 20.082 9.328 -34.499 1.00 97.44 735 VAL A O 1
ATOM 5654 N N . SER A 1 736 ? 21.814 9.966 -33.203 1.00 96.94 736 SER A N 1
ATOM 5655 C CA . SER A 1 736 ? 22.358 10.969 -34.122 1.00 96.94 736 SER A CA 1
ATOM 5656 C C . SER A 1 736 ? 23.532 10.421 -34.923 1.00 96.94 736 SER A C 1
ATOM 5658 O O . SER A 1 736 ? 24.348 9.649 -34.413 1.00 96.94 736 SER A O 1
ATOM 5660 N N . TYR A 1 737 ? 23.627 10.862 -36.171 1.00 95.88 737 TYR A N 1
ATOM 5661 C CA . TYR A 1 737 ? 24.626 10.436 -37.140 1.00 95.88 737 TYR A CA 1
ATOM 5662 C C . TYR A 1 737 ? 25.539 11.596 -37.550 1.00 95.88 737 TYR A C 1
ATOM 5664 O O . TYR A 1 737 ? 25.142 12.758 -37.484 1.00 95.88 737 TYR A O 1
ATOM 5672 N N . GLU A 1 738 ? 26.746 11.271 -38.018 1.00 94.31 738 GLU A N 1
ATOM 5673 C CA . GLU A 1 738 ? 27.786 12.236 -38.422 1.00 94.31 738 GLU A CA 1
ATOM 5674 C C . GLU A 1 738 ? 27.355 13.187 -39.555 1.00 94.31 738 GLU A C 1
ATOM 5676 O O . GLU A 1 738 ? 27.934 14.259 -39.730 1.00 94.31 738 GLU A O 1
ATOM 5681 N N . ASP A 1 739 ? 26.335 12.810 -40.329 1.00 94.56 739 ASP A N 1
ATOM 5682 C CA . ASP A 1 739 ? 25.748 13.646 -41.381 1.00 94.56 739 ASP A CA 1
ATOM 5683 C C . ASP A 1 739 ? 24.735 14.685 -40.853 1.00 94.56 739 ASP A C 1
ATOM 5685 O O . ASP A 1 739 ? 24.184 15.469 -41.631 1.00 94.56 739 ASP A O 1
ATOM 5689 N N . GLY A 1 740 ? 24.507 14.716 -39.535 1.00 92.00 740 GLY A N 1
ATOM 5690 C CA . GLY A 1 740 ? 23.554 15.589 -38.851 1.00 92.00 740 GLY A CA 1
ATOM 5691 C C . GLY A 1 740 ? 22.137 15.017 -38.739 1.00 92.00 740 GLY A C 1
ATOM 5692 O O . GLY A 1 740 ? 21.264 15.676 -38.166 1.00 92.00 740 GLY A O 1
ATOM 5693 N N . SER A 1 741 ? 21.881 13.814 -39.262 1.00 96.69 741 SER A N 1
ATOM 5694 C CA . SER A 1 741 ? 20.581 13.147 -39.152 1.00 96.69 741 SER A CA 1
ATOM 5695 C C . SER A 1 741 ? 20.340 12.615 -37.741 1.00 96.69 741 SER A C 1
ATOM 5697 O O . SER A 1 741 ? 21.257 12.157 -37.061 1.00 96.69 741 SER A O 1
ATOM 5699 N N . VAL A 1 742 ? 19.076 12.607 -37.317 1.00 97.56 742 VAL A N 1
ATOM 5700 C CA . VAL A 1 742 ? 18.638 11.958 -36.075 1.00 97.56 742 VAL A CA 1
ATOM 5701 C C . VAL A 1 742 ? 17.503 10.999 -36.401 1.00 97.56 742 VAL A C 1
ATOM 5703 O O . VAL A 1 742 ? 16.475 11.409 -36.941 1.00 97.56 742 VAL A O 1
ATOM 5706 N N . LEU A 1 743 ? 17.683 9.724 -36.066 1.00 98.06 743 LEU A N 1
ATOM 5707 C CA . LEU A 1 743 ? 16.631 8.714 -36.146 1.00 98.06 743 LEU A CA 1
ATOM 5708 C C . LEU A 1 743 ? 16.020 8.513 -34.763 1.00 98.06 743 LEU A C 1
ATOM 5710 O O . LEU A 1 743 ? 16.740 8.424 -33.772 1.00 98.06 743 LEU A O 1
ATOM 5714 N N . ALA A 1 744 ? 14.695 8.438 -34.704 1.00 97.62 744 ALA A N 1
ATOM 5715 C CA . ALA A 1 744 ? 13.937 8.293 -33.470 1.00 97.62 744 ALA A CA 1
ATOM 5716 C C . ALA A 1 744 ? 12.910 7.168 -33.606 1.00 97.62 744 ALA A C 1
ATOM 5718 O O . ALA A 1 744 ? 12.253 7.049 -34.644 1.00 97.62 744 ALA A O 1
ATOM 5719 N N . GLN A 1 745 ? 12.729 6.382 -32.546 1.00 97.19 745 GLN A N 1
ATOM 5720 C CA . GLN A 1 745 ? 11.623 5.435 -32.453 1.00 97.19 745 GLN A CA 1
ATOM 5721 C C . GLN A 1 745 ? 10.525 6.038 -31.573 1.00 97.19 745 GLN A C 1
ATOM 5723 O O . GLN A 1 745 ? 10.785 6.560 -30.488 1.00 97.19 745 GLN A O 1
ATOM 5728 N N . MET A 1 746 ? 9.292 5.997 -32.083 1.00 95.50 746 MET A N 1
ATOM 5729 C CA . MET A 1 746 ? 8.120 6.606 -31.455 1.00 95.50 746 MET A CA 1
ATOM 5730 C C . MET A 1 746 ? 6.992 5.590 -31.302 1.00 95.50 746 MET A C 1
ATOM 5732 O O . MET A 1 746 ? 6.786 4.753 -32.187 1.00 95.50 746 MET A O 1
ATOM 5736 N N . GLY A 1 747 ? 6.240 5.680 -30.209 1.00 91.94 747 GLY A N 1
ATOM 5737 C CA . GLY A 1 747 ? 5.101 4.805 -29.954 1.00 91.94 747 GLY A CA 1
ATOM 5738 C C . GLY A 1 747 ? 4.262 5.238 -28.757 1.00 91.94 747 GLY A C 1
ATOM 5739 O O . GLY A 1 747 ? 4.608 6.162 -28.028 1.00 91.94 747 GLY A O 1
ATOM 5740 N N . ASN A 1 748 ? 3.130 4.559 -28.572 1.00 88.94 748 ASN A N 1
ATOM 5741 C CA . ASN A 1 748 ? 2.384 4.646 -27.321 1.00 88.94 748 ASN A CA 1
ATOM 5742 C C . ASN A 1 748 ? 3.206 3.994 -26.189 1.00 88.94 748 ASN A C 1
ATOM 5744 O O . ASN A 1 748 ? 3.866 2.983 -26.455 1.00 88.94 748 ASN A O 1
ATOM 5748 N N . PRO A 1 749 ? 3.141 4.510 -24.945 1.00 85.75 749 PRO A N 1
ATOM 5749 C CA . PRO A 1 749 ? 3.878 3.979 -23.798 1.00 85.75 749 PRO A CA 1
ATOM 5750 C C . PRO A 1 749 ? 3.367 2.583 -23.392 1.00 85.75 749 PRO A C 1
ATOM 5752 O O . PRO A 1 749 ? 2.571 2.423 -22.468 1.00 85.75 749 PRO A O 1
ATOM 5755 N N . ASP A 1 750 ? 3.820 1.553 -24.110 1.00 86.00 750 ASP A N 1
ATOM 5756 C CA . ASP A 1 750 ? 3.382 0.166 -23.954 1.00 86.00 750 ASP A CA 1
ATOM 5757 C C . ASP A 1 750 ? 4.531 -0.824 -24.197 1.00 86.00 750 ASP A C 1
ATOM 5759 O O . ASP A 1 750 ? 5.061 -0.947 -25.305 1.00 86.00 750 ASP A O 1
ATOM 5763 N N . MET A 1 751 ? 4.873 -1.595 -23.160 1.00 88.00 751 MET A N 1
ATOM 5764 C CA . MET A 1 751 ? 5.971 -2.570 -23.188 1.00 88.00 751 MET A CA 1
ATOM 5765 C C . MET A 1 751 ? 5.754 -3.736 -24.162 1.00 88.00 751 MET A C 1
ATOM 5767 O O . MET A 1 751 ? 6.708 -4.441 -24.488 1.00 88.00 751 MET A O 1
ATOM 5771 N N . ARG A 1 752 ? 4.535 -3.963 -24.664 1.00 93.00 752 ARG A N 1
ATOM 5772 C CA . ARG A 1 752 ? 4.291 -5.009 -25.669 1.00 93.00 752 ARG A CA 1
ATOM 5773 C C . ARG A 1 752 ? 5.002 -4.712 -26.988 1.00 93.00 752 ARG A C 1
ATOM 5775 O O . ARG A 1 752 ? 5.414 -5.654 -27.658 1.00 93.00 752 ARG A O 1
ATOM 5782 N N . THR A 1 753 ? 5.211 -3.439 -27.332 1.00 94.38 753 THR A N 1
ATOM 5783 C CA . THR A 1 753 ? 5.958 -3.030 -28.534 1.00 94.38 753 THR A CA 1
ATOM 5784 C C . THR A 1 753 ? 7.423 -3.486 -28.496 1.00 94.38 753 THR A C 1
ATOM 5786 O O . THR A 1 753 ? 7.817 -4.234 -29.397 1.00 94.38 753 THR A O 1
ATOM 5789 N N . PRO A 1 754 ? 8.241 -3.116 -27.486 1.00 95.25 754 PRO A N 1
ATOM 5790 C CA . PRO A 1 754 ? 9.632 -3.556 -27.433 1.00 95.25 754 PRO A CA 1
ATOM 5791 C C . PRO A 1 754 ? 9.773 -5.070 -27.235 1.00 95.25 754 PRO A C 1
ATOM 5793 O O . PRO A 1 754 ? 10.664 -5.671 -27.841 1.00 95.25 754 PRO A O 1
ATOM 5796 N N . ILE A 1 755 ? 8.856 -5.704 -26.486 1.00 95.25 755 ILE A N 1
ATOM 5797 C CA . ILE A 1 755 ? 8.788 -7.169 -26.357 1.00 95.25 755 ILE A CA 1
ATOM 5798 C C . ILE A 1 755 ? 8.578 -7.825 -27.724 1.00 95.25 755 ILE A C 1
ATOM 5800 O O . ILE A 1 755 ? 9.348 -8.704 -28.113 1.00 95.25 755 ILE A O 1
ATOM 5804 N N . ALA A 1 756 ? 7.568 -7.383 -28.477 1.00 96.44 756 ALA A N 1
ATOM 5805 C CA . ALA A 1 756 ? 7.266 -7.956 -29.780 1.00 96.44 756 ALA A CA 1
ATOM 5806 C C . ALA A 1 756 ? 8.396 -7.730 -30.790 1.00 96.44 756 ALA A C 1
ATOM 5808 O O . ALA A 1 756 ? 8.705 -8.627 -31.573 1.00 96.44 756 ALA A O 1
ATOM 5809 N N . HIS A 1 757 ? 9.039 -6.561 -30.750 1.00 96.88 757 HIS A N 1
ATOM 5810 C CA . HIS A 1 757 ? 10.202 -6.271 -31.579 1.00 96.88 757 HIS A CA 1
ATOM 5811 C C . HIS A 1 757 ? 11.347 -7.260 -31.308 1.00 96.88 757 HIS A C 1
ATOM 5813 O O . HIS A 1 757 ? 11.781 -7.950 -32.225 1.00 96.88 757 HIS A O 1
ATOM 5819 N N . ALA A 1 758 ? 11.794 -7.390 -30.058 1.00 95.69 758 ALA A N 1
ATOM 5820 C CA . ALA A 1 758 ? 12.940 -8.237 -29.727 1.00 95.69 758 ALA A CA 1
ATOM 5821 C C . ALA A 1 758 ? 12.664 -9.734 -29.972 1.00 95.69 758 ALA A C 1
ATOM 5823 O O . ALA A 1 758 ? 13.530 -10.465 -30.446 1.00 95.69 758 ALA A O 1
ATOM 5824 N N . MET A 1 759 ? 11.440 -10.199 -29.708 1.00 96.12 759 MET A N 1
ATOM 5825 C CA . MET A 1 759 ? 11.057 -11.592 -29.968 1.00 96.12 759 MET A CA 1
ATOM 5826 C C . MET A 1 759 ? 11.026 -11.938 -31.464 1.00 96.12 759 MET A C 1
ATOM 5828 O O . MET A 1 759 ? 11.389 -13.055 -31.842 1.00 96.12 759 MET A O 1
ATOM 5832 N N . ALA A 1 760 ? 10.582 -11.001 -32.310 1.00 96.06 760 ALA A N 1
ATOM 5833 C CA . ALA A 1 760 ? 10.456 -11.200 -33.754 1.00 96.06 760 ALA A CA 1
ATOM 5834 C C . ALA A 1 760 ? 11.721 -10.857 -34.544 1.00 96.06 760 ALA A C 1
ATOM 5836 O O . ALA A 1 760 ? 11.810 -11.248 -35.707 1.00 96.06 760 ALA A O 1
ATOM 5837 N N . TRP A 1 761 ? 12.666 -10.144 -33.931 1.00 94.44 761 TRP A N 1
ATOM 5838 C CA . TRP A 1 761 ? 13.851 -9.621 -34.594 1.00 94.44 761 TRP A CA 1
ATOM 5839 C C . TRP A 1 761 ? 14.599 -10.705 -35.406 1.00 94.44 761 TRP A C 1
ATOM 5841 O O . TRP A 1 761 ? 14.772 -11.829 -34.906 1.00 94.44 761 TRP A O 1
ATOM 5851 N N . PRO A 1 762 ? 15.051 -10.401 -36.644 1.00 92.88 762 PRO A N 1
ATOM 5852 C CA . PRO A 1 762 ? 15.069 -9.084 -37.309 1.00 92.88 762 PRO A CA 1
ATOM 5853 C C . PRO A 1 762 ? 13.737 -8.637 -37.935 1.00 92.88 762 PRO A C 1
ATOM 5855 O O . PRO A 1 762 ? 13.643 -7.520 -38.443 1.00 92.88 762 PRO A O 1
ATOM 5858 N N . ASP A 1 763 ? 12.703 -9.476 -37.882 1.00 93.94 763 ASP A N 1
ATOM 5859 C CA . ASP A 1 763 ? 11.380 -9.160 -38.413 1.00 93.94 763 ASP A CA 1
ATOM 5860 C C . ASP A 1 763 ? 10.523 -8.354 -37.420 1.00 93.94 763 ASP A C 1
ATOM 5862 O O . ASP A 1 763 ? 10.891 -8.066 -36.280 1.00 93.94 763 ASP A O 1
ATOM 5866 N N . ARG A 1 764 ? 9.314 -8.004 -37.862 1.00 94.31 764 ARG A N 1
ATOM 5867 C CA . ARG A 1 764 ? 8.263 -7.379 -37.048 1.00 94.31 764 ARG A CA 1
ATOM 5868 C C . ARG A 1 764 ? 7.127 -8.375 -36.805 1.00 94.31 764 ARG A C 1
ATOM 5870 O O . ARG A 1 764 ? 6.960 -9.347 -37.545 1.00 94.31 764 ARG A O 1
ATOM 5877 N N . MET A 1 765 ? 6.307 -8.125 -35.784 1.00 94.19 765 MET A N 1
ATOM 5878 C CA . MET A 1 765 ? 5.080 -8.892 -35.550 1.00 94.19 765 MET A CA 1
ATOM 5879 C C . MET A 1 765 ? 3.992 -8.084 -34.844 1.00 94.19 765 MET A C 1
ATOM 5881 O O . MET A 1 765 ? 4.228 -6.967 -34.385 1.00 94.19 765 MET A O 1
ATOM 5885 N N . GLN A 1 766 ? 2.792 -8.661 -34.760 1.00 91.94 766 GLN A N 1
ATOM 5886 C CA . GLN A 1 766 ? 1.643 -8.069 -34.077 1.00 91.94 766 GLN A CA 1
ATOM 5887 C C . GLN A 1 766 ? 1.883 -8.012 -32.560 1.00 91.94 766 GLN A C 1
ATOM 5889 O O . GLN A 1 766 ? 2.033 -9.049 -31.915 1.00 91.94 766 GLN A O 1
ATOM 5894 N N . ALA A 1 767 ? 1.875 -6.804 -31.991 1.00 91.38 767 ALA A N 1
ATOM 5895 C CA . ALA A 1 767 ? 2.023 -6.575 -30.550 1.00 91.38 767 ALA A CA 1
ATOM 5896 C C . ALA A 1 767 ? 0.681 -6.375 -29.816 1.00 91.38 767 ALA A C 1
ATOM 5898 O O . ALA A 1 767 ? 0.625 -6.489 -28.595 1.00 91.38 767 ALA A O 1
ATOM 5899 N N . GLY A 1 768 ? -0.405 -6.073 -30.542 1.00 89.00 768 GLY A N 1
ATOM 5900 C CA . GLY A 1 768 ? -1.697 -5.704 -29.944 1.00 89.00 768 GLY A CA 1
ATOM 5901 C C . GLY A 1 768 ? -1.719 -4.311 -29.304 1.00 89.00 768 GLY A C 1
ATOM 5902 O O . GLY A 1 768 ? -2.533 -4.068 -28.415 1.00 89.00 768 GLY A O 1
ATOM 5903 N N . VAL A 1 769 ? -0.806 -3.434 -29.729 1.00 89.56 769 VAL A N 1
ATOM 5904 C CA . VAL A 1 769 ? -0.717 -2.030 -29.313 1.00 89.56 769 VAL A CA 1
ATOM 5905 C C . VAL A 1 769 ? -1.376 -1.165 -30.381 1.00 89.56 769 VAL A C 1
ATOM 5907 O O . VAL A 1 769 ? -1.149 -1.380 -31.573 1.00 89.56 769 VAL A O 1
ATOM 5910 N N . GLU A 1 770 ? -2.190 -0.201 -29.954 1.00 88.81 770 GLU A N 1
ATOM 5911 C CA . GLU A 1 770 ? -2.839 0.740 -30.867 1.00 88.81 770 GLU A CA 1
ATOM 5912 C C . GLU A 1 770 ? -1.799 1.596 -31.612 1.00 88.81 770 GLU A C 1
ATOM 5914 O O . GLU A 1 770 ? -0.779 1.975 -31.019 1.00 88.81 770 GLU A O 1
ATOM 5919 N N . PRO A 1 771 ? -2.035 1.933 -32.892 1.00 89.31 771 PRO A N 1
ATOM 5920 C CA . PRO A 1 771 ? -1.197 2.878 -33.620 1.00 89.31 771 PRO A CA 1
ATOM 5921 C C . PRO A 1 771 ? -1.127 4.242 -32.918 1.00 89.31 771 PRO A C 1
ATOM 5923 O O . PRO A 1 771 ? -2.096 4.697 -32.311 1.00 89.31 771 PRO A O 1
ATOM 5926 N N . LEU A 1 772 ? 0.020 4.917 -33.019 1.00 90.38 772 LEU A N 1
ATOM 5927 C CA . LEU A 1 772 ? 0.183 6.274 -32.498 1.00 90.38 772 LEU A CA 1
ATOM 5928 C C . LEU A 1 772 ? -0.617 7.268 -33.354 1.00 90.38 772 LEU A C 1
ATOM 5930 O O . LEU A 1 772 ? -0.372 7.387 -34.556 1.00 90.38 772 LEU A O 1
ATOM 5934 N N . ASP A 1 773 ? -1.533 8.011 -32.731 1.00 91.00 773 ASP A N 1
ATOM 5935 C CA . ASP A 1 773 ? -2.294 9.075 -33.389 1.00 91.00 773 ASP A CA 1
ATOM 5936 C C . ASP A 1 773 ? -1.650 10.446 -33.144 1.00 91.00 773 ASP A C 1
ATOM 5938 O O . ASP A 1 773 ? -1.825 11.060 -32.089 1.00 91.00 773 ASP A O 1
ATOM 5942 N N . PHE A 1 774 ? -0.939 10.958 -34.149 1.00 91.44 774 PHE A N 1
ATOM 5943 C CA . PHE A 1 774 ? -0.286 12.267 -34.084 1.00 91.44 774 PHE A CA 1
ATOM 5944 C C . PHE A 1 774 ? -1.252 13.443 -33.899 1.00 91.44 774 PHE A C 1
ATOM 5946 O O . PHE A 1 774 ? -0.849 14.457 -33.333 1.00 91.44 774 PHE A O 1
ATOM 5953 N N . TYR A 1 775 ? -2.509 13.332 -34.338 1.00 91.50 775 TYR A N 1
ATOM 5954 C CA . TYR A 1 775 ? -3.486 14.417 -34.196 1.00 91.50 775 TYR A CA 1
ATOM 5955 C C . TYR A 1 775 ? -4.023 14.540 -32.766 1.00 91.50 775 TYR A C 1
ATOM 5957 O O . TYR A 1 775 ? -4.585 15.577 -32.414 1.00 91.50 775 TYR A O 1
ATOM 5965 N N . SER A 1 776 ? -3.826 13.508 -31.941 1.00 87.19 776 SER A N 1
ATOM 5966 C CA . SER A 1 776 ? -4.195 13.513 -30.524 1.00 87.19 776 SER A CA 1
ATOM 5967 C C . SER A 1 776 ? -3.130 14.145 -29.616 1.00 87.19 776 SER A C 1
ATOM 5969 O O . SER A 1 776 ? -3.421 14.480 -28.468 1.00 87.19 776 SER A O 1
ATOM 5971 N N . LEU A 1 777 ? -1.902 14.335 -30.117 1.00 87.75 777 LEU A N 1
ATOM 5972 C CA . LEU A 1 777 ? -0.778 14.850 -29.336 1.00 87.75 777 LEU A CA 1
ATOM 5973 C C . LEU A 1 777 ? -0.845 16.376 -29.190 1.00 87.75 777 LEU A C 1
ATOM 5975 O O . LEU A 1 777 ? -0.956 17.109 -30.170 1.00 87.75 777 LEU A O 1
ATOM 5979 N N . SER A 1 778 ? -0.691 16.875 -27.960 1.00 82.88 778 SER A N 1
ATOM 5980 C CA . SER A 1 778 ? -0.612 18.318 -27.680 1.00 82.88 778 SER A CA 1
ATOM 5981 C C . SER A 1 778 ? 0.717 18.956 -28.106 1.00 82.88 778 SER A C 1
ATOM 5983 O O . SER A 1 778 ? 0.797 20.173 -28.254 1.00 82.88 778 SER A O 1
ATOM 5985 N N . GLY A 1 779 ? 1.765 18.148 -28.270 1.00 90.94 779 GLY A N 1
ATOM 5986 C CA . GLY A 1 779 ? 3.123 18.565 -28.615 1.00 90.94 779 GLY A CA 1
ATOM 5987 C C . GLY A 1 779 ? 4.152 17.538 -28.140 1.00 90.94 779 GLY A C 1
ATOM 5988 O O . GLY A 1 779 ? 3.809 16.626 -27.394 1.00 90.94 779 GLY A O 1
ATOM 5989 N N . LEU A 1 780 ? 5.403 17.688 -28.578 1.00 95.12 780 LEU A N 1
ATOM 5990 C CA . LEU A 1 780 ? 6.543 16.900 -28.101 1.00 95.12 780 LEU A CA 1
ATOM 5991 C C . LEU A 1 780 ? 7.578 17.866 -27.533 1.00 95.12 780 LEU A C 1
ATOM 5993 O O . LEU A 1 780 ? 8.103 18.703 -28.272 1.00 95.12 780 LEU A O 1
ATOM 5997 N N . HIS A 1 781 ? 7.851 17.769 -26.234 1.00 95.56 781 HIS A N 1
ATOM 5998 C CA . HIS A 1 781 ? 8.786 18.663 -25.561 1.00 95.56 781 HIS A CA 1
ATOM 5999 C C . HIS A 1 781 ? 10.087 17.931 -25.241 1.00 95.56 781 HIS A C 1
ATOM 6001 O O . HIS A 1 781 ? 10.080 16.760 -24.863 1.00 95.56 781 HIS A O 1
ATOM 6007 N N . PHE A 1 782 ? 11.204 18.644 -25.387 1.00 96.69 782 PHE A N 1
ATOM 6008 C CA . PHE A 1 782 ? 12.539 18.142 -25.084 1.00 96.69 782 PHE A CA 1
ATOM 6009 C C . PHE A 1 782 ? 13.285 19.179 -24.255 1.00 96.69 782 PHE A C 1
ATOM 6011 O O . PHE A 1 782 ? 13.356 20.350 -24.632 1.00 96.69 782 PHE A O 1
ATOM 6018 N N . GLU A 1 783 ? 13.847 18.751 -23.133 1.00 96.31 783 GLU A N 1
ATOM 6019 C CA . GLU A 1 783 ? 14.635 19.606 -22.249 1.00 96.31 783 GLU A CA 1
ATOM 6020 C C . GLU A 1 783 ? 15.849 18.854 -21.696 1.00 96.31 783 GLU A C 1
ATOM 6022 O O . GLU A 1 783 ? 15.898 17.624 -21.693 1.00 96.31 783 GLU A O 1
ATOM 6027 N N . ARG A 1 784 ? 16.870 19.590 -21.251 1.00 96.06 784 ARG A N 1
ATOM 6028 C CA . ARG A 1 784 ? 18.023 18.978 -20.580 1.00 96.06 784 ARG A CA 1
ATOM 6029 C C . ARG A 1 784 ? 17.663 18.649 -19.130 1.00 96.06 784 ARG A C 1
ATOM 6031 O O . ARG A 1 784 ? 16.979 19.458 -18.500 1.00 96.06 784 ARG A O 1
ATOM 6038 N N . PRO A 1 785 ? 18.128 17.514 -18.577 1.00 94.88 785 PRO A N 1
ATOM 6039 C CA . PRO A 1 785 ? 17.977 17.255 -17.154 1.00 94.88 785 PRO A CA 1
ATOM 6040 C C . PRO A 1 785 ? 18.746 18.308 -16.350 1.00 94.88 785 PRO A C 1
ATOM 6042 O O . PRO A 1 785 ? 19.851 18.711 -16.711 1.00 94.88 785 PRO A O 1
ATOM 6045 N N . ASP A 1 786 ? 18.144 18.758 -15.254 1.00 94.38 786 ASP A N 1
ATOM 6046 C CA . ASP A 1 786 ? 18.765 19.693 -14.321 1.00 94.38 786 ASP A CA 1
ATOM 6047 C C . ASP A 1 786 ? 19.701 18.914 -13.373 1.00 94.38 786 ASP A C 1
ATOM 6049 O O . ASP A 1 786 ? 19.207 18.107 -12.578 1.00 94.38 786 ASP A O 1
ATOM 6053 N N . PRO A 1 787 ? 21.032 19.121 -13.430 1.00 90.81 787 PRO A N 1
ATOM 6054 C CA . PRO A 1 787 ? 21.989 18.343 -12.641 1.00 90.81 787 PRO A CA 1
ATOM 6055 C C . PRO A 1 787 ? 21.853 18.590 -11.133 1.00 90.81 787 PRO A C 1
ATOM 6057 O O . PRO A 1 787 ? 22.170 17.711 -10.336 1.00 90.81 787 PRO A O 1
ATOM 6060 N N . GLN A 1 788 ? 21.328 19.750 -10.716 1.00 91.56 788 GLN A N 1
ATOM 6061 C CA . GLN A 1 788 ? 21.063 20.015 -9.298 1.00 91.56 788 GLN A CA 1
ATOM 6062 C C . GLN A 1 788 ? 19.831 19.249 -8.806 1.00 91.56 788 GLN A C 1
ATOM 6064 O O . GLN A 1 788 ? 19.785 18.817 -7.655 1.00 91.56 788 GLN A O 1
ATOM 6069 N N . ARG A 1 789 ? 18.833 19.067 -9.680 1.00 94.00 789 ARG A N 1
ATOM 6070 C CA . ARG A 1 789 ? 17.615 18.297 -9.389 1.00 94.00 789 ARG A CA 1
ATOM 6071 C C . ARG A 1 789 ? 17.871 16.789 -9.418 1.00 94.00 789 ARG A C 1
ATOM 6073 O O . ARG A 1 789 ? 17.284 16.062 -8.620 1.00 94.00 789 ARG A O 1
ATOM 6080 N N . PHE A 1 790 ? 18.738 16.330 -10.321 1.00 96.31 790 PHE A N 1
ATOM 6081 C CA . PHE A 1 790 ? 18.946 14.912 -10.622 1.00 96.31 790 PHE A CA 1
ATOM 6082 C C . PHE A 1 790 ? 20.421 14.473 -10.535 1.00 96.31 790 PHE A C 1
ATOM 6084 O O . PHE A 1 790 ? 20.966 13.937 -11.503 1.00 96.31 790 PHE A O 1
ATOM 6091 N N . PRO A 1 791 ? 21.073 14.606 -9.364 1.00 96.69 791 PRO A N 1
ATOM 6092 C CA . PRO A 1 791 ? 22.487 14.250 -9.184 1.00 96.69 791 PRO A CA 1
ATOM 6093 C C . PRO A 1 791 ? 22.778 12.749 -9.368 1.00 96.69 791 PRO A C 1
ATOM 6095 O O . PRO A 1 791 ? 23.923 12.350 -9.560 1.00 96.69 791 PRO A O 1
ATOM 6098 N N . CYS A 1 792 ? 21.750 11.893 -9.332 1.00 97.62 792 CYS A N 1
ATOM 6099 C CA . CYS A 1 792 ? 21.892 10.459 -9.592 1.00 97.62 792 CYS A CA 1
ATOM 6100 C C . CYS A 1 792 ? 22.439 10.157 -10.999 1.00 97.62 792 CYS A C 1
ATOM 6102 O O . CYS A 1 792 ? 23.097 9.134 -11.183 1.00 97.62 792 CYS A O 1
ATOM 6104 N N . LEU A 1 793 ? 22.204 11.043 -11.974 1.00 96.81 793 LEU A N 1
ATOM 6105 C CA . LEU A 1 793 ? 22.738 10.895 -13.330 1.00 96.81 793 LEU A CA 1
ATOM 6106 C C . LEU A 1 793 ? 24.269 10.978 -13.348 1.00 96.81 793 LEU A C 1
ATOM 6108 O O . LEU A 1 793 ? 24.927 10.119 -13.934 1.00 96.81 793 LEU A O 1
ATOM 6112 N N . ASP A 1 794 ? 24.831 11.953 -12.634 1.00 96.00 794 ASP A N 1
ATOM 6113 C CA . ASP A 1 794 ? 26.280 12.134 -12.524 1.00 96.00 794 ASP A CA 1
ATOM 6114 C C . ASP A 1 794 ? 26.928 10.962 -11.774 1.00 96.00 794 ASP A C 1
ATOM 6116 O O . ASP A 1 794 ? 27.998 10.485 -12.152 1.00 96.00 794 ASP A O 1
ATOM 6120 N N . LEU A 1 795 ? 26.257 10.436 -10.741 1.00 97.25 795 LEU A N 1
ATOM 6121 C CA . LEU A 1 795 ? 26.727 9.259 -10.002 1.00 97.25 795 LEU A CA 1
ATOM 6122 C C . LEU A 1 795 ? 26.776 8.005 -10.882 1.00 97.25 795 LEU A C 1
ATOM 6124 O O . LEU A 1 795 ? 27.739 7.244 -10.796 1.00 97.25 795 LEU A O 1
ATOM 6128 N N . ALA A 1 796 ? 25.785 7.808 -11.755 1.00 96.25 796 ALA A N 1
ATOM 6129 C CA . ALA A 1 796 ? 25.792 6.707 -12.715 1.00 96.25 796 ALA A CA 1
ATOM 6130 C C . ALA A 1 796 ? 26.934 6.842 -13.734 1.00 96.25 796 ALA A C 1
ATOM 6132 O O . ALA A 1 796 ? 27.664 5.880 -13.990 1.00 96.25 796 ALA A O 1
ATOM 6133 N N . GLN A 1 797 ? 27.153 8.053 -14.257 1.00 95.00 797 GLN A N 1
ATOM 6134 C CA . GLN A 1 797 ? 28.269 8.337 -15.158 1.00 95.00 797 GLN A CA 1
ATOM 6135 C C . GLN A 1 797 ? 29.629 8.101 -14.483 1.00 95.00 797 GLN A C 1
ATOM 6137 O O . GLN A 1 797 ? 30.532 7.503 -15.084 1.00 95.00 797 GLN A O 1
ATOM 6142 N N . ARG A 1 798 ? 29.768 8.528 -13.224 1.00 94.69 798 ARG A N 1
ATOM 6143 C CA . ARG A 1 798 ? 30.955 8.296 -12.399 1.00 94.69 798 ARG A CA 1
ATOM 6144 C C . ARG A 1 798 ? 31.200 6.804 -12.181 1.00 94.69 798 ARG A C 1
ATOM 6146 O O . ARG A 1 798 ? 32.303 6.340 -12.450 1.00 94.69 798 ARG A O 1
ATOM 6153 N N . ALA A 1 799 ? 30.184 6.052 -11.757 1.00 94.19 799 ALA A N 1
ATOM 6154 C CA . ALA A 1 799 ? 30.308 4.618 -11.495 1.00 94.19 799 ALA A CA 1
ATOM 6155 C C . ALA A 1 799 ? 30.737 3.830 -12.742 1.00 94.19 799 ALA A C 1
ATOM 6157 O O . ALA A 1 799 ? 31.574 2.936 -12.643 1.00 94.19 799 ALA A O 1
ATOM 6158 N N . PHE A 1 800 ? 30.227 4.189 -13.925 1.00 92.69 800 PHE A N 1
ATOM 6159 C CA . PHE A 1 800 ? 30.688 3.575 -15.171 1.00 92.69 800 PHE A CA 1
ATOM 6160 C C . PHE A 1 800 ? 32.147 3.922 -15.483 1.00 92.69 800 PHE A C 1
ATOM 6162 O O . PHE A 1 800 ? 32.936 3.044 -15.824 1.00 92.69 800 PHE A O 1
ATOM 6169 N N . SER A 1 801 ? 32.507 5.203 -15.361 1.00 91.94 801 SER A N 1
ATOM 6170 C CA . SER A 1 801 ? 33.846 5.701 -15.705 1.00 91.94 801 SER A CA 1
ATOM 6171 C C . SER A 1 801 ? 34.936 5.129 -14.798 1.00 91.94 801 SER A C 1
ATOM 6173 O O . SER A 1 801 ? 36.055 4.899 -15.249 1.00 91.94 801 SER A O 1
ATOM 6175 N N . GLU A 1 802 ? 34.614 4.891 -13.526 1.00 90.56 802 GLU A N 1
ATOM 6176 C CA . GLU A 1 802 ? 35.531 4.277 -12.565 1.00 90.56 802 GLU A CA 1
ATOM 6177 C C . GLU A 1 802 ? 35.722 2.766 -12.794 1.00 90.56 802 GLU A C 1
ATOM 6179 O O . GLU A 1 802 ? 36.745 2.221 -12.379 1.00 90.56 802 GLU A O 1
ATOM 6184 N N . GLY A 1 803 ? 34.782 2.093 -13.469 1.00 86.94 803 GLY A N 1
ATOM 6185 C CA . GLY A 1 803 ? 34.880 0.673 -13.816 1.00 86.94 803 GLY A CA 1
ATOM 6186 C C . GLY A 1 803 ? 34.920 -0.277 -12.609 1.00 86.94 803 GLY A C 1
ATOM 6187 O O . GLY A 1 803 ? 34.515 0.065 -11.494 1.00 86.94 803 GLY A O 1
ATOM 6188 N N . GLY A 1 804 ? 35.383 -1.511 -12.840 1.00 87.00 804 GLY A N 1
ATOM 6189 C CA . GLY A 1 804 ? 35.432 -2.561 -11.814 1.00 87.00 804 GLY A CA 1
ATOM 6190 C C . GLY A 1 804 ? 34.061 -2.817 -11.180 1.00 87.00 804 GLY A C 1
ATOM 6191 O O . GLY A 1 804 ? 33.043 -2.865 -11.872 1.00 87.00 804 GLY A O 1
ATOM 6192 N N . SER A 1 805 ? 34.021 -2.947 -9.854 1.00 89.62 805 SER A N 1
ATOM 6193 C CA . SER A 1 805 ? 32.787 -3.194 -9.093 1.00 89.62 805 SER A CA 1
ATOM 6194 C C . SER A 1 805 ? 31.884 -1.964 -8.884 1.00 89.62 805 SER A C 1
ATOM 6196 O O . SER A 1 805 ? 30.818 -2.087 -8.279 1.00 89.62 805 SER A O 1
ATOM 6198 N N . ALA A 1 806 ? 32.256 -0.774 -9.376 1.00 93.00 806 ALA A N 1
ATOM 6199 C CA . ALA A 1 806 ? 31.565 0.480 -9.047 1.00 93.00 806 ALA A CA 1
ATOM 6200 C C . ALA A 1 806 ? 30.083 0.509 -9.470 1.00 93.00 806 ALA A C 1
ATOM 6202 O O . ALA A 1 806 ? 29.251 1.027 -8.728 1.00 93.00 806 ALA A O 1
ATOM 6203 N N . SER A 1 807 ? 29.725 -0.084 -10.614 1.00 92.31 807 SER A N 1
ATOM 6204 C CA . SER A 1 807 ? 28.319 -0.160 -11.054 1.00 92.31 807 SER A CA 1
ATOM 6205 C C . SER A 1 807 ? 27.484 -1.116 -10.190 1.00 92.31 807 SER A C 1
ATOM 6207 O O . SER A 1 807 ? 26.323 -0.827 -9.902 1.00 92.31 807 SER A O 1
ATOM 6209 N N . ALA A 1 808 ? 28.084 -2.210 -9.701 1.00 90.81 808 ALA A N 1
ATOM 6210 C CA . ALA A 1 808 ? 27.438 -3.111 -8.745 1.00 90.81 808 ALA A CA 1
ATOM 6211 C C . ALA A 1 808 ? 27.219 -2.423 -7.388 1.00 90.81 808 ALA A C 1
ATOM 6213 O O . ALA A 1 808 ? 26.123 -2.497 -6.837 1.00 90.81 808 ALA A O 1
ATOM 6214 N N . VAL A 1 809 ? 28.220 -1.675 -6.906 1.00 94.19 809 VAL A N 1
ATOM 6215 C CA . VAL A 1 809 ? 28.119 -0.836 -5.699 1.00 94.19 809 VAL A CA 1
ATOM 6216 C C . VAL A 1 809 ? 27.024 0.219 -5.859 1.00 94.19 809 VAL A C 1
ATOM 6218 O O . VAL A 1 809 ? 26.177 0.357 -4.983 1.00 94.19 809 VAL A O 1
ATOM 6221 N N . LEU A 1 810 ? 26.978 0.932 -6.990 1.00 96.06 810 LEU A N 1
ATOM 6222 C CA . LEU A 1 810 ? 25.928 1.918 -7.252 1.00 96.06 810 LEU A CA 1
ATOM 6223 C C . LEU A 1 810 ? 24.537 1.278 -7.233 1.00 96.06 810 LEU A C 1
ATOM 6225 O O . LEU A 1 810 ? 23.644 1.825 -6.588 1.00 96.06 810 LEU A O 1
ATOM 6229 N N . ASN A 1 811 ? 24.343 0.134 -7.900 1.00 92.81 811 ASN A N 1
ATOM 6230 C CA . ASN A 1 811 ? 23.045 -0.543 -7.911 1.00 92.81 811 ASN A CA 1
ATOM 6231 C C . ASN A 1 811 ? 22.633 -0.995 -6.502 1.00 92.81 811 ASN A C 1
ATOM 6233 O O . ASN A 1 811 ? 21.519 -0.712 -6.064 1.00 92.81 811 ASN A O 1
ATOM 6237 N N . ALA A 1 812 ? 23.541 -1.648 -5.777 1.00 91.56 812 ALA A N 1
ATOM 6238 C CA . ALA A 1 812 ? 23.312 -2.131 -4.421 1.00 91.56 812 ALA A CA 1
ATOM 6239 C C . ALA A 1 812 ? 22.983 -0.987 -3.450 1.00 91.56 812 ALA A C 1
ATOM 6241 O O . ALA A 1 812 ? 21.995 -1.046 -2.711 1.00 91.56 812 ALA A O 1
ATOM 6242 N N . ALA A 1 813 ? 23.779 0.084 -3.486 1.00 96.12 813 ALA A N 1
ATOM 6243 C CA . ALA A 1 813 ? 23.551 1.288 -2.702 1.00 96.12 813 ALA A CA 1
ATOM 6244 C C . ALA A 1 813 ? 22.232 1.962 -3.078 1.00 96.12 813 ALA A C 1
ATOM 6246 O O . ALA A 1 813 ? 21.503 2.386 -2.184 1.00 96.12 813 ALA A O 1
ATOM 6247 N N . ASN A 1 814 ? 21.894 2.020 -4.371 1.00 96.06 814 ASN A N 1
ATOM 6248 C CA . ASN A 1 814 ? 20.618 2.548 -4.829 1.00 96.06 814 ASN A CA 1
ATOM 6249 C C . ASN A 1 814 ? 19.453 1.712 -4.305 1.00 96.06 814 ASN A C 1
ATOM 6251 O O . ASN A 1 814 ? 18.512 2.282 -3.778 1.00 96.06 814 ASN A O 1
ATOM 6255 N N . GLU A 1 815 ? 19.503 0.381 -4.372 1.00 90.88 815 GLU A N 1
ATOM 6256 C CA . GLU A 1 815 ? 18.430 -0.460 -3.832 1.00 90.88 815 GLU A CA 1
ATOM 6257 C C . GLU A 1 815 ? 18.203 -0.215 -2.336 1.00 90.88 815 GLU A C 1
ATOM 6259 O O . GLU A 1 815 ? 17.052 -0.093 -1.914 1.00 90.88 815 GLU A O 1
ATOM 6264 N N . ILE A 1 816 ? 19.276 -0.086 -1.545 1.00 95.06 816 ILE A N 1
ATOM 6265 C CA . ILE A 1 816 ? 19.182 0.230 -0.113 1.00 95.06 816 ILE A CA 1
ATOM 6266 C C . ILE A 1 816 ? 18.680 1.655 0.116 1.00 95.06 816 ILE A C 1
ATOM 6268 O O . ILE A 1 816 ? 17.752 1.847 0.892 1.00 95.06 816 ILE A O 1
ATOM 6272 N N . ALA A 1 817 ? 19.262 2.647 -0.552 1.00 95.94 817 ALA A N 1
ATOM 6273 C CA . ALA A 1 817 ? 18.929 4.053 -0.356 1.00 95.94 817 ALA A CA 1
ATOM 6274 C C . ALA A 1 817 ? 17.513 4.359 -0.832 1.00 95.94 817 ALA A C 1
ATOM 6276 O O . ALA A 1 817 ? 16.748 5.020 -0.127 1.00 95.94 817 ALA A O 1
ATOM 6277 N N . VAL A 1 818 ? 17.138 3.798 -1.987 1.00 94.44 818 VAL A N 1
ATOM 6278 C CA . VAL A 1 818 ? 15.760 3.737 -2.436 1.00 94.44 818 VAL A CA 1
ATOM 6279 C C . VAL A 1 818 ? 15.002 3.095 -1.314 1.00 94.44 818 VAL A C 1
ATOM 6281 O O . VAL A 1 818 ? 14.267 3.887 -0.769 1.00 94.44 818 VAL A O 1
ATOM 6284 N N . GLN A 1 819 ? 15.194 1.824 -0.901 1.00 91.81 819 GLN A N 1
ATOM 6285 C CA . GLN A 1 819 ? 14.469 1.145 0.209 1.00 91.81 819 GLN A CA 1
ATOM 6286 C C . GLN A 1 819 ? 14.243 2.008 1.460 1.00 91.81 819 GLN A C 1
ATOM 6288 O O . GLN A 1 819 ? 13.102 2.213 1.881 1.00 91.81 819 GLN A O 1
ATOM 6293 N N . SER A 1 820 ? 15.285 2.656 1.947 1.00 91.50 820 SER A N 1
ATOM 6294 C CA . SER A 1 820 ? 15.207 3.562 3.084 1.00 91.50 820 SER A CA 1
ATOM 6295 C C . SER A 1 820 ? 14.381 4.830 2.814 1.00 91.50 820 SER A C 1
ATOM 6297 O O . SER A 1 820 ? 13.633 5.250 3.694 1.00 91.50 820 SER A O 1
ATOM 6299 N N . PHE A 1 821 ? 14.416 5.430 1.613 1.00 93.81 821 PHE A N 1
ATOM 6300 C CA . PHE A 1 821 ? 13.653 6.658 1.315 1.00 93.81 821 PHE A CA 1
ATOM 6301 C C . PHE A 1 821 ? 12.155 6.453 1.483 1.00 93.81 821 PHE A C 1
ATOM 6303 O O . PHE A 1 821 ? 11.498 7.136 2.262 1.00 93.81 821 PHE A O 1
ATOM 6310 N N . LEU A 1 822 ? 11.594 5.499 0.754 1.00 84.88 822 LEU A N 1
ATOM 6311 C CA . LEU A 1 822 ? 10.185 5.201 0.884 1.00 84.88 822 LEU A CA 1
ATOM 6312 C C . LEU A 1 822 ? 9.810 4.751 2.308 1.00 84.88 822 LEU A C 1
ATOM 6314 O O . LEU A 1 822 ? 8.707 5.100 2.726 1.00 84.88 822 LEU A O 1
ATOM 6318 N N . ASP A 1 823 ? 10.703 4.075 3.065 1.00 83.31 823 ASP A N 1
ATOM 6319 C CA . ASP A 1 823 ? 10.452 3.617 4.452 1.00 83.31 823 ASP A CA 1
ATOM 6320 C C . ASP A 1 823 ? 10.423 4.821 5.398 1.00 83.31 823 ASP A C 1
ATOM 6322 O O . ASP A 1 823 ? 10.107 4.698 6.578 1.00 83.31 823 ASP A O 1
ATOM 6326 N N . GLY A 1 824 ? 10.679 6.016 4.854 1.00 86.50 824 GLY A N 1
ATOM 6327 C CA . GLY A 1 824 ? 10.717 7.278 5.563 1.00 86.50 824 GLY A CA 1
ATOM 6328 C C . GLY A 1 824 ? 12.011 7.465 6.345 1.00 86.50 824 GLY A C 1
ATOM 6329 O O . GLY A 1 824 ? 12.067 8.363 7.180 1.00 86.50 824 GLY A O 1
ATOM 6330 N N . GLU A 1 825 ? 13.032 6.630 6.118 1.00 86.25 825 GLU A N 1
ATOM 6331 C CA . GLU A 1 825 ? 14.284 6.643 6.881 1.00 86.25 825 GLU A CA 1
ATOM 6332 C C . GLU A 1 825 ? 15.279 7.702 6.397 1.00 86.25 825 GLU A C 1
ATOM 6334 O O . GLU A 1 825 ? 16.058 8.216 7.197 1.00 86.25 825 GLU A O 1
ATOM 6339 N N . ILE A 1 826 ? 15.262 8.033 5.103 1.00 92.44 826 ILE A N 1
ATOM 6340 C CA . ILE A 1 826 ? 16.083 9.103 4.523 1.00 92.44 826 ILE A CA 1
ATOM 6341 C C . ILE A 1 826 ? 15.208 10.057 3.708 1.00 92.44 826 ILE A C 1
ATOM 6343 O O . ILE A 1 826 ? 14.203 9.622 3.139 1.00 92.44 826 ILE A O 1
ATOM 6347 N N . PRO A 1 827 ? 15.554 11.354 3.612 1.00 94.19 827 PRO A N 1
ATOM 6348 C CA . PRO A 1 827 ? 14.903 12.247 2.661 1.00 94.19 827 PRO A CA 1
ATOM 6349 C C . PRO A 1 827 ? 15.215 11.810 1.226 1.00 94.19 827 PRO A C 1
ATOM 6351 O O . PRO A 1 827 ? 16.174 11.082 0.975 1.00 94.19 827 PRO A O 1
ATOM 6354 N N . PHE A 1 828 ? 14.452 12.312 0.258 1.00 95.56 828 PHE A N 1
ATOM 6355 C CA . PHE A 1 828 ? 14.691 12.012 -1.156 1.00 95.56 828 PHE A CA 1
ATOM 6356 C C . PHE A 1 828 ? 16.112 12.386 -1.616 1.00 95.56 828 PHE A C 1
ATOM 6358 O O . PHE A 1 828 ? 16.743 11.636 -2.356 1.00 95.56 828 PHE A O 1
ATOM 6365 N N . THR A 1 829 ? 16.662 13.495 -1.108 1.00 95.50 829 THR A N 1
ATOM 6366 C CA . THR A 1 829 ? 18.056 13.912 -1.354 1.00 95.50 829 THR A CA 1
ATOM 6367 C C . THR A 1 829 ? 19.092 13.004 -0.683 1.00 95.50 829 THR A C 1
ATOM 6369 O O . THR A 1 829 ? 20.246 12.998 -1.090 1.00 95.50 829 THR A O 1
ATOM 6372 N N . GLY A 1 830 ? 18.689 12.180 0.288 1.00 95.38 830 GLY A N 1
ATOM 6373 C CA . GLY A 1 830 ? 19.552 11.174 0.905 1.00 95.38 830 GLY A CA 1
ATOM 6374 C C . GLY A 1 830 ? 19.869 9.996 -0.021 1.00 95.38 830 GLY A C 1
ATOM 6375 O O . GLY A 1 830 ? 20.856 9.295 0.205 1.00 95.38 830 GLY A O 1
ATOM 6376 N N . ILE A 1 831 ? 19.070 9.784 -1.080 1.00 97.56 831 ILE A N 1
ATOM 6377 C CA . ILE A 1 831 ? 19.326 8.751 -2.096 1.00 97.56 831 ILE A CA 1
ATOM 6378 C C . ILE A 1 831 ? 20.686 8.988 -2.778 1.00 97.56 831 ILE A C 1
ATOM 6380 O O . ILE A 1 831 ? 21.571 8.143 -2.626 1.00 97.56 831 ILE A O 1
ATOM 6384 N N . PRO A 1 832 ? 20.914 10.121 -3.475 1.00 97.50 832 PRO A N 1
ATOM 6385 C CA . PRO A 1 832 ? 22.206 10.387 -4.105 1.00 97.50 832 PRO A CA 1
ATOM 6386 C C . PRO A 1 832 ? 23.357 10.498 -3.093 1.00 97.50 832 PRO A C 1
ATOM 6388 O O . PRO A 1 832 ? 24.458 10.043 -3.385 1.00 97.50 832 PRO A O 1
ATOM 6391 N N . GLU A 1 833 ? 23.124 11.035 -1.891 1.00 96.81 833 GLU A N 1
ATOM 6392 C CA . GLU A 1 833 ? 24.153 11.133 -0.840 1.00 96.81 833 GLU A CA 1
ATOM 6393 C C . GLU A 1 833 ? 24.648 9.748 -0.386 1.00 96.81 833 GLU A C 1
ATOM 6395 O O . GLU A 1 833 ? 25.856 9.512 -0.303 1.00 96.81 833 GLU A O 1
ATOM 6400 N N . THR A 1 834 ? 23.730 8.799 -0.174 1.00 97.44 834 THR A N 1
ATOM 6401 C CA . THR A 1 834 ? 24.071 7.418 0.207 1.00 97.44 834 THR A CA 1
ATOM 6402 C C . THR A 1 834 ? 24.818 6.693 -0.908 1.00 97.44 834 THR A C 1
ATOM 6404 O O . THR A 1 834 ? 25.793 5.988 -0.643 1.00 97.44 834 THR A O 1
ATOM 6407 N N . ILE A 1 835 ? 24.381 6.868 -2.158 1.00 98.00 835 ILE A N 1
ATOM 6408 C CA . ILE A 1 835 ? 25.029 6.257 -3.325 1.00 98.00 835 ILE A CA 1
ATOM 6409 C C . ILE A 1 835 ? 26.441 6.824 -3.498 1.00 98.00 835 ILE A C 1
ATOM 6411 O O . ILE A 1 835 ? 27.387 6.057 -3.674 1.00 98.00 835 ILE A O 1
ATOM 6415 N N . SER A 1 836 ? 26.608 8.145 -3.376 1.00 97.50 836 SER A N 1
ATOM 6416 C CA . SER A 1 836 ? 27.928 8.782 -3.409 1.00 97.50 836 SER A CA 1
ATOM 6417 C C . SER A 1 836 ? 28.831 8.242 -2.305 1.00 97.50 836 SER A C 1
ATOM 6419 O O . SER A 1 836 ? 29.960 7.850 -2.583 1.00 97.50 836 SER A O 1
ATOM 6421 N N . ASN A 1 837 ? 28.331 8.154 -1.067 1.00 96.88 837 ASN A N 1
ATOM 6422 C CA . ASN A 1 837 ? 29.119 7.641 0.050 1.00 96.88 837 ASN A CA 1
ATOM 6423 C C . ASN A 1 837 ? 29.582 6.195 -0.179 1.00 96.88 837 ASN A C 1
ATOM 6425 O O . ASN A 1 837 ? 30.746 5.882 0.086 1.00 96.88 837 ASN A O 1
ATOM 6429 N N . ALA A 1 838 ? 28.689 5.343 -0.691 1.00 96.44 838 ALA A N 1
ATOM 6430 C CA . ALA A 1 838 ? 29.003 3.957 -1.006 1.00 96.44 838 ALA A CA 1
ATOM 6431 C C . ALA A 1 838 ? 30.087 3.853 -2.085 1.00 96.44 838 ALA A C 1
ATOM 6433 O O . ALA A 1 838 ? 31.031 3.082 -1.930 1.00 96.44 838 ALA A O 1
ATOM 6434 N N . LEU A 1 839 ? 29.998 4.673 -3.137 1.00 96.06 839 LEU A N 1
ATOM 6435 C CA . LEU A 1 839 ? 31.035 4.757 -4.164 1.00 96.06 839 LEU A CA 1
ATOM 6436 C C . LEU A 1 839 ? 32.374 5.237 -3.587 1.00 96.06 839 LEU A C 1
ATOM 6438 O O . LEU A 1 839 ? 33.405 4.654 -3.915 1.00 96.06 839 LEU A O 1
ATOM 6442 N N . ASP A 1 840 ? 32.370 6.246 -2.715 1.00 95.19 840 ASP A N 1
ATOM 6443 C CA . ASP A 1 840 ? 33.585 6.835 -2.137 1.00 95.19 840 ASP A CA 1
ATOM 6444 C C . ASP A 1 840 ? 34.338 5.884 -1.191 1.00 95.19 840 ASP A C 1
ATOM 6446 O O . ASP A 1 840 ? 35.565 5.937 -1.118 1.00 95.19 840 ASP A O 1
ATOM 6450 N N . HIS A 1 841 ? 33.622 5.012 -0.474 1.00 92.44 841 HIS A N 1
ATOM 6451 C CA . HIS A 1 841 ? 34.193 4.138 0.563 1.00 92.44 841 HIS A CA 1
ATOM 6452 C C . HIS A 1 841 ? 34.212 2.655 0.172 1.00 92.44 841 HIS A C 1
ATOM 6454 O O . HIS A 1 841 ? 34.426 1.794 1.029 1.00 92.44 841 HIS A O 1
ATOM 6460 N N . ARG A 1 842 ? 33.978 2.337 -1.105 1.00 89.44 842 ARG A N 1
ATOM 6461 C CA . ARG A 1 842 ? 33.997 0.955 -1.589 1.00 89.44 842 ARG A CA 1
ATOM 6462 C C . ARG A 1 842 ? 35.389 0.336 -1.497 1.00 89.44 842 ARG A C 1
ATOM 6464 O O . ARG A 1 842 ? 36.404 1.004 -1.709 1.00 89.44 842 ARG A O 1
ATOM 6471 N N . THR A 1 843 ? 35.427 -0.979 -1.325 1.00 81.50 843 THR A N 1
ATOM 6472 C CA . THR A 1 843 ? 36.620 -1.760 -1.649 1.00 81.50 843 THR A CA 1
ATOM 6473 C C . THR A 1 843 ? 36.819 -1.733 -3.163 1.00 81.50 843 THR A C 1
ATOM 6475 O O . THR A 1 843 ? 35.935 -2.145 -3.916 1.00 81.50 843 THR A O 1
ATOM 6478 N N . GLN A 1 844 ? 37.964 -1.234 -3.633 1.00 76.00 844 GLN A N 1
ATOM 6479 C CA . GLN A 1 844 ? 38.314 -1.358 -5.046 1.00 76.00 844 GLN A CA 1
ATOM 6480 C C . GLN A 1 844 ? 38.606 -2.829 -5.342 1.00 76.00 844 GLN A C 1
ATOM 6482 O O . GLN A 1 844 ? 39.552 -3.400 -4.804 1.00 76.00 844 GLN A O 1
ATOM 6487 N N . ALA A 1 845 ? 37.762 -3.429 -6.171 1.00 74.56 845 ALA A N 1
ATOM 6488 C CA . ALA A 1 845 ? 37.915 -4.784 -6.666 1.00 74.56 845 ALA A CA 1
ATOM 6489 C C . ALA A 1 845 ? 37.705 -4.779 -8.181 1.00 74.56 845 ALA A C 1
ATOM 6491 O O . ALA A 1 845 ? 36.876 -4.019 -8.702 1.00 74.56 845 ALA A O 1
ATOM 6492 N N . GLU A 1 846 ? 38.466 -5.620 -8.873 1.00 75.25 846 GLU A N 1
ATOM 6493 C CA . GLU A 1 846 ? 38.192 -5.934 -10.271 1.00 75.25 846 GLU A CA 1
ATOM 6494 C C . GLU A 1 846 ? 36.874 -6.729 -10.343 1.00 75.25 846 GLU A C 1
ATOM 6496 O O . GLU A 1 846 ? 36.497 -7.422 -9.398 1.00 75.25 846 GLU A O 1
ATOM 6501 N N . ALA A 1 847 ? 36.105 -6.545 -11.416 1.00 76.38 847 ALA A N 1
ATOM 6502 C CA . ALA A 1 847 ? 34.802 -7.196 -11.602 1.00 76.38 847 ALA A CA 1
ATOM 6503 C C . ALA A 1 847 ? 34.949 -8.389 -12.554 1.00 76.38 847 ALA A C 1
ATOM 6505 O O . ALA A 1 847 ? 34.198 -8.538 -13.523 1.00 76.38 847 ALA A O 1
ATOM 6506 N N . ASP A 1 848 ? 35.963 -9.206 -12.283 1.00 79.44 848 ASP A N 1
ATOM 6507 C CA . ASP A 1 848 ? 36.457 -10.236 -13.196 1.00 79.44 848 ASP A CA 1
ATOM 6508 C C . ASP A 1 848 ? 35.803 -11.593 -12.922 1.00 79.44 848 ASP A C 1
ATOM 6510 O O . ASP A 1 848 ? 35.801 -12.492 -13.769 1.00 79.44 848 ASP A O 1
ATOM 6514 N N . SER A 1 849 ? 35.179 -11.729 -11.754 1.00 85.25 849 SER A N 1
ATOM 6515 C CA . SER A 1 849 ? 34.387 -12.887 -11.380 1.00 85.25 849 SER A CA 1
ATOM 6516 C C . SER A 1 849 ? 33.008 -12.500 -10.851 1.00 85.25 849 SER A C 1
ATOM 6518 O O . SER A 1 849 ? 32.772 -11.434 -10.283 1.00 85.25 849 SER A O 1
ATOM 6520 N N . LEU A 1 850 ? 32.064 -13.424 -11.022 1.00 83.00 850 LEU A N 1
ATOM 6521 C CA . LEU A 1 850 ? 30.718 -13.294 -10.472 1.00 83.00 850 LEU A CA 1
ATOM 6522 C C . LEU A 1 850 ? 30.739 -13.240 -8.935 1.00 83.00 850 LEU A C 1
ATOM 6524 O O . LEU A 1 850 ? 29.940 -12.526 -8.340 1.00 83.00 850 LEU A O 1
ATOM 6528 N N . GLU A 1 851 ? 31.653 -13.976 -8.302 1.00 85.38 851 GLU A N 1
ATOM 6529 C CA . GLU A 1 851 ? 31.816 -13.992 -6.846 1.00 85.38 851 GLU A CA 1
ATOM 6530 C C . GLU A 1 851 ? 32.221 -12.611 -6.313 1.00 85.38 851 GLU A C 1
ATOM 6532 O O . GLU A 1 851 ? 31.632 -12.133 -5.347 1.00 85.38 851 GLU A O 1
ATOM 6537 N N . GLU A 1 852 ? 33.148 -11.924 -6.985 1.00 86.56 852 GLU A N 1
ATOM 6538 C CA . GLU A 1 852 ? 33.548 -10.559 -6.622 1.00 86.56 852 GLU A CA 1
ATOM 6539 C C . GLU A 1 852 ? 32.415 -9.548 -6.808 1.00 86.56 852 GLU A C 1
ATOM 6541 O O . GLU A 1 852 ? 32.228 -8.688 -5.948 1.00 86.56 852 GLU A O 1
ATOM 6546 N N . ILE A 1 853 ? 31.624 -9.665 -7.881 1.00 87.31 853 ILE A N 1
ATOM 6547 C CA . ILE A 1 853 ? 30.451 -8.803 -8.107 1.00 87.31 853 ILE A CA 1
ATOM 6548 C C . ILE A 1 853 ? 29.418 -8.985 -6.989 1.00 87.31 853 ILE A C 1
ATOM 6550 O O . ILE A 1 853 ? 28.926 -7.997 -6.442 1.00 87.31 853 ILE A O 1
ATOM 6554 N N . LEU A 1 854 ? 29.100 -10.233 -6.629 1.00 85.12 854 LEU A N 1
ATOM 6555 C CA . LEU A 1 854 ? 28.146 -10.534 -5.557 1.00 85.12 854 LEU A CA 1
ATOM 6556 C C . LEU A 1 854 ? 28.669 -10.078 -4.190 1.00 85.12 854 LEU A C 1
ATOM 6558 O O . LEU A 1 854 ? 27.916 -9.513 -3.399 1.00 85.12 854 LEU A O 1
ATOM 6562 N N . ARG A 1 855 ? 29.968 -10.252 -3.934 1.00 88.44 855 ARG A N 1
ATOM 6563 C CA . ARG A 1 855 ? 30.613 -9.764 -2.714 1.00 88.44 855 ARG A CA 1
ATOM 6564 C C . ARG A 1 855 ? 30.589 -8.234 -2.634 1.00 88.44 855 ARG A C 1
ATOM 6566 O O . ARG A 1 855 ? 30.307 -7.690 -1.571 1.00 88.44 855 ARG A O 1
ATOM 6573 N N . ALA A 1 856 ? 30.855 -7.537 -3.739 1.00 89.69 856 ALA A N 1
ATOM 6574 C CA . ALA A 1 856 ? 30.800 -6.077 -3.791 1.00 89.69 856 ALA A CA 1
ATOM 6575 C C . ALA A 1 856 ? 29.371 -5.538 -3.597 1.00 89.69 856 ALA A C 1
ATOM 6577 O O . ALA A 1 856 ? 29.197 -4.527 -2.915 1.00 89.69 856 ALA A O 1
ATOM 6578 N N . ASP A 1 857 ? 28.356 -6.218 -4.145 1.00 89.00 857 ASP A N 1
ATOM 6579 C CA . ASP A 1 857 ? 26.944 -5.923 -3.862 1.00 89.00 857 ASP A CA 1
ATOM 6580 C C . ASP A 1 857 ? 26.660 -6.038 -2.355 1.00 89.00 857 ASP A C 1
ATOM 6582 O O . ASP A 1 857 ? 26.174 -5.083 -1.745 1.00 89.00 857 ASP A O 1
ATOM 6586 N N . GLU A 1 858 ? 27.050 -7.146 -1.721 1.00 89.69 858 GLU A N 1
ATOM 6587 C CA . GLU A 1 858 ? 26.806 -7.369 -0.293 1.00 89.69 858 GLU A CA 1
ATOM 6588 C C . GLU A 1 858 ? 27.546 -6.357 0.604 1.00 89.69 858 GLU A C 1
ATOM 6590 O O . GLU A 1 858 ? 26.937 -5.753 1.498 1.00 89.69 858 GLU A O 1
ATOM 6595 N N . GLU A 1 859 ? 28.831 -6.100 0.333 1.00 92.44 859 GLU A N 1
ATOM 6596 C CA . GLU A 1 859 ? 29.629 -5.075 1.021 1.00 92.44 859 GLU A CA 1
ATOM 6597 C C . GLU A 1 859 ? 28.991 -3.685 0.883 1.00 92.44 859 GLU A C 1
ATOM 6599 O O . GLU A 1 859 ? 28.844 -2.963 1.877 1.00 92.44 859 GLU A O 1
ATOM 6604 N N . SER A 1 860 ? 28.548 -3.324 -0.324 1.00 94.19 860 SER A N 1
ATOM 6605 C CA . SER A 1 860 ? 27.888 -2.044 -0.570 1.00 94.19 860 SER A CA 1
ATOM 6606 C C . SER A 1 860 ? 26.573 -1.925 0.191 1.00 94.19 860 SER A C 1
ATOM 6608 O O . SER A 1 860 ? 26.312 -0.868 0.766 1.00 94.19 860 SER A O 1
ATOM 6610 N N . ARG A 1 861 ? 25.754 -2.985 0.250 1.00 94.06 861 ARG A N 1
ATOM 6611 C CA . ARG A 1 861 ? 24.507 -2.962 1.031 1.00 94.06 861 ARG A CA 1
ATOM 6612 C C . ARG A 1 861 ? 24.786 -2.712 2.509 1.00 94.06 861 ARG A C 1
ATOM 6614 O O . ARG A 1 861 ? 24.063 -1.946 3.147 1.00 94.06 861 ARG A O 1
ATOM 6621 N N . MET A 1 862 ? 25.823 -3.340 3.064 1.00 93.12 862 MET A N 1
ATOM 6622 C CA . MET A 1 862 ? 26.232 -3.118 4.455 1.00 93.12 862 MET A CA 1
ATOM 6623 C C . MET A 1 862 ? 26.721 -1.684 4.690 1.00 93.12 862 MET A C 1
ATOM 6625 O O . MET A 1 862 ? 26.311 -1.049 5.664 1.00 93.12 862 MET A O 1
ATOM 6629 N N . LEU A 1 863 ? 27.562 -1.166 3.793 1.00 93.75 863 LEU A N 1
ATOM 6630 C CA . LEU A 1 863 ? 28.103 0.189 3.866 1.00 93.75 863 LEU A CA 1
ATOM 6631 C C . LEU A 1 863 ? 26.994 1.248 3.803 1.00 93.75 863 LEU A C 1
ATOM 6633 O O . LEU A 1 863 ? 26.950 2.130 4.660 1.00 93.75 863 LEU A O 1
ATOM 6637 N N . SER A 1 864 ? 26.063 1.120 2.854 1.00 96.44 864 SER A N 1
ATOM 6638 C CA . SER A 1 864 ? 24.928 2.036 2.709 1.00 96.44 864 SER A CA 1
ATOM 6639 C C . SER A 1 864 ? 24.025 2.034 3.940 1.00 96.44 864 SER A C 1
ATOM 6641 O O . SER A 1 864 ? 23.672 3.107 4.425 1.00 96.44 864 SER A O 1
ATOM 6643 N N . ARG A 1 865 ? 23.705 0.860 4.508 1.00 94.44 865 ARG A N 1
ATOM 6644 C CA . ARG A 1 865 ? 22.926 0.781 5.760 1.00 94.44 865 ARG A CA 1
ATOM 6645 C C . ARG A 1 865 ? 23.634 1.500 6.908 1.00 94.44 865 ARG A C 1
ATOM 6647 O O . ARG A 1 865 ? 23.017 2.321 7.581 1.00 94.44 865 ARG A O 1
ATOM 6654 N N . ARG A 1 866 ? 24.937 1.256 7.084 1.00 90.62 866 ARG A N 1
ATOM 6655 C CA . ARG A 1 866 ? 25.743 1.906 8.129 1.00 90.62 866 ARG A CA 1
ATOM 6656 C C . ARG A 1 866 ? 25.815 3.424 7.939 1.00 90.62 866 ARG A C 1
ATOM 6658 O O . ARG A 1 866 ? 25.735 4.158 8.921 1.00 90.62 866 ARG A O 1
ATOM 6665 N N . TYR A 1 867 ? 25.988 3.903 6.707 1.00 92.69 867 TYR A N 1
ATOM 6666 C CA . TYR A 1 867 ? 25.974 5.337 6.414 1.00 92.69 867 TYR A CA 1
ATOM 6667 C C . TYR A 1 867 ? 24.628 5.955 6.794 1.00 92.69 867 TYR A C 1
ATOM 6669 O O . TYR A 1 867 ? 24.588 6.930 7.540 1.00 92.69 867 TYR A O 1
ATOM 6677 N N . ILE A 1 868 ? 23.528 5.329 6.369 1.00 91.62 868 ILE A N 1
ATOM 6678 C CA . ILE A 1 868 ? 22.178 5.807 6.668 1.00 91.62 868 ILE A CA 1
ATOM 6679 C C . ILE A 1 868 ? 21.934 5.887 8.179 1.00 91.62 868 ILE A C 1
ATOM 6681 O O . ILE A 1 868 ? 21.436 6.901 8.677 1.00 91.62 868 ILE A O 1
ATOM 6685 N N . GLU A 1 869 ? 22.324 4.845 8.914 1.00 84.81 869 GLU A N 1
ATOM 6686 C CA . GLU A 1 869 ? 22.224 4.793 10.373 1.00 84.81 869 GLU A CA 1
ATOM 6687 C C . GLU A 1 869 ? 23.025 5.902 11.060 1.00 84.81 869 GLU A C 1
ATOM 6689 O O . GLU A 1 869 ? 22.536 6.511 12.006 1.00 84.81 869 GLU A O 1
ATOM 6694 N N . ASN A 1 870 ? 24.231 6.201 10.581 1.00 81.38 870 ASN A N 1
ATOM 6695 C CA . ASN A 1 870 ? 25.088 7.212 11.197 1.00 81.38 870 ASN A CA 1
ATOM 6696 C C . ASN A 1 870 ? 24.704 8.652 10.823 1.00 81.38 870 ASN A C 1
ATOM 6698 O O . ASN A 1 870 ? 24.976 9.574 11.593 1.00 81.38 870 ASN A O 1
ATOM 6702 N N . THR A 1 871 ? 24.119 8.858 9.641 1.00 84.12 871 THR A N 1
ATOM 6703 C CA . THR A 1 871 ? 23.892 10.192 9.070 1.00 84.12 871 THR A CA 1
ATOM 6704 C C . THR A 1 871 ? 22.459 10.684 9.252 1.00 84.12 871 THR A C 1
ATOM 6706 O O . THR A 1 871 ? 22.271 11.845 9.620 1.00 84.12 871 THR A O 1
ATOM 6709 N N . TYR A 1 872 ? 21.449 9.836 9.027 1.00 81.94 872 TYR A N 1
ATOM 6710 C CA . TYR A 1 872 ? 20.041 10.267 9.017 1.00 81.94 872 TYR A CA 1
ATOM 6711 C C . TYR A 1 872 ? 19.233 9.790 10.222 1.00 81.94 872 TYR A C 1
ATOM 6713 O O . TYR A 1 872 ? 18.169 10.351 10.487 1.00 81.94 872 TYR A O 1
ATOM 6721 N N . LYS A 1 873 ? 19.717 8.808 10.995 1.00 65.00 873 LYS A N 1
ATOM 6722 C CA . LYS A 1 873 ? 19.069 8.425 12.257 1.00 65.00 873 LYS A CA 1
ATOM 6723 C C . LYS A 1 873 ? 19.646 9.278 13.395 1.00 65.00 873 LYS A C 1
ATOM 6725 O O . LYS A 1 873 ? 20.815 9.128 13.744 1.00 65.00 873 LYS A O 1
ATOM 6730 N N . PRO A 1 874 ? 18.873 10.208 13.991 1.00 49.56 874 PRO A N 1
ATOM 6731 C CA . PRO A 1 874 ? 19.404 11.056 15.046 1.00 49.56 874 PRO A CA 1
ATOM 6732 C C . PRO A 1 874 ? 19.660 10.228 16.313 1.00 49.56 874 PRO A C 1
ATOM 6734 O O . PRO A 1 874 ? 18.781 9.518 16.795 1.00 49.56 874 PRO A O 1
ATOM 6737 N N . LEU A 1 875 ? 20.852 10.378 16.898 1.00 49.09 875 LEU A N 1
ATOM 6738 C CA . LEU A 1 875 ? 21.236 9.760 18.180 1.00 49.09 875 LEU A CA 1
ATOM 6739 C C . LEU A 1 875 ? 20.495 10.357 19.396 1.00 49.09 875 LEU A C 1
ATOM 6741 O O . LEU A 1 875 ? 20.685 9.903 20.526 1.00 49.09 875 LEU A O 1
ATOM 6745 N N . TRP A 1 876 ? 19.656 11.378 19.189 1.00 46.62 876 TRP A N 1
ATOM 6746 C CA . TRP A 1 876 ? 18.860 12.007 20.240 1.00 46.62 876 TRP A CA 1
ATOM 6747 C C . TRP A 1 876 ? 17.582 12.679 19.715 1.00 46.62 876 TRP A C 1
ATOM 6749 O O . TRP A 1 876 ? 17.503 13.094 18.560 1.00 46.62 876 TRP A O 1
ATOM 6759 N N . LYS A 1 877 ? 16.570 12.809 20.582 1.00 45.78 877 LYS A N 1
ATOM 6760 C CA . LYS A 1 877 ? 15.278 13.452 20.304 1.00 45.78 877 LYS A CA 1
ATOM 6761 C C . LYS A 1 877 ? 14.933 14.452 21.410 1.00 45.78 877 LYS A C 1
ATOM 6763 O O . LYS A 1 877 ? 14.999 14.124 22.595 1.00 45.78 877 LYS A O 1
ATOM 6768 N N . LYS A 1 878 ? 14.562 15.676 21.021 1.00 42.8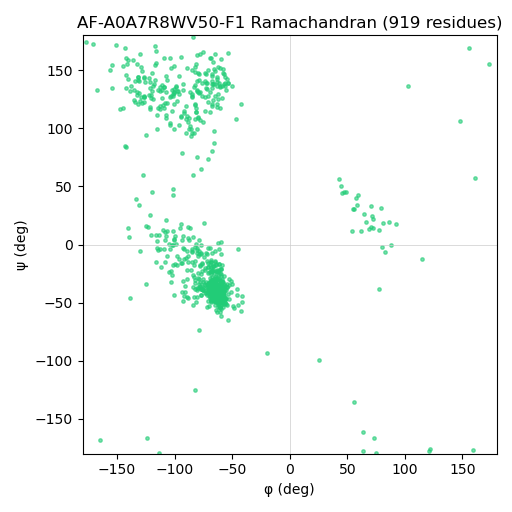4 878 LYS A N 1
ATOM 6769 C CA . LYS A 1 878 ? 14.072 16.719 21.935 1.00 42.84 878 LYS A CA 1
ATOM 6770 C C . LYS A 1 878 ? 12.573 16.526 22.159 1.00 42.84 878 LYS A C 1
ATOM 6772 O O . LYS A 1 878 ? 11.831 16.359 21.192 1.00 42.84 878 LYS A O 1
ATOM 6777 N N . VAL A 1 879 ? 12.131 16.512 23.413 1.00 51.22 879 VAL A N 1
ATOM 6778 C CA . VAL A 1 879 ? 10.729 16.266 23.778 1.00 51.22 879 VAL A CA 1
ATOM 6779 C C . VAL A 1 879 ? 10.308 17.274 24.840 1.00 51.22 879 VAL A C 1
ATOM 6781 O O . VAL A 1 879 ? 11.030 17.477 25.812 1.00 51.22 879 VAL A O 1
ATOM 6784 N N . SER A 1 880 ? 9.149 17.905 24.666 1.00 41.88 880 SER A N 1
ATOM 6785 C CA . SER A 1 880 ? 8.599 18.857 25.637 1.00 41.88 880 SER A CA 1
ATOM 6786 C C . SER A 1 880 ? 7.486 18.201 26.446 1.00 41.88 880 SER A C 1
ATOM 6788 O O . SER A 1 880 ? 6.553 17.621 25.884 1.00 41.88 880 SER A O 1
ATOM 6790 N N . GLY A 1 881 ? 7.597 18.282 27.770 1.00 46.94 881 GLY A N 1
ATOM 6791 C CA . GLY A 1 881 ? 6.615 17.734 28.692 1.00 46.94 881 GLY A CA 1
ATOM 6792 C C . GLY A 1 881 ? 5.337 18.578 28.791 1.00 46.94 881 GLY A C 1
ATOM 6793 O O . GLY A 1 881 ? 5.304 19.748 28.395 1.00 46.94 881 GLY A O 1
ATOM 6794 N N . PRO A 1 882 ? 4.268 18.017 29.379 1.00 41.38 882 PRO A N 1
ATOM 6795 C CA . PRO A 1 882 ? 3.029 18.715 29.704 1.00 41.38 882 PRO A CA 1
ATOM 6796 C C . PRO A 1 882 ? 3.153 19.858 30.693 1.00 41.38 882 PRO A C 1
ATOM 6798 O O . PRO A 1 882 ? 2.124 20.401 31.060 1.00 41.38 882 PRO A O 1
ATOM 6801 N N . ASP A 1 883 ? 4.352 20.160 31.170 1.00 43.59 883 ASP A N 1
ATOM 6802 C CA . ASP A 1 883 ? 4.787 21.252 32.036 1.00 43.59 883 ASP A CA 1
ATOM 6803 C C . ASP A 1 883 ? 5.623 22.321 31.295 1.00 43.59 883 ASP A C 1
ATOM 6805 O O . ASP A 1 883 ? 5.997 23.329 31.883 1.00 43.59 883 ASP A O 1
ATOM 6809 N N . GLN A 1 884 ? 5.791 22.195 29.973 1.00 47.28 884 GLN A N 1
ATOM 6810 C CA . GLN A 1 884 ? 6.754 22.962 29.162 1.00 47.28 884 GLN A CA 1
ATOM 6811 C C . GLN A 1 884 ? 8.227 22.742 29.544 1.00 47.28 884 GLN A C 1
ATOM 6813 O O . GLN A 1 884 ? 9.095 23.440 29.024 1.00 47.28 884 GLN A O 1
ATOM 6818 N N . THR A 1 885 ? 8.537 21.739 30.366 1.00 41.16 885 THR A N 1
ATOM 6819 C CA . THR A 1 885 ? 9.920 21.342 30.625 1.00 41.16 885 THR A CA 1
ATOM 6820 C C . THR A 1 885 ? 10.492 20.665 29.378 1.00 41.16 885 THR A C 1
ATOM 6822 O O . THR A 1 885 ? 9.880 19.758 28.804 1.00 41.16 885 THR A O 1
ATOM 6825 N N . GLU A 1 886 ? 11.648 21.141 28.910 1.00 41.31 886 GLU A N 1
ATOM 6826 C CA . GLU A 1 886 ? 12.339 20.557 27.760 1.00 41.31 886 GLU A CA 1
ATOM 6827 C C . GLU A 1 886 ? 13.252 19.408 28.208 1.00 41.31 886 GLU A C 1
ATOM 6829 O O . GLU A 1 886 ? 14.069 19.554 29.119 1.00 41.31 886 GLU A O 1
ATOM 6834 N N . TYR A 1 887 ? 13.142 18.269 27.527 1.00 47.59 887 TYR A N 1
ATOM 6835 C CA . TYR A 1 887 ? 13.991 17.098 27.720 1.00 47.59 887 TYR A CA 1
ATOM 6836 C C . TYR A 1 887 ? 14.774 16.815 26.438 1.00 47.59 887 TYR A C 1
ATOM 6838 O O . TYR A 1 887 ? 14.238 16.904 25.329 1.00 47.59 887 TYR A O 1
ATOM 6846 N N . ALA A 1 888 ? 16.033 16.417 26.587 1.00 43.34 888 ALA A N 1
ATOM 6847 C CA . ALA A 1 888 ? 16.812 15.813 25.514 1.00 43.34 888 ALA A CA 1
ATOM 6848 C C . ALA A 1 888 ? 17.024 14.333 25.848 1.00 43.34 888 ALA A C 1
ATOM 6850 O O . ALA A 1 888 ? 17.590 14.008 26.891 1.00 43.34 888 ALA A O 1
ATOM 6851 N N . ILE A 1 889 ? 16.545 13.439 24.982 1.00 50.66 889 ILE A N 1
ATOM 6852 C CA . ILE A 1 889 ? 16.685 11.990 25.150 1.00 50.66 889 ILE A CA 1
ATOM 6853 C C . ILE A 1 889 ? 17.704 11.513 24.128 1.00 50.66 889 ILE A C 1
ATOM 6855 O O . ILE A 1 889 ? 17.422 11.553 22.934 1.00 50.66 889 ILE A O 1
ATOM 6859 N N . ALA A 1 890 ? 18.876 11.078 24.586 1.00 39.22 890 ALA A N 1
ATOM 6860 C CA . ALA A 1 890 ? 19.911 10.494 23.739 1.00 39.22 890 ALA A CA 1
ATOM 6861 C C . ALA A 1 890 ? 20.037 8.993 24.014 1.00 39.22 890 ALA A C 1
ATOM 6863 O O . ALA A 1 890 ? 20.069 8.571 25.172 1.00 39.22 890 ALA A O 1
ATOM 6864 N N . ALA A 1 891 ? 20.127 8.191 22.955 1.00 38.81 891 ALA A N 1
ATOM 6865 C CA . ALA A 1 891 ? 20.421 6.769 23.065 1.00 38.81 891 ALA A CA 1
ATOM 6866 C C . ALA A 1 891 ? 21.932 6.569 22.892 1.00 38.81 891 ALA A C 1
ATOM 6868 O O . ALA A 1 891 ? 22.463 6.745 21.798 1.00 38.81 891 ALA A O 1
ATOM 6869 N N . ILE A 1 892 ? 22.625 6.214 23.976 1.00 34.66 892 ILE A N 1
ATOM 6870 C CA . ILE A 1 892 ? 24.019 5.756 23.932 1.00 34.66 892 ILE A CA 1
ATOM 6871 C C . ILE A 1 892 ? 24.012 4.266 24.298 1.00 34.66 892 ILE A C 1
ATOM 6873 O O . ILE A 1 892 ? 23.289 3.882 25.229 1.00 34.66 892 ILE A O 1
ATOM 6877 N N . PRO A 1 893 ? 24.773 3.403 23.600 1.00 28.23 893 PRO A N 1
ATOM 6878 C CA . PRO A 1 893 ? 24.819 1.991 23.945 1.00 28.23 893 PRO A CA 1
ATOM 6879 C C . PRO A 1 893 ? 25.395 1.859 25.360 1.00 28.23 893 PRO A C 1
ATOM 6881 O O . PRO A 1 893 ? 26.492 2.352 25.606 1.00 28.23 893 PRO A O 1
ATOM 6884 N N . LEU A 1 894 ? 24.661 1.186 26.257 1.00 26.97 894 LEU A N 1
ATOM 6885 C CA . LEU A 1 894 ? 24.985 0.908 27.675 1.00 26.97 894 LEU A CA 1
ATOM 6886 C C . LEU A 1 894 ? 24.479 1.903 28.740 1.00 26.97 894 LEU A C 1
ATOM 6888 O O . LEU A 1 894 ? 24.905 1.829 29.890 1.00 26.97 894 LEU A O 1
ATOM 6892 N N . GLY A 1 895 ? 23.500 2.751 28.417 1.00 30.38 895 GLY A N 1
ATOM 6893 C CA . GLY A 1 895 ? 22.716 3.465 29.432 1.00 30.38 895 GLY A CA 1
ATOM 6894 C C . GLY A 1 895 ? 22.266 4.837 28.958 1.00 30.38 895 GLY A C 1
ATOM 6895 O O . GLY A 1 895 ? 23.065 5.765 28.872 1.00 30.38 895 GLY A O 1
ATOM 6896 N N . GLY A 1 896 ? 20.975 4.975 28.650 1.00 32.09 896 GLY A N 1
ATOM 6897 C CA . GLY A 1 896 ? 20.376 6.279 28.375 1.00 32.09 896 GLY A CA 1
ATOM 6898 C C . GLY A 1 896 ? 20.258 7.095 29.662 1.00 32.09 896 GLY A C 1
ATOM 6899 O O . GLY A 1 896 ? 19.878 6.561 30.704 1.00 32.09 896 GLY A O 1
ATOM 6900 N N . TYR A 1 897 ? 20.553 8.391 29.592 1.00 36.66 897 TYR A N 1
ATOM 6901 C CA . TYR A 1 897 ? 20.298 9.327 30.685 1.00 36.66 897 TYR A CA 1
ATOM 6902 C C . TYR A 1 897 ? 19.330 10.421 30.218 1.00 36.66 897 TYR A C 1
ATOM 6904 O O . TYR A 1 897 ? 19.316 10.795 29.045 1.00 36.66 897 TYR A O 1
ATOM 6912 N N . VAL A 1 898 ? 18.503 10.913 31.141 1.00 39.25 898 VAL A N 1
ATOM 6913 C CA . VAL A 1 898 ? 17.557 12.013 30.914 1.00 39.25 898 VAL A CA 1
ATOM 6914 C C . VAL A 1 898 ? 18.033 13.203 31.746 1.00 39.25 898 VAL A C 1
ATOM 6916 O O . VAL A 1 898 ? 18.067 13.104 32.972 1.00 39.25 898 VAL A O 1
ATOM 6919 N N . LYS A 1 899 ? 18.406 14.319 31.102 1.00 40.28 899 LYS A N 1
ATOM 6920 C CA . LYS A 1 899 ? 18.705 15.593 31.786 1.00 40.28 899 LYS A CA 1
ATOM 6921 C C . LYS A 1 899 ? 17.481 16.501 31.740 1.00 40.28 899 LYS A C 1
ATOM 6923 O O . LYS A 1 899 ? 16.914 16.697 30.665 1.00 40.28 899 LYS A O 1
ATOM 6928 N N . MET A 1 900 ? 17.105 17.076 32.882 1.00 42.16 900 MET A N 1
ATOM 6929 C CA . MET A 1 900 ? 16.166 18.201 32.931 1.00 42.16 900 MET A CA 1
ATOM 6930 C C . MET A 1 900 ? 16.908 19.490 32.564 1.00 42.16 900 MET A C 1
ATOM 6932 O O . MET A 1 900 ? 17.980 19.753 33.102 1.00 42.16 900 MET A O 1
ATOM 6936 N N . LEU A 1 901 ? 16.359 20.277 31.638 1.00 46.81 901 LEU A N 1
ATOM 6937 C CA . LEU A 1 901 ? 16.980 21.515 31.147 1.00 46.81 901 LEU A CA 1
ATOM 6938 C C . LEU A 1 901 ? 16.621 22.771 31.977 1.00 46.81 901 LEU A C 1
ATOM 6940 O O . LEU A 1 901 ? 16.862 23.875 31.503 1.00 46.81 901 LEU A O 1
ATOM 6944 N N . ASP A 1 902 ? 16.072 22.630 33.194 1.00 40.12 902 ASP A N 1
ATOM 6945 C CA . ASP A 1 902 ? 15.547 23.760 33.996 1.00 40.12 902 ASP A CA 1
ATOM 6946 C C . ASP A 1 902 ? 16.190 23.947 35.390 1.00 40.12 902 ASP A C 1
ATOM 6948 O O . ASP A 1 902 ? 15.604 24.537 36.293 1.00 40.12 902 ASP A O 1
ATOM 6952 N N . GLU A 1 903 ? 17.430 23.499 35.588 1.00 36.00 903 GLU A N 1
ATOM 6953 C CA . GLU A 1 903 ? 18.269 24.075 36.646 1.00 36.00 903 GLU A CA 1
ATOM 6954 C C . GLU A 1 903 ? 19.254 25.036 35.986 1.00 36.00 903 GLU A C 1
ATOM 6956 O O . GLU A 1 903 ? 20.096 24.635 35.182 1.00 36.00 903 GLU A O 1
ATOM 6961 N N . ARG A 1 904 ? 19.126 26.334 36.293 1.00 41.69 904 ARG A N 1
ATOM 6962 C CA . ARG A 1 904 ? 20.141 27.329 35.936 1.00 41.69 904 ARG A CA 1
ATOM 6963 C C . ARG A 1 904 ? 21.416 27.008 36.714 1.00 41.69 904 ARG A C 1
ATOM 6965 O O . ARG A 1 904 ? 21.621 27.530 37.807 1.00 41.69 904 ARG A O 1
ATOM 6972 N N . GLU A 1 905 ? 22.268 26.154 36.158 1.00 39.59 905 GLU A N 1
ATOM 6973 C CA . GLU A 1 905 ? 23.681 26.148 36.522 1.00 39.59 905 GLU A CA 1
ATOM 6974 C C . GLU A 1 905 ? 24.250 27.516 36.119 1.00 39.59 905 GLU A C 1
ATOM 6976 O O . GLU A 1 905 ? 23.988 28.018 35.024 1.00 39.59 905 GLU A O 1
ATOM 6981 N N . ALA A 1 906 ? 24.933 28.166 37.061 1.00 46.97 906 ALA A N 1
ATOM 6982 C CA . ALA A 1 906 ? 25.559 29.469 36.867 1.00 46.97 906 ALA A CA 1
ATOM 6983 C C . ALA A 1 906 ? 26.503 29.479 35.648 1.00 46.97 906 ALA A C 1
ATOM 6985 O O . ALA A 1 906 ? 26.902 28.422 35.160 1.00 46.97 906 ALA A O 1
ATOM 6986 N N . ASP A 1 907 ? 26.881 30.679 35.187 1.00 47.72 907 ASP A N 1
ATOM 6987 C CA . ASP A 1 907 ? 27.808 30.871 34.065 1.00 47.72 907 ASP A CA 1
ATOM 6988 C C . ASP A 1 907 ? 28.995 29.900 34.130 1.00 47.72 907 ASP A C 1
ATOM 6990 O O . ASP A 1 907 ? 29.763 29.885 35.097 1.00 47.72 907 ASP A O 1
ATOM 6994 N N . VAL A 1 908 ? 29.145 29.091 33.077 1.00 49.56 908 VAL A N 1
ATOM 6995 C CA . VAL A 1 908 ? 30.247 28.135 32.950 1.00 49.56 908 VAL A CA 1
ATOM 6996 C C . VAL A 1 908 ? 31.558 28.927 32.902 1.00 49.56 908 VAL A C 1
ATOM 6998 O O . VAL A 1 908 ? 31.729 29.754 31.997 1.00 49.56 908 VAL A O 1
ATOM 7001 N N . PRO A 1 909 ? 32.505 28.693 33.832 1.00 54.50 909 PRO A N 1
ATOM 7002 C CA . PRO A 1 909 ? 33.793 29.372 33.822 1.00 54.50 909 PRO A CA 1
ATOM 7003 C C . PRO A 1 909 ? 34.477 29.213 32.462 1.00 54.50 909 PRO A C 1
ATOM 7005 O O . PRO A 1 909 ? 34.480 28.128 31.883 1.00 54.50 909 PRO A O 1
ATOM 7008 N N . VAL A 1 910 ? 35.100 30.280 31.953 1.00 56.06 910 VAL A N 1
ATOM 7009 C CA . VAL A 1 910 ? 35.695 30.326 30.597 1.00 56.06 910 VAL A CA 1
ATOM 7010 C C . VAL A 1 910 ? 36.667 29.164 30.332 1.00 56.06 910 VAL A C 1
ATOM 7012 O O . VAL A 1 910 ? 36.775 28.682 29.207 1.00 56.06 910 VAL A O 1
ATOM 7015 N N . ALA A 1 911 ? 37.326 28.653 31.375 1.00 52.34 911 ALA A N 1
ATOM 7016 C CA . ALA A 1 911 ? 38.231 27.509 31.285 1.00 52.34 911 ALA A CA 1
ATOM 7017 C C . ALA A 1 911 ? 37.539 26.173 30.931 1.00 52.34 911 ALA A C 1
ATOM 7019 O O . ALA A 1 911 ? 38.194 25.270 30.409 1.00 52.34 911 ALA A O 1
ATOM 7020 N N . GLU A 1 912 ? 36.233 26.036 31.174 1.00 43.06 912 GLU A N 1
ATOM 7021 C CA . GLU A 1 912 ? 35.471 24.795 30.971 1.00 43.06 912 GLU A CA 1
ATOM 7022 C C . GLU A 1 912 ? 34.584 24.811 29.710 1.00 43.06 912 GLU A C 1
ATOM 7024 O O . GLU A 1 912 ? 34.032 23.779 29.324 1.00 43.06 912 GLU A O 1
ATOM 7029 N N . GLN A 1 913 ? 34.525 25.935 28.982 1.00 46.84 913 GLN A N 1
ATOM 7030 C CA . GLN A 1 913 ? 33.683 26.100 27.784 1.00 46.84 913 GLN A CA 1
ATOM 7031 C C . GLN A 1 913 ? 33.990 25.102 26.656 1.00 46.84 913 GLN A C 1
ATOM 7033 O O . GLN A 1 913 ? 33.083 24.663 25.954 1.00 46.84 913 GLN A O 1
ATOM 7038 N N . ASN A 1 914 ? 35.247 24.673 26.504 1.00 41.28 914 ASN A N 1
ATOM 7039 C CA . ASN A 1 914 ? 35.637 23.713 25.462 1.00 41.28 914 ASN A CA 1
ATOM 7040 C C . ASN A 1 914 ? 35.152 22.274 25.724 1.00 41.28 914 ASN A C 1
ATOM 7042 O O . ASN A 1 914 ? 35.298 21.418 24.852 1.00 41.28 914 ASN A O 1
ATOM 7046 N N . ARG A 1 915 ? 34.597 21.994 26.911 1.00 38.16 915 ARG A N 1
ATOM 7047 C CA . ARG A 1 915 ? 34.071 20.676 27.304 1.00 38.16 915 ARG A CA 1
ATOM 7048 C C . ARG A 1 915 ? 32.547 20.658 27.479 1.00 38.16 915 ARG A C 1
ATOM 7050 O O . ARG A 1 915 ? 31.988 19.590 27.713 1.00 38.16 915 ARG A O 1
ATOM 7057 N N . ALA A 1 916 ? 31.873 21.802 27.348 1.00 38.06 916 ALA A N 1
ATOM 7058 C CA . ALA A 1 916 ? 30.426 21.909 27.507 1.00 38.06 916 ALA A CA 1
ATOM 7059 C C . ALA A 1 916 ? 29.671 21.508 26.222 1.00 38.06 916 ALA A C 1
ATOM 7061 O O . ALA A 1 916 ? 30.049 21.876 25.110 1.00 38.06 916 ALA A O 1
ATOM 7062 N N . PHE A 1 917 ? 28.582 20.747 26.381 1.00 34.66 917 PHE A N 1
ATOM 7063 C CA . PHE A 1 917 ? 27.874 20.060 25.287 1.00 34.66 917 PHE A CA 1
ATOM 7064 C C . PHE A 1 917 ? 26.904 20.937 24.473 1.00 34.66 917 PHE A C 1
ATOM 7066 O O . PHE A 1 917 ? 26.401 20.494 23.443 1.00 34.66 917 PHE A O 1
ATOM 7073 N N . ASN A 1 918 ? 26.657 22.183 24.885 1.00 34.19 918 ASN A N 1
ATOM 7074 C CA . ASN A 1 918 ? 25.789 23.100 24.148 1.00 34.19 918 ASN A CA 1
ATOM 7075 C C . ASN A 1 918 ? 26.634 24.084 23.335 1.00 34.19 918 ASN A C 1
ATOM 7077 O O . ASN A 1 918 ? 27.116 25.091 23.846 1.00 34.19 918 ASN A O 1
ATOM 7081 N N . ARG A 1 919 ? 26.794 23.805 22.037 1.00 33.41 919 ARG A N 1
ATOM 7082 C CA . ARG A 1 919 ? 27.265 24.800 21.066 1.00 33.41 919 ARG A CA 1
ATOM 7083 C C . ARG A 1 919 ? 26.075 25.589 20.531 1.00 33.41 919 ARG A C 1
ATOM 7085 O O . ARG A 1 919 ? 25.439 25.125 19.588 1.00 33.41 919 ARG A O 1
ATOM 7092 N N . LYS A 1 920 ? 25.848 26.792 21.063 1.00 29.20 920 LYS A N 1
ATOM 7093 C CA . LYS A 1 920 ? 25.914 28.072 20.321 1.00 29.20 920 LYS A CA 1
ATOM 7094 C C . LYS A 1 920 ? 25.433 29.253 21.194 1.00 29.20 920 LYS A C 1
ATOM 7096 O O . LYS A 1 920 ? 24.754 28.994 22.181 1.00 29.20 920 LYS A O 1
ATOM 7101 N N . PRO A 1 921 ? 25.907 30.475 20.875 1.00 34.12 921 PRO A N 1
ATOM 7102 C CA . PRO A 1 921 ? 26.137 31.583 21.808 1.00 34.12 921 PRO A CA 1
ATOM 7103 C C . PRO A 1 921 ? 24.882 32.275 22.331 1.00 34.12 921 PRO A C 1
ATOM 7105 O O . PRO A 1 921 ? 23.819 32.145 21.682 1.00 34.12 921 PRO A O 1
#